Protein AF-A0A1B7UPS4-F1 (afdb_monomer_lite)

Sequence (1268 aa):
MTTTAFQHPGAYQEAKRLINEALITGACHLDLSELRLRYLPEELAQLAGQLTSLDLSNCNALTSLFGIEWLTSLASLKLRWCTALTNLEGIERLAELTELDLSWCLTLTHISELEKLSSLRMLDVHGCEALTGVLKIDHLTALISLNVSDCAVLVNLAGIEKLTALVSLNLDGRLALANLAGIRLLPKLRCITLQGSAELTSIAGIEQLSLLTSLKVFDCETLTSLSGIFQLKALTSLTLNNCSALLSFAGIEQLQALKSLSITGCESLANLADFGQLSALTELEVTGSDSLTSLAGIERLRSLTALNLDWCRSLTCIEGIEQLKSLTILEMERCGALTSLSGIEQLAALTKLDVGWCKSLTSLSVINELTMLTELRVSGCQALTSITAFEKLAALTRLDIRQCNALTSLSGIEKLSSLTSLDLSGNEALMSLAGIENLSKLTSLELNGNEALTSLSEIEKLSTLTSLDLSDNAVLTSLSGIEKLTSLTWLNLSRNEALTDLSGIEQLTGLRWLLLGGVNLTLPIQLAELLMLSVARLRVHAFGGLAIEHVPPELTRNFNQTAFEDWLHACQTQGFAPARQLKVMLLGNGRIGKTQLARRLRGEGFDESVHSTHGIQLHSVSWQQLFQDKLAVEPSDADLQLHCWDFGGQDVYLGTHSLFLDEQAVYLLLWHPDSENTKFVDCEALKIRNRPLSYWLAYLKSLVGDKANILVCQSQCDSPDQHCNAQVPNPPPFKALRQLDISSKSPDGLEQFYPAFKHALKQQLNSNNDIWLPSSWLAVEHEIRQRITLQPSLKQLPFAEFVSLCEQHQVAASATLANYLHQSGVLFFRDGHFNNQLILDQQWALQGVYLLLEREQVLPELKDNNGKFSKNTLQRWVRQQQLNIADLPLYLEMMQQCGACFEVSDSTYIAPDNLPEFDEARAAQIWHHSTADIEIKLSYTFLHDATMRYLLSKIGAIAKQHAYYWRYGCCFYQQRHQCKVWFDCALLPQTAEHQQNYSQPGEITLRLAGQNAVDLAEHLVDSITEASHLGQLPVVHWLTGQPTNQRDEQQDRKPAEPFAQLGPAAPPPATPAIYFSYAWGDERDSRQLASNTLYRSLSDTYGEGNVYRDQQKMRPGDSIAAFEREIARGHFVLLVLSQKYLFDSLHCMKELALLYESVQRQQLAFCDKVIPVVLADVQIDKPVDRLKIVRHWQQKRAELDELITEVGAEAAGKSSVDELEHLRAIENSCANALAWISDLVSERQAKLQVEATLQLVTRKVADSLKQH

Structure (mmCIF, N/CA/C/O backbone):
data_AF-A0A1B7UPS4-F1
#
_entry.id   AF-A0A1B7UPS4-F1
#
loop_
_atom_site.group_PDB
_atom_site.id
_atom_site.type_symbol
_atom_site.label_atom_id
_atom_site.label_alt_id
_atom_site.label_comp_id
_atom_site.label_asym_id
_atom_site.label_entity_id
_atom_site.label_seq_id
_atom_site.pdbx_PDB_ins_code
_atom_site.Cartn_x
_atom_site.Cartn_y
_atom_site.Cartn_z
_atom_site.occupancy
_atom_site.B_iso_or_equiv
_atom_site.auth_seq_id
_atom_site.auth_comp_id
_atom_site.auth_asym_id
_atom_site.auth_atom_id
_atom_site.pdbx_PDB_model_num
ATOM 1 N N . MET A 1 1 ? -24.115 -22.059 24.079 1.00 33.50 1 MET A N 1
ATOM 2 C CA . MET A 1 1 ? -22.995 -21.412 24.793 1.00 33.50 1 MET A CA 1
ATOM 3 C C . MET A 1 1 ? -23.319 -19.933 24.823 1.00 33.50 1 MET A C 1
ATOM 5 O O . MET A 1 1 ? -23.594 -19.393 23.767 1.00 33.50 1 MET A O 1
ATOM 9 N N . THR A 1 2 ? -23.412 -19.297 25.989 1.00 29.58 2 THR A N 1
ATOM 10 C CA . THR A 1 2 ? -23.615 -17.841 26.065 1.00 29.58 2 THR A CA 1
ATOM 11 C C . THR A 1 2 ? -22.332 -17.172 25.588 1.00 29.58 2 THR A C 1
ATOM 13 O O . THR A 1 2 ? -21.362 -17.107 26.340 1.00 29.58 2 THR A O 1
ATOM 16 N N . THR A 1 3 ? -22.282 -16.782 24.318 1.00 41.19 3 THR A N 1
ATOM 17 C CA . THR A 1 3 ? -21.114 -16.164 23.690 1.00 41.19 3 THR A CA 1
ATOM 18 C C . THR A 1 3 ? -20.887 -14.783 24.298 1.00 41.19 3 THR A C 1
ATOM 20 O O . THR A 1 3 ? -21.519 -13.809 23.911 1.00 41.19 3 THR A O 1
ATOM 23 N N . THR A 1 4 ? -19.975 -14.703 25.266 1.00 50.34 4 THR A N 1
ATOM 24 C CA . THR A 1 4 ? -19.393 -13.449 25.777 1.00 50.34 4 THR A CA 1
ATOM 25 C C . THR A 1 4 ? -18.423 -12.807 24.776 1.00 50.34 4 THR A C 1
ATOM 27 O O . THR A 1 4 ? -17.819 -11.785 25.080 1.00 50.34 4 THR A O 1
ATOM 30 N N . ALA A 1 5 ? -18.244 -13.407 23.594 1.00 62.53 5 ALA A N 1
ATOM 31 C CA . ALA A 1 5 ? -17.445 -12.856 22.511 1.00 62.53 5 ALA A CA 1
ATOM 32 C C . ALA A 1 5 ? -18.217 -11.733 21.804 1.00 62.53 5 ALA A C 1
ATOM 34 O O . ALA A 1 5 ? -19.370 -11.926 21.404 1.00 62.53 5 ALA A O 1
ATOM 35 N N . PHE A 1 6 ? -17.569 -10.575 21.649 1.00 74.50 6 PHE A N 1
ATOM 36 C CA . PHE A 1 6 ? -18.114 -9.432 20.922 1.00 74.50 6 PHE A CA 1
ATOM 37 C C . PHE A 1 6 ? -18.580 -9.852 19.526 1.00 74.50 6 PHE A C 1
ATOM 39 O O . PHE A 1 6 ? -17.882 -10.565 18.807 1.00 74.50 6 PHE A O 1
ATOM 46 N N . GLN A 1 7 ? -19.764 -9.386 19.155 1.00 83.69 7 GLN A N 1
ATOM 47 C CA . GLN A 1 7 ? -20.324 -9.487 17.819 1.00 83.69 7 GLN A CA 1
ATOM 48 C C . GLN A 1 7 ? -20.810 -8.102 17.446 1.00 83.69 7 GLN A C 1
ATOM 50 O O . GLN A 1 7 ? -21.537 -7.479 18.223 1.00 83.69 7 GLN A O 1
ATOM 55 N N . HIS A 1 8 ? -20.420 -7.633 16.264 1.00 84.81 8 HIS A N 1
ATOM 56 C CA . HIS A 1 8 ? -20.737 -6.285 15.837 1.00 84.81 8 HIS A CA 1
ATOM 57 C C . HIS A 1 8 ? -22.262 -6.048 15.896 1.00 84.81 8 HIS A C 1
ATOM 59 O O . HIS A 1 8 ? -23.006 -6.704 15.154 1.00 84.81 8 HIS A O 1
ATOM 65 N N . PRO A 1 9 ? -22.749 -5.098 16.718 1.00 82.50 9 PRO A N 1
ATOM 66 C CA . PRO A 1 9 ? -24.173 -4.956 17.009 1.00 82.50 9 PRO A CA 1
ATOM 67 C C . PRO A 1 9 ? -24.978 -4.528 15.778 1.00 82.50 9 PRO A C 1
ATOM 69 O O . PRO A 1 9 ? -25.976 -5.176 15.469 1.00 82.50 9 PRO A O 1
ATOM 72 N N . GLY A 1 10 ? -24.513 -3.524 15.020 1.00 85.12 10 GLY A N 1
ATOM 73 C CA . GLY A 1 10 ? -25.165 -3.093 13.775 1.00 85.12 10 GLY A CA 1
ATOM 74 C C . GLY A 1 10 ? -25.256 -4.210 12.724 1.00 85.12 10 GLY A C 1
ATOM 75 O O . GLY A 1 10 ? -26.346 -4.554 12.286 1.00 85.12 10 GLY A O 1
ATOM 76 N N . ALA A 1 11 ? -24.132 -4.844 12.370 1.00 88.00 11 ALA A N 1
ATOM 77 C CA . ALA A 1 11 ? -24.076 -5.992 11.462 1.00 88.00 11 ALA A CA 1
ATOM 78 C C . ALA A 1 11 ? -24.965 -7.172 11.888 1.00 88.00 11 ALA A C 1
ATOM 80 O O . ALA A 1 11 ? -25.635 -7.760 11.045 1.00 88.00 11 ALA A O 1
ATOM 81 N N . TYR A 1 12 ? -25.013 -7.511 13.180 1.00 90.12 12 TYR A N 1
ATOM 82 C CA . TYR A 1 12 ? -25.853 -8.610 13.665 1.00 90.12 12 TYR A CA 1
ATOM 83 C C . TYR A 1 12 ? -27.344 -8.267 13.612 1.00 90.12 12 TYR A C 1
ATOM 85 O O . TYR A 1 12 ? -28.158 -9.100 13.217 1.00 90.12 12 TYR A O 1
ATOM 93 N N . GLN A 1 13 ? -27.716 -7.034 13.970 1.00 89.50 13 GLN A N 1
ATOM 94 C CA . GLN A 1 13 ? -29.092 -6.553 13.826 1.00 89.50 13 GLN A CA 1
ATOM 95 C C . GLN A 1 13 ? -29.525 -6.522 12.359 1.00 89.50 13 GLN A C 1
ATOM 97 O O . GLN A 1 13 ? -30.630 -6.967 12.047 1.00 89.50 13 GLN A O 1
ATOM 102 N N . GLU A 1 14 ? -28.650 -6.069 11.463 1.00 91.19 14 GLU A N 1
ATOM 103 C CA . GLU A 1 14 ? -28.923 -6.049 10.028 1.00 91.19 14 GLU A CA 1
ATOM 104 C C . GLU A 1 14 ? -29.052 -7.465 9.457 1.00 91.19 14 GLU A C 1
ATOM 106 O O . GLU A 1 14 ? -30.004 -7.745 8.731 1.00 91.19 14 GLU A O 1
ATOM 111 N N . ALA A 1 15 ? -28.190 -8.402 9.868 1.00 94.12 15 ALA A N 1
ATOM 112 C CA . ALA A 1 15 ? -28.330 -9.808 9.497 1.00 94.12 15 ALA A CA 1
ATOM 113 C C . ALA A 1 15 ? -29.689 -10.376 9.936 1.00 94.12 15 ALA A C 1
ATOM 115 O O . ALA A 1 15 ? -30.382 -11.007 9.140 1.00 94.12 15 ALA A O 1
ATOM 116 N N . LYS A 1 16 ? -30.133 -10.098 11.172 1.00 94.69 16 LYS A N 1
ATOM 117 C CA . LYS A 1 16 ? -31.470 -10.508 11.637 1.00 94.69 16 LYS A CA 1
ATOM 118 C C . LYS A 1 16 ? -32.594 -9.854 10.840 1.00 94.69 16 LYS A C 1
ATOM 120 O O . LYS A 1 16 ? -33.595 -10.513 10.559 1.00 94.69 16 LYS A O 1
ATOM 125 N N . ARG A 1 17 ? -32.462 -8.572 10.486 1.00 94.75 17 ARG A N 1
ATOM 126 C CA . ARG A 1 17 ? -33.441 -7.858 9.656 1.00 94.75 17 ARG A CA 1
ATOM 127 C C . ARG A 1 17 ? -33.585 -8.540 8.293 1.00 94.75 17 ARG A C 1
ATOM 129 O O . ARG A 1 17 ? -34.710 -8.839 7.903 1.00 94.75 17 ARG A O 1
ATOM 136 N N . LEU A 1 18 ? -32.465 -8.847 7.633 1.00 94.50 18 LEU A N 1
ATOM 137 C CA . LEU A 1 18 ? -32.412 -9.524 6.332 1.00 94.50 18 LEU A CA 1
ATOM 138 C C . LEU A 1 18 ? -32.954 -10.959 6.394 1.00 94.50 18 LEU A C 1
ATOM 140 O O . LEU A 1 18 ? -33.731 -11.358 5.531 1.00 94.50 18 LEU A O 1
ATOM 144 N N . ILE A 1 19 ? -32.619 -11.719 7.442 1.00 94.88 19 ILE A N 1
ATOM 145 C CA . ILE A 1 19 ? -33.157 -13.072 7.664 1.00 94.88 19 ILE A CA 1
ATOM 146 C C . ILE A 1 19 ? -34.682 -13.030 7.827 1.00 94.88 19 ILE A C 1
ATOM 148 O O . ILE A 1 19 ? -35.395 -13.806 7.192 1.00 94.88 19 ILE A O 1
ATOM 152 N N . ASN A 1 20 ? -35.199 -12.104 8.639 1.00 94.75 20 ASN A N 1
ATOM 153 C CA . ASN A 1 20 ? -36.641 -11.944 8.832 1.00 94.75 20 ASN A CA 1
ATOM 154 C C . ASN A 1 20 ? -37.346 -11.495 7.545 1.00 94.75 20 ASN A C 1
ATOM 156 O O . ASN A 1 20 ? -38.435 -11.975 7.238 1.00 94.75 20 ASN A O 1
ATOM 160 N N . GLU A 1 21 ? -36.734 -10.596 6.775 1.00 94.69 21 GLU A N 1
ATOM 161 C CA . GLU A 1 21 ? -37.252 -10.171 5.475 1.00 94.69 21 GLU A CA 1
ATOM 162 C C . GLU A 1 21 ? -37.320 -11.345 4.489 1.00 94.69 21 GLU A C 1
ATOM 164 O O . GLU A 1 21 ? -38.355 -11.552 3.852 1.00 94.69 21 GLU A O 1
ATOM 169 N N . ALA A 1 22 ? -36.274 -12.172 4.415 1.00 94.25 22 ALA A N 1
ATOM 170 C CA . ALA A 1 22 ? -36.265 -13.382 3.597 1.00 94.25 22 ALA A CA 1
ATOM 171 C C . ALA A 1 22 ? -37.346 -14.381 4.038 1.00 94.25 22 ALA A C 1
ATOM 173 O O . ALA A 1 22 ? -38.036 -14.956 3.195 1.00 94.25 22 ALA A O 1
ATOM 174 N N . LEU A 1 23 ? -37.553 -14.544 5.348 1.00 93.62 23 LEU A N 1
ATOM 175 C CA . LEU A 1 23 ? -38.592 -15.416 5.900 1.00 93.62 23 LEU A CA 1
ATOM 176 C C . LEU A 1 23 ? -40.001 -14.941 5.510 1.00 93.62 23 LEU A C 1
ATOM 178 O O . LEU A 1 23 ? -40.855 -15.749 5.155 1.00 93.62 23 LEU A O 1
ATOM 182 N N . ILE A 1 24 ? -40.245 -13.627 5.543 1.00 93.75 24 ILE A N 1
ATOM 183 C CA . ILE A 1 24 ? -41.545 -13.030 5.194 1.00 93.75 24 ILE A CA 1
ATOM 184 C C . ILE A 1 24 ? -41.799 -13.085 3.683 1.00 93.75 24 ILE A C 1
ATOM 186 O O . ILE A 1 24 ? -42.920 -13.353 3.251 1.00 93.75 24 ILE A O 1
ATOM 190 N N . THR A 1 25 ? -40.776 -12.805 2.877 1.00 94.12 25 THR A N 1
ATOM 191 C CA . THR A 1 25 ? -40.892 -12.728 1.411 1.00 94.12 25 THR A CA 1
ATOM 192 C C . THR A 1 25 ? -40.840 -14.093 0.728 1.00 94.12 25 THR A C 1
ATOM 194 O O . THR A 1 25 ? -41.234 -14.203 -0.433 1.00 94.12 25 THR A O 1
ATOM 197 N N . GLY A 1 26 ? -40.372 -15.134 1.424 1.00 91.38 26 GLY A N 1
ATOM 198 C CA . GLY A 1 26 ? -40.107 -16.443 0.828 1.00 91.38 26 GLY A CA 1
ATOM 199 C C . GLY A 1 26 ? -38.874 -16.445 -0.083 1.00 91.38 26 GLY A C 1
ATOM 200 O O . GLY A 1 26 ? -38.784 -17.281 -0.982 1.00 91.38 26 GLY A O 1
ATOM 201 N N . ALA A 1 27 ? -37.943 -15.501 0.102 1.00 92.25 27 ALA A N 1
ATOM 202 C CA . ALA A 1 27 ? -36.747 -15.383 -0.727 1.00 92.25 27 ALA A CA 1
ATOM 203 C C . ALA A 1 27 ? -35.871 -16.645 -0.641 1.00 92.25 27 ALA A C 1
ATOM 205 O O . ALA A 1 27 ? -35.525 -17.111 0.444 1.00 92.25 27 ALA A O 1
ATOM 206 N N . CYS A 1 28 ? -35.479 -17.188 -1.793 1.00 93.69 28 CYS A N 1
ATOM 207 C CA . CYS A 1 28 ? -34.579 -18.342 -1.886 1.00 93.69 28 CYS A CA 1
ATOM 208 C C . CYS A 1 28 ? -33.091 -17.947 -1.936 1.00 93.69 28 CYS A C 1
ATOM 210 O O . CYS A 1 28 ? -32.219 -18.816 -1.931 1.00 93.69 28 CYS A O 1
ATOM 212 N N . HIS A 1 29 ? -32.796 -16.648 -1.982 1.00 95.50 29 HIS A N 1
ATOM 213 C CA . HIS A 1 29 ? -31.452 -16.083 -1.939 1.00 95.50 29 HIS A CA 1
ATOM 214 C C . HIS A 1 29 ? -31.349 -15.095 -0.776 1.00 95.50 29 HIS A C 1
ATOM 216 O O . HIS A 1 29 ? -32.259 -14.288 -0.576 1.00 95.50 29 HIS A O 1
ATOM 222 N N . LEU A 1 30 ? -30.252 -15.170 -0.025 1.00 96.44 30 LEU A N 1
ATOM 223 C CA . LEU A 1 30 ? -29.951 -14.291 1.099 1.00 96.44 30 LEU A CA 1
ATOM 224 C C . LEU A 1 30 ? -28.522 -13.771 0.949 1.00 96.44 30 LEU A C 1
ATOM 226 O O . LEU A 1 30 ? -27.577 -14.556 0.875 1.00 96.44 30 LEU A O 1
ATOM 230 N N . ASP A 1 31 ? -28.389 -12.451 0.941 1.00 95.25 31 ASP A N 1
ATOM 231 C CA . ASP A 1 31 ? -27.110 -11.755 0.876 1.00 95.25 31 ASP A CA 1
ATOM 232 C C . ASP A 1 31 ? -26.761 -11.174 2.252 1.00 95.25 31 ASP A C 1
ATOM 234 O O . ASP A 1 31 ? -27.350 -10.188 2.698 1.00 95.25 31 ASP A O 1
ATOM 238 N N . LEU A 1 32 ? -25.804 -11.809 2.926 1.00 95.25 32 LEU A N 1
ATOM 239 C CA . LEU A 1 32 ? -25.190 -11.339 4.167 1.00 95.25 32 LEU A CA 1
ATOM 240 C C . LEU A 1 32 ? -23.763 -10.821 3.930 1.00 95.25 32 LEU A C 1
ATOM 242 O O . LEU A 1 32 ? -23.033 -10.594 4.897 1.00 95.25 32 LEU A O 1
ATOM 246 N N . SER A 1 33 ? -23.370 -10.612 2.670 1.00 92.69 33 SER A N 1
ATOM 247 C CA . SER A 1 33 ? -22.037 -10.145 2.311 1.00 92.69 33 SER A CA 1
ATOM 248 C C . SER A 1 33 ? -21.716 -8.789 2.944 1.00 92.69 33 SER A C 1
ATOM 250 O O . SER A 1 33 ? -22.601 -7.988 3.287 1.00 92.69 33 SER A O 1
ATOM 252 N N . GLU A 1 34 ? -20.416 -8.556 3.138 1.00 90.19 34 GLU A N 1
ATOM 253 C CA . GLU A 1 34 ? -19.819 -7.347 3.724 1.00 90.19 34 GLU A CA 1
ATOM 254 C C . GLU A 1 34 ? -20.193 -7.080 5.192 1.00 90.19 34 GLU A C 1
ATOM 256 O O . GLU A 1 34 ? -19.680 -6.135 5.797 1.00 90.19 34 GLU A O 1
ATOM 261 N N . LEU A 1 35 ? -21.049 -7.904 5.805 1.00 91.38 35 LEU A N 1
ATOM 262 C CA . LEU A 1 35 ? -21.377 -7.777 7.218 1.00 91.38 35 LEU A CA 1
ATOM 263 C C . LEU A 1 35 ? -20.200 -8.242 8.082 1.00 91.38 35 LEU A C 1
ATOM 265 O O . LEU A 1 35 ? -19.600 -9.294 7.855 1.00 91.38 35 LEU A O 1
ATOM 269 N N . ARG A 1 36 ? -19.906 -7.478 9.138 1.00 88.12 36 ARG A N 1
ATOM 270 C CA . ARG A 1 36 ? -18.879 -7.791 10.146 1.00 88.12 36 ARG A CA 1
ATOM 271 C C . ARG A 1 36 ? -19.369 -8.863 11.134 1.00 88.12 36 ARG A C 1
ATOM 273 O O . ARG A 1 36 ? -19.459 -8.649 12.343 1.00 88.12 36 ARG A O 1
ATOM 280 N N . LEU A 1 37 ? -19.761 -10.019 10.603 1.00 89.62 37 LEU A N 1
ATOM 281 C CA . LEU A 1 37 ? -20.185 -11.187 11.374 1.00 89.62 37 LEU A CA 1
ATOM 282 C C . LEU A 1 37 ? -18.960 -11.991 11.815 1.00 89.62 37 LEU A C 1
ATOM 284 O O . LEU A 1 37 ? -18.131 -12.343 10.984 1.00 89.62 37 LEU A O 1
ATOM 288 N N . ARG A 1 38 ? -18.856 -12.290 13.114 1.00 87.25 38 ARG A N 1
ATOM 289 C CA . ARG A 1 38 ? -17.887 -13.258 13.655 1.00 87.25 38 ARG A CA 1
ATOM 290 C C . ARG A 1 38 ? -18.454 -14.671 13.698 1.00 87.25 38 ARG A C 1
ATOM 292 O O . ARG A 1 38 ? -17.707 -15.637 13.586 1.00 87.25 38 ARG A O 1
ATOM 299 N N . TYR A 1 39 ? -19.772 -14.773 13.834 1.00 88.31 39 TYR A N 1
ATOM 300 C CA . TYR A 1 39 ? -20.543 -16.008 13.777 1.00 88.31 39 TYR A CA 1
ATOM 301 C C . TYR A 1 39 ? -21.885 -15.762 13.082 1.00 88.31 39 TYR A C 1
ATOM 303 O O . TYR A 1 39 ? -22.388 -14.635 13.042 1.00 88.31 39 TYR A O 1
ATOM 311 N N . LEU A 1 40 ? -22.466 -16.827 12.531 1.00 91.31 40 LEU A N 1
ATOM 312 C CA . LEU A 1 40 ? -23.770 -16.770 11.879 1.00 91.31 40 LEU A CA 1
ATOM 313 C C . LEU A 1 40 ? -24.894 -16.607 12.924 1.00 91.31 40 LEU A C 1
ATOM 315 O O . LEU A 1 40 ? -24.825 -17.230 13.987 1.00 91.31 40 LEU A O 1
ATOM 319 N N . PRO A 1 41 ? -25.938 -15.795 12.659 1.00 91.38 41 PRO A N 1
ATOM 320 C CA . PRO A 1 41 ? -27.095 -15.703 13.547 1.00 91.38 41 PRO A CA 1
ATOM 321 C C . PRO A 1 41 ? -27.831 -17.041 13.663 1.00 91.38 41 PRO A C 1
ATOM 323 O O . PRO A 1 41 ? -28.115 -17.680 12.650 1.00 91.38 41 PRO A O 1
ATOM 326 N N . GLU A 1 42 ? -28.217 -17.435 14.879 1.00 89.88 42 GLU A N 1
ATOM 327 C CA . GLU A 1 42 ? -28.990 -18.669 15.108 1.00 89.88 42 GLU A CA 1
ATOM 328 C C . GLU A 1 42 ? -30.332 -18.656 14.350 1.00 89.88 42 GLU A C 1
ATOM 330 O O . GLU A 1 42 ? -30.842 -19.702 13.948 1.00 89.88 42 GLU A O 1
ATOM 335 N N . GLU A 1 43 ? -30.896 -17.469 14.094 1.00 92.81 43 GLU A N 1
ATOM 336 C CA . GLU A 1 43 ? -32.122 -17.299 13.314 1.00 92.81 43 GLU A CA 1
ATOM 337 C C . GLU A 1 43 ? -32.004 -17.789 11.864 1.00 92.81 43 GLU A C 1
ATOM 339 O O . GLU A 1 43 ? -33.028 -18.103 11.257 1.00 92.81 43 GLU A O 1
ATOM 344 N N . LEU A 1 44 ? -30.788 -17.929 11.320 1.00 92.19 44 LEU A N 1
ATOM 345 C CA . LEU A 1 44 ? -30.560 -18.469 9.977 1.00 92.19 44 LEU A CA 1
ATOM 346 C C . LEU A 1 44 ? -31.145 -19.887 9.825 1.00 92.19 44 LEU A C 1
ATOM 348 O O . LEU A 1 44 ? -31.623 -20.249 8.750 1.00 92.19 44 LEU A O 1
ATOM 352 N N . ALA A 1 45 ? -31.214 -20.650 10.924 1.00 91.00 45 ALA A N 1
ATOM 353 C CA . ALA A 1 45 ? -31.849 -21.966 10.984 1.00 91.00 45 ALA A CA 1
ATOM 354 C C . ALA A 1 45 ? -33.319 -21.960 10.532 1.00 91.00 45 ALA A C 1
ATOM 356 O O . ALA A 1 45 ? -33.824 -22.968 10.040 1.00 91.00 45 ALA A O 1
ATOM 357 N N . GLN A 1 46 ? -34.025 -20.837 10.702 1.00 92.75 46 GLN A N 1
ATOM 358 C CA . GLN A 1 46 ? -35.450 -20.720 10.376 1.00 92.75 46 GLN A CA 1
ATOM 359 C C . GLN A 1 46 ? -35.711 -20.748 8.866 1.00 92.75 46 GLN A C 1
ATOM 361 O O . GLN A 1 46 ? -36.824 -21.051 8.446 1.00 92.75 46 GLN A O 1
ATOM 366 N N . LEU A 1 47 ? -34.685 -20.478 8.054 1.00 92.38 47 LEU A N 1
ATOM 367 C CA . LEU A 1 47 ? -34.740 -20.544 6.593 1.00 92.38 47 LEU A CA 1
ATOM 368 C C . LEU A 1 47 ? -34.399 -21.946 6.050 1.00 92.38 47 LEU A C 1
ATOM 370 O O . LEU A 1 47 ? -34.263 -22.128 4.834 1.00 92.38 47 LEU A O 1
ATOM 374 N N . ALA A 1 48 ? -34.267 -22.948 6.929 1.00 86.50 48 ALA A N 1
ATOM 375 C CA . ALA A 1 48 ? -34.010 -24.330 6.543 1.00 86.50 48 ALA A CA 1
ATOM 376 C C . ALA A 1 48 ? -35.105 -24.854 5.596 1.00 86.50 48 ALA A C 1
ATOM 378 O O . ALA A 1 48 ? -36.292 -24.856 5.919 1.00 86.50 48 ALA A O 1
ATOM 379 N N . GLY A 1 49 ? -34.694 -25.304 4.407 1.00 82.81 49 GLY A N 1
ATOM 380 C CA . GLY A 1 49 ? -35.588 -25.800 3.354 1.00 82.81 49 GLY A CA 1
ATOM 381 C C . GLY A 1 49 ? -36.131 -24.732 2.394 1.00 82.81 49 GLY A C 1
ATOM 382 O O . GLY A 1 49 ? -36.717 -25.093 1.377 1.00 82.81 49 GLY A O 1
ATOM 383 N N . GLN A 1 50 ? -35.926 -23.442 2.681 1.00 92.19 50 GLN A N 1
ATOM 384 C CA . GLN A 1 50 ? -36.284 -22.330 1.790 1.00 92.19 50 GLN A CA 1
ATOM 385 C C . GLN A 1 50 ? -35.073 -21.828 0.996 1.00 92.19 50 GLN A C 1
ATOM 387 O O . GLN A 1 50 ? -35.179 -21.546 -0.199 1.00 92.19 50 GLN A O 1
ATOM 392 N N . LEU A 1 51 ? -33.931 -21.679 1.669 1.00 94.56 51 LEU A N 1
ATOM 393 C CA . LEU A 1 51 ? -32.767 -21.016 1.097 1.00 94.56 51 LEU A CA 1
ATOM 394 C C . LEU A 1 51 ? -31.992 -21.936 0.144 1.00 94.56 51 LEU A C 1
ATOM 396 O O . LEU A 1 51 ? -31.553 -23.016 0.534 1.00 94.56 51 LEU A O 1
ATOM 400 N N . THR A 1 52 ? -31.788 -21.477 -1.091 1.00 95.44 52 THR A N 1
ATOM 401 C CA . THR A 1 52 ? -30.996 -22.165 -2.123 1.00 95.44 52 THR A CA 1
ATOM 402 C C . THR A 1 52 ? -29.680 -21.453 -2.429 1.00 95.44 52 THR A C 1
ATOM 404 O O . THR A 1 52 ? -28.790 -22.058 -3.018 1.00 95.44 52 THR A O 1
ATOM 407 N N . SER A 1 53 ? -29.533 -20.180 -2.053 1.00 96.69 53 SER A N 1
ATOM 408 C CA . SER A 1 53 ? -28.300 -19.416 -2.253 1.00 96.69 53 SER A CA 1
ATOM 409 C C . SER A 1 53 ? -28.006 -18.509 -1.058 1.00 96.69 53 SER A C 1
ATOM 411 O O . SER A 1 53 ? -28.895 -17.792 -0.598 1.00 96.69 53 SER A O 1
ATOM 413 N N . LEU A 1 54 ? -26.767 -18.548 -0.569 1.00 96.81 54 LEU A N 1
ATOM 414 C CA . LEU A 1 54 ? -26.282 -17.745 0.551 1.00 96.81 54 LEU A CA 1
ATOM 415 C C . LEU A 1 54 ? -24.969 -17.068 0.159 1.00 96.81 54 LEU A C 1
ATOM 417 O O . LEU A 1 54 ? -24.006 -17.747 -0.205 1.00 96.81 54 LEU A O 1
ATOM 421 N N . ASP A 1 55 ? -24.938 -15.742 0.257 1.00 96.94 55 ASP A N 1
ATOM 422 C CA . ASP A 1 55 ? -23.730 -14.946 0.054 1.00 96.94 55 ASP A CA 1
ATOM 423 C C . ASP A 1 55 ? -23.192 -14.439 1.399 1.00 96.94 55 ASP A C 1
ATOM 425 O O . ASP A 1 55 ? -23.878 -13.715 2.119 1.00 96.94 55 ASP A O 1
ATOM 429 N N . LEU A 1 56 ? -21.977 -14.860 1.745 1.00 95.69 56 LEU A N 1
ATOM 430 C CA . LEU A 1 56 ? -21.201 -14.447 2.919 1.00 95.69 56 LEU A CA 1
ATOM 431 C C . LEU A 1 56 ? -19.871 -13.803 2.491 1.00 95.69 56 LEU A C 1
ATOM 433 O O . LEU A 1 56 ? -18.924 -13.727 3.275 1.00 95.69 56 LEU A O 1
ATOM 437 N N . SER A 1 57 ? -19.771 -13.354 1.237 1.00 94.25 57 SER A N 1
ATOM 438 C CA . SER A 1 57 ? -18.550 -12.746 0.712 1.00 94.25 57 SER A CA 1
ATOM 439 C C . SER A 1 57 ? -18.155 -11.515 1.531 1.00 94.25 57 SER A C 1
ATOM 441 O O . SER A 1 57 ? -19.002 -10.756 1.996 1.00 94.25 57 SER A O 1
ATOM 443 N N . ASN A 1 58 ? -16.858 -11.276 1.706 1.00 90.31 58 ASN A N 1
ATOM 444 C CA . ASN A 1 58 ? -16.320 -10.178 2.505 1.00 90.31 58 ASN A CA 1
ATOM 445 C C . ASN A 1 58 ? -16.810 -10.185 3.973 1.00 90.31 58 ASN A C 1
ATOM 447 O O . ASN A 1 58 ? -16.910 -9.130 4.601 1.00 90.31 58 ASN A O 1
ATOM 451 N N . CYS A 1 59 ? -17.105 -11.339 4.571 1.00 91.75 59 CYS A N 1
ATOM 452 C CA . CYS A 1 59 ? -17.277 -11.458 6.023 1.00 91.75 59 CYS A CA 1
ATOM 453 C C . CYS A 1 59 ? -15.920 -11.744 6.691 1.00 91.75 59 CYS A C 1
ATOM 455 O O . CYS A 1 59 ? -15.687 -12.811 7.246 1.00 91.75 59 CYS A O 1
ATOM 457 N N . ASN A 1 60 ? -14.990 -10.784 6.628 1.00 86.94 60 ASN A N 1
ATOM 458 C CA . ASN A 1 60 ? -13.570 -10.995 6.964 1.00 86.94 60 ASN A CA 1
ATOM 459 C C . ASN A 1 60 ? -13.316 -11.439 8.416 1.00 86.94 60 ASN A C 1
ATOM 461 O O . ASN A 1 60 ? -12.269 -12.018 8.690 1.00 86.94 60 ASN A O 1
ATOM 465 N N . ALA A 1 61 ? -14.248 -11.153 9.332 1.00 85.56 61 ALA A N 1
ATOM 466 C CA . ALA A 1 61 ? -14.168 -11.521 10.745 1.00 85.56 61 ALA A CA 1
ATOM 467 C C . ALA A 1 61 ? -14.824 -12.879 11.066 1.00 85.56 61 ALA A C 1
ATOM 469 O O . ALA A 1 61 ? -14.785 -13.303 12.221 1.00 85.56 61 ALA A O 1
ATOM 470 N N . LEU A 1 62 ? -15.434 -13.545 10.077 1.00 89.50 62 LEU A N 1
ATOM 471 C CA . LEU A 1 62 ? -16.131 -14.817 10.245 1.00 89.50 62 LEU A CA 1
ATOM 472 C C . LEU A 1 62 ? -15.112 -15.935 10.463 1.00 89.50 62 LEU A C 1
ATOM 474 O O . LEU A 1 62 ? -14.337 -16.264 9.566 1.00 89.50 62 LEU A O 1
ATOM 478 N N . THR A 1 63 ? -15.108 -16.514 11.662 1.00 84.94 63 THR A N 1
ATOM 479 C CA . THR A 1 63 ? -14.127 -17.542 12.051 1.00 84.94 63 THR A CA 1
ATOM 480 C C . THR A 1 63 ? -14.654 -18.966 11.896 1.00 84.94 63 THR A C 1
ATOM 482 O O . THR A 1 63 ? -13.865 -19.907 11.832 1.00 84.94 63 THR A O 1
ATOM 485 N N . SER A 1 64 ? -15.978 -19.138 11.844 1.00 84.75 64 SER A N 1
ATOM 486 C CA . SER A 1 64 ? -16.649 -20.436 11.773 1.00 84.75 64 SER A CA 1
ATOM 487 C C . SER A 1 64 ? -17.967 -20.339 11.004 1.00 84.75 64 SER A C 1
ATOM 489 O O . SER A 1 64 ? -18.675 -19.335 11.093 1.00 84.75 64 SER A O 1
ATOM 491 N N . LEU A 1 65 ? -18.316 -21.418 10.296 1.00 89.94 65 LEU A N 1
ATOM 492 C CA . LEU A 1 65 ? -19.610 -21.600 9.628 1.00 89.94 65 LEU A CA 1
ATOM 493 C C . LEU A 1 65 ? -20.628 -22.366 10.487 1.00 89.94 65 LEU A C 1
ATOM 495 O O . LEU A 1 65 ? -21.651 -22.808 9.967 1.00 89.94 65 LEU A O 1
ATOM 499 N N . PHE A 1 66 ? -20.376 -22.535 11.789 1.00 86.62 66 PHE A N 1
ATOM 500 C CA . PHE A 1 66 ? -21.306 -23.220 12.686 1.00 86.62 66 PHE A CA 1
ATOM 501 C C . PHE A 1 66 ? -22.725 -22.634 12.578 1.00 86.62 66 PHE A C 1
ATOM 503 O O . PHE A 1 66 ? -22.917 -21.419 12.662 1.00 86.62 66 PHE A O 1
ATOM 510 N N . GLY A 1 67 ? -23.716 -23.505 12.380 1.00 85.44 67 GLY A N 1
ATOM 511 C CA . GLY A 1 67 ? -25.108 -23.147 12.105 1.00 85.44 67 GLY A CA 1
ATOM 512 C C . GLY A 1 67 ? -25.485 -23.185 10.618 1.00 85.44 67 GLY A C 1
ATOM 513 O O . GLY A 1 67 ? -26.670 -23.131 10.286 1.00 85.44 67 GLY A O 1
ATOM 514 N N . ILE A 1 68 ? -24.528 -23.333 9.694 1.00 91.88 68 ILE A N 1
ATOM 515 C CA . ILE A 1 68 ? -24.836 -23.505 8.264 1.00 91.88 68 ILE A CA 1
ATOM 516 C C . ILE A 1 68 ? -25.405 -24.897 7.956 1.00 91.88 68 ILE A C 1
ATOM 518 O O . ILE A 1 68 ? -26.133 -25.077 6.980 1.00 91.88 68 ILE A O 1
ATOM 522 N N . GLU A 1 69 ? -25.121 -25.892 8.802 1.00 90.12 69 GLU A N 1
ATOM 523 C CA . GLU A 1 69 ? -25.436 -27.299 8.552 1.00 90.12 69 GLU A CA 1
ATOM 524 C C . GLU A 1 69 ? -26.942 -27.614 8.484 1.00 90.12 69 GLU A C 1
ATOM 526 O O . GLU A 1 69 ? -27.331 -28.724 8.109 1.00 90.12 69 GLU A O 1
ATOM 531 N N . TRP A 1 70 ? -27.798 -26.659 8.860 1.00 89.25 70 TRP A N 1
ATOM 532 C CA . TRP A 1 70 ? -29.256 -26.763 8.779 1.00 89.25 70 TRP A CA 1
ATOM 533 C C . TRP A 1 70 ? -29.805 -26.412 7.384 1.00 89.25 70 TRP A C 1
ATOM 535 O O . TRP A 1 70 ? -30.912 -26.829 7.036 1.00 89.25 70 TRP A O 1
ATOM 545 N N . LEU A 1 71 ? -29.033 -25.708 6.548 1.00 92.75 71 LEU A N 1
ATOM 546 C CA . LEU A 1 71 ? -29.438 -25.224 5.222 1.00 92.75 71 LEU A CA 1
ATOM 547 C C . LEU A 1 71 ? -29.282 -26.294 4.126 1.00 92.75 71 LEU A C 1
ATOM 549 O O . LEU A 1 71 ? -28.683 -26.069 3.084 1.00 92.75 71 LEU A O 1
ATOM 553 N N . THR A 1 72 ? -29.841 -27.483 4.340 1.00 90.44 72 THR A N 1
ATOM 554 C CA . THR A 1 72 ? -29.626 -28.660 3.465 1.00 90.44 72 THR A CA 1
ATOM 555 C C . THR A 1 72 ? -30.061 -28.499 1.998 1.00 90.44 72 THR A C 1
ATOM 557 O O . THR A 1 72 ? -29.618 -29.274 1.156 1.00 90.44 72 THR A O 1
ATOM 560 N N . SER A 1 73 ? -30.893 -27.502 1.674 1.00 92.31 73 SER A N 1
ATOM 561 C CA . SER A 1 73 ? -31.336 -27.179 0.304 1.00 92.31 73 SER A CA 1
ATOM 562 C C . SER A 1 73 ? -30.428 -26.185 -0.432 1.00 92.31 73 SER A C 1
ATOM 564 O O . SER A 1 73 ? -30.762 -25.756 -1.537 1.00 92.31 73 SER A O 1
ATOM 566 N N . LEU A 1 74 ? -29.304 -25.791 0.174 1.00 95.00 74 LEU A N 1
ATOM 567 C CA . LEU A 1 74 ? -28.396 -24.806 -0.394 1.00 95.00 74 LEU A CA 1
ATOM 568 C C . LEU A 1 74 ? -27.688 -25.361 -1.638 1.00 95.00 74 LEU A C 1
ATOM 570 O O . LEU A 1 74 ? -26.985 -26.366 -1.569 1.00 95.00 74 LEU A O 1
ATOM 574 N N . ALA A 1 75 ? -27.858 -24.673 -2.764 1.00 95.62 75 ALA A N 1
ATOM 575 C CA . ALA A 1 75 ? -27.242 -24.992 -4.048 1.00 95.62 75 ALA A CA 1
ATOM 576 C C . ALA A 1 75 ? -26.040 -24.089 -4.374 1.00 95.62 75 ALA A C 1
ATOM 578 O O . ALA A 1 75 ? -25.194 -24.485 -5.179 1.00 95.62 75 ALA A O 1
ATOM 579 N N . SER A 1 76 ? -25.959 -22.903 -3.763 1.00 96.81 76 SER A N 1
ATOM 580 C CA . SER A 1 76 ? -24.903 -21.907 -3.984 1.00 96.81 76 SER A CA 1
ATOM 581 C C . SER A 1 76 ? -24.453 -21.285 -2.659 1.00 96.81 76 SER A C 1
ATOM 583 O O . SER A 1 76 ? -25.282 -20.774 -1.901 1.00 96.81 76 SER A O 1
ATOM 585 N N . LEU A 1 77 ? -23.149 -21.345 -2.380 1.00 96.75 77 LEU A N 1
ATOM 586 C CA . LEU A 1 77 ? -22.513 -20.756 -1.201 1.00 96.75 77 LEU A CA 1
ATOM 587 C C . LEU A 1 77 ? -21.300 -19.930 -1.629 1.00 96.75 77 LEU A C 1
ATOM 589 O O . LEU A 1 77 ? -20.358 -20.467 -2.213 1.00 96.75 77 LEU A O 1
ATOM 593 N N . LYS A 1 78 ? -21.313 -18.636 -1.302 1.00 96.88 78 LYS A N 1
ATOM 594 C CA . LYS A 1 78 ? -20.204 -17.721 -1.592 1.00 96.88 78 LYS A CA 1
ATOM 595 C C . LYS A 1 78 ? -19.532 -17.265 -0.306 1.00 96.88 78 LYS A C 1
ATOM 597 O O . LYS A 1 78 ? -20.193 -16.727 0.576 1.00 96.88 78 LYS A O 1
ATOM 602 N N . LEU A 1 79 ? -18.228 -17.496 -0.208 1.00 94.81 79 LEU A N 1
ATOM 603 C CA . LEU A 1 79 ? -17.377 -17.206 0.952 1.00 94.81 79 LEU A CA 1
ATOM 604 C C . LEU A 1 79 ? -16.143 -16.383 0.559 1.00 94.81 79 LEU A C 1
ATOM 606 O O . LEU A 1 79 ? -15.164 -16.323 1.304 1.00 94.81 79 LEU A O 1
ATOM 610 N N . ARG A 1 80 ? -16.190 -15.727 -0.603 1.00 93.56 80 ARG A N 1
ATOM 611 C CA . ARG A 1 80 ? -15.086 -14.934 -1.137 1.00 93.56 80 ARG A CA 1
ATOM 612 C C . ARG A 1 80 ? -14.566 -13.929 -0.099 1.00 93.56 80 ARG A C 1
ATOM 614 O O . ARG A 1 80 ? -15.365 -13.267 0.553 1.00 93.56 80 ARG A O 1
ATOM 621 N N . TRP A 1 81 ? -13.249 -13.790 0.058 1.00 90.44 81 TRP A N 1
ATOM 622 C CA . TRP A 1 81 ? -12.597 -12.884 1.025 1.00 90.44 81 TRP A CA 1
ATOM 623 C C . TRP A 1 81 ? -12.948 -13.122 2.512 1.00 90.44 81 TRP A C 1
ATOM 625 O O . TRP A 1 81 ? -12.752 -12.235 3.348 1.00 90.44 81 TRP A O 1
ATOM 635 N N . CYS A 1 82 ? -13.418 -14.312 2.901 1.00 91.38 82 CYS A N 1
ATOM 636 C CA . CYS A 1 82 ? -13.544 -14.681 4.318 1.00 91.38 82 CYS A CA 1
ATOM 637 C C . CYS A 1 82 ? -12.166 -15.019 4.913 1.00 91.38 82 CYS A C 1
ATOM 639 O O . CYS A 1 82 ? -11.811 -16.179 5.102 1.00 91.38 82 CYS A O 1
ATOM 641 N N . THR A 1 83 ? -11.356 -13.992 5.179 1.00 88.31 83 THR A N 1
ATOM 642 C CA . THR A 1 83 ? -9.928 -14.140 5.512 1.00 88.31 83 THR A CA 1
ATOM 643 C C . THR A 1 83 ? -9.646 -14.795 6.866 1.00 88.31 83 THR A C 1
ATOM 645 O O . THR A 1 83 ? -8.584 -15.391 7.023 1.00 88.31 83 THR A O 1
ATOM 648 N N . ALA A 1 84 ? -10.559 -14.706 7.841 1.00 86.88 84 ALA A N 1
ATOM 649 C CA . ALA A 1 84 ? -10.412 -15.341 9.159 1.00 86.88 84 ALA A CA 1
ATOM 650 C C . ALA A 1 84 ? -10.916 -16.799 9.214 1.00 86.88 84 ALA A C 1
ATOM 652 O O . ALA A 1 84 ? -10.831 -17.436 10.268 1.00 86.88 84 ALA A O 1
ATOM 653 N N . LEU A 1 85 ? -11.452 -17.323 8.107 1.00 88.25 85 LEU A N 1
ATOM 654 C CA . LEU A 1 85 ? -12.049 -18.651 8.056 1.00 88.25 85 LEU A CA 1
ATOM 655 C C . LEU A 1 85 ? -10.970 -19.739 7.965 1.00 88.25 85 LEU A C 1
ATOM 657 O O . LEU A 1 85 ? -10.300 -19.884 6.946 1.00 88.25 85 LEU A O 1
ATOM 661 N N . THR A 1 86 ? -10.834 -20.532 9.028 1.00 82.94 86 THR A N 1
ATOM 662 C CA . THR A 1 86 ? -9.746 -21.522 9.152 1.00 82.94 86 THR A CA 1
ATOM 663 C C . THR A 1 86 ? -10.110 -22.939 8.697 1.00 82.94 86 THR A C 1
ATOM 665 O O . THR A 1 86 ? -9.216 -23.729 8.390 1.00 82.94 86 THR A O 1
ATOM 668 N N . ASN A 1 87 ? -11.401 -23.276 8.652 1.00 85.00 87 ASN A N 1
ATOM 669 C CA . ASN A 1 87 ? -11.932 -24.561 8.192 1.00 85.00 87 ASN A CA 1
ATOM 670 C C . ASN A 1 87 ? -13.341 -24.382 7.603 1.00 85.00 87 ASN A C 1
ATOM 672 O O . ASN A 1 87 ? -13.918 -23.296 7.689 1.00 85.00 87 ASN A O 1
ATOM 676 N N . LEU A 1 88 ? -13.897 -25.447 7.019 1.00 88.88 88 LEU A N 1
ATOM 677 C CA . LEU A 1 88 ? -15.236 -25.439 6.421 1.00 88.88 88 LEU A CA 1
ATOM 678 C C . LEU A 1 88 ? -16.212 -26.347 7.184 1.00 88.88 88 LEU A C 1
ATOM 680 O O . LEU A 1 88 ? -17.134 -26.917 6.595 1.00 88.88 88 LEU A O 1
ATOM 684 N N . GLU A 1 89 ? -16.030 -26.508 8.497 1.00 87.38 89 GLU A N 1
ATOM 685 C CA . GLU A 1 89 ? -16.874 -27.397 9.294 1.00 87.38 89 GLU A CA 1
ATOM 686 C C . GLU A 1 89 ? -18.362 -27.011 9.165 1.00 87.38 89 GLU A C 1
ATOM 688 O O . GLU A 1 89 ? -18.745 -25.847 9.277 1.00 87.38 89 GLU A O 1
ATOM 693 N N . GLY A 1 90 ? -19.208 -28.010 8.895 1.00 84.69 90 GLY A N 1
ATOM 694 C CA . GLY A 1 90 ? -20.650 -27.842 8.681 1.00 84.69 90 GLY A CA 1
ATOM 695 C C . GLY A 1 90 ? -21.100 -28.001 7.224 1.00 84.69 90 GLY A C 1
ATOM 696 O O . GLY A 1 90 ? -22.206 -28.505 6.998 1.00 84.69 90 GLY A O 1
ATOM 697 N N . ILE A 1 91 ? -20.249 -27.699 6.227 1.00 91.94 91 ILE A N 1
ATOM 698 C CA . ILE A 1 91 ? -20.652 -27.779 4.804 1.00 91.94 91 ILE A CA 1
ATOM 699 C C . ILE A 1 91 ? -20.865 -29.215 4.311 1.00 91.94 91 ILE A C 1
ATOM 701 O O . ILE A 1 91 ? -21.582 -29.437 3.340 1.00 91.94 91 ILE A O 1
ATOM 705 N N . GLU A 1 92 ? -20.310 -30.210 5.006 1.00 89.06 92 GLU A N 1
ATOM 706 C CA . GLU A 1 92 ? -20.425 -31.634 4.664 1.00 89.06 92 GLU A CA 1
ATOM 707 C C . GLU A 1 92 ? -21.874 -32.143 4.535 1.00 89.06 92 GLU A C 1
ATOM 709 O O . GLU A 1 92 ? -22.113 -33.203 3.950 1.00 89.06 92 GLU A O 1
ATOM 714 N N . ARG A 1 93 ? -22.845 -31.432 5.130 1.00 88.56 93 ARG A N 1
ATOM 715 C CA . ARG A 1 93 ? -24.277 -31.774 5.082 1.00 88.56 93 ARG A CA 1
ATOM 716 C C . ARG A 1 93 ? -25.025 -31.142 3.902 1.00 88.56 93 ARG A C 1
ATOM 718 O O . ARG A 1 93 ? -26.196 -31.461 3.701 1.00 88.56 93 ARG A O 1
ATOM 725 N N . LEU A 1 94 ? -24.375 -30.288 3.114 1.00 91.94 94 LEU A N 1
ATOM 726 C CA . LEU A 1 94 ? -24.967 -29.544 1.997 1.00 91.94 94 LEU A CA 1
ATOM 727 C C . LEU A 1 94 ? -24.896 -30.353 0.689 1.00 91.94 94 LEU A C 1
ATOM 729 O O . LEU A 1 94 ? -24.262 -29.949 -0.279 1.00 91.94 94 LEU A O 1
ATOM 733 N N . ALA A 1 95 ? -25.527 -31.529 0.651 1.00 87.12 95 ALA A N 1
ATOM 734 C CA . ALA A 1 95 ? -25.402 -32.474 -0.471 1.00 87.12 95 ALA A CA 1
ATOM 735 C C . ALA A 1 95 ? -25.914 -31.940 -1.831 1.00 87.12 95 ALA A C 1
ATOM 737 O O . ALA A 1 95 ? -25.511 -32.443 -2.884 1.00 87.12 95 ALA A O 1
ATOM 738 N N . GLU A 1 96 ? -26.779 -30.922 -1.813 1.00 91.62 96 GLU A N 1
ATOM 739 C CA . GLU A 1 96 ? -27.324 -30.254 -3.004 1.00 91.62 96 GLU A CA 1
ATOM 740 C C . GLU A 1 96 ? -26.424 -29.117 -3.525 1.00 91.62 96 GLU A C 1
ATOM 742 O O . GLU A 1 96 ? -26.757 -28.482 -4.526 1.00 91.62 96 GLU A O 1
ATOM 747 N N . LEU A 1 97 ? -25.277 -28.854 -2.883 1.00 94.69 97 LEU A N 1
ATOM 748 C CA . LEU A 1 97 ? -24.396 -27.753 -3.259 1.00 94.69 97 LEU A CA 1
ATOM 749 C C . LEU A 1 97 ? -23.797 -27.975 -4.656 1.00 94.69 97 LEU A C 1
ATOM 751 O O . LEU A 1 97 ? -23.133 -28.978 -4.927 1.00 94.69 97 LEU A O 1
ATOM 755 N N . THR A 1 98 ? -24.029 -27.011 -5.545 1.00 95.75 98 THR A N 1
ATOM 756 C CA . THR A 1 98 ? -23.552 -27.011 -6.936 1.00 95.75 98 THR A CA 1
ATOM 757 C C . THR A 1 98 ? -22.505 -25.935 -7.208 1.00 95.75 98 THR A C 1
ATOM 759 O O . THR A 1 98 ? -21.683 -26.114 -8.104 1.00 95.75 98 THR A O 1
ATOM 762 N N . GLU A 1 99 ? -22.505 -24.852 -6.434 1.00 96.50 99 GLU A N 1
ATOM 763 C CA . GLU A 1 99 ? -21.577 -23.730 -6.547 1.00 96.50 99 GLU A CA 1
ATOM 764 C C . GLU A 1 99 ? -20.964 -23.438 -5.177 1.00 96.50 99 GLU A C 1
ATOM 766 O O . GLU A 1 99 ? -21.687 -23.233 -4.198 1.00 96.50 99 GLU A O 1
ATOM 771 N N . LEU A 1 100 ? -19.632 -23.427 -5.128 1.00 95.69 100 LEU A N 1
ATOM 772 C CA . LEU A 1 100 ? -18.856 -23.052 -3.955 1.00 95.69 100 LEU A CA 1
ATOM 773 C C . LEU A 1 100 ? -17.722 -22.106 -4.367 1.00 95.69 100 LEU A C 1
ATOM 775 O O . LEU A 1 100 ? -16.825 -22.499 -5.117 1.00 95.69 100 LEU A O 1
ATOM 779 N N . ASP A 1 101 ? -17.773 -20.878 -3.857 1.00 95.19 101 ASP A N 1
ATOM 780 C CA . ASP A 1 101 ? -16.736 -19.858 -4.042 1.00 95.19 101 ASP A CA 1
ATOM 781 C C . ASP A 1 101 ? -15.987 -19.639 -2.722 1.00 95.19 101 ASP A C 1
ATOM 783 O O . ASP A 1 101 ? -16.558 -19.126 -1.758 1.00 95.19 101 ASP A O 1
ATOM 787 N N . LEU A 1 102 ? -14.722 -20.057 -2.681 1.00 92.75 102 LEU A N 1
ATOM 788 C CA . LEU A 1 102 ? -13.787 -19.909 -1.561 1.00 92.75 102 LEU A CA 1
ATOM 789 C C . LEU A 1 102 ? -12.660 -18.920 -1.889 1.00 92.75 102 LEU A C 1
ATOM 791 O O . LEU A 1 102 ? -11.629 -18.927 -1.219 1.00 92.75 102 LEU A O 1
ATOM 795 N N . SER A 1 103 ? -12.805 -18.114 -2.942 1.00 90.75 103 SER A N 1
ATOM 796 C CA . SER A 1 103 ? -11.714 -17.273 -3.430 1.00 90.75 103 SER A CA 1
ATOM 797 C C . SER A 1 103 ? -11.203 -16.304 -2.352 1.00 90.75 103 SER A C 1
ATOM 799 O O . SER A 1 103 ? -11.973 -15.690 -1.613 1.00 90.75 103 SER A O 1
ATOM 801 N N . TRP A 1 104 ? -9.882 -16.152 -2.251 1.00 89.44 104 TRP A N 1
ATOM 802 C CA . TRP A 1 104 ? -9.192 -15.301 -1.274 1.00 89.44 104 TRP A CA 1
ATOM 803 C C . TRP A 1 104 ? -9.424 -15.670 0.207 1.00 89.44 104 TRP A C 1
ATOM 805 O O . TRP A 1 104 ? -9.292 -14.825 1.099 1.00 89.44 104 TRP A O 1
ATOM 815 N N . CYS A 1 105 ? -9.729 -16.934 0.513 1.00 89.12 105 CYS A N 1
ATOM 816 C CA . CYS A 1 105 ? -9.709 -17.464 1.882 1.00 89.12 105 CYS A CA 1
ATOM 817 C C . CYS A 1 105 ? -8.267 -17.760 2.341 1.00 89.12 105 CYS A C 1
ATOM 819 O O . CYS A 1 105 ? -7.814 -18.903 2.361 1.00 89.12 105 CYS A O 1
ATOM 821 N N . LEU A 1 106 ? -7.541 -16.705 2.723 1.00 84.75 106 LEU A N 1
ATOM 822 C CA . LEU A 1 106 ? -6.087 -16.729 2.960 1.00 84.75 106 LEU A CA 1
ATOM 823 C C . LEU A 1 106 ? -5.607 -17.666 4.083 1.00 84.75 106 LEU A C 1
ATOM 825 O O . LEU A 1 106 ? -4.460 -18.100 4.054 1.00 84.75 106 LEU A O 1
ATOM 829 N N . THR A 1 107 ? -6.443 -17.967 5.081 1.00 84.62 107 THR A N 1
ATOM 830 C CA . THR A 1 107 ? -6.070 -18.824 6.226 1.00 84.62 107 THR A CA 1
ATOM 831 C C . THR A 1 107 ? -6.479 -20.287 6.050 1.00 84.62 107 THR A C 1
ATOM 833 O O . THR A 1 107 ? -6.134 -21.127 6.885 1.00 84.62 107 THR A O 1
ATOM 836 N N . LEU A 1 108 ? -7.180 -20.618 4.961 1.00 85.31 108 LEU A N 1
ATOM 837 C CA . LEU A 1 108 ? -7.665 -21.965 4.700 1.00 85.31 108 LEU A CA 1
ATOM 838 C C . LEU A 1 108 ? -6.512 -22.866 4.240 1.00 85.31 108 LEU A C 1
ATOM 840 O O . LEU A 1 108 ? -5.909 -22.651 3.192 1.00 85.31 108 LEU A O 1
ATOM 844 N N . THR A 1 109 ? -6.208 -23.895 5.032 1.00 81.94 109 THR A N 1
ATOM 845 C CA . THR A 1 109 ? -5.049 -24.781 4.792 1.00 81.94 109 THR A CA 1
ATOM 846 C C . THR A 1 109 ? -5.397 -26.073 4.053 1.00 81.94 109 THR A C 1
ATOM 848 O O . THR A 1 109 ? -4.526 -26.684 3.430 1.00 81.94 109 THR A O 1
ATOM 851 N N . HIS A 1 110 ? -6.662 -26.497 4.114 1.00 80.69 110 HIS A N 1
ATOM 852 C CA . HIS A 1 110 ? -7.186 -27.720 3.506 1.00 80.69 110 HIS A CA 1
ATOM 853 C C . HIS A 1 110 ? -8.687 -27.586 3.191 1.00 80.69 110 HIS A C 1
ATOM 855 O O . HIS A 1 110 ? -9.360 -26.706 3.715 1.00 80.69 110 HIS A O 1
ATOM 861 N N . ILE A 1 111 ? -9.199 -28.473 2.330 1.00 83.88 111 ILE A N 1
ATOM 862 C CA . ILE A 1 111 ? -10.606 -28.525 1.878 1.00 83.88 111 ILE A CA 1
ATOM 863 C C . ILE A 1 111 ? -11.166 -29.961 1.933 1.00 83.88 111 ILE A C 1
ATOM 865 O O . ILE A 1 111 ? -11.840 -30.427 1.015 1.00 83.88 111 ILE A O 1
ATOM 869 N N . SER A 1 112 ? -10.844 -30.711 2.991 1.00 82.38 112 SER A N 1
ATOM 870 C CA . SER A 1 112 ? -11.246 -32.126 3.130 1.00 82.38 112 SER A CA 1
ATOM 871 C C . SER A 1 112 ? -12.761 -32.336 3.211 1.00 82.38 112 SER A C 1
ATOM 873 O O . SER A 1 112 ? -13.287 -33.375 2.824 1.00 82.38 112 SER A O 1
ATOM 875 N N . GLU A 1 113 ? -13.482 -31.314 3.645 1.00 87.19 113 GLU A N 1
ATOM 876 C CA . GLU A 1 113 ? -14.919 -31.296 3.865 1.00 87.19 113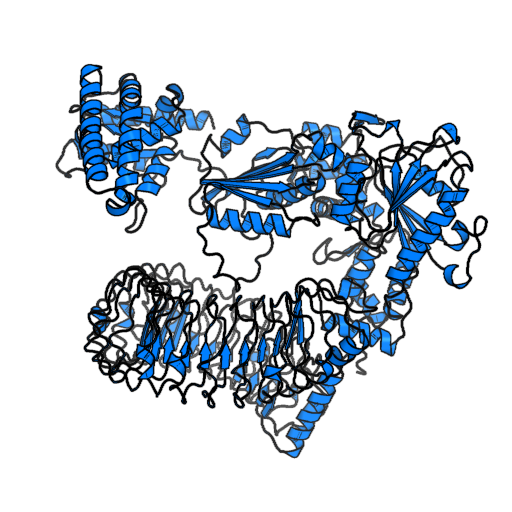 GLU A CA 1
ATOM 877 C C . GLU A 1 113 ? -15.708 -31.403 2.540 1.00 87.19 113 GLU A C 1
ATOM 879 O O . GLU A 1 113 ? -16.904 -31.701 2.543 1.00 87.19 113 GLU A O 1
ATOM 884 N N . LEU A 1 114 ? -15.035 -31.250 1.386 1.00 88.12 114 LEU A N 1
ATOM 885 C CA . LEU A 1 114 ? -15.612 -31.445 0.049 1.00 88.12 114 LEU A CA 1
ATOM 886 C C . LEU A 1 114 ? -15.815 -32.922 -0.336 1.00 88.12 114 LEU A C 1
ATOM 888 O O . LEU A 1 114 ? -16.433 -33.204 -1.366 1.00 88.12 114 LEU A O 1
ATOM 892 N N . GLU A 1 115 ? -15.325 -33.887 0.454 1.00 84.44 115 GLU A N 1
ATOM 893 C CA . GLU A 1 115 ? -15.418 -35.328 0.146 1.00 84.44 115 GLU A CA 1
ATOM 894 C C . GLU A 1 115 ? -16.861 -35.806 -0.117 1.00 84.44 115 GLU A C 1
ATOM 896 O O . GLU A 1 115 ? -17.086 -36.702 -0.932 1.00 84.44 115 GLU A O 1
ATOM 901 N N . LYS A 1 116 ? -17.860 -35.188 0.528 1.00 83.25 116 LYS A N 1
ATOM 902 C CA . LYS A 1 116 ? -19.280 -35.574 0.412 1.00 83.25 116 LYS A CA 1
ATOM 903 C C . LYS A 1 116 ? -20.064 -34.785 -0.650 1.00 83.25 116 LYS A C 1
ATOM 905 O O . LYS A 1 116 ? -21.216 -35.122 -0.922 1.00 83.25 116 LYS A O 1
ATOM 910 N N . LEU A 1 117 ? -19.462 -33.779 -1.289 1.00 89.00 117 LEU A N 1
ATOM 911 C CA . LEU A 1 117 ? -20.144 -32.824 -2.178 1.00 89.00 117 LEU A CA 1
ATOM 912 C C . LEU A 1 117 ? -20.119 -33.243 -3.658 1.00 89.00 117 LEU A C 1
ATOM 914 O O . LEU A 1 117 ? -19.670 -32.510 -4.533 1.00 89.00 117 LEU A O 1
ATOM 918 N N . SER A 1 118 ? -20.625 -34.439 -3.967 1.00 86.38 118 SER A N 1
ATOM 919 C CA . SER A 1 118 ? -20.577 -34.998 -5.335 1.00 86.38 118 SER A CA 1
ATOM 920 C C . SER A 1 118 ? -21.396 -34.235 -6.396 1.00 86.38 118 SER A C 1
ATOM 922 O O . SER A 1 118 ? -21.183 -34.437 -7.592 1.00 86.38 118 SER A O 1
ATOM 924 N N . SER A 1 119 ? -22.306 -33.351 -5.970 1.00 90.69 119 SER A N 1
ATOM 925 C CA . SER A 1 119 ? -23.162 -32.524 -6.836 1.00 90.69 119 SER A CA 1
ATOM 926 C C . SER A 1 119 ? -22.472 -31.256 -7.356 1.00 90.69 119 SER A C 1
ATOM 928 O O . SER A 1 119 ? -23.052 -30.550 -8.188 1.00 90.69 119 SER A O 1
ATOM 930 N N . LEU A 1 120 ? -21.252 -30.965 -6.888 1.00 93.62 120 LEU A N 1
ATOM 931 C CA . LEU A 1 120 ? -20.561 -29.712 -7.171 1.00 93.62 120 LEU A CA 1
ATOM 932 C C . LEU A 1 120 ? -20.238 -29.563 -8.666 1.00 93.62 120 LEU A C 1
ATOM 934 O O . LEU A 1 120 ? -19.650 -30.444 -9.296 1.00 93.62 120 LEU A O 1
ATOM 938 N N . ARG A 1 121 ? -20.630 -28.421 -9.236 1.00 95.25 121 ARG A N 1
ATOM 939 C CA . ARG A 1 121 ? -20.441 -28.048 -10.648 1.00 95.25 121 ARG A CA 1
ATOM 940 C C . ARG A 1 121 ? -19.450 -26.905 -10.819 1.00 95.25 121 ARG A C 1
ATOM 942 O O . ARG A 1 121 ? -18.818 -26.819 -11.870 1.00 95.25 121 ARG A O 1
ATOM 949 N N . MET A 1 122 ? -19.318 -26.048 -9.817 1.00 94.75 122 MET A N 1
ATOM 950 C CA . MET A 1 122 ? -18.390 -24.928 -9.805 1.00 94.75 122 MET A CA 1
ATOM 951 C C . MET A 1 122 ? -17.638 -24.902 -8.480 1.00 94.75 122 MET A C 1
ATOM 953 O O . MET A 1 122 ? -18.261 -24.914 -7.418 1.00 94.75 122 MET A O 1
ATOM 957 N N . LEU A 1 123 ? -16.311 -24.875 -8.574 1.00 92.88 123 LEU A N 1
ATOM 958 C CA . LEU A 1 123 ? -15.407 -24.700 -7.446 1.00 92.88 123 LEU A CA 1
ATOM 959 C C . LEU A 1 123 ? -14.415 -23.591 -7.789 1.00 92.88 123 LEU A C 1
ATOM 961 O O . LEU A 1 123 ? -13.668 -23.716 -8.766 1.00 92.88 123 LEU A O 1
ATOM 965 N N . ASP A 1 124 ? -14.415 -22.538 -6.979 1.00 91.31 124 ASP A N 1
ATOM 966 C CA . ASP A 1 124 ? -13.423 -21.469 -7.040 1.00 91.31 124 ASP A CA 1
ATOM 967 C C . ASP A 1 124 ? -12.591 -21.457 -5.751 1.00 91.31 124 ASP A C 1
ATOM 969 O O . ASP A 1 124 ? -13.137 -21.305 -4.661 1.00 91.31 124 ASP A O 1
ATOM 973 N N . VAL A 1 125 ? -11.279 -21.669 -5.876 1.00 88.81 125 VAL A N 1
ATOM 974 C CA . VAL A 1 125 ? -10.298 -21.588 -4.776 1.00 88.81 125 VAL A CA 1
ATOM 975 C C . VAL A 1 125 ? -9.178 -20.593 -5.093 1.00 88.81 125 VAL A C 1
ATOM 977 O O . VAL A 1 125 ? -8.079 -20.692 -4.548 1.00 88.81 125 VAL A O 1
ATOM 980 N N . HIS A 1 126 ? -9.438 -19.646 -5.994 1.00 87.56 126 HIS A N 1
ATOM 981 C CA . HIS A 1 126 ? -8.462 -18.653 -6.423 1.00 87.56 126 HIS A CA 1
ATOM 982 C C . HIS A 1 126 ? -7.880 -17.855 -5.247 1.00 87.56 126 HIS A C 1
ATOM 984 O O . HIS A 1 126 ? -8.618 -17.421 -4.365 1.00 87.56 126 HIS A O 1
ATOM 990 N N . GLY A 1 127 ? -6.562 -17.643 -5.231 1.00 83.50 127 GLY A N 1
ATOM 991 C CA . GLY A 1 127 ? -5.885 -16.821 -4.218 1.00 83.50 127 GLY A CA 1
ATOM 992 C C . GLY A 1 127 ? -5.836 -17.445 -2.816 1.00 83.50 127 GLY A C 1
ATOM 993 O O . GLY A 1 127 ? -5.478 -16.779 -1.847 1.00 83.50 127 GLY A O 1
ATOM 994 N N . CYS A 1 128 ? -6.191 -18.724 -2.668 1.00 84.44 128 CYS A N 1
ATOM 995 C CA . CYS A 1 128 ? -6.041 -19.458 -1.410 1.00 84.44 128 CYS A CA 1
ATOM 996 C C . CYS A 1 128 ? -4.589 -19.934 -1.225 1.00 84.44 128 CYS A C 1
ATOM 998 O O . CYS A 1 128 ? -4.269 -21.111 -1.400 1.00 84.44 128 CYS A O 1
ATOM 1000 N N . GLU A 1 129 ? -3.698 -19.002 -0.887 1.00 80.69 129 GLU A N 1
ATOM 1001 C CA . GLU A 1 129 ? -2.243 -19.216 -0.832 1.00 80.69 129 GLU A CA 1
ATOM 1002 C C . GLU A 1 129 ? -1.795 -20.252 0.218 1.00 80.69 129 GLU A C 1
ATOM 1004 O O . GLU A 1 129 ? -0.776 -20.918 0.032 1.00 80.69 129 GLU A O 1
ATOM 1009 N N . ALA A 1 130 ? -2.559 -20.421 1.306 1.00 79.88 130 ALA A N 1
ATOM 1010 C CA . ALA A 1 130 ? -2.249 -21.363 2.383 1.00 79.88 130 ALA A CA 1
ATOM 1011 C C . ALA A 1 130 ? -2.672 -22.816 2.093 1.00 79.88 130 ALA A C 1
ATOM 1013 O O . ALA A 1 130 ? -2.335 -23.710 2.876 1.00 79.88 130 ALA A O 1
ATOM 1014 N N . LEU A 1 131 ? -3.390 -23.081 0.991 1.00 77.12 131 LEU A N 1
ATOM 1015 C CA . LEU A 1 131 ? -3.778 -24.442 0.620 1.00 77.12 131 LEU A CA 1
ATOM 1016 C C . LEU A 1 131 ? -2.538 -25.256 0.242 1.00 77.12 131 LEU A C 1
ATOM 1018 O O . LEU A 1 131 ? -1.843 -24.955 -0.727 1.00 77.12 131 LEU A O 1
ATOM 1022 N N . THR A 1 132 ? -2.279 -26.327 0.993 1.00 67.56 132 THR A N 1
ATOM 1023 C CA . THR A 1 132 ? -1.125 -27.207 0.764 1.00 67.56 132 THR A CA 1
ATOM 1024 C C . THR A 1 132 ? -1.555 -28.576 0.222 1.00 67.56 132 THR A C 1
ATOM 1026 O O . THR A 1 132 ? -2.507 -29.184 0.708 1.00 67.56 132 THR A O 1
ATOM 1029 N N . GLY A 1 133 ? -0.831 -29.102 -0.777 1.00 61.84 133 GLY A N 1
ATOM 1030 C CA . GLY A 1 133 ? -1.001 -30.472 -1.292 1.00 61.84 133 GLY A CA 1
ATOM 1031 C C . GLY A 1 133 ? -1.804 -30.612 -2.599 1.00 61.84 133 GLY A C 1
ATOM 1032 O O . GLY A 1 133 ? -1.962 -29.667 -3.361 1.00 61.84 133 GLY A O 1
ATOM 1033 N N . VAL A 1 134 ? -2.264 -31.839 -2.891 1.00 58.84 134 VAL A N 1
ATOM 1034 C CA . VAL A 1 134 ? -3.126 -32.166 -4.049 1.00 58.84 134 VAL A CA 1
ATOM 1035 C C . VAL A 1 134 ? -4.582 -31.978 -3.634 1.00 58.84 134 VAL A C 1
ATOM 1037 O O . VAL A 1 134 ? -4.986 -32.541 -2.619 1.00 58.84 134 VAL A O 1
ATOM 1040 N N . LEU A 1 135 ? -5.383 -31.272 -4.439 1.00 64.25 135 LEU A N 1
ATOM 1041 C CA . LEU A 1 135 ? -6.771 -30.906 -4.111 1.00 64.25 135 LEU A CA 1
ATOM 1042 C C . LEU A 1 135 ? -7.716 -32.095 -3.818 1.00 64.25 135 LEU A C 1
ATOM 1044 O O . LEU A 1 135 ? -8.812 -31.862 -3.332 1.00 64.25 135 LEU A O 1
ATOM 1048 N N . LYS A 1 136 ? -7.327 -33.357 -4.072 1.00 73.12 136 LYS A N 1
ATOM 1049 C CA . LYS A 1 136 ? -8.167 -34.564 -3.880 1.00 73.12 136 LYS A CA 1
ATOM 1050 C C . LYS A 1 136 ? -9.621 -34.359 -4.357 1.00 73.12 136 LYS A C 1
ATOM 1052 O O . LYS A 1 136 ? -10.563 -34.737 -3.677 1.00 73.12 136 LYS A O 1
ATOM 1057 N N . ILE A 1 137 ? -9.792 -33.736 -5.526 1.00 81.31 137 ILE A N 1
ATOM 1058 C CA . ILE A 1 137 ? -11.099 -33.430 -6.143 1.00 81.31 137 ILE A CA 1
ATOM 1059 C C . ILE A 1 137 ? -11.502 -34.447 -7.216 1.00 81.31 137 ILE A C 1
ATOM 1061 O O . ILE A 1 137 ? -12.420 -34.210 -7.998 1.00 81.31 137 ILE A O 1
ATOM 1065 N N . ASP A 1 138 ? -10.814 -35.582 -7.302 1.00 82.38 138 ASP A N 1
ATOM 1066 C CA . ASP A 1 138 ? -10.994 -36.553 -8.380 1.00 82.38 138 ASP A CA 1
ATOM 1067 C C . ASP A 1 138 ? -12.346 -37.296 -8.313 1.00 82.38 138 ASP A C 1
ATOM 1069 O O . ASP A 1 138 ? -12.767 -37.909 -9.298 1.00 82.38 138 ASP A O 1
ATOM 1073 N N . HIS A 1 139 ? -13.060 -37.192 -7.186 1.00 83.38 139 HIS A N 1
ATOM 1074 C CA . HIS A 1 139 ? -14.448 -37.630 -7.008 1.00 83.38 139 HIS A CA 1
ATOM 1075 C C . HIS A 1 139 ? -15.495 -36.640 -7.553 1.00 83.38 139 HIS A C 1
ATOM 1077 O O . HIS A 1 139 ? -16.629 -37.057 -7.805 1.00 83.38 139 HIS A O 1
ATOM 1083 N N . LEU A 1 140 ? -15.148 -35.366 -7.790 1.00 87.94 140 LEU A N 1
ATOM 1084 C CA . LEU A 1 140 ? -16.062 -34.305 -8.252 1.00 87.94 140 LEU A CA 1
ATOM 1085 C C . LEU A 1 140 ? -16.357 -34.394 -9.761 1.00 87.94 140 LEU A C 1
ATOM 1087 O O . LEU A 1 140 ? -16.187 -33.452 -10.529 1.00 87.94 140 LEU A O 1
ATOM 1091 N N . THR A 1 141 ? -16.825 -35.549 -10.224 1.00 86.94 141 THR A N 1
ATOM 1092 C CA . THR A 1 141 ? -17.034 -35.832 -11.658 1.00 86.94 141 THR A CA 1
ATOM 1093 C C . THR A 1 141 ? -18.114 -34.974 -12.336 1.00 86.94 141 THR A C 1
ATOM 1095 O O . THR A 1 141 ? -18.173 -34.934 -13.567 1.00 86.94 141 THR A O 1
ATOM 1098 N N . ALA A 1 142 ? -18.948 -34.273 -11.559 1.00 90.56 142 ALA A N 1
ATOM 1099 C CA . ALA A 1 142 ? -19.954 -33.330 -12.045 1.00 90.56 142 ALA A CA 1
ATOM 1100 C C . ALA A 1 142 ? -19.400 -31.918 -12.333 1.00 90.56 142 ALA A C 1
ATOM 1102 O O . ALA A 1 142 ? -20.144 -31.079 -12.848 1.00 90.56 142 ALA A O 1
ATOM 1103 N N . LEU A 1 143 ? -18.121 -31.658 -12.033 1.00 91.50 143 LEU A N 1
ATOM 1104 C CA . LEU A 1 143 ? -17.521 -30.330 -12.123 1.00 91.50 143 LEU A CA 1
ATOM 1105 C C . LEU A 1 143 ? -17.457 -29.819 -13.572 1.00 91.50 143 LEU A C 1
ATOM 1107 O O . LEU A 1 143 ? -16.927 -30.475 -14.468 1.00 91.50 143 LEU A O 1
ATOM 1111 N N . ILE A 1 144 ? -18.010 -28.627 -13.791 1.00 93.50 144 ILE A N 1
ATOM 1112 C CA . ILE A 1 144 ? -18.095 -27.916 -15.075 1.00 93.50 144 ILE A CA 1
ATOM 1113 C C . ILE A 1 144 ? -17.059 -26.788 -15.130 1.00 93.50 144 ILE A C 1
ATOM 1115 O O . ILE A 1 144 ? -16.483 -26.544 -16.192 1.00 93.50 144 ILE A O 1
ATOM 1119 N N . SER A 1 145 ? -16.819 -26.117 -14.001 1.00 92.69 145 SER A N 1
ATOM 1120 C CA . SER A 1 145 ? -15.874 -25.008 -13.878 1.00 92.69 145 SER A CA 1
ATOM 1121 C C . SER A 1 145 ? -14.962 -25.208 -12.674 1.00 92.69 145 SER A C 1
ATOM 1123 O O . SER A 1 145 ? -15.447 -25.444 -11.566 1.00 92.69 145 SER A O 1
ATOM 1125 N N . LEU A 1 146 ? -13.655 -25.086 -12.899 1.00 90.25 146 LEU A N 1
ATOM 1126 C CA . LEU A 1 146 ? -12.627 -25.144 -11.865 1.00 90.25 146 LEU A CA 1
ATOM 1127 C C . LEU A 1 146 ? -11.707 -23.930 -11.996 1.00 90.25 146 LEU A C 1
ATOM 1129 O O . LEU A 1 146 ? -11.107 -23.726 -13.057 1.00 90.25 146 LEU A O 1
ATOM 1133 N N . ASN A 1 147 ? -11.592 -23.160 -10.916 1.00 87.81 147 ASN A N 1
ATOM 1134 C CA . ASN A 1 147 ? -10.640 -22.065 -10.798 1.00 87.81 147 ASN A CA 1
ATOM 1135 C C . ASN A 1 147 ? -9.653 -22.352 -9.659 1.00 87.81 147 ASN A C 1
ATOM 1137 O O . ASN A 1 147 ? -10.052 -22.427 -8.498 1.00 87.81 147 ASN A O 1
ATOM 1141 N N . VAL A 1 148 ? -8.382 -22.556 -10.011 1.00 81.88 148 VAL A N 1
ATOM 1142 C CA . VAL A 1 148 ? -7.281 -22.855 -9.073 1.00 81.88 148 VAL A CA 1
ATOM 1143 C C . VAL A 1 148 ? -6.169 -21.813 -9.167 1.00 81.88 148 VAL A C 1
ATOM 1145 O O . VAL A 1 148 ? -5.010 -22.113 -8.876 1.00 81.88 148 VAL A O 1
ATOM 1148 N N . SER A 1 149 ? -6.503 -20.611 -9.643 1.00 80.75 149 SER A N 1
ATOM 1149 C CA . SER A 1 149 ? -5.488 -19.619 -9.948 1.00 80.75 149 SER A CA 1
ATOM 1150 C C . SER A 1 149 ? -4.849 -18.997 -8.710 1.00 80.75 149 SER A C 1
ATOM 1152 O O . SER A 1 149 ? -5.492 -18.846 -7.674 1.00 80.75 149 SER A O 1
ATOM 1154 N N . ASP A 1 150 ? -3.574 -18.625 -8.811 1.00 77.19 150 ASP A N 1
ATOM 1155 C CA . ASP A 1 150 ? -2.783 -18.038 -7.712 1.00 77.19 150 ASP A CA 1
ATOM 1156 C C . ASP A 1 150 ? -2.654 -18.910 -6.449 1.00 77.19 150 ASP A C 1
ATOM 1158 O O . ASP A 1 150 ? -2.364 -18.432 -5.353 1.00 77.19 150 ASP A O 1
ATOM 1162 N N . CYS A 1 151 ? -2.792 -20.229 -6.588 1.00 72.25 151 CYS A N 1
ATOM 1163 C CA . CYS A 1 151 ? -2.456 -21.170 -5.524 1.00 72.25 151 CYS A CA 1
ATOM 1164 C C . CYS A 1 151 ? -0.973 -21.580 -5.610 1.00 72.25 151 CYS A C 1
ATOM 1166 O O . CYS A 1 151 ? -0.617 -22.555 -6.276 1.00 72.25 151 CYS A O 1
ATOM 1168 N N . ALA A 1 152 ? -0.096 -20.854 -4.909 1.00 64.06 152 ALA A N 1
ATOM 1169 C CA . ALA A 1 152 ? 1.367 -20.956 -5.032 1.00 64.06 152 ALA A CA 1
ATOM 1170 C C . ALA A 1 152 ? 1.991 -22.348 -4.751 1.00 64.06 152 ALA A C 1
ATOM 1172 O O . ALA A 1 152 ? 3.142 -22.586 -5.114 1.00 64.06 152 ALA A O 1
ATOM 1173 N N . VAL A 1 153 ? 1.264 -23.268 -4.105 1.00 60.84 153 VAL A N 1
ATOM 1174 C CA . VAL A 1 153 ? 1.771 -24.582 -3.649 1.00 60.84 153 VAL A CA 1
ATOM 1175 C C . VAL A 1 153 ? 1.304 -25.749 -4.542 1.00 60.84 153 VAL A C 1
ATOM 1177 O O . VAL A 1 153 ? 1.699 -26.897 -4.333 1.00 60.84 153 VAL A O 1
ATOM 1180 N N . LEU A 1 154 ? 0.484 -25.495 -5.569 1.00 58.31 154 LEU A N 1
ATOM 1181 C CA . LEU A 1 154 ? -0.012 -26.537 -6.476 1.00 58.31 154 LEU A CA 1
ATOM 1182 C C . LEU A 1 154 ? 1.054 -26.929 -7.515 1.00 58.31 154 LEU A C 1
ATOM 1184 O O . LEU A 1 154 ? 1.302 -26.228 -8.488 1.00 58.31 154 LEU A O 1
ATOM 1188 N N . VAL A 1 155 ? 1.701 -28.082 -7.308 1.00 55.56 155 VAL A N 1
ATOM 1189 C CA . VAL A 1 155 ? 2.865 -28.525 -8.111 1.00 55.56 155 VAL A CA 1
ATOM 1190 C C . VAL A 1 155 ? 2.473 -29.308 -9.379 1.00 55.56 155 VAL A C 1
ATOM 1192 O O . VAL A 1 155 ? 3.286 -29.447 -10.290 1.00 55.56 155 VAL A O 1
ATOM 1195 N N . ASN A 1 156 ? 1.252 -29.851 -9.478 1.00 60.81 156 ASN A N 1
ATOM 1196 C CA . ASN A 1 156 ? 0.780 -30.547 -10.683 1.00 60.81 156 ASN A CA 1
ATOM 1197 C C . ASN A 1 156 ? -0.757 -30.626 -10.776 1.00 60.81 156 ASN A C 1
ATOM 1199 O O . ASN A 1 156 ? -1.470 -30.445 -9.794 1.00 60.81 156 ASN A O 1
ATOM 1203 N N . LEU A 1 157 ? -1.253 -30.942 -11.976 1.00 64.00 157 LEU A N 1
ATOM 1204 C CA . LEU A 1 157 ? -2.680 -31.092 -12.299 1.00 64.00 157 LEU A CA 1
ATOM 1205 C C . LEU A 1 157 ? -3.205 -32.528 -12.099 1.00 64.00 157 LEU A C 1
ATOM 1207 O O . LEU A 1 157 ? -4.195 -32.910 -12.723 1.00 64.00 157 LEU A O 1
ATOM 1211 N N . ALA A 1 158 ? -2.539 -33.356 -11.285 1.00 63.72 158 ALA A N 1
ATOM 1212 C CA . ALA A 1 158 ? -2.931 -34.755 -11.121 1.00 63.72 158 ALA A CA 1
ATOM 1213 C C . ALA A 1 158 ? -4.340 -34.873 -10.508 1.00 63.72 158 ALA A C 1
ATOM 1215 O O . ALA A 1 158 ? -4.630 -34.280 -9.469 1.00 63.72 158 ALA A O 1
ATOM 1216 N N . GLY A 1 159 ? -5.211 -35.657 -11.145 1.00 68.38 159 GLY A N 1
ATOM 1217 C CA . GLY A 1 159 ? -6.611 -35.847 -10.762 1.00 68.38 159 GLY A CA 1
ATOM 1218 C C . GLY A 1 159 ? -7.609 -35.057 -11.618 1.00 68.38 159 GLY A C 1
ATOM 1219 O O . GLY A 1 159 ? -8.765 -35.476 -11.713 1.00 68.38 159 GLY A O 1
ATOM 1220 N N . ILE A 1 160 ? -7.183 -33.985 -12.307 1.00 79.25 160 ILE A N 1
ATOM 1221 C CA . ILE A 1 160 ? -8.053 -33.201 -13.208 1.00 79.25 160 ILE A CA 1
ATOM 1222 C C . ILE A 1 160 ? -8.463 -34.024 -14.435 1.00 79.25 160 ILE A C 1
ATOM 1224 O O . ILE A 1 160 ? -9.565 -33.855 -14.952 1.00 79.25 160 ILE A O 1
ATOM 1228 N N . GLU A 1 161 ? -7.645 -34.987 -14.862 1.00 78.06 161 GLU A N 1
ATOM 1229 C CA . GLU A 1 161 ? -7.947 -35.875 -15.987 1.00 78.06 161 GLU A CA 1
ATOM 1230 C C . GLU A 1 161 ? -9.234 -36.704 -15.802 1.00 78.06 161 GLU A C 1
ATOM 1232 O O . GLU A 1 161 ? -9.811 -37.171 -16.786 1.00 78.06 161 GLU A O 1
ATOM 1237 N N . LYS A 1 162 ? -9.718 -36.874 -14.559 1.00 81.81 162 LYS A N 1
ATOM 1238 C CA . LYS A 1 162 ? -10.987 -37.563 -14.263 1.00 81.81 162 LYS A CA 1
ATOM 1239 C C . LYS A 1 162 ? -12.216 -36.649 -14.367 1.00 81.81 162 LYS A C 1
ATOM 1241 O O . LYS A 1 162 ? -13.342 -37.150 -14.435 1.00 81.81 162 LYS A O 1
ATOM 1246 N N . LEU A 1 163 ? -12.030 -35.329 -14.441 1.00 86.62 163 LEU A N 1
ATOM 1247 C CA . LEU A 1 163 ? -13.092 -34.317 -14.495 1.00 86.62 163 LEU A CA 1
ATOM 1248 C C . LEU A 1 163 ? -13.663 -34.176 -15.917 1.00 86.62 163 LEU A C 1
ATOM 1250 O O . LEU A 1 163 ? -13.640 -33.120 -16.538 1.00 86.62 163 LEU A O 1
ATOM 1254 N N . THR A 1 164 ? -14.198 -35.263 -16.471 1.00 86.12 164 THR A N 1
ATOM 1255 C CA . THR A 1 164 ? -14.651 -35.323 -17.879 1.00 86.12 164 THR A CA 1
ATOM 1256 C C . THR A 1 164 ? -15.833 -34.399 -18.220 1.00 86.12 164 THR A C 1
ATOM 1258 O O . THR A 1 164 ? -16.143 -34.194 -19.399 1.00 86.12 164 THR A O 1
ATOM 1261 N N . ALA A 1 165 ? -16.510 -33.847 -17.208 1.00 90.19 165 ALA A N 1
ATOM 1262 C CA . ALA A 1 165 ? -17.571 -32.859 -17.367 1.00 90.19 165 ALA A CA 1
ATOM 1263 C C . ALA A 1 165 ? -17.054 -31.421 -17.560 1.00 90.19 165 ALA A C 1
ATOM 1265 O O . ALA A 1 165 ? -17.854 -30.563 -17.938 1.00 90.19 165 ALA A O 1
ATOM 1266 N N . LEU A 1 166 ? -15.754 -31.177 -17.358 1.00 90.19 166 LEU A N 1
ATOM 1267 C CA . LEU A 1 166 ? -15.169 -29.842 -17.307 1.00 90.19 166 LEU A CA 1
ATOM 1268 C C . LEU A 1 166 ? -15.284 -29.107 -18.650 1.00 90.19 166 LEU A C 1
ATOM 1270 O O . LEU A 1 166 ? -14.939 -29.631 -19.712 1.00 90.19 166 LEU A O 1
ATOM 1274 N N . VAL A 1 167 ? -15.784 -27.874 -18.583 1.00 92.75 167 VAL A N 1
ATOM 1275 C CA . VAL A 1 167 ? -15.997 -26.963 -19.717 1.00 92.75 167 VAL A CA 1
ATOM 1276 C C . VAL A 1 167 ? -15.073 -25.750 -19.626 1.00 92.75 167 VAL A C 1
ATOM 1278 O O . VAL A 1 167 ? -14.615 -25.265 -20.663 1.00 92.75 167 VAL A O 1
ATOM 1281 N N . SER A 1 168 ? -14.778 -25.284 -18.411 1.00 91.19 168 SER A N 1
ATOM 1282 C CA . SER A 1 168 ? -13.895 -24.149 -18.144 1.00 91.19 168 SER A CA 1
ATOM 1283 C C . SER A 1 168 ? -12.819 -24.537 -17.137 1.00 91.19 168 SER A C 1
ATOM 1285 O O . SER A 1 168 ? -13.132 -25.111 -16.092 1.00 91.19 168 SER A O 1
ATOM 1287 N N . LEU A 1 169 ? -11.566 -24.216 -17.454 1.00 88.31 169 LEU A N 1
ATOM 1288 C CA . LEU A 1 169 ? -10.421 -24.457 -16.586 1.00 88.31 169 LEU A CA 1
ATOM 1289 C C . LEU A 1 169 ? -9.530 -23.213 -16.546 1.00 88.31 169 LEU A C 1
ATOM 1291 O O . LEU A 1 169 ? -8.998 -22.802 -17.580 1.00 88.31 169 LEU A O 1
ATOM 1295 N N . ASN A 1 170 ? -9.370 -22.643 -15.353 1.00 85.75 170 ASN A N 1
ATOM 1296 C CA . ASN A 1 170 ? -8.445 -21.543 -15.110 1.00 85.75 170 ASN A CA 1
ATOM 1297 C C . ASN A 1 170 ? -7.206 -22.048 -14.357 1.00 85.75 170 ASN A C 1
ATOM 1299 O O . ASN A 1 170 ? -7.327 -22.517 -13.224 1.00 85.75 170 ASN A O 1
ATOM 1303 N N . LEU A 1 171 ? -6.043 -21.971 -15.010 1.00 77.56 171 LEU A N 1
ATOM 1304 C CA . LEU A 1 171 ? -4.730 -22.376 -14.486 1.00 77.56 171 LEU A CA 1
ATOM 1305 C C . LEU A 1 171 ? -3.781 -21.181 -14.345 1.00 77.56 171 LEU A C 1
ATOM 1307 O O . LEU A 1 171 ? -2.566 -21.334 -14.433 1.00 77.56 171 LEU A O 1
ATOM 1311 N N . ASP A 1 172 ? -4.343 -19.989 -14.223 1.00 75.12 172 ASP A N 1
ATOM 1312 C CA . ASP A 1 172 ? -3.600 -18.751 -14.041 1.00 75.12 172 ASP A CA 1
ATOM 1313 C C . ASP A 1 172 ? -2.770 -18.769 -12.725 1.00 75.12 172 ASP A C 1
ATOM 1315 O O . ASP A 1 172 ? -3.134 -19.444 -11.766 1.00 75.12 172 ASP A O 1
ATOM 1319 N N . GLY A 1 173 ? -1.622 -18.095 -12.665 1.00 64.38 173 GLY A N 1
ATOM 1320 C CA . GLY A 1 173 ? -0.685 -18.114 -11.529 1.00 64.38 173 GLY A CA 1
ATOM 1321 C C . GLY A 1 173 ? 0.606 -18.921 -11.756 1.00 64.38 173 GLY A C 1
ATOM 1322 O O . GLY A 1 173 ? 0.797 -19.561 -12.785 1.00 64.38 173 GLY A O 1
ATOM 1323 N N . ARG A 1 174 ? 1.543 -18.876 -10.790 1.00 58.34 174 ARG A N 1
ATOM 1324 C CA . ARG A 1 174 ? 2.937 -19.392 -10.891 1.00 58.34 174 ARG A CA 1
ATOM 1325 C C . ARG A 1 174 ? 3.074 -20.929 -10.956 1.00 58.34 174 ARG A C 1
ATOM 1327 O O . ARG A 1 174 ? 3.859 -21.521 -10.213 1.00 58.34 174 ARG A O 1
ATOM 1334 N N . LEU A 1 175 ? 2.326 -21.601 -11.823 1.00 60.09 175 LEU A N 1
ATOM 1335 C CA . LEU A 1 175 ? 2.428 -23.042 -12.031 1.00 60.09 175 LEU A CA 1
ATOM 1336 C C . LEU A 1 175 ? 3.617 -23.350 -12.958 1.00 60.09 175 LEU A C 1
ATOM 1338 O O . LEU A 1 175 ? 3.676 -22.891 -14.097 1.00 60.09 175 LEU A O 1
ATOM 1342 N N . ALA A 1 176 ? 4.564 -24.172 -12.500 1.00 60.94 176 ALA A N 1
ATOM 1343 C CA . ALA A 1 176 ? 5.695 -24.642 -13.309 1.00 60.94 176 ALA A CA 1
ATOM 1344 C C . ALA A 1 176 ? 5.253 -25.730 -14.316 1.00 60.94 176 ALA A C 1
ATOM 1346 O O . ALA A 1 176 ? 5.620 -26.901 -14.203 1.00 60.94 176 ALA A O 1
ATOM 1347 N N . LEU A 1 177 ? 4.396 -25.365 -15.278 1.00 62.28 177 LEU A N 1
ATOM 1348 C CA . LEU A 1 177 ? 3.895 -26.271 -16.315 1.00 62.28 177 LEU A CA 1
ATOM 1349 C C . LEU A 1 177 ? 4.814 -26.259 -17.544 1.00 62.28 177 LEU A C 1
ATOM 1351 O O . LEU A 1 177 ? 4.881 -25.274 -18.271 1.00 62.28 177 LEU A O 1
ATOM 1355 N N . ALA A 1 178 ? 5.467 -27.388 -17.827 1.00 60.97 178 ALA A N 1
ATOM 1356 C CA . ALA A 1 178 ? 6.290 -27.553 -19.030 1.00 60.97 178 ALA A CA 1
ATOM 1357 C C . ALA A 1 178 ? 5.469 -27.823 -20.315 1.00 60.97 178 ALA A C 1
ATOM 1359 O O . ALA A 1 178 ? 5.974 -27.638 -21.420 1.00 60.97 178 ALA A O 1
ATOM 1360 N N . ASN A 1 179 ? 4.226 -28.320 -20.201 1.00 64.06 179 ASN A N 1
ATOM 1361 C CA . ASN A 1 179 ? 3.295 -28.533 -21.322 1.00 64.06 179 ASN A CA 1
ATOM 1362 C C . ASN A 1 179 ? 1.843 -28.754 -20.843 1.00 64.06 179 ASN A C 1
ATOM 1364 O O . ASN A 1 179 ? 1.587 -28.940 -19.655 1.00 64.06 179 ASN A O 1
ATOM 1368 N N . LEU A 1 180 ? 0.896 -28.799 -21.792 1.00 73.25 180 LEU A N 1
ATOM 1369 C CA . LEU A 1 180 ? -0.544 -28.988 -21.549 1.00 73.25 180 LEU A CA 1
ATOM 1370 C C . LEU A 1 180 ? -1.032 -30.433 -21.772 1.00 73.25 180 LEU A C 1
ATOM 1372 O O . LEU A 1 180 ? -2.224 -30.672 -21.967 1.00 73.25 180 LEU A O 1
ATOM 1376 N N . ALA A 1 181 ? -0.149 -31.438 -21.747 1.00 67.94 181 ALA A N 1
ATOM 1377 C CA . ALA A 1 181 ? -0.540 -32.813 -22.077 1.00 67.94 181 ALA A CA 1
ATOM 1378 C C . ALA A 1 181 ? -1.561 -33.419 -21.090 1.00 67.94 181 ALA A C 1
ATOM 1380 O O . ALA A 1 181 ? -2.352 -34.279 -21.483 1.00 67.94 181 ALA A O 1
ATOM 1381 N N . GLY A 1 182 ? -1.577 -32.959 -19.832 1.00 67.81 182 GLY A N 1
ATOM 1382 C CA . GLY A 1 182 ? -2.479 -33.451 -18.780 1.00 67.81 182 GLY A CA 1
ATOM 1383 C C . GLY A 1 182 ? -3.967 -33.166 -19.020 1.00 67.81 182 GLY A C 1
ATOM 1384 O O . GLY A 1 182 ? -4.814 -33.904 -18.528 1.00 67.81 182 GLY A O 1
ATOM 1385 N N . ILE A 1 183 ? -4.300 -32.155 -19.832 1.00 78.50 183 ILE A N 1
ATOM 1386 C CA . ILE A 1 183 ? -5.692 -31.763 -20.134 1.00 78.50 183 ILE A CA 1
ATOM 1387 C C . ILE A 1 183 ? -6.191 -32.287 -21.488 1.00 78.50 183 ILE A C 1
ATOM 1389 O O . ILE A 1 183 ? -7.339 -32.061 -21.871 1.00 78.50 183 ILE A O 1
ATOM 1393 N N . ARG A 1 184 ? -5.355 -33.049 -22.204 1.00 76.56 184 ARG A N 1
ATOM 1394 C CA . ARG A 1 184 ? -5.649 -33.590 -23.540 1.00 76.56 184 ARG A CA 1
ATOM 1395 C C . ARG A 1 184 ? -6.917 -34.453 -23.593 1.00 76.56 184 ARG A C 1
ATOM 1397 O O . ARG A 1 184 ? -7.552 -34.551 -24.639 1.00 76.56 184 ARG A O 1
ATOM 1404 N N . LEU A 1 185 ? -7.273 -35.104 -22.484 1.00 74.25 185 LEU A N 1
ATOM 1405 C CA . LEU A 1 185 ? -8.398 -36.041 -22.385 1.00 74.25 185 LEU A CA 1
ATOM 1406 C C . LEU A 1 185 ? -9.705 -35.396 -21.888 1.00 74.25 185 LEU A C 1
ATOM 1408 O O . LEU A 1 185 ? -10.611 -36.126 -21.496 1.00 74.25 185 LEU A O 1
ATOM 1412 N N . LEU A 1 186 ? -9.829 -34.062 -21.905 1.00 84.94 186 LEU A N 1
ATOM 1413 C CA . LEU A 1 186 ? -11.034 -33.342 -21.473 1.00 84.94 186 LEU A CA 1
ATOM 1414 C C . LEU A 1 186 ? -11.925 -32.975 -22.679 1.00 84.94 186 LEU A C 1
ATOM 1416 O O . LEU A 1 186 ? -11.767 -31.908 -23.273 1.00 84.94 186 LEU A O 1
ATOM 1420 N N . PRO A 1 187 ? -12.891 -33.828 -23.076 1.00 82.44 187 PRO A N 1
ATOM 1421 C CA . PRO A 1 187 ? -13.570 -33.712 -24.370 1.00 82.44 187 PRO A CA 1
ATOM 1422 C C . PRO A 1 187 ? -14.570 -32.554 -24.453 1.00 82.44 187 PRO A C 1
ATOM 1424 O O . PRO A 1 187 ? -15.026 -32.227 -25.545 1.00 82.44 187 PRO A O 1
ATOM 1427 N N . LYS A 1 188 ? -14.966 -31.974 -23.314 1.00 90.19 188 LYS A N 1
ATOM 1428 C CA . LYS A 1 188 ? -15.967 -30.902 -23.225 1.00 90.19 188 LYS A CA 1
ATOM 1429 C C . LYS A 1 188 ? -15.358 -29.514 -23.026 1.00 90.19 188 LYS A C 1
ATOM 1431 O O . LYS A 1 188 ? -16.120 -28.552 -22.937 1.00 90.19 188 LYS A O 1
ATOM 1436 N N . LEU A 1 189 ? -14.030 -29.412 -22.973 1.00 90.56 189 LEU A N 1
ATOM 1437 C CA . LEU A 1 189 ? -13.336 -28.174 -22.645 1.00 90.56 189 LEU A CA 1
ATOM 1438 C C . LEU A 1 189 ? -13.543 -27.123 -23.747 1.00 90.56 189 LEU A C 1
ATOM 1440 O O . LEU A 1 189 ? -13.349 -27.400 -24.931 1.00 90.56 189 LEU A O 1
ATOM 1444 N N . ARG A 1 190 ? -13.975 -25.926 -23.343 1.00 93.12 190 ARG A N 1
ATOM 1445 C CA . ARG A 1 190 ? -14.307 -24.791 -24.224 1.00 93.12 190 ARG A CA 1
ATOM 1446 C C . ARG A 1 190 ? -13.504 -23.535 -23.923 1.00 93.12 190 ARG A C 1
ATOM 1448 O O . ARG A 1 190 ? -13.357 -22.700 -24.817 1.00 93.12 190 ARG A O 1
ATOM 1455 N N . CYS A 1 191 ? -13.011 -23.401 -22.695 1.00 91.75 191 CYS A N 1
ATOM 1456 C CA . CYS A 1 191 ? -12.232 -22.258 -22.242 1.00 91.75 191 CYS A CA 1
ATOM 1457 C C . CYS A 1 191 ? -11.006 -22.731 -21.458 1.00 91.75 191 CYS A C 1
ATOM 1459 O O . CYS A 1 191 ? -11.141 -23.562 -20.555 1.00 91.75 191 CYS A O 1
ATOM 1461 N N . ILE A 1 192 ? -9.838 -22.197 -21.816 1.00 89.19 192 ILE A N 1
ATOM 1462 C CA . ILE A 1 192 ? -8.574 -22.401 -21.109 1.00 89.19 192 ILE A CA 1
ATOM 1463 C C . ILE A 1 192 ? -7.919 -21.037 -20.896 1.00 89.19 192 ILE A C 1
ATOM 1465 O O . ILE A 1 192 ? -7.773 -20.272 -21.855 1.00 89.19 192 ILE A O 1
ATOM 1469 N N . THR A 1 193 ? -7.483 -20.786 -19.664 1.00 86.62 193 THR A N 1
ATOM 1470 C CA . THR A 1 193 ? -6.621 -19.654 -19.307 1.00 86.62 193 THR A CA 1
ATOM 1471 C C . THR A 1 193 ? -5.307 -20.165 -18.717 1.00 86.62 193 THR A C 1
ATOM 1473 O O . THR A 1 193 ? -5.330 -21.071 -17.880 1.00 86.62 193 THR A O 1
ATOM 1476 N N . LEU A 1 194 ? -4.184 -19.601 -19.171 1.00 79.88 194 LEU A N 1
ATOM 1477 C CA . LEU A 1 194 ? -2.815 -19.958 -18.782 1.00 79.88 194 LEU A CA 1
ATOM 1478 C C . LEU A 1 194 ? -2.000 -18.689 -18.515 1.00 79.88 194 LEU A C 1
ATOM 1480 O O . LEU A 1 194 ? -2.022 -17.794 -19.358 1.00 79.88 194 LEU A O 1
ATOM 1484 N N . GLN A 1 195 ? -1.239 -18.648 -17.419 1.00 76.81 195 GLN A N 1
ATOM 1485 C CA . GLN A 1 195 ? -0.285 -17.572 -17.127 1.00 76.81 195 GLN A CA 1
ATOM 1486 C C . GLN A 1 195 ? 1.051 -18.129 -16.614 1.00 76.81 195 GLN A C 1
ATOM 1488 O O . GLN A 1 195 ? 1.073 -19.138 -15.914 1.00 76.81 195 GLN A O 1
ATOM 1493 N N . GLY A 1 196 ? 2.168 -17.467 -16.932 1.00 63.69 196 GLY A N 1
ATOM 1494 C CA . GLY A 1 196 ? 3.384 -17.512 -16.105 1.00 63.69 196 GLY A CA 1
ATOM 1495 C C . GLY A 1 196 ? 4.213 -18.804 -16.111 1.00 63.69 196 GLY A C 1
ATOM 1496 O O . GLY A 1 196 ? 5.076 -18.986 -15.248 1.00 63.69 196 GLY A O 1
ATOM 1497 N N . SER A 1 197 ? 4.021 -19.707 -17.071 1.00 64.00 197 SER A N 1
ATOM 1498 C CA . SER A 1 197 ? 4.908 -20.862 -17.229 1.00 64.00 197 SER A CA 1
ATOM 1499 C C . SER A 1 197 ? 6.207 -20.445 -17.925 1.00 64.00 197 SER A C 1
ATOM 1501 O O . SER A 1 197 ? 6.285 -20.447 -19.154 1.00 64.00 197 SER A O 1
ATOM 1503 N N . ALA A 1 198 ? 7.248 -20.139 -17.143 1.00 65.00 198 ALA A N 1
ATOM 1504 C CA . ALA A 1 198 ? 8.581 -19.778 -17.650 1.00 65.00 198 ALA A CA 1
ATOM 1505 C C . ALA A 1 198 ? 9.185 -20.828 -18.613 1.00 65.00 198 ALA A C 1
ATOM 1507 O O . ALA A 1 198 ? 10.059 -20.514 -19.419 1.00 65.00 198 ALA A O 1
ATOM 1508 N N . GLU A 1 199 ? 8.702 -22.073 -18.567 1.00 66.88 199 GLU A N 1
ATOM 1509 C CA . GLU A 1 199 ? 9.171 -23.189 -19.396 1.00 66.88 199 GLU A CA 1
ATOM 1510 C C . GLU A 1 199 ? 8.312 -23.455 -20.653 1.00 66.88 199 GLU A C 1
ATOM 1512 O O . GLU A 1 199 ? 8.681 -24.293 -21.483 1.00 66.88 199 GLU A O 1
ATOM 1517 N N . LEU A 1 200 ? 7.173 -22.769 -20.831 1.00 73.88 200 LEU A N 1
ATOM 1518 C CA . LEU A 1 200 ? 6.237 -23.053 -21.925 1.00 73.88 200 LEU A CA 1
ATOM 1519 C C . LEU A 1 200 ? 6.671 -22.403 -23.240 1.00 73.88 200 LEU A C 1
ATOM 1521 O O . LEU A 1 200 ? 6.263 -21.307 -23.609 1.00 73.88 200 LEU A O 1
ATOM 1525 N N . THR A 1 201 ? 7.444 -23.159 -24.009 1.00 73.88 201 THR A N 1
ATOM 1526 C CA . THR A 1 201 ? 7.933 -22.737 -25.331 1.00 73.88 201 THR A CA 1
ATOM 1527 C C . THR A 1 201 ? 6.925 -22.941 -26.469 1.00 73.88 201 THR A C 1
ATOM 1529 O O . THR A 1 201 ? 7.081 -22.355 -27.544 1.00 73.88 201 THR A O 1
ATOM 1532 N N . SER A 1 202 ? 5.889 -23.768 -26.260 1.00 76.94 202 SER A N 1
ATOM 1533 C CA . SER A 1 202 ? 4.838 -24.058 -27.248 1.00 76.94 202 SER A CA 1
ATOM 1534 C C . SER A 1 202 ? 3.511 -24.464 -26.596 1.00 76.94 202 SER A C 1
ATOM 1536 O O . SER A 1 202 ? 3.504 -25.126 -25.560 1.00 76.94 202 SER A O 1
ATOM 1538 N N . ILE A 1 203 ? 2.383 -24.158 -27.248 1.00 79.38 203 ILE A N 1
ATOM 1539 C CA . ILE A 1 203 ? 1.025 -24.564 -26.816 1.00 79.38 203 ILE A CA 1
ATOM 1540 C C . ILE A 1 203 ? 0.661 -25.966 -27.357 1.00 79.38 203 ILE A C 1
ATOM 1542 O O . ILE A 1 203 ? -0.463 -26.224 -27.788 1.00 79.38 203 ILE A O 1
ATOM 1546 N N . ALA A 1 204 ? 1.627 -26.884 -27.411 1.00 73.94 204 ALA A N 1
ATOM 1547 C CA . ALA A 1 204 ? 1.382 -28.246 -27.878 1.00 73.94 204 ALA A CA 1
ATOM 1548 C C . ALA A 1 204 ? 0.590 -29.062 -26.834 1.00 73.94 204 ALA A C 1
ATOM 1550 O O . ALA A 1 204 ? 0.783 -28.912 -25.624 1.00 73.94 204 ALA A O 1
ATOM 1551 N N . GLY A 1 205 ? -0.285 -29.960 -27.292 1.00 73.56 205 GLY A N 1
ATOM 1552 C CA . GLY A 1 205 ? -1.097 -30.848 -26.446 1.00 73.56 205 GLY A CA 1
ATOM 1553 C C . GLY A 1 205 ? -2.596 -30.529 -26.393 1.00 73.56 205 GLY A C 1
ATOM 1554 O O . GLY A 1 205 ? -3.361 -31.351 -25.881 1.00 73.56 205 GLY A O 1
ATOM 1555 N N . ILE A 1 206 ? -3.034 -29.393 -26.951 1.00 85.00 206 ILE A N 1
ATOM 1556 C CA . ILE A 1 206 ? -4.455 -29.000 -27.043 1.00 85.00 206 ILE A CA 1
ATOM 1557 C C . ILE A 1 206 ? -5.067 -29.211 -28.435 1.00 85.00 206 ILE A C 1
ATOM 1559 O O . ILE A 1 206 ? -6.241 -28.917 -28.644 1.00 85.00 206 ILE A O 1
ATOM 1563 N N . GLU A 1 207 ? -4.323 -29.772 -29.389 1.00 85.25 207 GLU A N 1
ATOM 1564 C CA . GLU A 1 207 ? -4.723 -29.877 -30.802 1.00 85.25 207 GLU A CA 1
ATOM 1565 C C . GLU A 1 207 ? -5.990 -30.727 -31.002 1.00 85.25 207 GLU A C 1
ATOM 1567 O O . GLU A 1 207 ? -6.685 -30.606 -32.010 1.00 85.25 207 GLU A O 1
ATOM 1572 N N . GLN A 1 208 ? -6.289 -31.616 -30.048 1.00 81.31 208 GLN A N 1
ATOM 1573 C CA . GLN A 1 208 ? -7.450 -32.510 -30.075 1.00 81.31 208 GLN A CA 1
ATOM 1574 C C . GLN A 1 208 ? -8.706 -31.902 -29.429 1.00 81.31 208 GLN A C 1
ATOM 1576 O O . GLN A 1 208 ? -9.785 -32.497 -29.519 1.00 81.31 208 GLN A O 1
ATOM 1581 N N . LEU A 1 209 ? -8.605 -30.717 -28.817 1.00 86.25 209 LEU A N 1
ATOM 1582 C CA . LEU A 1 209 ? -9.716 -30.025 -28.160 1.00 86.25 209 LEU A CA 1
ATOM 1583 C C . LEU A 1 209 ? -10.606 -29.312 -29.188 1.00 86.25 209 LEU A C 1
ATOM 1585 O O . LEU A 1 209 ? -10.713 -28.093 -29.230 1.00 86.25 209 LEU A O 1
ATOM 1589 N N . SER A 1 210 ? -11.279 -30.091 -30.034 1.00 84.94 210 SER A N 1
ATOM 1590 C CA . SER A 1 210 ? -12.102 -29.582 -31.146 1.00 84.94 210 SER A CA 1
ATOM 1591 C C . SER A 1 210 ? -13.276 -28.676 -30.739 1.00 84.94 210 SER A C 1
ATOM 1593 O O . SER A 1 210 ? -13.822 -27.979 -31.593 1.00 84.94 210 SER A O 1
ATOM 1595 N N . LEU A 1 211 ? -13.662 -28.676 -29.458 1.00 90.12 211 LEU A N 1
ATOM 1596 C CA . LEU A 1 211 ? -14.695 -27.800 -28.897 1.00 90.12 211 LEU A CA 1
ATOM 1597 C C . LEU A 1 211 ? -14.130 -26.525 -28.250 1.00 90.12 211 LEU A C 1
ATOM 1599 O O . LEU A 1 211 ? -14.912 -25.737 -27.721 1.00 90.12 211 LEU A O 1
ATOM 1603 N N . LEU A 1 212 ? -12.809 -26.316 -28.277 1.00 92.12 212 LEU A N 1
ATOM 1604 C CA . LEU A 1 212 ? -12.168 -25.157 -27.665 1.00 92.12 212 LEU A CA 1
ATOM 1605 C C . LEU A 1 212 ? -12.565 -23.879 -28.416 1.00 92.12 212 LEU A C 1
ATOM 1607 O O . LEU A 1 212 ? -12.257 -23.715 -29.596 1.00 92.12 212 LEU A O 1
ATOM 1611 N N . THR A 1 213 ? -13.269 -22.986 -27.721 1.00 94.31 213 THR A N 1
ATOM 1612 C CA . THR A 1 213 ? -13.791 -21.722 -28.266 1.00 94.31 213 THR A CA 1
ATOM 1613 C C . THR A 1 213 ? -13.014 -20.498 -27.792 1.00 94.31 213 THR A C 1
ATOM 1615 O O . THR A 1 213 ? -13.048 -19.469 -28.466 1.00 94.31 213 THR A O 1
ATOM 1618 N N . SER A 1 214 ? -12.321 -20.603 -26.654 1.00 94.62 214 SER A N 1
ATOM 1619 C CA . SER A 1 214 ? -11.563 -19.518 -26.027 1.00 94.62 214 SER A CA 1
ATOM 1620 C C . SER A 1 214 ? -10.231 -20.034 -25.489 1.00 94.62 214 SER A C 1
ATOM 1622 O O . SER A 1 214 ? -10.213 -20.998 -24.720 1.00 94.62 214 SER A O 1
ATOM 1624 N N . LEU A 1 215 ? -9.137 -19.371 -25.862 1.00 92.31 215 LEU A N 1
ATOM 1625 C CA . LEU A 1 215 ? -7.796 -19.622 -25.340 1.00 92.31 215 LEU A CA 1
ATOM 1626 C C . LEU A 1 215 ? -7.157 -18.296 -24.925 1.00 92.31 215 LEU A C 1
ATOM 1628 O O . LEU A 1 215 ? -7.024 -17.395 -25.753 1.00 92.31 215 LEU A O 1
ATOM 1632 N N . LYS A 1 216 ? -6.748 -18.200 -23.660 1.00 90.31 216 LYS A N 1
ATOM 1633 C CA . LYS A 1 216 ? -6.031 -17.042 -23.126 1.00 90.31 216 LYS A CA 1
ATOM 1634 C C . LYS A 1 216 ? -4.661 -17.459 -22.604 1.00 90.31 216 LYS A C 1
ATOM 1636 O O . LYS A 1 216 ? -4.572 -18.407 -21.823 1.00 90.31 216 LYS A O 1
ATOM 1641 N N . VAL A 1 217 ? -3.623 -16.762 -23.052 1.00 86.88 217 VAL A N 1
ATOM 1642 C CA . VAL A 1 217 ? -2.226 -17.015 -22.692 1.00 86.88 217 VAL A CA 1
ATOM 1643 C C . VAL A 1 217 ? -1.596 -15.706 -22.227 1.00 86.88 217 VAL A C 1
ATOM 1645 O O . VAL A 1 217 ? -1.563 -14.738 -22.985 1.00 86.88 217 VAL A O 1
ATOM 1648 N N . PHE A 1 218 ? -1.112 -15.691 -20.990 1.00 85.31 218 PHE A N 1
ATOM 1649 C CA . PHE A 1 218 ? -0.528 -14.538 -20.308 1.00 85.31 218 PHE A CA 1
ATOM 1650 C C . PHE A 1 218 ? 0.912 -14.850 -19.874 1.00 85.31 218 PHE A C 1
ATOM 1652 O O . PHE A 1 218 ? 1.225 -15.993 -19.535 1.00 85.31 218 PHE A O 1
ATOM 1659 N N . ASP A 1 219 ? 1.795 -13.851 -19.882 1.00 79.06 219 ASP A N 1
ATOM 1660 C CA . ASP A 1 219 ? 3.167 -13.920 -19.344 1.00 79.06 219 ASP A CA 1
ATOM 1661 C C . ASP A 1 219 ? 3.957 -15.175 -19.762 1.00 79.06 219 ASP A C 1
ATOM 1663 O O . ASP A 1 219 ? 4.680 -15.791 -18.975 1.00 79.06 219 ASP A O 1
ATOM 1667 N N . CYS A 1 220 ? 3.791 -15.597 -21.017 1.00 78.50 220 CYS A N 1
ATOM 1668 C CA . CYS A 1 220 ? 4.525 -16.715 -21.603 1.00 78.50 220 CYS A CA 1
ATOM 1669 C C . CYS A 1 220 ? 5.673 -16.174 -22.460 1.00 78.50 220 CYS A C 1
ATOM 1671 O O . CYS A 1 220 ? 5.681 -16.319 -23.681 1.00 78.50 220 CYS A O 1
ATOM 1673 N N . GLU A 1 221 ? 6.655 -15.550 -21.810 1.00 80.81 221 GLU A N 1
ATOM 1674 C CA . GLU A 1 221 ? 7.783 -14.876 -22.472 1.00 80.81 221 GLU A CA 1
ATOM 1675 C C . GLU A 1 221 ? 8.625 -15.813 -23.356 1.00 80.81 221 GLU A C 1
ATOM 1677 O O . GLU A 1 221 ? 9.271 -15.365 -24.298 1.00 80.81 221 GLU A O 1
ATOM 1682 N N . THR A 1 222 ? 8.610 -17.125 -23.091 1.00 80.88 222 THR A N 1
ATOM 1683 C CA . THR A 1 222 ? 9.341 -18.131 -23.881 1.00 80.88 222 THR A CA 1
ATOM 1684 C C . THR A 1 222 ? 8.531 -18.719 -25.039 1.00 80.88 222 THR A C 1
ATOM 1686 O O . THR A 1 222 ? 9.065 -19.518 -25.816 1.00 80.88 222 THR A O 1
ATOM 1689 N N . LEU A 1 223 ? 7.261 -18.328 -25.198 1.00 83.06 223 LEU A N 1
ATOM 1690 C CA . LEU A 1 223 ? 6.388 -18.828 -26.253 1.00 83.06 223 LEU A CA 1
ATOM 1691 C C . LEU A 1 223 ? 6.807 -18.269 -27.616 1.00 83.06 223 LEU A C 1
ATOM 1693 O O . LEU A 1 223 ? 6.656 -17.086 -27.900 1.00 83.06 223 LEU A O 1
ATOM 1697 N N . THR A 1 224 ? 7.277 -19.152 -28.494 1.00 82.88 224 THR A N 1
ATOM 1698 C CA . THR A 1 224 ? 7.782 -18.769 -29.828 1.00 82.88 224 THR A CA 1
ATOM 1699 C C . THR A 1 224 ? 6.820 -19.107 -30.967 1.00 82.88 224 THR A C 1
ATOM 1701 O O . THR A 1 224 ? 7.015 -18.661 -32.097 1.00 82.88 224 THR A O 1
ATOM 1704 N N . SER A 1 225 ? 5.794 -19.931 -30.719 1.00 82.44 225 SER A N 1
ATOM 1705 C CA . SER A 1 225 ? 4.925 -20.455 -31.779 1.00 82.44 225 SER A CA 1
ATOM 1706 C C . SER A 1 225 ? 3.496 -20.734 -31.317 1.00 82.44 225 SER A C 1
ATOM 1708 O O . SER A 1 225 ? 3.272 -21.395 -30.305 1.00 82.44 225 SER A O 1
ATOM 1710 N N . LEU A 1 226 ? 2.528 -20.338 -32.151 1.00 85.69 226 LEU A N 1
ATOM 1711 C CA . LEU A 1 226 ? 1.096 -20.633 -31.995 1.00 85.69 226 LEU A CA 1
ATOM 1712 C C . LEU A 1 226 ? 0.638 -21.898 -32.741 1.00 85.69 226 LEU A C 1
ATOM 1714 O O . LEU A 1 226 ? -0.552 -22.190 -32.787 1.00 85.69 226 LEU A O 1
ATOM 1718 N N . SER A 1 227 ? 1.545 -22.678 -33.334 1.00 82.31 227 SER A N 1
ATOM 1719 C CA . SER A 1 227 ? 1.184 -23.766 -34.265 1.00 82.31 227 SER A CA 1
ATOM 1720 C C . SER A 1 227 ? 0.168 -24.795 -33.735 1.00 82.31 227 SER A C 1
ATOM 1722 O O . SER A 1 227 ? -0.634 -25.313 -34.516 1.00 82.31 227 SER A O 1
ATOM 1724 N N . GLY A 1 228 ? 0.136 -25.038 -32.420 1.00 77.56 228 GLY A N 1
ATOM 1725 C CA . GLY A 1 228 ? -0.823 -25.935 -31.761 1.00 77.56 228 GLY A CA 1
ATOM 1726 C C . GLY A 1 228 ? -2.297 -25.507 -31.860 1.00 77.56 228 GLY A C 1
ATOM 1727 O O . GLY A 1 228 ? -3.182 -26.339 -31.662 1.00 77.56 228 GLY A O 1
ATOM 1728 N N . ILE A 1 229 ? -2.592 -24.247 -32.213 1.00 88.38 229 ILE A N 1
ATOM 1729 C CA . ILE A 1 229 ? -3.969 -23.714 -32.224 1.00 88.38 229 ILE A CA 1
ATOM 1730 C C . ILE A 1 229 ? -4.602 -23.674 -33.618 1.00 88.38 229 ILE A C 1
ATOM 1732 O O . ILE A 1 229 ? -5.820 -23.585 -33.737 1.00 88.38 229 ILE A O 1
ATOM 1736 N N . PHE A 1 230 ? -3.823 -23.775 -34.699 1.00 87.19 230 PHE A N 1
ATOM 1737 C CA . PHE A 1 230 ? -4.328 -23.552 -36.066 1.00 87.19 230 PHE A CA 1
ATOM 1738 C C . PHE A 1 230 ? -5.363 -24.597 -36.535 1.00 87.19 230 PHE A C 1
ATOM 1740 O O . PHE A 1 230 ? -6.158 -24.350 -37.454 1.00 87.19 230 PHE A O 1
ATOM 1747 N N . GLN A 1 231 ? -5.396 -25.764 -35.881 1.00 83.50 231 GLN A N 1
ATOM 1748 C CA . GLN A 1 231 ? -6.392 -26.819 -36.107 1.00 83.50 231 GLN A CA 1
ATOM 1749 C C . GLN A 1 231 ? -7.714 -26.583 -35.352 1.00 83.50 231 GLN A C 1
ATOM 1751 O O . GLN A 1 231 ? -8.712 -27.245 -35.643 1.00 83.50 231 GLN A O 1
ATOM 1756 N N . LEU A 1 232 ? -7.762 -25.624 -34.423 1.00 88.75 232 LEU A N 1
ATOM 1757 C CA . LEU A 1 232 ? -8.930 -25.327 -33.596 1.00 88.75 232 LEU A CA 1
ATOM 1758 C C . LEU A 1 232 ? -9.950 -24.483 -34.369 1.00 88.75 232 LEU A C 1
ATOM 1760 O O . LEU A 1 232 ? -10.095 -23.281 -34.169 1.00 88.75 232 LEU A O 1
ATOM 1764 N N . LYS A 1 233 ? -10.696 -25.119 -35.276 1.00 87.75 233 LYS A N 1
ATOM 1765 C CA . LYS A 1 233 ? -11.682 -24.430 -36.132 1.00 87.75 233 LYS A CA 1
ATOM 1766 C C . LYS A 1 233 ? -12.887 -23.859 -35.378 1.00 87.75 233 LYS A C 1
ATOM 1768 O O . LYS A 1 233 ? -13.615 -23.052 -35.947 1.00 87.75 233 LYS A O 1
ATOM 1773 N N . ALA A 1 234 ? -13.092 -24.271 -34.128 1.00 91.06 234 ALA A N 1
ATOM 1774 C CA . ALA A 1 234 ? -14.109 -23.717 -33.239 1.00 91.06 234 ALA A CA 1
ATOM 1775 C C . ALA A 1 234 ? -13.622 -22.490 -32.447 1.00 91.06 234 ALA A C 1
ATOM 1777 O O . ALA A 1 234 ? -14.429 -21.894 -31.736 1.00 91.06 234 ALA A O 1
ATOM 1778 N N . LEU A 1 235 ? -12.340 -22.111 -32.551 1.00 94.19 235 LEU A N 1
ATOM 1779 C CA . LEU A 1 235 ? -11.772 -21.019 -31.767 1.00 94.19 235 LEU A CA 1
ATOM 1780 C C . LEU A 1 235 ? -12.364 -19.677 -32.212 1.00 94.19 235 LEU A C 1
ATOM 1782 O O . LEU A 1 235 ? -12.208 -19.258 -33.358 1.00 94.19 235 LEU A O 1
ATOM 1786 N N . THR A 1 236 ? -13.058 -19.021 -31.286 1.00 95.88 236 THR A N 1
ATOM 1787 C CA . THR A 1 236 ? -13.730 -17.731 -31.494 1.00 95.88 236 THR A CA 1
ATOM 1788 C C . THR A 1 236 ? -13.045 -16.576 -30.770 1.00 95.88 236 THR A C 1
ATOM 1790 O O . THR A 1 236 ? -13.239 -15.432 -31.170 1.00 95.88 236 THR A O 1
ATOM 1793 N N . SER A 1 237 ? -12.250 -16.862 -29.736 1.00 96.19 237 SER A N 1
ATOM 1794 C CA . SER A 1 237 ? -11.504 -15.868 -28.960 1.00 96.19 237 SER A CA 1
ATOM 1795 C C . SER A 1 237 ? -10.078 -16.351 -28.693 1.00 96.19 237 SER A C 1
ATOM 1797 O O . SER A 1 237 ? -9.879 -17.501 -28.284 1.00 96.19 237 SER A O 1
ATOM 1799 N N . LEU A 1 238 ? -9.104 -15.477 -28.949 1.00 94.25 238 LEU A N 1
ATOM 1800 C CA . LEU A 1 238 ? -7.683 -15.695 -28.691 1.00 94.25 238 LEU A CA 1
ATOM 1801 C C . LEU A 1 238 ? -7.097 -14.454 -28.007 1.00 94.25 238 LEU A C 1
ATOM 1803 O O . LEU A 1 238 ? -7.145 -13.366 -28.577 1.00 94.25 238 LEU A O 1
ATOM 1807 N N . THR A 1 239 ? -6.525 -14.636 -26.816 1.00 92.19 239 THR A N 1
ATOM 1808 C CA . THR A 1 239 ? -5.805 -13.587 -26.076 1.00 92.19 239 THR A CA 1
ATOM 1809 C C . THR A 1 239 ? -4.354 -14.003 -25.884 1.00 92.19 239 THR A C 1
ATOM 1811 O O . THR A 1 239 ? -4.092 -15.102 -25.388 1.00 92.19 239 THR A O 1
ATOM 1814 N N . LEU A 1 240 ? -3.431 -13.123 -26.263 1.00 88.56 240 LEU A N 1
ATOM 1815 C CA . 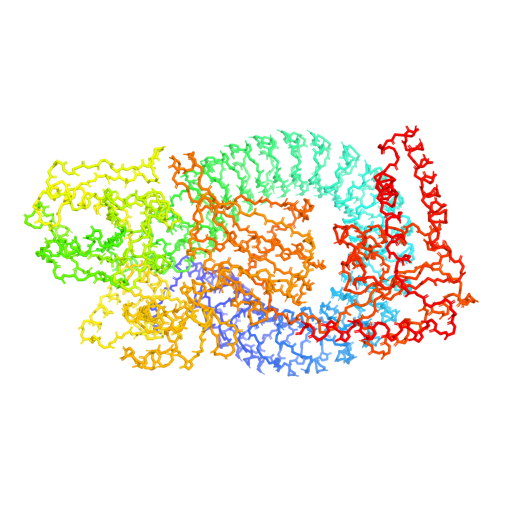LEU A 1 240 ? -1.987 -13.288 -26.135 1.00 88.56 240 LEU A CA 1
ATOM 1816 C C . LEU A 1 240 ? -1.420 -12.042 -25.455 1.00 88.56 240 LEU A C 1
ATOM 1818 O O . LEU A 1 240 ? -1.324 -10.988 -26.078 1.00 88.56 240 LEU A O 1
ATOM 1822 N N . ASN A 1 241 ? -1.056 -12.156 -24.183 1.00 86.62 241 ASN A N 1
ATOM 1823 C CA . ASN A 1 241 ? -0.494 -11.052 -23.414 1.00 86.62 241 ASN A CA 1
ATOM 1824 C C . ASN A 1 241 ? 0.951 -11.367 -23.017 1.00 86.62 241 ASN A C 1
ATOM 1826 O O . ASN A 1 241 ? 1.242 -12.478 -22.567 1.00 86.62 241 ASN A O 1
ATOM 1830 N N . ASN A 1 242 ? 1.837 -10.388 -23.202 1.00 79.38 242 ASN A N 1
ATOM 1831 C CA . ASN A 1 242 ? 3.234 -10.422 -22.784 1.00 79.38 242 ASN A CA 1
ATOM 1832 C C . ASN A 1 242 ? 3.978 -11.677 -23.289 1.00 79.38 242 ASN A C 1
ATOM 1834 O O . ASN A 1 242 ? 4.689 -12.375 -22.567 1.00 79.38 242 ASN A O 1
ATOM 1838 N N . CYS A 1 243 ? 3.760 -11.998 -24.567 1.00 79.25 243 CYS A N 1
ATOM 1839 C CA . CYS A 1 243 ? 4.413 -13.098 -25.273 1.00 79.25 243 CYS A CA 1
ATOM 1840 C C . CYS A 1 243 ? 5.565 -12.555 -26.134 1.00 79.25 243 CYS A C 1
ATOM 1842 O O . CYS A 1 243 ? 5.531 -12.633 -27.360 1.00 79.25 243 CYS A O 1
ATOM 1844 N N . SER A 1 244 ? 6.577 -11.958 -25.504 1.00 79.56 244 SER A N 1
ATOM 1845 C CA . SER A 1 244 ? 7.624 -11.178 -26.188 1.00 79.56 244 SER A CA 1
ATOM 1846 C C . SER A 1 244 ? 8.449 -11.961 -27.226 1.00 79.56 244 SER A C 1
ATOM 1848 O O . SER A 1 244 ? 8.942 -11.372 -28.188 1.00 79.56 244 SER A O 1
ATOM 1850 N N . ALA A 1 245 ? 8.565 -13.288 -27.100 1.00 78.00 245 ALA A N 1
ATOM 1851 C CA . ALA A 1 245 ? 9.262 -14.134 -28.076 1.00 78.00 245 ALA A CA 1
ATOM 1852 C C . ALA A 1 245 ? 8.444 -14.473 -29.345 1.00 78.00 245 ALA A C 1
ATOM 1854 O O . ALA A 1 245 ? 8.976 -15.108 -30.266 1.00 78.00 245 ALA A O 1
ATOM 1855 N N . LEU A 1 246 ? 7.173 -14.062 -29.433 1.00 78.44 246 LEU A N 1
ATOM 1856 C CA . LEU A 1 246 ? 6.332 -14.250 -30.618 1.00 78.44 246 LEU A CA 1
ATOM 1857 C C . LEU A 1 246 ? 6.644 -13.187 -31.684 1.00 78.44 246 LEU A C 1
ATOM 1859 O O . LEU A 1 246 ? 6.155 -12.064 -31.649 1.00 78.44 246 LEU A O 1
ATOM 1863 N N . LEU A 1 247 ? 7.453 -13.573 -32.674 1.00 71.25 247 LEU A N 1
ATOM 1864 C CA . LEU A 1 247 ? 7.895 -12.688 -33.765 1.00 71.25 247 LEU A CA 1
ATOM 1865 C C . LEU A 1 247 ? 6.976 -12.701 -34.999 1.00 71.25 247 LEU A C 1
ATOM 1867 O O . LEU A 1 247 ? 7.187 -11.932 -35.935 1.00 71.25 247 LEU A O 1
ATOM 1871 N N . SER A 1 248 ? 6.004 -13.614 -35.063 1.00 76.94 248 SER A N 1
ATOM 1872 C CA . SER A 1 248 ? 5.134 -13.774 -36.232 1.00 76.94 248 SER A CA 1
ATOM 1873 C C . SER A 1 248 ? 3.774 -14.355 -35.861 1.00 76.94 248 SER A C 1
ATOM 1875 O O . SER A 1 248 ? 3.690 -15.310 -35.088 1.00 76.94 248 SER A O 1
ATOM 1877 N N . PHE A 1 249 ? 2.726 -13.824 -36.495 1.00 83.38 249 PHE A N 1
ATOM 1878 C CA . PHE A 1 249 ? 1.352 -14.326 -36.413 1.00 83.38 249 PHE A CA 1
ATOM 1879 C C . PHE A 1 249 ? 0.939 -15.116 -37.666 1.00 83.38 249 PHE A C 1
ATOM 1881 O O . PHE A 1 249 ? -0.238 -15.423 -37.851 1.00 83.38 249 PHE A O 1
ATOM 1888 N N . ALA A 1 250 ? 1.895 -15.493 -38.522 1.00 80.06 250 ALA A N 1
ATOM 1889 C CA . ALA A 1 250 ? 1.618 -16.262 -39.731 1.00 80.06 250 ALA A CA 1
ATOM 1890 C C . ALA A 1 250 ? 0.885 -17.580 -39.410 1.00 80.06 250 ALA A C 1
ATOM 1892 O O . ALA A 1 250 ? 1.312 -18.357 -38.553 1.00 80.06 250 ALA A O 1
ATOM 1893 N N . GLY A 1 251 ? -0.210 -17.851 -40.123 1.00 81.88 251 GLY A N 1
ATOM 1894 C CA . GLY A 1 251 ? -1.095 -18.991 -39.885 1.00 81.88 251 GLY A CA 1
ATOM 1895 C C . GLY A 1 251 ? -2.353 -18.639 -39.086 1.00 81.88 251 GLY A C 1
ATOM 1896 O O . GLY A 1 251 ? -3.299 -19.434 -39.087 1.00 81.88 251 GLY A O 1
ATOM 1897 N N . ILE A 1 252 ? -2.420 -17.458 -38.454 1.00 88.38 252 ILE A N 1
ATOM 1898 C CA . ILE A 1 252 ? -3.617 -16.993 -37.736 1.00 88.38 252 ILE A CA 1
ATOM 1899 C C . ILE A 1 252 ? -4.821 -16.832 -38.671 1.00 88.38 252 ILE A C 1
ATOM 1901 O O . ILE A 1 252 ? -5.957 -17.078 -38.266 1.00 88.38 252 ILE A O 1
ATOM 1905 N N . GLU A 1 253 ? -4.586 -16.554 -39.956 1.00 86.19 253 GLU A N 1
ATOM 1906 C CA . GLU A 1 253 ? -5.615 -16.472 -40.991 1.00 86.19 253 GLU A CA 1
ATOM 1907 C C . GLU A 1 253 ? -6.382 -17.793 -41.181 1.00 86.19 253 GLU A C 1
ATOM 1909 O O . GLU A 1 253 ? -7.448 -17.819 -41.789 1.00 86.19 253 GLU A O 1
ATOM 1914 N N . GLN A 1 254 ? -5.897 -18.914 -40.642 1.00 88.06 254 GLN A N 1
ATOM 1915 C CA . GLN A 1 254 ? -6.611 -20.193 -40.669 1.00 88.06 254 GLN A CA 1
ATOM 1916 C C . GLN A 1 254 ? -7.771 -20.275 -39.661 1.00 88.06 254 GLN A C 1
ATOM 1918 O O . GLN A 1 254 ? -8.585 -21.208 -39.749 1.00 88.06 254 GLN A O 1
ATOM 1923 N N . LEU A 1 255 ? -7.851 -19.335 -38.713 1.00 91.44 255 LEU A N 1
ATOM 1924 C CA . LEU A 1 255 ? -8.868 -19.242 -37.662 1.00 91.44 255 LEU A CA 1
ATOM 1925 C C . LEU A 1 255 ? -10.078 -18.422 -38.138 1.00 91.44 255 LEU A C 1
ATOM 1927 O O . LEU A 1 255 ? -10.430 -17.392 -37.582 1.00 91.44 255 LEU A O 1
ATOM 1931 N N . GLN A 1 256 ? -10.753 -18.889 -39.185 1.00 90.19 256 GLN A N 1
ATOM 1932 C CA . GLN A 1 256 ? -11.854 -18.154 -39.832 1.00 90.19 256 GLN A CA 1
ATOM 1933 C C . GLN A 1 256 ? -13.109 -17.962 -38.955 1.00 90.19 256 GLN A C 1
ATOM 1935 O O . GLN A 1 256 ? -13.997 -17.193 -39.313 1.00 90.19 256 GLN A O 1
ATOM 1940 N N . ALA A 1 257 ? -13.196 -18.659 -37.818 1.00 92.69 257 ALA A N 1
ATOM 1941 C CA . ALA A 1 257 ? -14.255 -18.481 -36.823 1.00 92.69 257 ALA A CA 1
ATOM 1942 C C . ALA A 1 257 ? -13.916 -17.422 -35.756 1.00 92.69 257 ALA A C 1
ATOM 1944 O O . ALA A 1 257 ? -14.762 -17.145 -34.903 1.00 92.69 257 ALA A O 1
ATOM 1945 N N . LEU A 1 258 ? -12.704 -16.850 -35.788 1.00 95.12 258 LEU A N 1
ATOM 1946 C CA . LEU A 1 258 ? -12.228 -15.909 -34.783 1.00 95.12 258 LEU A CA 1
ATOM 1947 C C . LEU A 1 258 ? -13.034 -14.608 -34.845 1.00 95.12 258 LEU A C 1
ATOM 1949 O O . LEU A 1 258 ? -13.134 -13.971 -35.893 1.00 95.12 258 LEU A O 1
ATOM 1953 N N . LYS A 1 259 ? -13.622 -14.246 -33.706 1.00 96.25 259 LYS A N 1
ATOM 1954 C CA . LYS A 1 259 ? -14.419 -13.031 -33.508 1.00 96.25 259 LYS A CA 1
ATOM 1955 C C . LYS A 1 259 ? -13.688 -12.002 -32.657 1.00 96.25 259 LYS A C 1
ATOM 1957 O O . LYS A 1 259 ? -13.880 -10.814 -32.873 1.00 96.25 259 LYS A O 1
ATOM 1962 N N . SER A 1 260 ? -12.854 -12.459 -31.729 1.00 96.62 260 SER A N 1
ATOM 1963 C CA . SER A 1 260 ? -12.113 -11.610 -30.800 1.00 96.62 260 SER A CA 1
ATOM 1964 C C . SER A 1 260 ? -10.638 -12.010 -30.797 1.00 96.62 260 SER A C 1
ATOM 1966 O O . SER A 1 260 ? -10.313 -13.187 -30.597 1.00 96.62 260 SER A O 1
ATOM 1968 N N . LEU A 1 261 ? -9.761 -11.046 -31.076 1.00 94.81 261 LEU A N 1
ATOM 1969 C CA . LEU A 1 261 ? -8.308 -11.200 -31.066 1.00 94.81 261 LEU A CA 1
ATOM 1970 C C . LEU A 1 261 ? -7.702 -10.091 -30.209 1.00 94.81 261 LEU A C 1
ATOM 1972 O O . LEU A 1 261 ? -7.865 -8.919 -30.534 1.00 94.81 261 LEU A O 1
ATOM 1976 N N . SER A 1 262 ? -6.996 -10.477 -29.151 1.00 93.25 262 SER A N 1
ATOM 1977 C CA . SER A 1 262 ? -6.299 -9.556 -28.253 1.00 93.25 262 SER A CA 1
ATOM 1978 C C . SER A 1 262 ? -4.817 -9.911 -28.191 1.00 93.25 262 SER A C 1
ATOM 1980 O O . SER A 1 262 ? -4.456 -11.068 -27.949 1.00 93.25 262 SER A O 1
ATOM 1982 N N . ILE A 1 263 ? -3.973 -8.926 -28.490 1.00 88.75 263 ILE A N 1
ATOM 1983 C CA . ILE A 1 263 ? -2.517 -9.020 -28.538 1.00 88.75 263 ILE A CA 1
ATOM 1984 C C . ILE A 1 263 ? -1.952 -7.846 -27.736 1.00 88.75 263 ILE A C 1
ATOM 1986 O O . ILE A 1 263 ? -2.029 -6.700 -28.170 1.00 88.75 263 ILE A O 1
ATOM 1990 N N . THR A 1 264 ? -1.348 -8.136 -26.588 1.00 85.38 264 THR A N 1
ATOM 1991 C CA . THR A 1 264 ? -0.817 -7.124 -25.664 1.00 85.38 264 THR A CA 1
ATOM 1992 C C . THR A 1 264 ? 0.671 -7.344 -25.431 1.00 85.38 264 THR A C 1
ATOM 1994 O O . THR A 1 264 ? 1.113 -8.482 -25.254 1.00 85.38 264 THR A O 1
ATOM 1997 N N . GLY A 1 265 ? 1.460 -6.266 -25.435 1.00 72.00 265 GLY A N 1
ATOM 1998 C CA . GLY A 1 265 ? 2.894 -6.317 -25.120 1.00 72.00 265 GLY A CA 1
ATOM 1999 C C . GLY A 1 265 ? 3.746 -7.041 -26.172 1.00 72.00 265 GLY A C 1
ATOM 2000 O O . GLY A 1 265 ? 4.804 -7.579 -25.856 1.00 72.00 265 GLY A O 1
ATOM 2001 N N . CYS A 1 266 ? 3.288 -7.096 -27.427 1.00 72.69 266 CYS A N 1
ATOM 2002 C CA . CYS A 1 266 ? 4.045 -7.662 -28.548 1.00 72.69 266 CYS A CA 1
ATOM 2003 C C . CYS A 1 266 ? 4.820 -6.559 -29.287 1.00 72.69 266 CYS A C 1
ATOM 2005 O O . CYS A 1 266 ? 4.434 -6.131 -30.373 1.00 72.69 266 CYS A O 1
ATOM 2007 N N . GLU A 1 267 ? 5.936 -6.107 -28.710 1.00 71.19 267 GLU A N 1
ATOM 2008 C CA . GLU A 1 267 ? 6.706 -4.939 -29.182 1.00 71.19 267 GLU A CA 1
ATOM 2009 C C . GLU A 1 267 ? 7.180 -5.029 -30.650 1.00 71.19 267 GLU A C 1
ATOM 2011 O O . GLU A 1 267 ? 7.384 -4.009 -31.314 1.00 71.19 267 GLU A O 1
ATOM 2016 N N . SER A 1 268 ? 7.324 -6.247 -31.186 1.00 72.31 268 SER A N 1
ATOM 2017 C CA . SER A 1 268 ? 7.775 -6.505 -32.564 1.00 72.31 268 SER A CA 1
ATOM 2018 C C . SER A 1 268 ? 6.680 -6.348 -33.633 1.00 72.31 268 SER A C 1
ATOM 2020 O O . SER A 1 268 ? 6.980 -6.409 -34.829 1.00 72.31 268 SER A O 1
ATOM 2022 N N . LEU A 1 269 ? 5.411 -6.168 -33.247 1.00 79.75 269 LEU A N 1
ATOM 2023 C CA . LEU A 1 269 ? 4.301 -6.049 -34.193 1.00 79.75 269 LEU A CA 1
ATOM 2024 C C . LEU A 1 269 ? 4.297 -4.664 -34.864 1.00 79.75 269 LEU A C 1
ATOM 2026 O O . LEU A 1 269 ? 3.866 -3.671 -34.287 1.00 79.75 269 LEU A O 1
ATOM 2030 N N . ALA A 1 270 ? 4.777 -4.599 -36.108 1.00 79.75 270 ALA A N 1
ATOM 2031 C CA . ALA A 1 270 ? 4.901 -3.345 -36.861 1.00 79.75 270 ALA A CA 1
ATOM 2032 C C . ALA A 1 270 ? 3.710 -3.025 -37.789 1.00 79.75 270 ALA A C 1
ATOM 2034 O O . ALA A 1 270 ? 3.593 -1.901 -38.276 1.00 79.75 270 ALA A O 1
ATOM 2035 N N . ASN A 1 271 ? 2.854 -4.005 -38.101 1.00 83.69 271 ASN A N 1
ATOM 2036 C CA . ASN A 1 271 ? 1.680 -3.829 -38.963 1.00 83.69 271 ASN A CA 1
ATOM 2037 C C . ASN A 1 271 ? 0.590 -4.868 -38.649 1.00 83.69 271 ASN A C 1
ATOM 2039 O O . ASN A 1 271 ? 0.856 -5.864 -37.982 1.00 83.69 271 ASN A O 1
ATOM 2043 N N . LEU A 1 272 ? -0.621 -4.647 -39.168 1.00 87.00 272 LEU A N 1
ATOM 2044 C CA . LEU A 1 272 ? -1.808 -5.472 -38.895 1.00 87.00 272 LEU A CA 1
ATOM 2045 C C . LEU A 1 272 ? -2.223 -6.361 -40.085 1.00 87.00 272 LEU A C 1
ATOM 2047 O O . LEU A 1 272 ? -3.342 -6.877 -40.120 1.00 87.00 272 LEU A O 1
ATOM 2051 N N . ALA A 1 273 ? -1.352 -6.542 -41.084 1.00 84.88 273 ALA A N 1
ATOM 2052 C CA . ALA A 1 273 ? -1.715 -7.189 -42.348 1.00 84.88 273 ALA A CA 1
ATOM 2053 C C . ALA A 1 273 ? -2.108 -8.669 -42.188 1.00 84.88 273 ALA A C 1
ATOM 2055 O O . ALA A 1 273 ? -3.013 -9.137 -42.886 1.00 84.88 273 ALA A O 1
ATOM 2056 N N . ASP A 1 274 ? -1.482 -9.381 -41.246 1.00 83.56 274 ASP A N 1
ATOM 2057 C CA . ASP A 1 274 ? -1.770 -10.792 -40.945 1.00 83.56 274 ASP A CA 1
ATOM 2058 C C . ASP A 1 274 ? -3.227 -11.006 -40.486 1.00 83.56 274 ASP A C 1
ATOM 2060 O O . ASP A 1 274 ? -3.803 -12.078 -40.686 1.00 83.56 274 ASP A O 1
ATOM 2064 N N . PHE A 1 275 ? -3.873 -9.970 -39.938 1.00 89.25 275 PHE A N 1
ATOM 2065 C CA . PHE A 1 275 ? -5.252 -10.036 -39.443 1.00 89.25 275 PHE A CA 1
ATOM 2066 C C . PHE A 1 275 ? -6.294 -9.694 -40.511 1.00 89.25 275 PHE A C 1
ATOM 2068 O O . PHE A 1 275 ? -7.463 -10.048 -40.364 1.00 89.25 275 PHE A O 1
ATOM 2075 N N . GLY A 1 276 ? -5.898 -9.064 -41.622 1.00 84.62 276 GLY A N 1
ATOM 2076 C CA . GLY A 1 276 ? -6.813 -8.503 -42.626 1.00 84.62 276 GLY A CA 1
ATOM 2077 C C . GLY A 1 276 ? -7.715 -9.512 -43.358 1.00 84.62 276 GLY A C 1
ATOM 2078 O O . GLY A 1 276 ? -8.611 -9.109 -44.103 1.00 84.62 276 GLY A O 1
ATOM 2079 N N . GLN A 1 277 ? -7.496 -10.820 -43.173 1.00 87.75 277 GLN A N 1
ATOM 2080 C CA . GLN A 1 277 ? -8.312 -11.911 -43.735 1.00 87.75 277 GLN A CA 1
ATOM 2081 C C . GLN A 1 277 ? -9.306 -12.521 -42.730 1.00 87.75 277 GLN A C 1
ATOM 2083 O O . GLN A 1 277 ? -10.078 -13.416 -43.088 1.00 87.75 277 GLN A O 1
ATOM 2088 N N . LEU A 1 278 ? -9.320 -12.051 -41.481 1.00 91.75 278 LEU A N 1
ATOM 2089 C CA . LEU A 1 278 ? -10.228 -12.511 -40.430 1.00 91.75 278 LEU A CA 1
ATOM 2090 C C . LEU A 1 278 ? -11.596 -11.830 -40.572 1.00 91.75 278 LEU A C 1
ATOM 2092 O O . LEU A 1 278 ? -11.993 -10.989 -39.777 1.00 91.75 278 LEU A O 1
ATOM 2096 N N . SER A 1 279 ? -12.340 -12.182 -41.620 1.00 86.88 279 SER A N 1
ATOM 2097 C CA . SER A 1 279 ? -13.603 -11.503 -41.967 1.00 86.88 279 SER A CA 1
ATOM 2098 C C . SER A 1 279 ? -14.715 -11.601 -40.909 1.00 86.88 279 SER A C 1
ATOM 2100 O O . SER A 1 279 ? -15.641 -10.794 -40.933 1.00 86.88 279 SER A O 1
ATOM 2102 N N . ALA A 1 280 ? -14.628 -12.570 -39.990 1.00 92.00 280 ALA A N 1
ATOM 2103 C CA . ALA A 1 280 ? -15.554 -12.736 -38.870 1.00 92.00 280 ALA A CA 1
ATOM 2104 C C . ALA A 1 280 ? -15.171 -11.913 -37.624 1.00 92.00 280 ALA A C 1
ATOM 2106 O O . ALA A 1 280 ? -15.926 -11.932 -36.650 1.00 92.00 280 ALA A O 1
ATOM 2107 N N . LEU A 1 281 ? -14.027 -11.218 -37.649 1.00 95.44 281 LEU A N 1
ATOM 2108 C CA . LEU A 1 281 ? -13.503 -10.476 -36.508 1.00 95.44 281 LEU A CA 1
ATOM 2109 C C . LEU A 1 281 ? -14.391 -9.267 -36.195 1.00 95.44 281 LEU A C 1
ATOM 2111 O O . LEU A 1 281 ? -14.655 -8.427 -37.057 1.00 95.44 281 LEU A O 1
ATOM 2115 N N . THR A 1 282 ? -14.854 -9.206 -34.950 1.00 96.38 282 THR A N 1
ATOM 2116 C CA . THR A 1 282 ? -15.670 -8.125 -34.389 1.00 96.38 282 THR A CA 1
ATOM 2117 C C . THR A 1 282 ? -14.887 -7.294 -33.377 1.00 96.38 282 THR A C 1
ATOM 2119 O O . THR A 1 282 ? -15.177 -6.115 -33.207 1.00 96.38 282 THR A O 1
ATOM 2122 N N . GLU A 1 283 ? -13.871 -7.872 -32.739 1.00 97.00 283 GLU A N 1
ATOM 2123 C CA . GLU A 1 283 ? -13.044 -7.215 -31.727 1.00 97.00 283 GLU A CA 1
ATOM 2124 C C . GLU A 1 283 ? -11.562 -7.448 -32.040 1.00 97.00 283 GLU A C 1
ATOM 2126 O O . GLU A 1 283 ? -11.133 -8.595 -32.207 1.00 97.00 283 GLU A O 1
ATOM 2131 N N . LEU A 1 284 ? -10.797 -6.361 -32.131 1.00 95.12 284 LEU A N 1
ATOM 2132 C CA . LEU A 1 284 ? -9.348 -6.378 -32.304 1.00 95.12 284 LEU A CA 1
ATOM 2133 C C . LEU A 1 284 ? -8.713 -5.470 -31.253 1.00 95.12 284 LEU A C 1
ATOM 2135 O O . LEU A 1 284 ? -8.944 -4.265 -31.254 1.00 95.12 284 LEU A O 1
ATOM 2139 N N . GLU A 1 285 ? -7.901 -6.052 -30.385 1.00 94.25 285 GLU A N 1
ATOM 2140 C CA . GLU A 1 285 ? -7.095 -5.339 -29.401 1.00 94.25 285 GLU A CA 1
ATOM 2141 C C . GLU A 1 285 ? -5.619 -5.582 -29.714 1.00 94.25 285 GLU A C 1
ATOM 2143 O O . GLU A 1 285 ? -5.168 -6.727 -29.793 1.00 94.25 285 GLU A O 1
ATOM 2148 N N . VAL A 1 286 ? -4.881 -4.498 -29.936 1.00 91.00 286 VAL A N 1
ATOM 2149 C CA . VAL A 1 286 ? -3.442 -4.501 -30.193 1.00 91.00 286 VAL A CA 1
ATOM 2150 C C . VAL A 1 286 ? -2.813 -3.428 -29.317 1.00 91.00 286 VAL A C 1
ATOM 2152 O O . VAL A 1 286 ? -2.702 -2.274 -29.723 1.00 91.00 286 VAL A O 1
ATOM 2155 N N . THR A 1 287 ? -2.424 -3.806 -28.101 1.00 89.56 287 THR A N 1
ATOM 2156 C CA . THR A 1 287 ? -1.945 -2.872 -27.076 1.00 89.56 287 THR A CA 1
ATOM 2157 C C . THR A 1 287 ? -0.447 -3.008 -26.823 1.00 89.56 287 THR A C 1
ATOM 2159 O O . THR A 1 287 ? 0.133 -4.094 -26.917 1.00 89.56 287 THR A O 1
ATOM 2162 N N . GLY A 1 288 ? 0.225 -1.888 -26.546 1.00 82.62 288 GLY A N 1
ATOM 2163 C CA . GLY A 1 288 ? 1.671 -1.861 -26.272 1.00 82.62 288 GLY A CA 1
ATOM 2164 C C . GLY A 1 288 ? 2.552 -2.276 -27.459 1.00 82.62 288 GLY A C 1
ATOM 2165 O O . GLY A 1 288 ? 3.667 -2.756 -27.269 1.00 82.62 288 GLY A O 1
ATOM 2166 N N . SER A 1 289 ? 2.054 -2.132 -28.691 1.00 85.31 289 SER A N 1
ATOM 2167 C CA . SER A 1 289 ? 2.814 -2.420 -29.914 1.00 85.31 289 SER A CA 1
ATOM 2168 C C . SER A 1 289 ? 3.561 -1.167 -30.379 1.00 85.31 289 SER A C 1
ATOM 2170 O O . SER A 1 289 ? 3.136 -0.478 -31.304 1.00 85.31 289 SER A O 1
ATOM 2172 N N . ASP A 1 290 ? 4.686 -0.850 -29.734 1.00 83.06 290 ASP A N 1
ATOM 2173 C CA . ASP A 1 290 ? 5.440 0.394 -29.976 1.00 83.06 290 ASP A CA 1
ATOM 2174 C C . ASP A 1 290 ? 5.981 0.541 -31.409 1.00 83.06 290 ASP A C 1
ATOM 2176 O O . ASP A 1 290 ? 6.281 1.654 -31.840 1.00 83.06 290 ASP A O 1
ATOM 2180 N N . SER A 1 291 ? 6.096 -0.554 -32.163 1.00 84.94 291 SER A N 1
ATOM 2181 C CA . SER A 1 291 ? 6.505 -0.548 -33.575 1.00 84.94 291 SER A CA 1
ATOM 2182 C C . SER A 1 291 ? 5.361 -0.219 -34.547 1.00 84.94 291 SER A C 1
ATOM 2184 O O . SER A 1 291 ? 5.612 -0.002 -35.737 1.00 84.94 291 SER A O 1
ATOM 2186 N N . LEU A 1 292 ? 4.107 -0.195 -34.081 1.00 87.50 292 LEU A N 1
ATOM 2187 C CA . LEU A 1 292 ? 2.939 0.078 -34.914 1.00 87.50 292 LEU A CA 1
ATOM 2188 C C . LEU A 1 292 ? 2.846 1.577 -35.224 1.00 87.50 292 LEU A C 1
ATOM 2190 O O . LEU A 1 292 ? 2.686 2.405 -34.331 1.00 87.50 292 LEU A O 1
ATOM 2194 N N . THR A 1 293 ? 2.929 1.930 -36.507 1.00 87.38 293 THR A N 1
ATOM 2195 C CA . THR A 1 293 ? 2.948 3.336 -36.964 1.00 87.38 293 THR A CA 1
ATOM 2196 C C . THR A 1 293 ? 1.672 3.783 -37.679 1.00 87.38 293 THR A C 1
ATOM 2198 O O . THR A 1 293 ? 1.409 4.986 -37.753 1.00 87.38 293 THR A O 1
ATOM 2201 N N . SER A 1 294 ? 0.880 2.834 -38.194 1.00 87.69 294 SER A N 1
ATOM 2202 C CA . SER A 1 294 ? -0.381 3.060 -38.918 1.00 87.69 294 SER A CA 1
ATOM 2203 C C . SER A 1 294 ? -1.310 1.844 -38.808 1.00 87.69 294 SER A C 1
ATOM 2205 O O . SER A 1 294 ? -0.867 0.758 -38.432 1.00 87.69 294 SER A O 1
ATOM 2207 N N . LEU A 1 295 ? -2.578 2.004 -39.198 1.00 88.75 295 LEU A N 1
ATOM 2208 C CA . LEU A 1 295 ? -3.592 0.938 -39.190 1.00 88.75 295 LEU A CA 1
ATOM 2209 C C . LEU A 1 295 ? -3.734 0.203 -40.532 1.00 88.75 295 LEU A C 1
ATOM 2211 O O . LEU A 1 295 ? -4.713 -0.508 -40.756 1.00 88.75 295 LEU A O 1
ATOM 2215 N N . ALA A 1 296 ? -2.765 0.349 -41.437 1.00 84.25 296 ALA A N 1
ATOM 2216 C CA . ALA A 1 296 ? -2.821 -0.286 -42.748 1.00 84.25 296 ALA A CA 1
ATOM 2217 C C . ALA A 1 296 ? -2.983 -1.818 -42.638 1.00 84.25 296 ALA A C 1
ATOM 2219 O O . ALA A 1 296 ? -2.265 -2.489 -41.889 1.00 84.25 296 ALA A O 1
ATOM 2220 N N . GLY A 1 297 ? -3.910 -2.378 -43.421 1.00 83.25 297 GLY A N 1
ATOM 2221 C CA . GLY A 1 297 ? -4.199 -3.815 -43.472 1.00 83.25 297 GLY A CA 1
ATOM 2222 C C . GLY A 1 297 ? -5.517 -4.253 -42.821 1.00 83.25 297 GLY A C 1
ATOM 2223 O O . GLY A 1 297 ? -5.960 -5.375 -43.085 1.00 83.25 297 GLY A O 1
ATOM 2224 N N . ILE A 1 298 ? -6.183 -3.395 -42.032 1.00 90.56 298 ILE A N 1
ATOM 2225 C CA . ILE A 1 298 ? -7.481 -3.718 -41.399 1.00 90.56 298 ILE A CA 1
ATOM 2226 C C . ILE A 1 298 ? -8.706 -3.243 -42.194 1.00 90.56 298 ILE A C 1
ATOM 2228 O O . ILE A 1 298 ? -9.839 -3.489 -41.787 1.00 90.56 298 ILE A O 1
ATOM 2232 N N . GLU A 1 299 ? -8.530 -2.621 -43.363 1.00 89.38 299 GLU A N 1
ATOM 2233 C CA . GLU A 1 299 ? -9.604 -1.947 -44.120 1.00 89.38 299 GLU A CA 1
ATOM 2234 C C . GLU A 1 299 ? -10.712 -2.917 -44.585 1.00 89.38 299 GLU A C 1
ATOM 2236 O O . GLU A 1 299 ? -11.812 -2.517 -44.983 1.00 89.38 299 GLU A O 1
ATOM 2241 N N . ARG A 1 300 ? -10.418 -4.223 -44.573 1.00 88.38 300 ARG A N 1
ATOM 2242 C CA . ARG A 1 300 ? -11.339 -5.306 -44.948 1.00 88.38 300 ARG A CA 1
ATOM 2243 C C . ARG A 1 300 ? -12.154 -5.859 -43.779 1.00 88.38 300 ARG A C 1
ATOM 2245 O O . ARG A 1 300 ? -13.107 -6.597 -44.037 1.00 88.38 300 ARG A O 1
ATOM 2252 N N . LEU A 1 301 ? -11.846 -5.489 -42.536 1.00 92.00 301 LEU A N 1
ATOM 2253 C CA . LEU A 1 301 ? -12.516 -5.972 -41.323 1.00 92.00 301 LEU A CA 1
ATOM 2254 C C . LEU A 1 301 ? -13.867 -5.274 -41.101 1.00 92.00 301 LEU A C 1
ATOM 2256 O O . LEU A 1 301 ? -14.118 -4.642 -40.087 1.00 92.00 301 LEU A O 1
ATOM 2260 N N . ARG A 1 302 ? -14.782 -5.376 -42.068 1.00 89.81 302 ARG A N 1
ATOM 2261 C CA . ARG A 1 302 ? -16.061 -4.634 -42.062 1.00 89.81 302 ARG A CA 1
ATOM 2262 C C . ARG A 1 302 ? -17.016 -5.018 -40.931 1.00 89.81 302 ARG A C 1
ATOM 2264 O O . ARG A 1 302 ? -17.979 -4.298 -40.697 1.00 89.81 302 ARG A O 1
ATOM 2271 N N . SER A 1 303 ? -16.775 -6.154 -40.283 1.00 92.81 303 SER A N 1
ATOM 2272 C CA . SER A 1 303 ? -17.527 -6.620 -39.118 1.00 92.81 303 SER A CA 1
ATOM 2273 C C . SER A 1 303 ? -16.964 -6.107 -37.793 1.00 92.81 303 SER A C 1
ATOM 2275 O O . SER A 1 303 ? -17.571 -6.381 -36.762 1.00 92.81 303 SER A O 1
ATOM 2277 N N . LEU A 1 304 ? -15.853 -5.360 -37.813 1.00 95.62 304 LEU A N 1
ATOM 2278 C CA . LEU A 1 304 ? -15.209 -4.844 -36.613 1.00 95.62 304 LEU A CA 1
ATOM 2279 C C . LEU A 1 304 ? -16.113 -3.823 -35.912 1.00 95.62 304 LEU A C 1
ATOM 2281 O O . LEU A 1 304 ? -16.515 -2.815 -36.497 1.00 95.62 304 LEU A O 1
ATOM 2285 N N . THR A 1 305 ? -16.433 -4.114 -34.655 1.00 96.94 305 THR A N 1
ATOM 2286 C CA . THR A 1 305 ? -17.232 -3.285 -33.749 1.00 96.94 305 THR A CA 1
ATOM 2287 C C . THR A 1 305 ? -16.381 -2.655 -32.650 1.00 96.94 305 THR A C 1
ATOM 2289 O O . THR A 1 305 ? -16.739 -1.587 -32.158 1.00 96.94 305 THR A O 1
ATOM 2292 N N . ALA A 1 306 ? -15.248 -3.262 -32.288 1.00 97.56 306 ALA A N 1
ATOM 2293 C CA . ALA A 1 306 ? -14.318 -2.720 -31.301 1.00 97.56 306 ALA A CA 1
ATOM 2294 C C . ALA A 1 306 ? -12.867 -2.787 -31.791 1.00 97.56 306 ALA A C 1
ATOM 2296 O O . ALA A 1 306 ? -12.423 -3.831 -32.275 1.00 97.56 306 ALA A O 1
ATOM 2297 N N . LEU A 1 307 ? -12.152 -1.671 -31.647 1.00 96.31 307 LEU A N 1
ATOM 2298 C CA . LEU A 1 307 ? -10.730 -1.540 -31.940 1.00 96.31 307 LEU A CA 1
ATOM 2299 C C . LEU A 1 307 ? -10.036 -0.859 -30.757 1.00 96.31 307 LEU A C 1
ATOM 2301 O O . LEU A 1 307 ? -10.343 0.296 -30.467 1.00 96.31 307 LEU A O 1
ATOM 2305 N N . ASN A 1 308 ? -9.114 -1.564 -30.106 1.00 95.56 308 ASN A N 1
ATOM 2306 C CA . ASN A 1 308 ? -8.261 -1.015 -29.054 1.00 95.56 308 ASN A CA 1
ATOM 2307 C C . ASN A 1 308 ? -6.796 -1.023 -29.522 1.00 95.56 308 ASN A C 1
ATOM 2309 O O . ASN A 1 308 ? -6.295 -2.040 -30.007 1.00 95.56 308 ASN A O 1
ATOM 2313 N N . LEU A 1 309 ? -6.148 0.136 -29.414 1.00 93.56 309 LEU A N 1
ATOM 2314 C CA . LEU A 1 309 ? -4.778 0.429 -29.831 1.00 93.56 309 LEU A CA 1
ATOM 2315 C C . LEU A 1 309 ? -3.981 1.120 -28.714 1.00 93.56 309 LEU A C 1
ATOM 2317 O O . LEU A 1 309 ? -3.008 1.828 -28.991 1.00 93.56 309 LEU A O 1
ATOM 2321 N N . ASP A 1 310 ? -4.402 0.962 -27.461 1.00 92.81 310 ASP A N 1
ATOM 2322 C CA . ASP A 1 310 ? -3.788 1.637 -26.324 1.00 92.81 310 ASP A CA 1
ATOM 2323 C C . ASP A 1 310 ? -2.278 1.349 -26.264 1.00 92.81 310 ASP A C 1
ATOM 2325 O O . ASP A 1 310 ? -1.795 0.260 -26.588 1.00 92.81 310 ASP A O 1
ATOM 2329 N N . TRP A 1 311 ? -1.500 2.338 -25.833 1.00 88.94 311 TRP A N 1
ATOM 2330 C CA . TRP A 1 311 ? -0.041 2.265 -25.712 1.00 88.94 311 TRP A CA 1
ATOM 2331 C C . TRP A 1 311 ? 0.718 2.045 -27.032 1.00 88.94 311 TRP A C 1
ATOM 2333 O O . TRP A 1 311 ? 1.914 1.761 -27.000 1.00 88.94 311 TRP A O 1
ATOM 2343 N N . CYS A 1 312 ? 0.091 2.225 -28.201 1.00 89.50 312 CYS A N 1
ATOM 2344 C CA . CYS A 1 312 ? 0.797 2.254 -29.487 1.00 89.50 312 CYS A CA 1
ATOM 2345 C C . CYS A 1 312 ? 1.521 3.599 -29.675 1.00 89.50 312 CYS A C 1
ATOM 2347 O O . CYS A 1 312 ? 1.091 4.475 -30.426 1.00 89.50 312 CYS A O 1
ATOM 2349 N N . ARG A 1 313 ? 2.639 3.792 -28.965 1.00 88.81 313 ARG A N 1
ATOM 2350 C CA . ARG A 1 313 ? 3.299 5.105 -28.815 1.00 88.81 313 ARG A CA 1
ATOM 2351 C C . ARG A 1 313 ? 3.800 5.726 -30.122 1.00 88.81 313 ARG A C 1
ATOM 2353 O O . ARG A 1 313 ? 3.902 6.951 -30.198 1.00 88.81 313 ARG A O 1
ATOM 2360 N N . SER A 1 314 ? 4.072 4.905 -31.135 1.00 90.12 314 SER A N 1
ATOM 2361 C CA . SER A 1 314 ? 4.540 5.342 -32.457 1.00 90.12 314 SER A CA 1
ATOM 2362 C C . SER A 1 314 ? 3.412 5.492 -33.484 1.00 90.12 314 SER A C 1
ATOM 2364 O O . SER A 1 314 ? 3.688 5.820 -34.640 1.00 90.12 314 SER A O 1
ATOM 2366 N N . LEU A 1 315 ? 2.149 5.284 -33.088 1.00 90.44 315 LEU A N 1
ATOM 2367 C CA . LEU A 1 315 ? 0.989 5.484 -33.952 1.00 90.44 315 LEU A CA 1
ATOM 2368 C C . LEU A 1 315 ? 0.831 6.978 -34.249 1.00 90.44 315 LEU A C 1
ATOM 2370 O O . LEU A 1 315 ? 0.519 7.777 -33.369 1.00 90.44 315 LEU A O 1
ATOM 2374 N N . THR A 1 316 ? 1.061 7.358 -35.503 1.00 87.88 316 THR A N 1
ATOM 2375 C CA . THR A 1 316 ? 1.037 8.770 -35.930 1.00 87.88 316 THR A CA 1
ATOM 2376 C C . THR A 1 316 ? -0.300 9.187 -36.533 1.00 87.88 316 THR A C 1
ATOM 2378 O O . THR A 1 316 ? -0.668 10.363 -36.479 1.00 87.88 316 THR A O 1
ATOM 2381 N N . CYS A 1 317 ? -1.028 8.231 -37.115 1.00 85.06 317 CYS A N 1
ATOM 2382 C CA . CYS A 1 317 ? -2.298 8.441 -37.795 1.00 85.06 317 CYS A CA 1
ATOM 2383 C C . CYS A 1 317 ? -3.176 7.184 -37.735 1.00 85.06 317 CYS A C 1
ATOM 2385 O O . CYS A 1 317 ? -2.692 6.071 -37.528 1.00 85.06 317 CYS A O 1
ATOM 2387 N N . ILE A 1 318 ? -4.473 7.380 -37.962 1.00 89.06 318 ILE A N 1
ATOM 2388 C CA . ILE A 1 318 ? -5.511 6.337 -37.943 1.00 89.06 318 ILE A CA 1
ATOM 2389 C C . ILE A 1 318 ? -6.119 6.107 -39.334 1.00 89.06 318 ILE A C 1
ATOM 2391 O O . ILE A 1 318 ? -7.263 5.673 -39.464 1.00 89.06 318 ILE A O 1
ATOM 2395 N N . GLU A 1 319 ? -5.354 6.412 -40.386 1.00 82.56 319 GLU A N 1
ATOM 2396 C CA . GLU A 1 319 ? -5.773 6.190 -41.774 1.00 82.56 319 GLU A CA 1
ATOM 2397 C C . GLU A 1 319 ? -6.120 4.711 -42.010 1.00 82.56 319 GLU A C 1
ATOM 2399 O O . GLU A 1 319 ? -5.417 3.808 -41.547 1.00 82.56 319 GLU A O 1
ATOM 2404 N N . GLY A 1 320 ? -7.214 4.459 -42.735 1.00 79.50 320 GLY A N 1
ATOM 2405 C CA . GLY A 1 320 ? -7.741 3.115 -43.001 1.00 79.50 320 GLY A CA 1
ATOM 2406 C C . GLY A 1 320 ? -8.952 2.732 -42.141 1.00 79.50 320 GLY A C 1
ATOM 2407 O O . GLY A 1 320 ? -9.665 1.781 -42.481 1.00 79.50 320 GLY A O 1
ATOM 2408 N N . ILE A 1 321 ? -9.247 3.488 -41.073 1.00 90.88 321 ILE A N 1
ATOM 2409 C CA . ILE A 1 321 ? -10.411 3.259 -40.198 1.00 90.88 321 ILE A CA 1
ATOM 2410 C C . ILE A 1 321 ? -11.739 3.718 -40.824 1.00 90.88 321 ILE A C 1
ATOM 2412 O O . ILE A 1 321 ? -12.816 3.293 -40.406 1.00 90.88 321 ILE A O 1
ATOM 2416 N N . GLU A 1 322 ? -11.705 4.549 -41.869 1.00 89.50 322 GLU A N 1
ATOM 2417 C CA . GLU A 1 322 ? -12.881 5.255 -42.394 1.00 89.50 322 GLU A CA 1
ATOM 2418 C C . GLU A 1 322 ? -13.940 4.297 -42.956 1.00 89.50 322 GLU A C 1
ATOM 2420 O O . GLU A 1 322 ? -15.124 4.640 -43.038 1.00 89.50 322 GLU A O 1
ATOM 2425 N N . GLN A 1 323 ? -13.530 3.090 -43.359 1.00 88.38 323 GLN A N 1
ATOM 2426 C CA . GLN A 1 323 ? -14.410 2.052 -43.906 1.00 88.38 323 GLN A CA 1
ATOM 2427 C C . GLN A 1 323 ? -15.082 1.188 -42.826 1.00 88.38 323 GLN A C 1
ATOM 2429 O O . GLN A 1 323 ? -16.016 0.444 -43.139 1.00 88.38 323 GLN A O 1
ATOM 2434 N N . LEU A 1 324 ? -14.661 1.295 -41.563 1.00 92.81 324 LEU A N 1
ATOM 2435 C CA . LEU A 1 324 ? -15.143 0.481 -40.446 1.00 92.81 324 LEU A CA 1
ATOM 2436 C C . LEU A 1 324 ? -16.457 1.038 -39.872 1.00 92.81 324 LEU A C 1
ATOM 2438 O O . LEU A 1 324 ? -16.558 1.406 -38.711 1.00 92.81 324 LEU A O 1
ATOM 2442 N N . LYS A 1 325 ? -17.507 1.111 -40.699 1.00 91.88 325 LYS A N 1
ATOM 2443 C CA . LYS A 1 325 ? -18.798 1.735 -40.332 1.00 91.88 325 LYS A CA 1
ATOM 2444 C C . LYS A 1 325 ? -19.557 1.034 -39.199 1.00 91.88 325 LYS A C 1
ATOM 2446 O O . LYS A 1 325 ? -20.491 1.617 -38.656 1.00 91.88 325 LYS A O 1
ATOM 2451 N N . SER A 1 326 ? -19.182 -0.202 -38.877 1.00 93.94 326 SER A N 1
ATOM 2452 C CA . SER A 1 326 ? -19.726 -0.966 -37.752 1.00 93.94 326 SER A CA 1
ATOM 2453 C C . SER A 1 326 ? -19.019 -0.679 -36.427 1.00 93.94 326 SER A C 1
ATOM 2455 O O . SER A 1 326 ? -19.464 -1.199 -35.408 1.00 93.94 326 SER A O 1
ATOM 2457 N N . LEU A 1 327 ? -17.960 0.139 -36.426 1.00 96.19 327 LEU A N 1
ATOM 2458 C CA . LEU A 1 327 ? -17.179 0.431 -35.234 1.00 96.19 327 LEU A CA 1
ATOM 2459 C C . LEU A 1 327 ? -18.005 1.230 -34.218 1.00 96.19 327 LEU A C 1
ATOM 2461 O O . LEU A 1 327 ? -18.480 2.331 -34.503 1.00 96.19 327 LEU A O 1
ATOM 2465 N N . THR A 1 328 ? -18.160 0.653 -33.031 1.00 97.19 328 THR A N 1
ATOM 2466 C CA . THR A 1 328 ? -18.853 1.236 -31.878 1.00 97.19 328 THR A CA 1
ATOM 2467 C C . THR A 1 328 ? -17.882 1.644 -30.770 1.00 97.19 328 THR A C 1
ATOM 2469 O O . THR A 1 328 ? -18.187 2.550 -30.000 1.00 97.19 328 THR A O 1
ATOM 2472 N N . ILE A 1 329 ? -16.712 1.002 -30.689 1.00 97.81 329 ILE A N 1
ATOM 2473 C CA . ILE A 1 329 ? -15.686 1.253 -29.669 1.00 97.81 329 ILE A CA 1
ATOM 2474 C C . ILE A 1 329 ? -14.348 1.519 -30.362 1.00 97.81 329 ILE A C 1
ATOM 2476 O O . ILE A 1 329 ? -13.905 0.700 -31.170 1.00 97.81 329 ILE A O 1
ATOM 2480 N N . LEU A 1 330 ? -13.721 2.648 -30.032 1.00 96.94 330 LEU A N 1
ATOM 2481 C CA . LEU A 1 330 ? -12.369 3.003 -30.456 1.00 96.94 330 LEU A CA 1
ATOM 2482 C C . LEU A 1 330 ? -11.563 3.476 -29.244 1.00 96.94 330 LEU A C 1
ATOM 2484 O O . LEU A 1 330 ? -11.913 4.487 -28.637 1.00 96.94 330 LEU A O 1
ATOM 2488 N N . GLU A 1 331 ? -10.499 2.754 -28.912 1.00 96.88 331 GLU A N 1
ATOM 2489 C CA . GLU A 1 331 ? -9.612 3.054 -27.783 1.00 96.88 331 GLU A CA 1
ATOM 2490 C C . GLU A 1 331 ? -8.180 3.254 -28.290 1.00 96.88 331 GLU A C 1
ATOM 2492 O O . GLU A 1 331 ? -7.679 2.451 -29.080 1.00 96.88 331 GLU A O 1
ATOM 2497 N N . MET A 1 332 ? -7.577 4.390 -27.937 1.00 94.06 332 MET A N 1
ATOM 2498 C CA . MET A 1 332 ? -6.255 4.840 -28.385 1.00 94.06 332 MET A CA 1
ATOM 2499 C C . MET A 1 332 ? -5.538 5.608 -27.265 1.00 94.06 332 MET A C 1
ATOM 2501 O O . MET A 1 332 ? -4.877 6.623 -27.509 1.00 94.06 332 MET A O 1
ATOM 2505 N N . GLU A 1 333 ? -5.681 5.154 -26.022 1.00 92.44 333 GLU A N 1
ATOM 2506 C CA . GLU A 1 333 ? -4.998 5.737 -24.873 1.00 92.44 333 GLU A CA 1
ATOM 2507 C C . GLU A 1 333 ? -3.474 5.698 -25.098 1.00 92.44 333 GLU A C 1
ATOM 2509 O O . GLU A 1 333 ? -2.921 4.733 -25.624 1.00 92.44 333 GLU A O 1
ATOM 2514 N N . ARG A 1 334 ? -2.753 6.752 -24.712 1.00 89.75 334 ARG A N 1
ATOM 2515 C CA . ARG A 1 334 ? -1.278 6.818 -24.732 1.00 89.75 334 ARG A CA 1
ATOM 2516 C C . ARG A 1 334 ? -0.641 6.660 -26.116 1.00 89.75 334 ARG A C 1
ATOM 2518 O O . ARG A 1 334 ? 0.555 6.375 -26.229 1.00 89.75 334 ARG A O 1
ATOM 2525 N N . CYS A 1 335 ? -1.384 6.969 -27.176 1.00 89.50 335 CYS A N 1
ATOM 2526 C CA . CYS A 1 335 ? -0.849 7.144 -28.526 1.00 89.50 335 CYS A CA 1
ATOM 2527 C C . CYS A 1 335 ? -0.148 8.511 -28.655 1.00 89.50 335 CYS A C 1
ATOM 2529 O O . CYS A 1 335 ? -0.636 9.434 -29.300 1.00 89.50 335 CYS A O 1
ATOM 2531 N N . GLY A 1 336 ? 1.005 8.678 -27.997 1.00 84.56 336 GLY A N 1
ATOM 2532 C CA . GLY A 1 336 ? 1.674 9.980 -27.842 1.00 84.56 336 GLY A CA 1
ATOM 2533 C C . GLY A 1 336 ? 2.071 10.687 -29.149 1.00 84.56 336 GLY A C 1
ATOM 2534 O O . GLY A 1 336 ? 2.149 11.918 -29.170 1.00 84.56 336 GLY A O 1
ATOM 2535 N N . ALA A 1 337 ? 2.286 9.939 -30.236 1.00 88.19 337 ALA A N 1
ATOM 2536 C CA . ALA A 1 337 ? 2.579 10.483 -31.564 1.00 88.19 337 ALA A CA 1
ATOM 2537 C C . ALA A 1 337 ? 1.322 10.863 -32.377 1.00 88.19 337 ALA A C 1
ATOM 2539 O O . ALA A 1 337 ? 1.451 11.448 -33.456 1.00 88.19 337 ALA A O 1
ATOM 2540 N N . LEU A 1 338 ? 0.117 10.569 -31.875 1.00 88.50 338 LEU A N 1
ATOM 2541 C CA . LEU A 1 338 ? -1.139 10.853 -32.559 1.00 88.50 338 LEU A CA 1
ATOM 2542 C C . LEU A 1 338 ? -1.443 12.354 -32.505 1.00 88.50 338 LEU A C 1
ATOM 2544 O O . LEU A 1 338 ? -1.680 12.933 -31.445 1.00 88.50 338 LEU A O 1
ATOM 2548 N N . THR A 1 339 ? -1.436 12.994 -33.671 1.00 85.00 339 THR A N 1
ATOM 2549 C CA . THR A 1 339 ? -1.612 14.454 -33.793 1.00 85.00 339 THR A CA 1
ATOM 2550 C C . THR A 1 339 ? -3.031 14.869 -34.177 1.00 85.00 339 THR A C 1
ATOM 2552 O O . THR A 1 339 ? -3.410 16.026 -33.993 1.00 85.00 339 THR A O 1
ATOM 2555 N N . SER A 1 340 ? -3.825 13.949 -34.730 1.00 85.75 340 SER A N 1
ATOM 2556 C CA . SER A 1 340 ? -5.161 14.228 -35.252 1.00 85.75 340 SER A CA 1
ATOM 2557 C C . SER A 1 340 ? -6.058 12.999 -35.171 1.00 85.75 340 SER A C 1
ATOM 2559 O O . SER A 1 340 ? -5.596 11.870 -35.310 1.00 85.75 340 SER A O 1
ATOM 2561 N N . LEU A 1 341 ? -7.355 13.248 -35.004 1.00 88.75 341 LEU A N 1
ATOM 2562 C CA . LEU A 1 341 ? -8.424 12.248 -35.025 1.00 88.75 341 LEU A CA 1
ATOM 2563 C C . LEU A 1 341 ? -9.184 12.229 -36.364 1.00 88.75 341 LEU A C 1
ATOM 2565 O O . LEU A 1 341 ? -10.296 11.712 -36.439 1.00 88.75 341 LEU A O 1
ATOM 2569 N N . SER A 1 342 ? -8.629 12.824 -37.423 1.00 86.12 342 SER A N 1
ATOM 2570 C CA . SER A 1 342 ? -9.290 12.811 -38.732 1.00 86.12 342 SER A CA 1
ATOM 2571 C C . SER A 1 342 ? -9.457 11.381 -39.255 1.00 86.12 342 SER A C 1
ATOM 2573 O O . SER A 1 342 ? -8.553 10.558 -39.127 1.00 86.12 342 SER A O 1
ATOM 2575 N N . GLY A 1 343 ? -10.627 11.088 -39.818 1.00 83.75 343 GLY A N 1
ATOM 2576 C CA . GLY A 1 343 ? -11.062 9.756 -40.240 1.00 83.75 343 GLY A CA 1
ATOM 2577 C C . GLY A 1 343 ? -12.269 9.245 -39.445 1.00 83.75 343 GLY A C 1
ATOM 2578 O O . GLY A 1 343 ? -13.082 8.484 -39.986 1.00 83.75 343 GLY A O 1
ATOM 2579 N N . ILE A 1 344 ? -12.452 9.699 -38.195 1.00 92.06 344 ILE A N 1
ATOM 2580 C CA . ILE A 1 344 ? -13.565 9.249 -37.338 1.00 92.06 344 ILE A CA 1
ATOM 2581 C C . ILE A 1 344 ? -14.885 9.991 -37.587 1.00 92.06 344 ILE A C 1
ATOM 2583 O O . ILE A 1 344 ? -15.926 9.521 -37.137 1.00 92.06 344 ILE A O 1
ATOM 2587 N N . GLU A 1 345 ? -14.890 11.099 -38.341 1.00 88.19 345 GLU A N 1
ATOM 2588 C CA . GLU A 1 345 ? -16.073 11.947 -38.598 1.00 88.19 345 GLU A CA 1
ATOM 2589 C C . GLU A 1 345 ? -17.264 11.149 -39.142 1.00 88.19 345 GLU A C 1
ATOM 2591 O O . GLU A 1 345 ? -18.425 11.510 -38.963 1.00 88.19 345 GLU A O 1
ATOM 2596 N N . GLN A 1 346 ? -16.971 10.068 -39.866 1.00 84.62 346 GLN A N 1
ATOM 2597 C CA . GLN A 1 346 ? -17.966 9.249 -40.543 1.00 84.62 346 GLN A CA 1
ATOM 2598 C C . GLN A 1 346 ? -18.354 7.982 -39.762 1.00 84.62 346 GLN A C 1
ATOM 2600 O O . GLN A 1 346 ? -19.074 7.139 -40.310 1.00 84.62 346 GLN A O 1
ATOM 2605 N N . LEU A 1 347 ? -17.860 7.809 -38.533 1.00 92.06 347 LEU A N 1
ATOM 2606 C CA . LEU A 1 347 ? -18.135 6.664 -37.662 1.00 92.06 347 LEU A CA 1
ATOM 2607 C C . LEU A 1 347 ? -19.341 6.961 -36.758 1.00 92.06 347 LEU A C 1
ATOM 2609 O O . LEU A 1 347 ? -19.252 6.973 -35.538 1.00 92.06 347 LEU A O 1
ATOM 2613 N N . ALA A 1 348 ? -20.505 7.198 -37.365 1.00 88.25 348 ALA A N 1
ATOM 2614 C CA . ALA A 1 348 ? -21.718 7.603 -36.642 1.00 88.25 348 ALA A CA 1
ATOM 2615 C C . ALA A 1 348 ? -22.259 6.550 -35.648 1.00 88.25 348 ALA A C 1
ATOM 2617 O O . ALA A 1 348 ? -23.123 6.866 -34.833 1.00 88.25 348 ALA A O 1
ATOM 2618 N N . ALA A 1 349 ? -21.779 5.304 -35.728 1.00 93.56 349 ALA A N 1
ATOM 2619 C CA . ALA A 1 349 ? -22.112 4.231 -34.794 1.00 93.56 349 ALA A CA 1
ATOM 2620 C C . ALA A 1 349 ? -21.255 4.251 -33.514 1.00 93.56 349 ALA A C 1
ATOM 2622 O O . ALA A 1 349 ? -21.520 3.457 -32.615 1.00 93.56 349 ALA A O 1
ATOM 2623 N N . LEU A 1 350 ? -20.250 5.133 -33.421 1.00 96.44 350 LEU A N 1
ATOM 2624 C CA . LEU A 1 350 ? -19.328 5.169 -32.293 1.00 96.44 350 LEU A CA 1
ATOM 2625 C C . LEU A 1 350 ? -20.055 5.564 -31.000 1.00 96.44 350 LEU A C 1
ATOM 2627 O O . LEU A 1 350 ? -20.640 6.642 -30.895 1.00 96.44 350 LEU A O 1
ATOM 2631 N N . THR A 1 351 ? -20.001 4.672 -30.015 1.00 97.25 351 THR A N 1
ATOM 2632 C CA . THR A 1 351 ? -20.572 4.842 -28.674 1.00 97.25 351 THR A CA 1
ATOM 2633 C C . THR A 1 351 ? -19.496 5.048 -27.612 1.00 97.25 351 THR A C 1
ATOM 2635 O O . THR A 1 351 ? -19.790 5.588 -26.548 1.00 97.25 351 THR A O 1
ATOM 2638 N N . LYS A 1 352 ? -18.252 4.637 -27.879 1.00 97.88 352 LYS A N 1
ATOM 2639 C CA . LYS A 1 352 ? -17.119 4.811 -26.971 1.00 97.88 352 LYS A CA 1
ATOM 2640 C C . LYS A 1 352 ? -15.880 5.298 -27.716 1.00 97.88 352 LYS A C 1
ATOM 2642 O O . LYS A 1 352 ? -15.497 4.692 -28.716 1.00 97.88 352 LYS A O 1
ATOM 2647 N N . LEU A 1 353 ? -15.268 6.360 -27.196 1.00 96.88 353 LEU A N 1
ATOM 2648 C CA . LEU A 1 353 ? -14.004 6.910 -27.679 1.00 96.88 353 LEU A CA 1
ATOM 2649 C C . LEU A 1 353 ? -13.049 7.156 -26.507 1.00 96.88 353 LEU A C 1
ATOM 2651 O O . LEU A 1 353 ? -13.390 7.903 -25.588 1.00 96.88 353 LEU A O 1
ATOM 2655 N N . ASP A 1 354 ? -11.859 6.570 -26.574 1.00 95.88 354 ASP A N 1
ATOM 2656 C CA . ASP A 1 354 ? -10.764 6.817 -25.635 1.00 95.88 354 ASP A CA 1
ATOM 2657 C C . ASP A 1 354 ? -9.547 7.368 -26.382 1.00 95.88 354 ASP A C 1
ATOM 2659 O O . ASP A 1 354 ? -9.034 6.735 -27.304 1.00 95.88 354 ASP A O 1
ATOM 2663 N N . VAL A 1 355 ? -9.130 8.580 -26.021 1.00 93.25 355 VAL A N 1
ATOM 2664 C CA . VAL A 1 355 ? -7.946 9.269 -26.560 1.00 93.25 355 VAL A CA 1
ATOM 2665 C C . VAL A 1 355 ? -7.099 9.848 -25.426 1.00 93.25 355 VAL A C 1
ATOM 2667 O O . VAL A 1 355 ? -6.416 10.862 -25.596 1.00 93.25 355 VAL A O 1
ATOM 2670 N N . GLY A 1 356 ? -7.166 9.220 -24.247 1.00 91.81 356 GLY A N 1
ATOM 2671 C CA . GLY A 1 356 ? -6.392 9.623 -23.081 1.00 91.81 356 GLY A CA 1
ATOM 2672 C C . GLY A 1 356 ? -4.892 9.678 -23.377 1.00 91.81 356 GLY A C 1
ATOM 2673 O O . GLY A 1 356 ? -4.368 8.937 -24.205 1.00 91.81 356 GLY A O 1
ATOM 2674 N N . TRP A 1 357 ? -4.180 10.593 -22.728 1.00 88.75 357 TRP A N 1
ATOM 2675 C CA . TRP A 1 357 ? -2.731 10.789 -22.783 1.00 88.75 357 TRP A CA 1
ATOM 2676 C C . TRP A 1 357 ? -2.138 10.954 -24.188 1.00 88.75 357 TRP A C 1
ATOM 2678 O O . TRP A 1 357 ? -0.927 10.803 -24.387 1.00 88.75 357 TRP A O 1
ATOM 2688 N N . CYS A 1 358 ? -2.959 11.320 -25.171 1.00 87.19 358 CYS A N 1
ATOM 2689 C CA . CYS A 1 358 ? -2.507 11.714 -26.498 1.00 87.19 358 CYS A CA 1
ATOM 2690 C C . CYS A 1 358 ? -1.950 13.143 -26.434 1.00 87.19 358 CYS A C 1
ATOM 2692 O O . CYS A 1 358 ? -2.589 14.099 -26.857 1.00 87.19 358 CYS A O 1
ATOM 2694 N N . LYS A 1 359 ? -0.744 13.303 -25.873 1.00 82.25 359 LYS A N 1
ATOM 2695 C CA . LYS A 1 359 ? -0.130 14.616 -25.572 1.00 82.25 359 LYS A CA 1
ATOM 2696 C C . LYS A 1 359 ? 0.020 15.536 -26.791 1.00 82.25 359 LYS A C 1
ATOM 2698 O O . LYS A 1 359 ? 0.049 16.754 -26.636 1.00 82.25 359 LYS A O 1
ATOM 2703 N N . SER A 1 360 ? 0.114 14.962 -27.990 1.00 83.12 360 SER A N 1
ATOM 2704 C CA . SER A 1 360 ? 0.206 15.708 -29.253 1.00 83.12 360 SER A CA 1
ATOM 2705 C C . SER A 1 360 ? -1.156 16.183 -29.782 1.00 83.12 360 SER A C 1
ATOM 2707 O O . SER A 1 360 ? -1.207 16.959 -30.740 1.00 83.12 360 SER A O 1
ATOM 2709 N N . LEU A 1 361 ? -2.261 15.749 -29.169 1.00 82.06 361 LEU A N 1
ATOM 2710 C CA . LEU A 1 361 ? -3.612 16.114 -29.564 1.00 82.06 361 LEU A CA 1
ATOM 2711 C C . LEU A 1 361 ? -3.988 17.480 -28.975 1.00 82.06 361 LEU A C 1
ATOM 2713 O O . LEU A 1 361 ? -4.048 17.674 -27.764 1.00 82.06 361 LEU A O 1
ATOM 2717 N N . THR A 1 362 ? -4.258 18.445 -29.853 1.00 74.62 362 THR A N 1
ATOM 2718 C CA . THR A 1 362 ? -4.536 19.843 -29.467 1.00 74.62 362 THR A CA 1
ATOM 2719 C C . THR A 1 362 ? -5.989 20.264 -29.690 1.00 74.62 362 THR A C 1
ATOM 2721 O O . THR A 1 362 ? -6.405 21.328 -29.234 1.00 74.62 362 THR A O 1
ATOM 2724 N N . SER A 1 363 ? -6.788 19.452 -30.390 1.00 79.56 363 SER A N 1
ATOM 2725 C CA . SER A 1 363 ? -8.196 19.741 -30.670 1.00 79.56 363 SER A CA 1
ATOM 2726 C C . SER A 1 363 ? -9.035 18.471 -30.698 1.00 79.56 363 SER A C 1
ATOM 2728 O O . SER A 1 363 ? -8.660 17.484 -31.323 1.00 79.56 363 SER A O 1
ATOM 2730 N N . LEU A 1 364 ? -10.219 18.551 -30.087 1.00 84.56 364 LEU A N 1
ATOM 2731 C CA . LEU A 1 364 ? -11.244 17.504 -30.093 1.00 84.56 364 LEU A CA 1
ATOM 2732 C C . LEU A 1 364 ? -12.480 17.887 -30.916 1.00 84.56 364 LEU A C 1
ATOM 2734 O O . LEU A 1 364 ? -13.495 17.208 -30.860 1.00 84.56 364 LEU A O 1
ATOM 2738 N N . SER A 1 365 ? -12.424 18.970 -31.697 1.00 83.50 365 SER A N 1
ATOM 2739 C CA . SER A 1 365 ? -13.597 19.514 -32.409 1.00 83.50 365 SER A CA 1
ATOM 2740 C C . SER A 1 365 ? -14.325 18.507 -33.313 1.00 83.50 365 SER A C 1
ATOM 2742 O O . SER A 1 365 ? -15.534 18.622 -33.514 1.00 83.50 365 SER A O 1
ATOM 2744 N N . VAL A 1 366 ? -13.607 17.500 -33.814 1.00 86.00 366 VAL A N 1
ATOM 2745 C CA . VAL A 1 366 ? -14.131 16.428 -34.668 1.00 86.00 366 VAL A CA 1
ATOM 2746 C C . VAL A 1 366 ? -15.211 15.575 -33.984 1.00 86.00 366 VAL A C 1
ATOM 2748 O O . VAL A 1 366 ? -16.090 15.040 -34.658 1.00 86.00 366 VAL A O 1
ATOM 2751 N N . ILE A 1 367 ? -15.197 15.474 -32.647 1.00 90.31 367 ILE A N 1
ATOM 2752 C CA . ILE A 1 367 ? -16.120 14.596 -31.913 1.00 90.31 367 ILE A CA 1
ATOM 2753 C C . ILE A 1 367 ? -17.538 15.171 -31.813 1.00 90.31 367 ILE A C 1
ATOM 2755 O O . ILE A 1 367 ? -18.465 14.440 -31.478 1.00 90.31 367 ILE A O 1
ATOM 2759 N N . ASN A 1 368 ? -17.737 16.453 -32.147 1.00 86.00 368 ASN A N 1
ATOM 2760 C CA . ASN A 1 368 ? -19.043 17.126 -32.104 1.00 86.00 368 ASN A CA 1
ATOM 2761 C C . ASN A 1 368 ? -20.115 16.434 -32.960 1.00 86.00 368 ASN A C 1
ATOM 2763 O O . ASN A 1 368 ? -21.310 16.637 -32.734 1.00 86.00 368 ASN A O 1
ATOM 2767 N N . GLU A 1 369 ? -19.693 15.660 -33.959 1.00 85.44 369 GLU A N 1
ATOM 2768 C CA . GLU A 1 369 ? -20.571 14.933 -34.875 1.00 85.44 369 GLU A CA 1
ATOM 2769 C C . GLU A 1 369 ? -20.920 13.517 -34.362 1.00 85.44 369 GLU A C 1
ATOM 2771 O O . GLU A 1 369 ? -21.869 12.891 -34.838 1.00 85.44 369 GLU A O 1
ATOM 2776 N N . LEU A 1 370 ? -20.227 13.027 -33.327 1.00 92.44 370 LEU A N 1
ATOM 2777 C CA . LEU A 1 370 ? -20.381 11.685 -32.752 1.00 92.44 370 LEU A CA 1
ATOM 2778 C C . LEU A 1 370 ? -21.479 11.646 -31.676 1.00 92.44 370 LEU A C 1
ATOM 2780 O O . LEU A 1 370 ? -21.267 11.287 -30.522 1.00 92.44 370 LEU A O 1
ATOM 2784 N N . THR A 1 371 ? -22.696 12.029 -32.057 1.00 90.81 371 THR A N 1
ATOM 2785 C CA . THR A 1 371 ? -23.834 12.214 -31.128 1.00 90.81 371 THR A CA 1
ATOM 2786 C C . THR A 1 371 ? -24.327 10.942 -30.420 1.00 90.81 371 THR A C 1
ATOM 2788 O O . THR A 1 371 ? -25.093 11.043 -29.461 1.00 90.81 371 THR A O 1
ATOM 2791 N N . MET A 1 372 ? -23.884 9.759 -30.862 1.00 94.25 372 MET A N 1
ATOM 2792 C CA . MET A 1 372 ? -24.181 8.463 -30.237 1.00 94.25 372 MET A CA 1
ATOM 2793 C C . MET A 1 372 ? -23.194 8.086 -29.120 1.00 94.25 372 MET A C 1
ATOM 2795 O O . MET A 1 372 ? -23.380 7.044 -28.491 1.00 94.25 372 MET A O 1
ATOM 2799 N N . LEU A 1 373 ? -22.173 8.913 -28.849 1.00 96.50 373 LEU A N 1
ATOM 2800 C CA . LEU A 1 373 ? -21.204 8.660 -27.784 1.00 96.50 373 LEU A CA 1
ATOM 2801 C C . LEU A 1 373 ? -21.886 8.577 -26.415 1.00 96.50 373 LEU A C 1
ATOM 2803 O O . LEU A 1 373 ? -22.531 9.517 -25.951 1.00 96.50 373 LEU A O 1
ATOM 2807 N N . THR A 1 374 ? -21.683 7.440 -25.760 1.00 97.25 374 THR A N 1
ATOM 2808 C CA . THR A 1 374 ? -22.084 7.151 -24.383 1.00 97.25 374 THR A CA 1
ATOM 2809 C C . THR A 1 374 ? -20.901 7.186 -23.415 1.00 97.25 374 THR A C 1
ATOM 2811 O O . THR A 1 374 ? -21.117 7.373 -22.219 1.00 97.25 374 THR A O 1
ATOM 2814 N N . GLU A 1 375 ? -19.669 7.023 -23.905 1.00 97.88 375 GLU A N 1
ATOM 2815 C CA . GLU A 1 375 ? -18.432 7.051 -23.114 1.00 97.88 375 GLU A CA 1
ATOM 2816 C C . GLU A 1 375 ? -17.337 7.822 -23.865 1.00 97.88 375 GLU A C 1
ATOM 2818 O O . GLU A 1 375 ? -17.063 7.539 -25.032 1.00 97.88 375 GLU A O 1
ATOM 2823 N N . LEU A 1 376 ? -16.734 8.809 -23.200 1.00 96.75 376 LEU A N 1
ATOM 2824 C CA . LEU A 1 376 ? -15.650 9.628 -23.739 1.00 96.75 376 LEU A CA 1
ATOM 2825 C C . LEU A 1 376 ? -14.543 9.755 -22.694 1.00 96.75 376 LEU A C 1
ATOM 2827 O O . LEU A 1 376 ? -14.808 10.209 -21.579 1.00 96.75 376 LEU A O 1
ATOM 2831 N N . ARG A 1 377 ? -13.312 9.399 -23.066 1.00 95.75 377 ARG A N 1
ATOM 2832 C CA . ARG A 1 377 ? -12.127 9.593 -22.227 1.00 95.75 377 ARG A CA 1
ATOM 2833 C C . ARG A 1 377 ? -11.076 10.424 -22.946 1.00 95.75 377 ARG A C 1
ATOM 2835 O O . ARG A 1 377 ? -10.689 10.121 -24.073 1.00 95.75 377 ARG A O 1
ATOM 2842 N N . VAL A 1 378 ? -10.663 11.505 -22.294 1.00 92.69 378 VAL A N 1
ATOM 2843 C CA . VAL A 1 378 ? -9.710 12.506 -22.799 1.00 92.69 378 VAL A CA 1
ATOM 2844 C C . VAL A 1 378 ? -8.685 12.875 -21.721 1.00 92.69 378 VAL A C 1
ATOM 2846 O O . VAL A 1 378 ? -8.156 13.985 -21.709 1.00 92.69 378 VAL A O 1
ATOM 2849 N N . SER A 1 379 ? -8.423 11.947 -20.797 1.00 90.69 379 SER A N 1
ATOM 2850 C CA . SER A 1 379 ? -7.478 12.109 -19.689 1.00 90.69 379 SER A CA 1
ATOM 2851 C C . SER A 1 379 ? -6.088 12.541 -20.176 1.00 90.69 379 SER A C 1
ATOM 2853 O O . SER A 1 379 ? -5.720 12.287 -21.318 1.00 90.69 379 SER A O 1
ATOM 2855 N N . GLY A 1 380 ? -5.298 13.240 -19.362 1.00 85.94 380 GLY A N 1
ATOM 2856 C CA . GLY A 1 380 ? -3.905 13.592 -19.671 1.00 85.94 380 GLY A CA 1
ATOM 2857 C C . GLY A 1 380 ? -3.698 14.478 -20.912 1.00 85.94 380 GLY A C 1
ATOM 2858 O O . GLY A 1 380 ? -2.565 14.624 -21.383 1.00 85.94 380 GLY A O 1
ATOM 2859 N N . CYS A 1 381 ? -4.759 15.070 -21.471 1.00 83.12 381 CYS A N 1
ATOM 2860 C CA . CYS A 1 381 ? -4.688 15.993 -22.603 1.00 83.12 381 CYS A CA 1
ATOM 2861 C C . CYS A 1 381 ? -4.260 17.391 -22.127 1.00 83.12 381 CYS A C 1
ATOM 2863 O O . CYS A 1 381 ? -5.054 18.326 -22.084 1.00 83.12 381 CYS A O 1
ATOM 2865 N N . GLN A 1 382 ? -2.981 17.553 -21.781 1.00 77.12 382 GLN A N 1
ATOM 2866 C CA . GLN A 1 382 ? -2.441 18.758 -21.124 1.00 77.12 382 GLN A CA 1
ATOM 2867 C C . GLN A 1 382 ? -2.653 20.077 -21.898 1.00 77.12 382 GLN A C 1
ATOM 2869 O O . GLN A 1 382 ? -2.679 21.148 -21.296 1.00 77.12 382 GLN A O 1
ATOM 2874 N N . ALA A 1 383 ? -2.813 20.021 -23.225 1.00 77.06 383 ALA A N 1
ATOM 2875 C CA . ALA A 1 383 ? -3.079 21.194 -24.063 1.00 77.06 383 ALA A CA 1
ATOM 2876 C C . ALA A 1 383 ? -4.574 21.583 -24.132 1.00 77.06 383 ALA A C 1
ATOM 2878 O O . ALA A 1 383 ? -4.919 22.609 -24.728 1.00 77.06 383 ALA A O 1
ATOM 2879 N N . LEU A 1 384 ? -5.471 20.774 -23.556 1.00 81.06 384 LEU A N 1
ATOM 2880 C CA . LEU A 1 384 ? -6.913 20.984 -23.609 1.00 81.06 384 LEU A CA 1
ATOM 2881 C C . LEU A 1 384 ? -7.331 22.107 -22.650 1.00 81.06 384 LEU A C 1
ATOM 2883 O O . LEU A 1 384 ? -7.340 21.950 -21.436 1.00 81.06 384 LEU A O 1
ATOM 2887 N N . THR A 1 385 ? -7.704 23.255 -23.214 1.00 82.75 385 THR A N 1
ATOM 2888 C CA . THR A 1 385 ? -8.121 24.454 -22.457 1.00 82.75 385 THR A CA 1
ATOM 2889 C C . THR A 1 385 ? -9.637 24.654 -22.412 1.00 82.75 385 THR A C 1
ATOM 2891 O O . THR A 1 385 ? -10.134 25.482 -21.651 1.00 82.75 385 THR A O 1
ATOM 2894 N N . SER A 1 386 ? -10.393 23.933 -23.245 1.00 83.81 386 SER A N 1
ATOM 2895 C CA . SER A 1 386 ? -11.847 24.061 -23.352 1.00 83.81 386 SER A CA 1
ATOM 2896 C C . SER A 1 386 ? -12.491 22.735 -23.732 1.00 83.81 386 SER A C 1
ATOM 2898 O O . SER A 1 386 ? -11.997 22.028 -24.609 1.00 83.81 386 SER A O 1
ATOM 2900 N N . ILE A 1 387 ? -13.644 22.460 -23.124 1.00 89.06 387 ILE A N 1
ATOM 2901 C CA . ILE A 1 387 ? -14.468 21.269 -23.368 1.00 89.06 387 ILE A CA 1
ATOM 2902 C C . ILE A 1 387 ? -15.822 21.600 -24.015 1.00 89.06 387 ILE A C 1
ATOM 2904 O O . ILE A 1 387 ? -16.738 20.785 -24.037 1.00 89.06 387 ILE A O 1
ATOM 2908 N N . THR A 1 388 ? -15.954 22.788 -24.610 1.00 87.94 388 THR A N 1
ATOM 2909 C CA . THR A 1 388 ? -17.187 23.236 -25.294 1.00 87.94 388 THR A CA 1
ATOM 2910 C C . THR A 1 388 ? -17.609 22.337 -26.461 1.00 87.94 388 THR A C 1
ATOM 2912 O O . T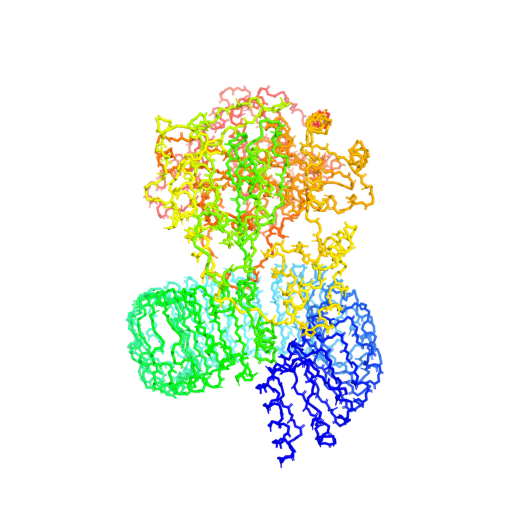HR A 1 388 ? -18.783 22.296 -26.822 1.00 87.94 388 THR A O 1
ATOM 2915 N N . ALA A 1 389 ? -16.676 21.562 -27.019 1.00 86.81 389 ALA A N 1
ATOM 2916 C CA . ALA A 1 389 ? -16.958 20.507 -27.991 1.00 86.81 389 ALA A CA 1
ATOM 2917 C C . ALA A 1 389 ? -17.992 19.474 -27.476 1.00 86.81 389 ALA A C 1
ATOM 2919 O O . ALA A 1 389 ? -18.748 18.888 -28.247 1.00 86.81 389 ALA A O 1
ATOM 2920 N N . PHE A 1 390 ? -18.099 19.274 -26.161 1.00 91.75 390 PHE A N 1
ATOM 2921 C CA . PHE A 1 390 ? -18.925 18.200 -25.602 1.00 91.75 390 PHE A CA 1
ATOM 2922 C C . PHE A 1 390 ? -20.421 18.547 -25.559 1.00 91.75 390 PHE A C 1
ATOM 2924 O O . PHE A 1 390 ? -21.247 17.660 -25.356 1.00 91.75 390 PHE A O 1
ATOM 2931 N N . GLU A 1 391 ? -20.804 19.801 -25.836 1.00 90.00 391 GLU A N 1
ATOM 2932 C CA . GLU A 1 391 ? -22.169 20.317 -25.644 1.00 90.00 391 GLU A CA 1
ATOM 2933 C C . GLU A 1 391 ? -23.255 19.516 -26.399 1.00 90.00 391 GLU A C 1
ATOM 2935 O O . GLU A 1 391 ? -24.406 19.446 -25.961 1.00 90.00 391 GLU A O 1
ATOM 2940 N N . LYS A 1 392 ? -22.908 18.896 -27.538 1.00 90.94 392 LYS A N 1
ATOM 2941 C CA . LYS A 1 392 ? -23.841 18.105 -28.366 1.00 90.94 392 LYS A CA 1
ATOM 2942 C C . LYS A 1 392 ? -23.974 16.635 -27.944 1.00 90.94 392 LYS A C 1
ATOM 2944 O O . LYS A 1 392 ? -24.848 15.942 -28.466 1.00 90.94 392 LYS A O 1
ATOM 2949 N N . LEU A 1 393 ? -23.149 16.145 -27.020 1.00 93.31 393 LEU A N 1
ATOM 2950 C CA . LEU A 1 393 ? -23.044 14.722 -26.671 1.00 93.31 393 LEU A CA 1
ATOM 2951 C C . LEU A 1 393 ? -24.097 14.292 -25.632 1.00 93.31 393 LEU A C 1
ATOM 2953 O O . LEU A 1 393 ? -23.784 13.707 -24.605 1.00 93.31 393 LEU A O 1
ATOM 2957 N N . ALA A 1 394 ? -25.380 14.567 -25.876 1.00 91.19 394 ALA A N 1
ATOM 2958 C CA . ALA A 1 394 ? -26.451 14.349 -24.889 1.00 91.19 394 ALA A CA 1
ATOM 2959 C C . ALA A 1 394 ? -26.659 12.875 -24.456 1.00 91.19 394 ALA A C 1
ATOM 2961 O O . ALA A 1 394 ? -27.305 12.614 -23.433 1.00 91.19 394 ALA A O 1
ATOM 2962 N N . ALA A 1 395 ? -26.134 11.917 -25.228 1.00 94.62 395 ALA A N 1
ATOM 2963 C CA . ALA A 1 395 ? -26.145 10.488 -24.912 1.00 94.62 395 ALA A CA 1
ATOM 2964 C C . ALA A 1 395 ? -25.038 10.070 -23.924 1.00 94.62 395 ALA A C 1
ATOM 2966 O O . ALA A 1 395 ? -25.055 8.931 -23.457 1.00 94.62 395 ALA A O 1
ATOM 2967 N N . LEU A 1 396 ? -24.108 10.970 -23.580 1.00 97.00 396 LEU A N 1
ATOM 2968 C CA . LEU A 1 396 ? -22.950 10.646 -22.759 1.00 97.00 396 LEU A CA 1
ATOM 2969 C C . LEU A 1 396 ? -23.367 10.225 -21.345 1.00 97.00 396 LEU A C 1
ATOM 2971 O O . LEU A 1 396 ? -24.086 10.937 -20.645 1.00 97.00 396 LEU A O 1
ATOM 2975 N N . THR A 1 397 ? -22.898 9.049 -20.940 1.00 97.44 397 THR A N 1
ATOM 2976 C CA . THR A 1 397 ? -23.135 8.431 -19.627 1.00 97.44 397 THR A CA 1
ATOM 2977 C C . THR A 1 397 ? -21.871 8.367 -18.776 1.00 97.44 397 THR A C 1
ATOM 2979 O O . THR A 1 397 ? -21.979 8.331 -17.550 1.00 97.44 397 THR A O 1
ATOM 2982 N N . ARG A 1 398 ? -20.688 8.389 -19.404 1.00 98.00 398 ARG A N 1
ATOM 2983 C CA . ARG A 1 398 ? -19.377 8.380 -18.747 1.00 98.00 398 ARG A CA 1
ATOM 2984 C C . ARG A 1 398 ? -18.435 9.382 -19.405 1.00 98.00 398 ARG A C 1
ATOM 2986 O O . ARG A 1 398 ? -18.331 9.398 -20.633 1.00 98.00 398 ARG A O 1
ATOM 2993 N N . LEU A 1 399 ? -17.760 10.185 -18.593 1.00 97.25 399 LEU A N 1
ATOM 2994 C CA . LEU A 1 399 ? -16.825 11.210 -19.044 1.00 97.25 399 LEU A CA 1
ATOM 2995 C C . LEU A 1 399 ? -15.585 11.218 -18.150 1.00 97.25 399 LEU A C 1
ATOM 2997 O O . LEU A 1 399 ? -15.713 11.411 -16.946 1.00 97.25 399 LEU A O 1
ATOM 3001 N N . ASP A 1 400 ? -14.412 11.029 -18.746 1.00 95.75 400 ASP A N 1
ATOM 3002 C CA . ASP A 1 400 ? -13.112 11.106 -18.070 1.00 95.75 400 ASP A CA 1
ATOM 3003 C C . ASP A 1 400 ? -12.300 12.273 -18.644 1.00 95.75 400 ASP A C 1
ATOM 3005 O O . ASP A 1 400 ? -11.944 12.265 -19.827 1.00 95.75 400 ASP A O 1
ATOM 3009 N N . ILE A 1 401 ? -12.044 13.283 -17.807 1.00 93.00 401 ILE A N 1
ATOM 3010 C CA . ILE A 1 401 ? -11.244 14.478 -18.116 1.00 93.00 401 ILE A CA 1
ATOM 3011 C C . ILE A 1 401 ? -10.160 14.642 -17.039 1.00 93.00 401 ILE A C 1
ATOM 3013 O O . ILE A 1 401 ? -9.903 15.736 -16.535 1.00 93.00 401 ILE A O 1
ATOM 3017 N N . ARG A 1 402 ? -9.526 13.540 -16.633 1.00 92.50 402 ARG A N 1
ATOM 3018 C CA . ARG A 1 402 ? -8.424 13.599 -15.667 1.00 92.50 402 ARG A CA 1
ATOM 3019 C C . ARG A 1 402 ? -7.207 14.333 -16.199 1.00 92.50 402 ARG A C 1
ATOM 3021 O O . ARG A 1 402 ? -6.939 14.292 -17.398 1.00 92.50 402 ARG A O 1
ATOM 3028 N N . GLN A 1 403 ? -6.426 14.936 -15.307 1.00 89.31 403 GLN A N 1
ATOM 3029 C CA . GLN A 1 403 ? -5.114 15.527 -15.603 1.00 89.31 403 GLN A CA 1
ATOM 3030 C C . GLN A 1 403 ? -5.099 16.434 -16.847 1.00 89.31 403 GLN A C 1
ATOM 3032 O O . GLN A 1 403 ? -4.161 16.445 -17.652 1.00 89.31 403 GLN A O 1
ATOM 3037 N N . CYS A 1 404 ? -6.177 17.193 -17.037 1.00 88.56 404 CYS A N 1
ATOM 3038 C CA . CYS A 1 404 ? -6.271 18.234 -18.046 1.00 88.56 404 CYS A CA 1
ATOM 3039 C C . CYS A 1 404 ? -5.924 19.571 -17.385 1.00 88.56 404 CYS A C 1
ATOM 3041 O O . CYS A 1 404 ? -6.752 20.469 -17.312 1.00 88.56 404 CYS A O 1
ATOM 3043 N N . ASN A 1 405 ? -4.689 19.709 -16.891 1.00 84.25 405 ASN A N 1
ATOM 3044 C CA . ASN A 1 405 ? -4.277 20.763 -15.946 1.00 84.25 405 ASN A CA 1
ATOM 3045 C C . ASN A 1 405 ? -4.480 22.209 -16.452 1.00 84.25 405 ASN A C 1
ATOM 3047 O O . ASN A 1 405 ? -4.451 23.147 -15.661 1.00 84.25 405 ASN A O 1
ATOM 3051 N N . ALA A 1 406 ? -4.684 22.415 -17.757 1.00 85.19 406 ALA A N 1
ATOM 3052 C CA . ALA A 1 406 ? -5.011 23.719 -18.337 1.00 85.19 406 ALA A CA 1
ATOM 3053 C C . ALA A 1 406 ? -6.514 24.079 -18.262 1.00 85.19 406 ALA A C 1
ATOM 3055 O O . ALA A 1 406 ? -6.900 25.205 -18.596 1.00 85.19 406 ALA A O 1
ATOM 3056 N N . LEU A 1 407 ? -7.369 23.142 -17.846 1.00 87.12 407 LEU A N 1
ATOM 3057 C CA . LEU A 1 407 ? -8.809 23.316 -17.721 1.00 87.12 407 LEU A CA 1
ATOM 3058 C C . LEU A 1 407 ? -9.145 24.083 -16.436 1.00 87.12 407 LEU A C 1
ATOM 3060 O O . LEU A 1 407 ? -8.875 23.637 -15.328 1.00 87.12 407 LEU A O 1
ATOM 3064 N N . THR A 1 408 ? -9.777 25.244 -16.594 1.00 88.88 408 THR A N 1
ATOM 3065 C CA . THR A 1 408 ? -10.152 26.137 -15.476 1.00 88.88 408 THR A CA 1
ATOM 3066 C C . THR A 1 408 ? -11.658 26.180 -15.212 1.00 88.88 408 THR A C 1
ATOM 3068 O O . THR A 1 408 ? -12.104 26.780 -14.237 1.00 88.88 408 THR A O 1
ATOM 3071 N N . SER A 1 409 ? -12.464 25.583 -16.094 1.00 89.38 409 SER A N 1
ATOM 3072 C CA . SER A 1 409 ? -13.925 25.618 -16.039 1.00 89.38 409 SER A CA 1
ATOM 3073 C C . SER A 1 409 ? -14.519 24.366 -16.672 1.00 89.38 409 SER A C 1
ATOM 3075 O O . SER A 1 409 ? -14.019 23.885 -17.687 1.00 89.38 409 SER A O 1
ATOM 3077 N N . LEU A 1 410 ? -15.638 23.898 -16.116 1.00 92.69 410 LEU A N 1
ATOM 3078 C CA . LEU A 1 410 ? -16.430 22.792 -16.653 1.00 92.69 410 LEU A CA 1
ATOM 3079 C C . LEU A 1 410 ? -17.512 23.256 -17.648 1.00 92.69 410 LEU A C 1
ATOM 3081 O O . LEU A 1 410 ? -18.441 22.511 -17.951 1.00 92.69 410 LEU A O 1
ATOM 3085 N N . SER A 1 411 ? -17.434 24.482 -18.177 1.00 90.44 411 SER A N 1
ATOM 3086 C CA . SER A 1 411 ? -18.423 24.925 -19.164 1.00 90.44 411 SER A CA 1
ATOM 3087 C C . SER A 1 411 ? -18.312 24.123 -20.466 1.00 90.44 411 SER A C 1
ATOM 3089 O O . SER A 1 411 ? -17.241 24.034 -21.074 1.00 90.44 411 SER A O 1
ATOM 3091 N N . GLY A 1 412 ? -19.427 23.528 -20.893 1.00 89.06 412 GLY A N 1
ATOM 3092 C CA . GLY A 1 412 ? -19.512 22.560 -21.987 1.00 89.06 412 GLY A CA 1
ATOM 3093 C C . GLY A 1 412 ? -20.216 21.253 -21.606 1.00 89.06 412 GLY A C 1
ATOM 3094 O O . GLY A 1 412 ? -20.682 20.551 -22.505 1.00 89.06 412 GLY A O 1
ATOM 3095 N N . ILE A 1 413 ? -20.341 20.933 -20.307 1.00 93.88 413 ILE A N 1
ATOM 3096 C CA . ILE A 1 413 ? -20.984 19.690 -19.829 1.00 93.88 413 ILE A CA 1
ATOM 3097 C C . ILE A 1 413 ? -22.356 19.891 -19.165 1.00 93.88 413 ILE A C 1
ATOM 3099 O O . ILE A 1 413 ? -23.013 18.919 -18.794 1.00 93.88 413 ILE A O 1
ATOM 3103 N N . GLU A 1 414 ? -22.859 21.125 -19.085 1.00 92.81 414 GLU A N 1
ATOM 3104 C CA . GLU A 1 414 ? -24.082 21.479 -18.345 1.00 92.81 414 GLU A CA 1
ATOM 3105 C C . GLU A 1 414 ? -25.344 20.782 -18.889 1.00 92.81 414 GLU A C 1
ATOM 3107 O O . GLU A 1 414 ? -26.351 20.636 -18.192 1.00 92.81 414 GLU A O 1
ATOM 3112 N N . LYS A 1 415 ? -25.309 20.362 -20.162 1.00 89.81 415 LYS A N 1
ATOM 3113 C CA . LYS A 1 415 ? -26.422 19.706 -20.870 1.00 89.81 415 LYS A CA 1
ATOM 3114 C C . LYS A 1 415 ? -26.339 18.176 -20.875 1.00 89.81 415 LYS A C 1
ATOM 3116 O O . LYS A 1 415 ? -27.252 17.533 -21.400 1.00 89.81 415 LYS A O 1
ATOM 3121 N N . LEU A 1 416 ? -25.302 17.577 -20.284 1.00 93.81 416 LEU A N 1
ATOM 3122 C CA . LEU A 1 416 ? -25.066 16.126 -20.293 1.00 93.81 416 LEU A CA 1
ATOM 3123 C C . LEU A 1 416 ? -25.951 15.381 -19.278 1.00 93.81 416 LEU A C 1
ATOM 3125 O O . LEU A 1 416 ? -25.488 14.654 -18.410 1.00 93.81 416 LEU A O 1
ATOM 3129 N N . SER A 1 417 ? -27.269 15.535 -19.394 1.00 90.00 417 SER A N 1
ATOM 3130 C CA . SER A 1 417 ? -28.262 14.997 -18.445 1.00 90.00 417 SER A CA 1
ATOM 3131 C C . SER A 1 417 ? -28.320 13.462 -18.332 1.00 90.00 417 SER A C 1
ATOM 3133 O O . SER A 1 417 ? -29.022 12.932 -17.467 1.00 90.00 417 SER A O 1
ATOM 3135 N N . SER A 1 418 ? -27.616 12.738 -19.207 1.00 95.06 418 SER A N 1
ATOM 3136 C CA . SER A 1 418 ? -27.478 11.278 -19.164 1.00 95.06 418 SER A CA 1
ATOM 3137 C C . SER A 1 418 ? -26.261 10.810 -18.360 1.00 95.06 418 SER A C 1
ATOM 3139 O O . SER A 1 418 ? -26.126 9.605 -18.158 1.00 95.06 418 SER A O 1
ATOM 3141 N N . LEU A 1 419 ? -25.407 11.730 -17.891 1.00 97.25 419 LEU A N 1
ATOM 3142 C CA . LEU A 1 419 ? -24.143 11.401 -17.244 1.00 97.25 419 LEU A CA 1
ATOM 3143 C C . LEU A 1 419 ? -24.364 10.697 -15.899 1.00 97.25 419 LEU A C 1
ATOM 3145 O O . LEU A 1 419 ? -25.111 11.169 -15.044 1.00 97.25 419 LEU A O 1
ATOM 3149 N N . THR A 1 420 ? -23.702 9.554 -15.743 1.00 97.50 420 THR A N 1
ATOM 3150 C CA . THR A 1 420 ? -23.730 8.687 -14.554 1.00 97.50 420 THR A CA 1
ATOM 3151 C C . THR A 1 420 ? -22.363 8.591 -13.879 1.00 97.50 420 THR A C 1
ATOM 3153 O O . THR A 1 420 ? -22.289 8.380 -12.675 1.00 97.50 420 THR A O 1
ATOM 3156 N N . SER A 1 421 ? -21.275 8.804 -14.617 1.00 97.81 421 SER A N 1
ATOM 3157 C CA . SER A 1 421 ? -19.912 8.802 -14.086 1.00 97.81 421 SER A CA 1
ATOM 3158 C C . SER A 1 421 ? -19.123 9.960 -14.688 1.00 97.81 421 SER A C 1
ATOM 3160 O O . SER A 1 421 ? -19.168 10.178 -15.903 1.00 97.81 421 SER A O 1
ATOM 3162 N N . LEU A 1 422 ? -18.450 10.709 -13.818 1.00 97.88 422 LEU A N 1
ATOM 3163 C CA . LEU A 1 422 ? -17.629 11.858 -14.166 1.00 97.88 422 LEU A CA 1
ATOM 3164 C C . LEU A 1 422 ? -16.319 11.788 -13.386 1.00 97.88 422 LEU A C 1
ATOM 3166 O O . LEU A 1 422 ? -16.341 11.760 -12.159 1.00 97.88 422 LEU A O 1
ATOM 3170 N N . ASP A 1 423 ? -15.207 11.784 -14.105 1.00 97.12 423 ASP A N 1
ATOM 3171 C CA . ASP A 1 423 ? -13.871 11.787 -13.525 1.00 97.12 423 ASP A CA 1
ATOM 3172 C C . ASP A 1 423 ? -13.155 13.103 -13.866 1.00 97.12 423 ASP A C 1
ATOM 3174 O O . ASP A 1 423 ? -12.962 13.442 -15.040 1.00 97.12 423 ASP A O 1
ATOM 3178 N N . LEU A 1 424 ? -12.836 13.874 -12.824 1.00 95.31 424 LEU A N 1
ATOM 3179 C CA . LEU A 1 424 ? -12.199 15.192 -12.873 1.00 95.31 424 LEU A CA 1
ATOM 3180 C C . LEU A 1 424 ? -10.892 15.213 -12.074 1.00 95.31 424 LEU A C 1
ATOM 3182 O O . LEU A 1 424 ? -10.427 16.282 -11.667 1.00 95.31 424 LEU A O 1
ATOM 3186 N N . SER A 1 425 ? -10.290 14.058 -11.826 1.00 93.81 425 SER A N 1
ATOM 3187 C CA . SER A 1 425 ? -9.116 13.977 -10.970 1.00 93.81 425 SER A CA 1
ATOM 3188 C C . SER A 1 425 ? -7.866 14.613 -11.586 1.00 93.81 425 SER A C 1
ATOM 3190 O O . SER A 1 425 ? -7.630 14.534 -12.791 1.00 93.81 425 SER A O 1
ATOM 3192 N N . GLY A 1 426 ? -7.034 15.250 -10.764 1.00 89.19 426 GLY A N 1
ATOM 3193 C CA . GLY A 1 426 ? -5.771 15.866 -11.176 1.00 89.19 426 GLY A CA 1
ATOM 3194 C C . GLY A 1 426 ? -5.922 17.156 -11.985 1.00 89.19 426 GLY A C 1
ATOM 3195 O O . GLY A 1 426 ? -4.998 17.524 -12.704 1.00 89.19 426 GLY A O 1
ATOM 3196 N N . ASN A 1 427 ? -7.068 17.844 -11.931 1.00 90.62 427 ASN A N 1
ATOM 3197 C CA . ASN A 1 427 ? -7.240 19.143 -12.587 1.00 90.62 427 ASN A CA 1
ATOM 3198 C C . ASN A 1 427 ? -6.826 20.285 -11.645 1.00 90.62 427 ASN A C 1
ATOM 3200 O O . ASN A 1 427 ? -7.652 21.026 -11.124 1.00 90.62 427 ASN A O 1
ATOM 3204 N N . GLU A 1 428 ? -5.518 20.453 -11.451 1.00 88.12 428 GLU A N 1
ATOM 3205 C CA . GLU A 1 428 ? -4.919 21.388 -10.479 1.00 88.12 428 GLU A CA 1
ATOM 3206 C C . GLU A 1 428 ? -5.412 22.847 -10.587 1.00 88.12 428 GLU A C 1
ATOM 3208 O O . GLU A 1 428 ? -5.448 23.568 -9.591 1.00 88.12 428 GLU A O 1
ATOM 3213 N N . ALA A 1 429 ? -5.809 23.303 -11.782 1.00 89.56 429 ALA A N 1
ATOM 3214 C CA . ALA A 1 429 ? -6.301 24.664 -12.015 1.00 89.56 429 ALA A CA 1
ATOM 3215 C C . ALA A 1 429 ? -7.815 24.844 -11.765 1.00 89.56 429 ALA A C 1
ATO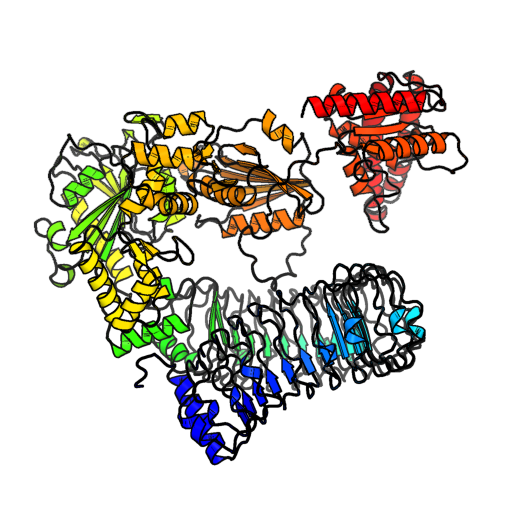M 3217 O O . ALA A 1 429 ? -8.326 25.966 -11.868 1.00 89.56 429 ALA A O 1
ATOM 3218 N N . LEU A 1 430 ? -8.545 23.766 -11.462 1.00 90.19 430 LEU A N 1
ATOM 3219 C CA . LEU A 1 430 ? -9.990 23.786 -11.266 1.00 90.19 430 LEU A CA 1
ATOM 3220 C C . LEU A 1 430 ? -10.344 24.295 -9.861 1.00 90.19 430 LEU A C 1
ATOM 3222 O O . LEU A 1 430 ? -10.093 23.640 -8.855 1.00 90.19 430 LEU A O 1
ATOM 3226 N N . MET A 1 431 ? -10.961 25.477 -9.791 1.00 89.38 431 MET A N 1
ATOM 3227 C CA . MET A 1 431 ? -11.308 26.131 -8.516 1.00 89.38 431 MET A CA 1
ATOM 3228 C C . MET A 1 431 ? -12.751 25.881 -8.048 1.00 89.38 431 MET A C 1
ATOM 3230 O O . MET A 1 431 ? -13.067 26.105 -6.880 1.00 89.38 431 MET A O 1
ATOM 3234 N N . SER A 1 432 ? -13.647 25.485 -8.957 1.00 90.56 432 SER A N 1
ATOM 3235 C CA . SER A 1 432 ? -15.080 25.288 -8.698 1.00 90.56 432 SER A CA 1
ATOM 3236 C C . SER A 1 432 ? -15.638 24.199 -9.608 1.00 90.56 432 SER A C 1
ATOM 3238 O O . SER A 1 432 ? -15.158 23.997 -10.723 1.00 90.56 432 SER A O 1
ATOM 3240 N N . LEU A 1 433 ? -16.692 23.538 -9.131 1.00 93.94 433 LEU A N 1
ATOM 3241 C CA . LEU A 1 433 ? -17.434 22.511 -9.858 1.00 93.94 433 LEU A CA 1
ATOM 3242 C C . LEU A 1 433 ? -18.654 23.073 -10.612 1.00 93.94 433 LEU A C 1
ATOM 3244 O O . LEU A 1 433 ? -19.504 22.310 -11.068 1.00 93.94 433 LEU A O 1
ATOM 3248 N N . ALA A 1 434 ? -18.764 24.398 -10.755 1.00 92.12 434 ALA A N 1
ATOM 3249 C CA . ALA A 1 434 ? -19.857 25.030 -11.489 1.00 92.12 434 ALA A CA 1
ATOM 3250 C C . ALA A 1 434 ? -20.001 24.441 -12.905 1.00 92.12 434 ALA A C 1
ATOM 3252 O O . ALA A 1 434 ? -19.041 24.401 -13.679 1.00 92.12 434 ALA A O 1
ATOM 3253 N N . GLY A 1 435 ? -21.212 23.994 -13.240 1.00 89.88 435 GLY A N 1
ATOM 3254 C CA . GLY A 1 435 ? -21.535 23.269 -14.469 1.00 89.88 435 GLY A CA 1
ATOM 3255 C C . GLY A 1 435 ? -22.079 21.853 -14.241 1.00 89.88 435 GLY A C 1
ATOM 3256 O O . GLY A 1 435 ? -22.748 21.325 -15.132 1.00 89.88 435 GLY A O 1
ATOM 3257 N N . ILE A 1 436 ? -21.861 21.244 -13.063 1.00 94.88 436 ILE A N 1
ATOM 3258 C CA . ILE A 1 436 ? -22.339 19.878 -12.755 1.00 94.88 436 ILE A CA 1
ATOM 3259 C C . ILE A 1 436 ? -23.657 19.822 -11.968 1.00 94.88 436 ILE A C 1
ATOM 3261 O O . ILE A 1 436 ? -24.213 18.743 -11.771 1.00 94.88 436 ILE A O 1
ATOM 3265 N N . GLU A 1 437 ? -24.209 20.960 -11.545 1.00 92.50 437 GLU A N 1
ATOM 3266 C CA . GLU A 1 437 ? -25.301 21.046 -10.559 1.00 92.50 437 GLU A CA 1
ATOM 3267 C C . GLU A 1 437 ? -26.600 20.361 -11.015 1.00 92.50 437 GLU A C 1
ATOM 3269 O O . GLU A 1 437 ? -27.467 20.039 -10.199 1.00 92.50 437 GLU A O 1
ATOM 3274 N N . ASN A 1 438 ? -26.763 20.176 -12.330 1.00 88.69 438 ASN A N 1
ATOM 3275 C CA . ASN A 1 438 ? -27.948 19.587 -12.953 1.00 88.69 438 ASN A CA 1
ATOM 3276 C C . ASN A 1 438 ? -27.736 18.141 -13.437 1.00 88.69 438 ASN A C 1
ATOM 3278 O O . ASN A 1 438 ? -28.647 17.563 -14.040 1.00 88.69 438 ASN A O 1
ATOM 3282 N N . LEU A 1 439 ? -26.579 17.527 -13.163 1.00 94.25 439 LEU A N 1
ATOM 3283 C CA . LEU A 1 439 ? -26.257 16.147 -13.549 1.00 94.25 439 LEU A CA 1
ATOM 3284 C C . LEU A 1 439 ? -26.936 15.128 -12.615 1.00 94.25 439 LEU A C 1
ATOM 3286 O O . LEU A 1 439 ? -26.309 14.298 -11.973 1.00 94.25 439 LEU A O 1
ATOM 3290 N N . SER A 1 440 ? -28.265 15.185 -12.544 1.00 90.62 440 SER A N 1
ATOM 3291 C CA . SER A 1 440 ? -29.107 14.447 -11.582 1.00 90.62 440 SER A CA 1
ATOM 3292 C C . SER A 1 440 ? -29.075 12.913 -11.667 1.00 90.62 440 SER A C 1
ATOM 3294 O O . SER A 1 440 ? -29.704 12.260 -10.839 1.00 90.62 440 SER A O 1
ATOM 3296 N N . LYS A 1 441 ? -28.397 12.336 -12.667 1.00 95.50 441 LYS A N 1
ATOM 3297 C CA . LYS A 1 441 ? -28.184 10.886 -12.802 1.00 95.50 441 LYS A CA 1
ATOM 3298 C C . LYS A 1 441 ? -26.788 10.443 -12.359 1.00 95.50 441 LYS A C 1
ATOM 3300 O O . LYS A 1 441 ? -26.490 9.256 -12.464 1.00 95.50 441 LYS A O 1
ATOM 3305 N N . LEU A 1 442 ? -25.941 11.367 -11.900 1.00 97.12 442 LEU A N 1
ATOM 3306 C CA . LEU A 1 442 ? -24.563 11.071 -11.537 1.00 97.12 442 LEU A CA 1
ATOM 3307 C C . LEU A 1 442 ? -24.514 10.136 -10.322 1.00 97.12 442 LEU A C 1
ATOM 3309 O O . LEU A 1 442 ? -25.095 10.426 -9.278 1.00 97.12 442 LEU A O 1
ATOM 3313 N N . THR A 1 443 ? -23.835 9.004 -10.477 1.00 97.31 443 THR A N 1
ATOM 3314 C CA . THR A 1 443 ? -23.636 7.971 -9.453 1.00 97.31 443 THR A CA 1
ATOM 3315 C C . THR A 1 443 ? -22.177 7.862 -9.006 1.00 97.31 443 THR A C 1
ATOM 3317 O O . THR A 1 443 ? -21.943 7.398 -7.893 1.00 97.31 443 THR A O 1
ATOM 3320 N N . SER A 1 444 ? -21.213 8.292 -9.831 1.00 97.62 444 SER A N 1
ATOM 3321 C CA . SER A 1 444 ? -19.774 8.334 -9.509 1.00 97.62 444 SER A CA 1
ATOM 3322 C C . SER A 1 444 ? -19.192 9.699 -9.848 1.00 97.62 444 SER A C 1
ATOM 3324 O O . SER A 1 444 ? -19.432 10.197 -10.954 1.00 97.62 444 SER A O 1
ATOM 3326 N N . LEU A 1 445 ? -18.433 10.274 -8.919 1.00 97.81 445 LEU A N 1
ATOM 3327 C CA . LEU A 1 445 ? -17.731 11.536 -9.099 1.00 97.81 445 LEU A CA 1
ATOM 3328 C C . LEU A 1 445 ? -16.331 11.435 -8.492 1.00 97.81 445 LEU A C 1
ATOM 3330 O O . LEU A 1 445 ? -16.197 11.316 -7.278 1.00 97.81 445 LEU A O 1
ATOM 3334 N N . GLU A 1 446 ? -15.309 11.528 -9.333 1.00 97.31 446 GLU A N 1
ATOM 3335 C CA . GLU A 1 446 ? -13.911 11.489 -8.901 1.00 97.31 446 GLU A CA 1
ATOM 3336 C C . GLU A 1 446 ? -13.324 12.909 -8.953 1.00 97.31 446 GLU A C 1
ATOM 3338 O O . GLU A 1 446 ? -13.373 13.576 -9.991 1.00 97.31 446 GLU A O 1
ATOM 3343 N N . LEU A 1 447 ? -12.832 13.403 -7.814 1.00 95.56 447 LEU A N 1
ATOM 3344 C CA . LEU A 1 447 ? -12.280 14.752 -7.633 1.00 95.56 447 LEU A CA 1
ATOM 3345 C C . LEU A 1 447 ? -10.888 14.715 -6.994 1.00 95.56 447 LEU A C 1
ATOM 3347 O O . LEU A 1 447 ? -10.441 15.726 -6.441 1.00 95.56 447 LEU A O 1
ATOM 3351 N N . ASN A 1 448 ? -10.185 13.583 -7.037 1.00 93.19 448 ASN A N 1
ATOM 3352 C CA . ASN A 1 448 ? -8.899 13.501 -6.361 1.00 93.19 448 ASN A CA 1
ATOM 3353 C C . ASN A 1 448 ? -7.840 14.401 -7.019 1.00 93.19 448 ASN A C 1
ATOM 3355 O O . ASN A 1 448 ? -7.796 14.509 -8.239 1.00 93.19 448 ASN A O 1
ATOM 3359 N N . GLY A 1 449 ? -6.978 15.059 -6.244 1.00 88.94 449 GLY A N 1
ATOM 3360 C CA . GLY A 1 449 ? -5.884 15.880 -6.785 1.00 88.94 449 GLY A CA 1
ATOM 3361 C C . GLY A 1 449 ? -6.321 17.203 -7.428 1.00 88.94 449 GLY A C 1
ATOM 3362 O O . GLY A 1 449 ? -5.683 17.660 -8.376 1.00 88.94 449 GLY A O 1
ATOM 3363 N N . ASN A 1 450 ? -7.415 17.820 -6.966 1.00 91.81 450 ASN A N 1
ATOM 3364 C CA . ASN A 1 450 ? -7.811 19.169 -7.386 1.00 91.81 450 ASN A CA 1
ATOM 3365 C C . ASN A 1 450 ? -7.313 20.207 -6.362 1.00 91.81 450 ASN A C 1
ATOM 3367 O O . ASN A 1 450 ? -8.074 20.757 -5.572 1.00 91.81 450 ASN A O 1
ATOM 3371 N N . GLU A 1 451 ? -6.011 20.499 -6.374 1.00 87.69 451 GLU A N 1
ATOM 3372 C CA . GLU A 1 451 ? -5.345 21.304 -5.333 1.00 87.69 451 GLU A CA 1
ATOM 3373 C C . GLU A 1 451 ? -5.911 22.724 -5.127 1.00 87.69 451 GLU A C 1
ATOM 3375 O O . GLU A 1 451 ? -5.711 23.311 -4.063 1.00 87.69 451 GLU A O 1
ATOM 3380 N N . ALA A 1 452 ? -6.621 23.286 -6.112 1.00 91.19 452 ALA A N 1
ATOM 3381 C CA . ALA A 1 452 ? -7.259 24.600 -6.023 1.00 91.19 452 ALA A CA 1
ATOM 3382 C C . ALA A 1 452 ? -8.749 24.558 -5.615 1.00 91.19 452 ALA A C 1
ATOM 3384 O O . ALA A 1 452 ? -9.369 25.619 -5.468 1.00 91.19 452 ALA A O 1
ATOM 3385 N N . LEU A 1 453 ? -9.338 23.370 -5.433 1.00 92.06 453 LEU A N 1
ATOM 3386 C CA . LEU A 1 453 ? -10.752 23.195 -5.108 1.00 92.06 453 LEU A CA 1
ATOM 3387 C C . LEU A 1 453 ? -11.028 23.535 -3.638 1.00 92.06 453 LEU A C 1
ATOM 3389 O O . LEU A 1 453 ? -10.485 22.926 -2.721 1.00 92.06 453 LEU A O 1
ATOM 3393 N N . THR A 1 454 ? -11.922 24.498 -3.404 1.00 90.06 454 THR A N 1
ATOM 3394 C CA . THR A 1 454 ? -12.189 25.036 -2.052 1.00 90.06 454 THR A CA 1
ATOM 3395 C C . THR A 1 454 ? -13.582 24.727 -1.504 1.00 90.06 454 THR A C 1
ATOM 3397 O O . THR A 1 454 ? -13.819 24.930 -0.313 1.00 90.06 454 THR A O 1
ATOM 3400 N N . SER A 1 455 ? -14.521 24.268 -2.339 1.00 90.38 455 SER A N 1
ATOM 3401 C CA . SER A 1 455 ? -15.923 24.067 -1.955 1.00 90.38 455 SER A CA 1
ATOM 3402 C C . SER A 1 455 ? -16.574 22.899 -2.696 1.00 90.38 455 SER A C 1
ATOM 3404 O O . SER A 1 455 ? -16.204 22.595 -3.828 1.00 90.38 455 SER A O 1
ATOM 3406 N N . LEU A 1 456 ? -17.575 22.288 -2.051 1.00 93.75 456 LEU A N 1
ATOM 3407 C CA . LEU A 1 456 ? -18.399 21.190 -2.567 1.00 93.75 456 LEU A CA 1
ATOM 3408 C C . LEU A 1 456 ? -19.891 21.572 -2.664 1.00 93.75 456 LEU A C 1
ATOM 3410 O O . LEU A 1 456 ? -20.757 20.708 -2.776 1.00 93.75 456 LEU A O 1
ATOM 3414 N N . SER A 1 457 ? -20.238 22.861 -2.615 1.00 90.75 457 SER A N 1
ATOM 3415 C CA . SER A 1 457 ? -21.647 23.291 -2.591 1.00 90.75 457 SER A CA 1
ATOM 3416 C C . SER A 1 457 ? -22.438 22.868 -3.841 1.00 90.75 457 SER A C 1
ATOM 3418 O O . SER A 1 457 ? -23.637 22.598 -3.792 1.00 90.75 457 SER A O 1
ATOM 3420 N N . GLU A 1 458 ? -21.747 22.752 -4.969 1.00 93.31 458 GLU A N 1
ATOM 3421 C CA . GLU A 1 458 ? -22.292 22.440 -6.281 1.00 93.31 458 GLU A CA 1
ATOM 3422 C C . GLU A 1 458 ? -22.718 20.964 -6.421 1.00 93.31 458 GLU A C 1
ATOM 3424 O O . GLU A 1 458 ? -23.539 20.655 -7.290 1.00 93.31 458 GLU A O 1
ATOM 3429 N N . ILE A 1 459 ? -22.244 20.062 -5.543 1.00 94.94 459 ILE A N 1
ATOM 3430 C CA . ILE A 1 459 ? -22.638 18.638 -5.542 1.00 94.94 459 ILE A CA 1
ATOM 3431 C C . ILE A 1 459 ? -23.848 18.333 -4.648 1.00 94.94 459 ILE A C 1
ATOM 3433 O O . ILE A 1 459 ? -24.400 17.238 -4.730 1.00 94.94 459 ILE A O 1
ATOM 3437 N N . GLU A 1 460 ? -24.346 19.300 -3.869 1.00 92.38 460 GLU A N 1
ATOM 3438 C CA . GLU A 1 460 ? -25.438 19.112 -2.892 1.00 92.38 460 GLU A CA 1
ATOM 3439 C C . GLU A 1 460 ? -26.727 18.516 -3.509 1.00 92.38 460 GLU A C 1
ATOM 3441 O O . GLU A 1 460 ? -27.509 17.831 -2.843 1.00 92.38 460 GLU A O 1
ATOM 3446 N N . LYS A 1 461 ? -26.972 18.763 -4.803 1.00 90.88 461 LYS A N 1
ATOM 3447 C CA . LYS A 1 461 ? -28.162 18.279 -5.530 1.00 90.88 461 LYS A CA 1
ATOM 3448 C C . LYS A 1 461 ? -28.007 16.874 -6.121 1.00 90.88 461 LYS A C 1
ATOM 3450 O O . LYS A 1 461 ? -28.994 16.316 -6.608 1.00 90.88 461 LYS A O 1
ATOM 3455 N N . LEU A 1 462 ? -26.815 16.281 -6.077 1.00 93.94 462 LEU A N 1
ATOM 3456 C CA . LEU A 1 462 ? -26.489 15.006 -6.724 1.00 93.94 462 LEU A CA 1
ATOM 3457 C C . LEU A 1 462 ? -26.898 13.800 -5.859 1.00 93.94 462 LEU A C 1
ATOM 3459 O O . LEU A 1 462 ? -26.101 12.926 -5.551 1.00 93.94 462 LEU A O 1
ATOM 3463 N N . SER A 1 463 ? -28.170 13.730 -5.461 1.00 90.19 463 SER A N 1
ATOM 3464 C CA . SER A 1 463 ? -28.687 12.714 -4.516 1.00 90.19 463 SER A CA 1
ATOM 3465 C C . SER A 1 463 ? -28.543 11.244 -4.955 1.00 90.19 463 SER A C 1
ATOM 3467 O O . SER A 1 463 ? -28.691 10.338 -4.132 1.00 90.19 463 SER A O 1
ATOM 3469 N N . THR A 1 464 ? -28.258 10.994 -6.237 1.00 94.31 464 THR A N 1
ATOM 3470 C CA . THR A 1 464 ? -27.984 9.663 -6.799 1.00 94.31 464 THR A CA 1
ATOM 3471 C C . THR A 1 464 ? -26.534 9.217 -6.623 1.00 94.31 464 THR A C 1
ATOM 3473 O O . THR A 1 464 ? -26.220 8.084 -6.978 1.00 94.31 464 THR A O 1
ATOM 3476 N N . LEU A 1 465 ? -25.652 10.079 -6.104 1.00 96.38 465 LEU A N 1
ATOM 3477 C CA . LEU A 1 465 ? -24.231 9.786 -5.974 1.00 96.38 465 LEU A CA 1
ATOM 3478 C C . LEU A 1 465 ? -23.998 8.628 -4.997 1.00 96.38 465 LEU A C 1
ATOM 3480 O O . LEU A 1 465 ? -24.464 8.654 -3.860 1.00 96.38 465 LEU A O 1
ATOM 3484 N N . THR A 1 466 ? -23.275 7.613 -5.464 1.00 96.75 466 THR A N 1
ATOM 3485 C CA . THR A 1 466 ? -22.928 6.388 -4.727 1.00 96.75 466 THR A CA 1
ATOM 3486 C C . THR A 1 466 ? -21.431 6.268 -4.445 1.00 96.75 466 THR A C 1
ATOM 3488 O O . THR A 1 466 ? -21.059 5.578 -3.495 1.00 96.75 466 THR A O 1
ATOM 3491 N N . SER A 1 467 ? -20.593 6.956 -5.227 1.00 97.44 467 SER A N 1
ATOM 3492 C CA . SER A 1 467 ? -19.133 7.008 -5.094 1.00 97.44 467 SER A CA 1
ATOM 3493 C C . SER A 1 467 ? -18.634 8.445 -5.219 1.00 97.44 467 SER A C 1
ATOM 3495 O O . SER A 1 467 ? -19.072 9.162 -6.125 1.00 97.44 467 SER A O 1
ATOM 3497 N N . LEU A 1 468 ? -17.749 8.849 -4.308 1.00 97.62 468 LEU A N 1
ATOM 3498 C CA . LEU A 1 468 ? -17.131 10.170 -4.282 1.00 97.62 468 LEU A CA 1
ATOM 3499 C C . LEU A 1 468 ? -15.670 10.074 -3.821 1.00 97.62 468 LEU A C 1
ATOM 3501 O O . LEU A 1 468 ? -15.421 9.744 -2.659 1.00 97.62 468 LEU A O 1
ATOM 3505 N N . ASP A 1 469 ? -14.720 10.409 -4.695 1.00 96.75 469 ASP A N 1
ATOM 3506 C CA . ASP A 1 469 ? -13.315 10.580 -4.305 1.00 96.75 469 ASP A CA 1
ATOM 3507 C C . ASP A 1 469 ? -12.981 12.062 -4.122 1.00 96.75 469 ASP A C 1
ATOM 3509 O O . ASP A 1 469 ? -13.117 12.849 -5.053 1.00 96.75 469 ASP A O 1
ATOM 3513 N N . LEU A 1 470 ? -12.546 12.443 -2.921 1.00 95.50 470 LEU A N 1
ATOM 3514 C CA . LEU A 1 470 ? -12.072 13.780 -2.566 1.00 95.50 470 LEU A CA 1
ATOM 3515 C C . LEU A 1 470 ? -10.608 13.756 -2.108 1.00 95.50 470 LEU A C 1
ATOM 3517 O O . LEU A 1 470 ? -10.176 14.688 -1.425 1.00 95.50 470 LEU A O 1
ATOM 3521 N N . SER A 1 471 ? -9.825 12.723 -2.423 1.00 92.81 471 SER A N 1
ATOM 3522 C CA . SER A 1 471 ? -8.448 12.643 -1.942 1.00 92.81 471 SER A CA 1
ATOM 3523 C C . SER A 1 471 ? -7.546 13.724 -2.540 1.00 92.81 471 SER A C 1
ATOM 3525 O O . SER A 1 471 ? -7.831 14.280 -3.593 1.00 92.81 471 SER A O 1
ATOM 3527 N N . ASP A 1 472 ? -6.445 14.056 -1.871 1.00 90.94 472 ASP A N 1
ATOM 3528 C CA . ASP A 1 472 ? -5.442 15.001 -2.391 1.00 90.94 472 ASP A CA 1
ATOM 3529 C C . ASP A 1 472 ? -6.020 16.396 -2.745 1.00 90.94 472 ASP A C 1
ATOM 3531 O O . ASP A 1 472 ? -5.585 17.044 -3.696 1.00 90.94 472 ASP A O 1
ATOM 3535 N N . ASN A 1 473 ? -7.003 16.889 -1.983 1.00 91.81 473 ASN A N 1
ATOM 3536 C CA . ASN A 1 473 ? -7.519 18.258 -2.108 1.00 91.81 473 ASN A CA 1
ATOM 3537 C C . ASN A 1 473 ? -6.955 19.139 -0.979 1.00 91.81 473 ASN A C 1
ATOM 3539 O O . ASN A 1 473 ? -7.628 19.469 -0.005 1.00 91.81 473 ASN A O 1
ATOM 3543 N N . ALA A 1 474 ? -5.682 19.524 -1.102 1.00 86.38 474 ALA A N 1
ATOM 3544 C CA . ALA A 1 474 ? -4.892 20.111 -0.012 1.00 86.38 474 ALA A CA 1
ATOM 3545 C C . ALA A 1 474 ? -5.489 21.377 0.644 1.00 86.38 474 ALA A C 1
ATOM 3547 O O . ALA A 1 474 ? -5.198 21.646 1.809 1.00 86.38 474 ALA A O 1
ATOM 3548 N N . VAL A 1 475 ? -6.316 22.150 -0.071 1.00 91.00 475 VAL A N 1
ATOM 3549 C CA . VAL A 1 475 ? -6.946 23.389 0.432 1.00 91.00 475 VAL A CA 1
ATOM 3550 C C . VAL A 1 475 ? -8.401 23.213 0.879 1.00 91.00 475 VAL A C 1
ATOM 3552 O O . VAL A 1 475 ? -9.013 24.177 1.350 1.00 91.00 475 VAL A O 1
ATOM 3555 N N . LEU A 1 476 ? -8.974 22.012 0.748 1.00 91.56 476 LEU A N 1
ATOM 3556 C CA . LEU A 1 476 ? -10.347 21.735 1.156 1.00 91.56 476 LEU A CA 1
ATOM 3557 C C . LEU A 1 476 ? -10.444 21.726 2.688 1.00 91.56 476 LEU A C 1
ATOM 3559 O O . LEU A 1 476 ? -9.818 20.920 3.371 1.00 91.56 476 LEU A O 1
ATOM 3563 N N . THR A 1 477 ? -11.241 22.645 3.234 1.00 90.75 477 THR A N 1
ATOM 3564 C CA . THR A 1 477 ? -11.333 22.873 4.691 1.00 90.75 477 THR A CA 1
ATOM 3565 C C . THR A 1 477 ? -12.569 22.261 5.342 1.00 90.75 477 THR A C 1
ATOM 3567 O O . THR A 1 477 ? -12.604 22.116 6.562 1.00 90.75 477 THR A O 1
ATOM 3570 N N . SER A 1 478 ? -13.593 21.913 4.558 1.00 90.81 478 SER A N 1
ATOM 3571 C CA . SER A 1 478 ? -14.880 21.415 5.049 1.00 90.81 478 SER A CA 1
ATOM 3572 C C . SER A 1 478 ? -15.534 20.492 4.023 1.00 90.81 478 SER A C 1
ATOM 3574 O O . SER A 1 478 ? -15.347 20.665 2.820 1.00 90.81 478 SER A O 1
ATOM 3576 N N . LEU A 1 479 ? -16.349 19.552 4.508 1.00 92.69 479 LEU A N 1
ATOM 3577 C CA . LEU A 1 479 ? -17.164 18.653 3.689 1.00 92.69 479 LEU A CA 1
ATOM 3578 C C . LEU A 1 479 ? -18.573 19.193 3.391 1.00 92.69 479 LEU A C 1
ATOM 3580 O O . LEU A 1 479 ? -19.408 18.460 2.860 1.00 92.69 479 LEU A O 1
ATOM 3584 N N . SER A 1 480 ? -18.870 20.452 3.731 1.00 91.06 480 SER A N 1
ATOM 3585 C CA . SER A 1 480 ? -20.212 20.997 3.511 1.00 91.06 480 SER A CA 1
ATOM 3586 C C . SER A 1 480 ? -20.610 20.940 2.032 1.00 91.06 480 SER A C 1
ATOM 3588 O O . SER A 1 480 ? -19.882 21.416 1.158 1.00 91.06 480 SER A O 1
ATOM 3590 N N . GLY A 1 481 ? -21.765 20.332 1.763 1.00 90.06 481 GLY A N 1
ATOM 3591 C CA . GLY A 1 481 ? -22.229 19.931 0.437 1.00 90.06 481 GLY A CA 1
ATOM 3592 C C . GLY A 1 481 ? -22.545 18.433 0.337 1.00 90.06 481 GLY A C 1
ATOM 3593 O O . GLY A 1 481 ? -23.390 18.054 -0.476 1.00 90.06 481 GLY A O 1
ATOM 3594 N N . ILE A 1 482 ? -21.935 17.570 1.168 1.00 94.81 482 ILE A N 1
ATOM 3595 C CA . ILE A 1 482 ? -22.162 16.111 1.107 1.00 94.81 482 ILE A CA 1
ATOM 3596 C C . ILE A 1 482 ? -23.367 15.620 1.922 1.00 94.81 482 ILE A C 1
ATOM 3598 O O . ILE A 1 482 ? -23.793 14.479 1.762 1.00 94.81 482 ILE A O 1
ATOM 3602 N N . GLU A 1 483 ? -23.960 16.451 2.780 1.00 92.06 483 GLU A N 1
ATOM 3603 C CA . GLU A 1 483 ? -24.927 16.035 3.809 1.00 92.06 483 GLU A CA 1
ATOM 3604 C C . GLU A 1 483 ? -26.209 15.414 3.221 1.00 92.06 483 GLU A C 1
ATOM 3606 O O . GLU A 1 483 ? -26.900 14.640 3.884 1.00 92.06 483 GLU A O 1
ATOM 3611 N N . LYS A 1 484 ? -26.546 15.747 1.967 1.00 91.12 484 LYS A N 1
ATOM 3612 C CA . LYS A 1 484 ? -27.726 15.225 1.253 1.00 91.12 484 LYS A CA 1
ATOM 3613 C C . LYS A 1 484 ? -27.439 13.992 0.393 1.00 91.12 484 LYS A C 1
ATOM 3615 O O . LYS A 1 484 ? -28.376 13.419 -0.171 1.00 91.12 484 LYS A O 1
ATOM 3620 N N . LEU A 1 485 ? -26.186 13.547 0.309 1.00 93.00 485 LEU A N 1
ATOM 3621 C CA . LEU A 1 485 ? -25.746 12.418 -0.517 1.00 93.00 485 LEU A CA 1
ATOM 3622 C C . LEU A 1 485 ? -26.033 11.072 0.167 1.00 93.00 485 LEU A C 1
ATOM 3624 O O . LEU A 1 485 ? -25.166 10.228 0.338 1.00 93.00 485 LEU A O 1
ATOM 3628 N N . THR A 1 486 ? -27.280 10.850 0.576 1.00 89.94 486 THR A N 1
ATOM 3629 C CA . THR A 1 486 ? -27.689 9.667 1.363 1.00 89.94 486 THR A CA 1
ATOM 3630 C C . THR A 1 486 ? -27.517 8.324 0.640 1.00 89.94 486 THR A C 1
ATOM 3632 O O . THR A 1 486 ? -27.488 7.284 1.295 1.00 89.94 486 THR A O 1
ATOM 3635 N N . SER A 1 487 ? -27.365 8.342 -0.689 1.00 92.88 487 SER A N 1
ATOM 3636 C CA . SER A 1 487 ? -27.059 7.163 -1.511 1.00 92.88 487 SER A CA 1
ATOM 3637 C C . SER A 1 487 ? -25.568 6.800 -1.524 1.00 92.88 487 SER A C 1
ATOM 3639 O O . SER A 1 487 ? -25.207 5.783 -2.117 1.00 92.88 487 SER A O 1
ATOM 3641 N N . LEU A 1 488 ? -24.699 7.611 -0.904 1.00 94.88 488 LEU A N 1
ATOM 3642 C CA . LEU A 1 488 ? -23.253 7.429 -0.957 1.00 94.88 488 LEU A CA 1
ATOM 3643 C C . LEU A 1 488 ? -22.838 6.147 -0.230 1.00 94.88 488 LEU A C 1
ATOM 3645 O O . LEU A 1 488 ? -23.171 5.939 0.933 1.00 94.88 488 LEU A O 1
ATOM 3649 N N . THR A 1 489 ? -22.094 5.295 -0.931 1.00 94.56 489 THR A N 1
ATOM 3650 C CA . THR A 1 489 ? -21.588 4.006 -0.439 1.00 94.56 489 THR A CA 1
ATOM 3651 C C . THR A 1 489 ? -20.070 3.980 -0.311 1.00 94.56 489 THR A C 1
ATOM 3653 O O . THR A 1 489 ? -19.549 3.207 0.490 1.00 94.56 489 THR A O 1
ATOM 3656 N N . TRP A 1 490 ? -19.358 4.832 -1.045 1.00 96.00 490 TRP A N 1
ATOM 3657 C CA . TRP A 1 490 ? -17.903 4.912 -1.032 1.00 96.00 490 TRP A CA 1
ATOM 3658 C C . TRP A 1 490 ? -17.465 6.379 -0.984 1.00 96.00 490 TRP A C 1
ATOM 3660 O O . TRP A 1 490 ? -17.963 7.193 -1.765 1.00 96.00 490 TRP A O 1
ATOM 3670 N N . LEU A 1 491 ? -16.585 6.707 -0.036 1.00 96.06 491 LEU A N 1
ATOM 3671 C CA . LEU A 1 491 ? -16.042 8.047 0.175 1.00 96.06 491 LEU A CA 1
ATOM 3672 C C . LEU A 1 491 ? -14.546 7.971 0.489 1.00 96.06 491 LEU A C 1
ATOM 3674 O O . LEU A 1 491 ? -14.145 7.288 1.436 1.00 96.06 491 LEU A O 1
ATOM 3678 N N . ASN A 1 492 ? -13.733 8.718 -0.251 1.00 94.62 492 ASN A N 1
ATOM 3679 C CA . ASN A 1 492 ? -12.304 8.858 0.016 1.00 94.62 492 ASN A CA 1
ATOM 3680 C C . ASN A 1 492 ? -11.953 10.302 0.385 1.00 94.62 492 ASN A C 1
ATOM 3682 O O . ASN A 1 492 ? -12.254 11.227 -0.359 1.00 94.62 492 ASN A O 1
ATOM 3686 N N . LEU A 1 493 ? -11.339 10.489 1.557 1.00 93.75 493 LEU A N 1
ATOM 3687 C CA . LEU A 1 493 ? -10.934 11.790 2.103 1.00 93.75 493 LEU A CA 1
ATOM 3688 C C . LEU A 1 493 ? -9.428 11.858 2.388 1.00 93.75 493 LEU A C 1
ATOM 3690 O O . LEU A 1 493 ? -8.969 12.754 3.102 1.00 93.75 493 LEU A O 1
ATOM 3694 N N . SER A 1 494 ? -8.641 10.909 1.888 1.00 90.19 494 SER A N 1
ATOM 3695 C CA . SER A 1 494 ? -7.204 10.873 2.150 1.00 90.19 494 SER A CA 1
ATOM 3696 C C . SER A 1 494 ? -6.491 12.142 1.651 1.00 90.19 494 SER A C 1
ATOM 3698 O O . SER A 1 494 ? -6.867 12.731 0.651 1.00 90.19 494 SER A O 1
ATOM 3700 N N . ARG A 1 495 ? -5.436 12.576 2.344 1.00 88.25 495 ARG A N 1
ATOM 3701 C CA . ARG A 1 495 ? -4.550 13.695 1.982 1.00 88.25 495 ARG A CA 1
ATOM 3702 C C . ARG A 1 495 ? -5.272 15.038 1.830 1.00 88.25 495 ARG A C 1
ATOM 3704 O O . ARG A 1 495 ? -4.942 15.857 0.980 1.00 88.25 495 ARG A O 1
ATOM 3711 N N . ASN A 1 496 ? -6.244 15.271 2.708 1.00 89.50 496 ASN A N 1
ATOM 3712 C CA . ASN A 1 496 ? -6.889 16.566 2.909 1.00 89.50 496 ASN A CA 1
ATOM 3713 C C . ASN A 1 496 ? -6.324 17.232 4.171 1.00 89.50 496 ASN A C 1
ATOM 3715 O O . ASN A 1 496 ? -6.949 17.226 5.230 1.00 89.50 496 ASN A O 1
ATOM 3719 N N . GLU A 1 497 ? -5.108 17.773 4.089 1.00 85.81 497 GLU A N 1
ATOM 3720 C CA . GLU A 1 497 ? -4.388 18.289 5.266 1.00 85.81 497 GLU A CA 1
ATOM 3721 C C . GLU A 1 497 ? -5.058 19.510 5.920 1.00 85.81 497 GLU A C 1
ATOM 3723 O O . GLU A 1 497 ? -4.898 19.723 7.124 1.00 85.81 497 GLU A O 1
ATOM 3728 N N . ALA A 1 498 ? -5.813 20.298 5.146 1.00 90.19 498 ALA A N 1
ATOM 3729 C CA . ALA A 1 498 ? -6.538 21.474 5.626 1.00 90.19 498 ALA A CA 1
ATOM 3730 C C . ALA A 1 498 ? -7.912 21.159 6.244 1.00 90.19 498 ALA A C 1
ATOM 3732 O O . ALA A 1 498 ? -8.541 22.062 6.805 1.00 90.19 498 ALA A O 1
ATOM 3733 N N . LEU A 1 499 ? -8.383 19.911 6.159 1.00 89.81 499 LEU A N 1
ATOM 3734 C CA . LEU A 1 499 ? -9.680 19.510 6.694 1.00 89.81 499 LEU A CA 1
ATOM 3735 C C . LEU A 1 499 ? -9.643 19.489 8.227 1.00 89.81 499 LEU A C 1
ATOM 3737 O O . LEU A 1 499 ? -8.822 18.796 8.830 1.00 89.81 499 LEU A O 1
ATOM 3741 N N . THR A 1 500 ? -10.538 20.247 8.866 1.00 83.62 500 THR A N 1
ATOM 3742 C CA . THR A 1 500 ? -10.531 20.419 10.331 1.00 83.62 500 THR A CA 1
ATOM 3743 C C . THR A 1 500 ? -11.483 19.491 11.077 1.00 83.62 500 THR A C 1
ATOM 3745 O O . THR A 1 500 ? -11.265 19.214 12.254 1.00 83.62 500 THR A O 1
ATOM 3748 N N . ASP A 1 501 ? -12.536 19.012 10.416 1.00 85.44 501 ASP A N 1
ATOM 3749 C CA . ASP A 1 501 ? -13.526 18.089 10.969 1.00 85.44 501 ASP A CA 1
ATOM 3750 C C . ASP A 1 501 ? -14.198 17.276 9.852 1.00 85.44 501 ASP A C 1
ATOM 3752 O O . ASP A 1 501 ? -14.039 17.569 8.668 1.00 85.44 501 ASP A O 1
ATOM 3756 N N . LEU A 1 502 ? -14.937 16.236 10.244 1.00 88.00 502 LEU A N 1
ATOM 3757 C CA . LEU A 1 502 ? -15.689 15.362 9.340 1.00 88.00 502 LEU A CA 1
ATOM 3758 C C . LEU A 1 502 ? -17.211 15.542 9.484 1.00 88.00 502 LEU A C 1
ATOM 3760 O O . LEU A 1 502 ? -17.968 14.581 9.321 1.00 88.00 502 LEU A O 1
ATOM 3764 N N . SER A 1 503 ? -17.672 16.742 9.851 1.00 85.06 503 SER A N 1
ATOM 3765 C CA . SER A 1 503 ? -19.109 17.005 9.982 1.00 85.06 503 SER A CA 1
ATOM 3766 C C . SER A 1 503 ? -19.840 16.795 8.652 1.00 85.06 503 SER A C 1
ATOM 3768 O O . SER A 1 503 ? -19.320 17.089 7.575 1.00 85.06 503 SER A O 1
ATOM 3770 N N . GLY A 1 504 ? -21.044 16.228 8.725 1.00 84.00 504 GLY A N 1
ATOM 3771 C CA . GLY A 1 504 ? -21.850 15.846 7.567 1.00 84.00 504 GLY A CA 1
ATOM 3772 C C . GLY A 1 504 ? -21.781 14.355 7.223 1.00 84.00 504 GLY A C 1
ATOM 3773 O O . GLY A 1 504 ? -22.755 13.827 6.679 1.00 84.00 504 GLY A O 1
ATOM 3774 N N . ILE A 1 505 ? -20.708 13.637 7.596 1.00 89.50 505 ILE A N 1
ATOM 3775 C CA . ILE A 1 505 ? -20.594 12.184 7.349 1.00 89.50 505 ILE A CA 1
ATOM 3776 C C . ILE A 1 505 ? -21.648 11.401 8.143 1.00 89.50 505 ILE A C 1
ATOM 3778 O O . ILE A 1 505 ? -22.128 10.367 7.682 1.00 89.50 505 ILE A O 1
ATOM 3782 N N . GLU A 1 506 ? -22.087 11.900 9.300 1.00 85.88 506 GLU A N 1
ATOM 3783 C CA . GLU A 1 506 ? -23.113 11.255 10.124 1.00 85.88 506 GLU A CA 1
ATOM 3784 C C . GLU A 1 506 ? -24.468 11.068 9.413 1.00 85.88 506 GLU A C 1
ATOM 3786 O O . GLU A 1 506 ? -25.263 10.223 9.825 1.00 85.88 506 GLU A O 1
ATOM 3791 N N . GLN A 1 507 ? -24.736 11.822 8.338 1.00 87.75 507 GLN A N 1
ATOM 3792 C CA . GLN A 1 507 ? -25.954 11.688 7.526 1.00 87.75 507 GLN A CA 1
ATOM 3793 C C . GLN A 1 507 ? -25.844 10.583 6.458 1.00 87.75 507 GLN A C 1
ATOM 3795 O O . GLN A 1 507 ? -26.857 10.134 5.911 1.00 87.75 507 GLN A O 1
ATOM 3800 N N . LEU A 1 508 ? -24.629 10.101 6.174 1.00 89.38 508 LEU A N 1
ATOM 3801 C CA . LEU A 1 508 ? -24.325 9.123 5.126 1.00 89.38 508 LEU A CA 1
ATOM 3802 C C . LEU A 1 508 ? -24.570 7.684 5.601 1.00 89.38 508 LEU A C 1
ATOM 3804 O O . LEU A 1 508 ? -23.678 6.844 5.646 1.00 89.38 508 LEU A O 1
ATOM 3808 N N . THR A 1 509 ? -25.813 7.377 5.963 1.00 82.38 509 THR A N 1
ATOM 3809 C CA . THR A 1 509 ? -26.191 6.060 6.516 1.00 82.38 509 THR A CA 1
ATOM 3810 C C . THR A 1 509 ? -26.005 4.882 5.547 1.00 82.38 509 THR A C 1
ATOM 3812 O O . THR A 1 509 ? -25.924 3.738 5.993 1.00 82.38 509 THR A O 1
ATOM 3815 N N . GLY A 1 510 ? -25.912 5.146 4.237 1.00 86.19 510 GLY A N 1
ATOM 3816 C CA . GLY A 1 510 ? -25.610 4.154 3.201 1.00 86.19 510 GLY A CA 1
ATOM 3817 C C . GLY A 1 510 ? -24.119 3.836 3.024 1.00 86.19 510 GLY A C 1
ATOM 3818 O O . GLY A 1 510 ? -23.790 2.942 2.238 1.00 86.19 510 GLY A O 1
ATOM 3819 N N . LEU A 1 511 ? -23.228 4.538 3.737 1.00 90.62 511 LEU A N 1
ATOM 3820 C CA . LEU A 1 511 ? -21.786 4.450 3.531 1.00 90.62 511 LEU A CA 1
ATOM 3821 C C . LEU A 1 511 ? -21.250 3.061 3.902 1.00 90.62 511 LEU A C 1
ATOM 3823 O O . LEU A 1 511 ? -21.481 2.543 4.995 1.00 90.62 511 LEU A O 1
ATOM 3827 N N . ARG A 1 512 ? -20.511 2.455 2.974 1.00 90.50 512 ARG A N 1
ATOM 3828 C CA . ARG A 1 512 ? -19.876 1.138 3.119 1.00 90.50 512 ARG A CA 1
ATOM 3829 C C . ARG A 1 512 ? -18.363 1.236 3.212 1.00 90.50 512 ARG A C 1
ATOM 3831 O O . ARG A 1 512 ? -17.755 0.426 3.896 1.00 90.50 512 ARG A O 1
ATOM 3838 N N . TRP A 1 513 ? -17.757 2.231 2.576 1.00 92.06 513 TRP A N 1
ATOM 3839 C CA . TRP A 1 513 ? -16.310 2.418 2.563 1.00 92.06 513 TRP A CA 1
ATOM 3840 C C . TRP A 1 513 ? -15.969 3.875 2.847 1.00 92.06 513 TRP A C 1
ATOM 3842 O O . TRP A 1 513 ? -16.488 4.773 2.187 1.00 92.06 513 TRP A O 1
ATOM 3852 N N . LEU A 1 514 ? -15.092 4.087 3.825 1.00 93.00 514 LEU A N 1
ATOM 3853 C CA . LEU A 1 514 ? -14.518 5.384 4.161 1.00 93.00 514 LEU A CA 1
ATOM 3854 C C . LEU A 1 514 ? -12.995 5.260 4.188 1.00 93.00 514 LEU A C 1
ATOM 3856 O O . LEU A 1 514 ? -12.443 4.544 5.028 1.00 93.00 514 LEU A O 1
ATOM 3860 N N . LEU A 1 515 ? -12.324 5.951 3.271 1.00 91.31 515 LEU A N 1
ATOM 3861 C CA . LEU A 1 515 ? -10.868 6.010 3.216 1.00 91.31 515 LEU A CA 1
ATOM 3862 C C . LEU A 1 515 ? -10.390 7.312 3.865 1.00 91.31 515 LEU A C 1
ATOM 3864 O O . LEU A 1 515 ? -10.859 8.403 3.539 1.00 91.31 515 LEU A O 1
ATOM 3868 N N . LEU A 1 516 ? -9.466 7.172 4.811 1.00 88.25 516 LEU A N 1
ATOM 3869 C CA . LEU A 1 516 ? -8.827 8.240 5.569 1.00 88.25 516 LEU A CA 1
ATOM 3870 C C . LEU A 1 516 ? -7.308 8.053 5.506 1.00 88.25 516 LEU A C 1
ATOM 3872 O O . LEU A 1 516 ? -6.791 6.958 5.298 1.00 88.25 516 LEU A O 1
ATOM 3876 N N . GLY A 1 517 ? -6.553 9.123 5.699 1.00 83.69 517 GLY A N 1
ATOM 3877 C CA . GLY A 1 517 ? -5.096 9.052 5.825 1.00 83.69 517 GLY A CA 1
ATOM 3878 C C . GLY A 1 517 ? -4.444 10.327 5.342 1.00 83.69 517 GLY A C 1
ATOM 3879 O O . GLY A 1 517 ? -4.919 10.894 4.374 1.00 83.69 517 GLY A O 1
ATOM 3880 N N . GLY A 1 518 ? -3.412 10.828 6.018 1.00 75.38 518 GLY A N 1
ATOM 3881 C CA . GLY A 1 518 ? -2.876 12.164 5.714 1.00 75.38 518 GLY A CA 1
ATOM 3882 C C . GLY A 1 518 ? -3.877 13.299 5.984 1.00 75.38 518 GLY A C 1
ATOM 3883 O O . GLY A 1 518 ? -3.861 14.313 5.297 1.00 75.38 518 GLY A O 1
ATOM 3884 N N . VAL A 1 519 ? -4.779 13.113 6.954 1.00 79.75 519 VAL A N 1
ATOM 3885 C CA . VAL A 1 519 ? -5.700 14.152 7.442 1.00 79.75 519 VAL A CA 1
ATOM 3886 C C . VAL A 1 519 ? -5.214 14.585 8.823 1.00 79.75 519 VAL A C 1
ATOM 3888 O O . VAL A 1 519 ? -4.992 13.738 9.688 1.00 79.75 519 VAL A O 1
ATOM 3891 N N . ASN A 1 520 ? -5.026 15.885 9.051 1.00 78.12 520 ASN A N 1
ATOM 3892 C CA . ASN A 1 520 ? -4.451 16.403 10.297 1.00 78.12 520 ASN A CA 1
ATOM 3893 C C . ASN A 1 520 ? -5.534 16.763 11.333 1.00 78.12 520 ASN A C 1
ATOM 3895 O O . ASN A 1 520 ? -5.556 17.875 11.862 1.00 78.12 520 ASN A O 1
ATOM 3899 N N . LEU A 1 521 ? -6.446 15.826 11.614 1.00 82.88 521 LEU A N 1
ATOM 3900 C CA . LEU A 1 521 ? -7.538 16.006 12.578 1.00 82.88 521 LEU A CA 1
ATOM 3901 C C . LEU A 1 521 ? -7.610 14.859 13.590 1.00 82.88 521 LEU A C 1
ATOM 3903 O O . LEU A 1 521 ? -7.127 13.757 13.341 1.00 82.88 521 LEU A O 1
ATOM 3907 N N . THR A 1 522 ? -8.222 15.130 14.743 1.00 85.06 522 THR A N 1
ATOM 3908 C CA . THR A 1 522 ? -8.579 14.113 15.744 1.00 85.06 522 THR A CA 1
ATOM 3909 C C . THR A 1 522 ? -10.085 13.895 15.695 1.00 85.06 522 THR A C 1
ATOM 3911 O O . THR A 1 522 ? -10.847 14.851 15.824 1.00 85.06 522 THR A O 1
ATOM 3914 N N . LEU A 1 523 ? -10.518 12.654 15.478 1.00 86.38 523 LEU A N 1
ATOM 3915 C CA . LEU A 1 523 ? -11.933 12.311 15.422 1.00 86.38 523 LEU A CA 1
ATOM 3916 C C . LEU A 1 523 ? -12.561 12.306 16.819 1.00 86.38 523 LEU A C 1
ATOM 3918 O O . LEU A 1 523 ? -12.032 11.631 17.707 1.00 86.38 523 LEU A O 1
ATOM 3922 N N . PRO A 1 524 ? -13.728 12.951 16.999 1.00 89.38 524 PRO A N 1
ATOM 3923 C CA . PRO A 1 524 ? -14.505 12.816 18.222 1.00 89.38 524 PRO A CA 1
ATOM 3924 C C . PRO A 1 524 ? -14.937 11.368 18.460 1.00 89.38 524 PRO A C 1
ATOM 3926 O O . PRO A 1 524 ? -15.395 10.690 17.529 1.00 89.38 524 PRO A O 1
ATOM 3929 N N . ILE A 1 525 ? -14.867 10.902 19.710 1.00 87.69 525 ILE A N 1
ATOM 3930 C CA . ILE A 1 525 ? -15.199 9.506 20.047 1.00 87.69 525 ILE A CA 1
ATOM 3931 C C . ILE A 1 525 ? -16.649 9.145 19.684 1.00 87.69 525 ILE A C 1
ATOM 3933 O O . ILE A 1 525 ? -16.916 8.024 19.260 1.00 87.69 525 ILE A O 1
ATOM 3937 N N . GLN A 1 526 ? -17.587 10.097 19.776 1.00 89.12 526 GLN A N 1
ATOM 3938 C CA . GLN A 1 526 ? -18.999 9.856 19.454 1.00 89.12 526 GLN A CA 1
ATOM 3939 C C . GLN A 1 526 ? -19.215 9.630 17.953 1.00 89.12 526 GLN A C 1
ATOM 3941 O O . GLN A 1 526 ? -20.058 8.822 17.565 1.00 89.12 526 GLN A O 1
ATOM 3946 N N . LEU A 1 527 ? -18.448 10.324 17.103 1.00 87.62 527 LEU A N 1
ATOM 3947 C CA . LEU A 1 527 ? -18.498 10.113 15.658 1.00 87.62 527 LEU A CA 1
ATOM 3948 C C . LEU A 1 527 ? -17.886 8.754 15.300 1.00 87.62 527 LEU A C 1
ATOM 3950 O O . LEU A 1 527 ? -18.477 8.007 14.523 1.00 87.62 527 LEU A O 1
ATOM 3954 N N . ALA A 1 528 ? -16.750 8.398 15.912 1.00 88.19 528 ALA A N 1
ATOM 3955 C CA . ALA A 1 528 ? -16.144 7.079 15.736 1.00 88.19 528 ALA A CA 1
ATOM 3956 C C . ALA A 1 528 ? -17.095 5.949 16.176 1.00 88.19 528 ALA A C 1
ATOM 3958 O O . ALA A 1 528 ? -17.259 4.974 15.448 1.00 88.19 528 ALA A O 1
ATOM 3959 N N . GLU A 1 529 ? -17.785 6.099 17.311 1.00 88.56 529 GLU A N 1
ATOM 3960 C CA . GLU A 1 529 ? -18.795 5.147 17.788 1.00 88.56 529 GLU A CA 1
ATOM 3961 C C . GLU A 1 529 ? -19.960 4.991 16.797 1.00 88.56 529 GLU A C 1
ATOM 3963 O O . GLU A 1 529 ? -20.323 3.867 16.433 1.00 88.56 529 GLU A O 1
ATOM 3968 N N . LEU A 1 530 ? -20.526 6.107 16.325 1.00 86.25 530 LEU A N 1
ATOM 3969 C CA . LEU A 1 530 ? -21.617 6.100 15.350 1.00 86.25 530 LEU A CA 1
ATOM 3970 C C . LEU A 1 530 ? -21.207 5.345 14.079 1.00 86.25 530 LEU A C 1
ATOM 3972 O O . LEU A 1 530 ? -21.885 4.402 13.669 1.00 86.25 530 LEU A O 1
ATOM 3976 N N . LEU A 1 531 ? -20.078 5.734 13.487 1.00 84.62 531 LEU A N 1
ATOM 3977 C CA . LEU A 1 531 ? -19.579 5.154 12.244 1.00 84.62 531 LEU A CA 1
ATOM 3978 C C . LEU A 1 531 ? -19.249 3.668 12.419 1.00 84.62 531 LEU A C 1
ATOM 3980 O O . LEU A 1 531 ? -19.683 2.830 11.630 1.00 84.62 531 LEU A O 1
ATOM 3984 N N . MET A 1 532 ? -18.516 3.317 13.474 1.00 85.19 532 MET A N 1
ATOM 3985 C CA . MET A 1 532 ? -17.910 1.994 13.586 1.00 85.19 532 MET A CA 1
ATOM 3986 C C . MET A 1 532 ? -18.814 0.947 14.230 1.00 85.19 532 MET A C 1
ATOM 3988 O O . MET A 1 532 ? -18.596 -0.221 13.931 1.00 85.19 532 MET A O 1
ATOM 3992 N N . LEU A 1 533 ? -19.816 1.307 15.046 1.00 82.06 533 LEU A N 1
ATOM 3993 C CA . LEU A 1 533 ? -20.729 0.340 15.687 1.00 82.06 533 LEU A CA 1
ATOM 3994 C C . LEU A 1 533 ? -22.163 0.365 15.142 1.00 82.06 533 LEU A C 1
ATOM 3996 O O . LEU A 1 533 ? -22.866 -0.648 15.243 1.00 82.06 533 LEU A O 1
ATOM 4000 N N . SER A 1 534 ? -22.608 1.485 14.560 1.00 81.50 534 SER A N 1
ATOM 4001 C CA . SER A 1 534 ? -23.993 1.623 14.075 1.00 81.50 534 SER A CA 1
ATOM 4002 C C . SER A 1 534 ? -24.128 1.337 12.579 1.00 81.50 534 SER A C 1
ATOM 4004 O O . SER A 1 534 ? -25.132 0.763 12.159 1.00 81.50 534 SER A O 1
ATOM 4006 N N . VAL A 1 535 ? -23.115 1.661 11.768 1.00 83.19 535 VAL A N 1
ATOM 4007 C CA . VAL A 1 535 ? -23.164 1.429 10.316 1.00 83.19 535 VAL A CA 1
ATOM 4008 C C . VAL A 1 535 ? -22.691 0.007 9.992 1.00 83.19 535 VAL A C 1
ATOM 4010 O O . VAL A 1 535 ? -21.500 -0.294 9.926 1.00 83.19 535 VAL A O 1
ATOM 4013 N N . ALA A 1 536 ? -23.653 -0.901 9.806 1.00 80.69 536 ALA A N 1
ATOM 4014 C CA . ALA A 1 536 ? -23.443 -2.351 9.712 1.00 80.69 536 ALA A CA 1
ATOM 4015 C C . ALA A 1 536 ? -22.351 -2.793 8.717 1.00 80.69 536 ALA A C 1
ATOM 4017 O O . ALA A 1 536 ? -21.571 -3.698 9.023 1.00 80.69 536 ALA A O 1
ATOM 4018 N N . ARG A 1 537 ? -22.296 -2.150 7.544 1.00 85.06 537 ARG A N 1
ATOM 4019 C CA . ARG A 1 537 ? -21.378 -2.484 6.443 1.00 85.06 537 ARG A CA 1
ATOM 4020 C C . ARG A 1 537 ? -20.189 -1.528 6.312 1.00 85.06 537 ARG A C 1
ATOM 4022 O O . ARG A 1 537 ? -19.384 -1.725 5.412 1.00 85.06 537 ARG A O 1
ATOM 4029 N N . LEU A 1 538 ? -20.058 -0.519 7.182 1.00 89.00 538 LEU A N 1
ATOM 4030 C CA . LEU A 1 538 ? -18.978 0.458 7.050 1.00 89.00 538 LEU A CA 1
ATOM 4031 C C . LEU A 1 538 ? -17.617 -0.166 7.352 1.00 89.00 538 LEU A C 1
ATOM 4033 O O . LEU A 1 538 ? -17.386 -0.715 8.433 1.00 89.00 538 LEU A O 1
ATOM 4037 N N . ARG A 1 539 ? -16.702 0.002 6.406 1.00 88.44 539 ARG A N 1
ATOM 4038 C CA . ARG A 1 539 ? -15.282 -0.291 6.512 1.00 88.44 539 ARG A CA 1
ATOM 4039 C C . ARG A 1 539 ? -14.506 1.012 6.476 1.00 88.44 539 ARG A C 1
ATOM 4041 O O . ARG A 1 539 ? -14.651 1.799 5.541 1.00 88.44 539 ARG A O 1
ATOM 4048 N N . VAL A 1 540 ? -13.694 1.228 7.503 1.00 88.31 540 VAL A N 1
ATOM 4049 C CA . VAL A 1 540 ? -12.825 2.398 7.616 1.00 88.31 540 VAL A CA 1
ATOM 4050 C C . VAL A 1 540 ? -11.392 1.952 7.371 1.00 88.31 540 VAL A C 1
ATOM 4052 O O . VAL A 1 540 ? -10.848 1.141 8.120 1.00 88.31 540 VAL A O 1
ATOM 4055 N N . HIS A 1 541 ? -10.779 2.497 6.326 1.00 87.12 541 HIS A N 1
ATOM 4056 C CA . HIS A 1 541 ? -9.375 2.273 6.002 1.00 87.12 541 HIS A CA 1
ATOM 4057 C C . HIS A 1 541 ? -8.601 3.551 6.292 1.00 87.12 541 HIS A C 1
ATOM 4059 O O . HIS A 1 541 ? -8.913 4.586 5.716 1.00 87.12 541 HIS A O 1
ATOM 4065 N N . ALA A 1 542 ? -7.612 3.486 7.185 1.00 84.12 542 ALA A N 1
ATOM 4066 C CA . ALA A 1 542 ? -6.789 4.638 7.534 1.00 84.12 542 ALA A CA 1
ATOM 4067 C C . ALA A 1 542 ? -5.306 4.390 7.230 1.00 84.12 542 ALA A C 1
ATOM 4069 O O . ALA A 1 542 ? -4.677 3.532 7.851 1.00 84.12 542 ALA A O 1
ATOM 4070 N N . PHE A 1 543 ? -4.742 5.162 6.300 1.00 76.62 543 PHE A N 1
ATOM 4071 C CA . PHE A 1 543 ? -3.323 5.112 5.937 1.00 76.62 543 PHE A CA 1
ATOM 4072 C C . PHE A 1 543 ? -2.530 6.159 6.740 1.00 76.62 543 PHE A C 1
ATOM 4074 O O . PHE A 1 543 ? -2.861 7.342 6.715 1.00 76.62 543 PHE A O 1
ATOM 4081 N N . GLY A 1 544 ? -1.480 5.751 7.460 1.00 68.19 544 GLY A N 1
ATOM 4082 C CA . GLY A 1 544 ? -0.654 6.675 8.263 1.00 68.19 544 GLY A CA 1
ATOM 4083 C C . GLY A 1 544 ? -1.208 7.015 9.657 1.00 68.19 544 GLY A C 1
ATOM 4084 O O . GLY A 1 544 ? -0.722 7.942 10.300 1.00 68.19 544 GLY A O 1
ATOM 4085 N N . GLY A 1 545 ? -2.188 6.244 10.131 1.00 71.38 545 GLY A N 1
ATOM 4086 C CA . GLY A 1 545 ? -2.783 6.355 11.460 1.00 71.38 545 GLY A CA 1
ATOM 4087 C C . GLY A 1 545 ? -3.983 7.303 11.547 1.00 71.38 545 GLY A C 1
ATOM 4088 O O . GLY A 1 545 ? -4.100 8.257 10.783 1.00 71.38 545 GLY A O 1
ATOM 4089 N N . LEU A 1 546 ? -4.903 7.025 12.476 1.00 80.81 546 LEU A N 1
ATOM 4090 C CA . LEU A 1 546 ? -6.159 7.763 12.654 1.00 80.81 546 LEU A CA 1
ATOM 4091 C C . LEU A 1 546 ? -6.311 8.281 14.084 1.00 80.81 546 LEU A C 1
ATOM 4093 O O . LEU A 1 546 ? -6.737 7.537 14.956 1.00 80.81 546 LEU A O 1
ATOM 4097 N N . ALA A 1 547 ? -6.010 9.548 14.356 1.00 82.88 547 ALA A N 1
ATOM 4098 C CA . ALA A 1 547 ? -6.209 10.082 15.703 1.00 82.88 547 ALA A CA 1
ATOM 4099 C C . ALA A 1 547 ? -7.706 10.083 16.076 1.00 82.88 547 ALA A C 1
ATOM 4101 O O . ALA A 1 547 ? -8.525 10.666 15.369 1.00 82.88 547 ALA A O 1
ATOM 4102 N N . ILE A 1 548 ? -8.056 9.440 17.191 1.00 86.31 548 ILE A N 1
ATOM 4103 C CA . ILE A 1 548 ? -9.412 9.406 17.757 1.00 86.31 548 ILE A CA 1
ATOM 4104 C C . ILE A 1 548 ? -9.293 9.770 19.238 1.00 86.31 548 ILE A C 1
ATOM 4106 O O . ILE A 1 548 ? -8.406 9.254 19.924 1.00 86.31 548 ILE A O 1
ATOM 4110 N N . GLU A 1 549 ? -10.173 10.646 19.721 1.00 86.81 549 GLU A N 1
ATOM 4111 C CA . GLU A 1 549 ? -10.236 11.038 21.133 1.00 86.81 549 GLU A CA 1
ATOM 4112 C C . GLU A 1 549 ? -10.331 9.812 22.045 1.00 86.81 549 GLU A C 1
ATOM 4114 O O . GLU A 1 549 ? -11.065 8.863 21.767 1.00 86.81 549 GLU A O 1
ATOM 4119 N N . HIS A 1 550 ? -9.593 9.844 23.151 1.00 86.75 550 HIS A N 1
ATOM 4120 C CA . HIS A 1 550 ? -9.554 8.795 24.168 1.00 86.75 550 HIS A CA 1
ATOM 4121 C C . HIS A 1 550 ? -9.018 7.411 23.780 1.00 86.75 550 HIS A C 1
ATOM 4123 O O . HIS A 1 550 ? -8.889 6.536 24.645 1.00 86.75 550 HIS A O 1
ATOM 4129 N N . VAL A 1 551 ? -8.682 7.176 22.514 1.00 85.94 551 VAL A N 1
ATOM 4130 C CA . VAL A 1 551 ? -8.216 5.864 22.058 1.00 85.94 551 VAL A CA 1
ATOM 4131 C C . VAL A 1 551 ? -6.705 5.741 22.262 1.00 85.94 551 VAL A C 1
ATOM 4133 O O . VAL A 1 551 ? -5.964 6.649 21.878 1.00 85.94 551 VAL A O 1
ATOM 4136 N N . PRO A 1 552 ? -6.208 4.615 22.809 1.00 80.88 552 PRO A N 1
ATOM 4137 C CA . PRO A 1 552 ? -4.779 4.326 22.821 1.00 80.88 552 PRO A CA 1
ATOM 4138 C C . PRO A 1 552 ? -4.171 4.448 21.405 1.00 80.88 552 PRO A C 1
ATOM 4140 O O . PRO A 1 552 ? -4.698 3.830 20.472 1.00 80.88 552 PRO A O 1
ATOM 4143 N N . PRO A 1 553 ? -3.068 5.198 21.203 1.00 75.75 553 PRO A N 1
ATOM 4144 C CA . PRO A 1 553 ? -2.415 5.345 19.897 1.00 75.75 553 PRO A CA 1
ATOM 4145 C C . PRO A 1 553 ? -2.059 4.020 19.201 1.00 75.75 553 PRO A C 1
ATOM 4147 O O . PRO A 1 553 ? -1.916 3.955 17.982 1.00 75.75 553 PRO A O 1
ATOM 4150 N N . GLU A 1 554 ? -1.923 2.937 19.962 1.00 75.25 554 GLU A N 1
ATOM 4151 C CA . GLU A 1 554 ? -1.632 1.586 19.481 1.00 75.25 554 GLU A CA 1
ATOM 4152 C C . GLU A 1 554 ? -2.768 0.989 18.649 1.00 75.25 554 GLU A C 1
ATOM 4154 O O . GLU A 1 554 ? -2.517 0.169 17.768 1.00 75.25 554 GLU A O 1
ATOM 4159 N N . LEU A 1 555 ? -4.007 1.412 18.907 1.00 78.81 555 LEU A N 1
ATOM 4160 C CA . LEU A 1 555 ? -5.186 1.027 18.131 1.00 78.81 555 LEU A CA 1
ATOM 4161 C C . LEU A 1 555 ? -5.354 1.864 16.862 1.00 78.81 555 LEU A C 1
ATOM 4163 O O . LEU A 1 555 ? -6.078 1.460 15.953 1.00 78.81 555 LEU A O 1
ATOM 4167 N N . THR A 1 556 ? -4.702 3.024 16.802 1.00 79.06 556 THR A N 1
ATOM 4168 C CA . THR A 1 556 ? -4.940 4.024 15.765 1.00 79.06 556 THR A CA 1
ATOM 4169 C C . THR A 1 556 ? -3.784 4.226 14.800 1.00 79.06 556 THR A C 1
ATOM 4171 O O . THR A 1 556 ? -4.058 4.553 13.652 1.00 79.06 556 THR A O 1
ATOM 4174 N N . ARG A 1 557 ? -2.520 3.998 15.193 1.00 74.50 557 ARG A N 1
ATOM 4175 C CA . ARG A 1 557 ? -1.338 4.113 14.306 1.00 74.50 557 ARG A CA 1
ATOM 4176 C C . ARG A 1 557 ? -1.416 3.174 13.100 1.00 74.50 557 ARG A C 1
ATOM 4178 O O . ARG A 1 557 ? -1.234 3.612 11.973 1.00 74.50 557 ARG A O 1
ATOM 4185 N N . ASN A 1 558 ? -1.742 1.907 13.352 1.00 74.62 558 ASN A N 1
ATOM 4186 C CA . ASN A 1 558 ? -2.099 0.923 12.332 1.00 74.62 558 ASN A CA 1
ATOM 4187 C C . ASN A 1 558 ? -3.557 0.547 12.569 1.00 74.62 558 ASN A C 1
ATOM 4189 O O . ASN A 1 558 ? -3.844 -0.433 13.257 1.00 74.62 558 ASN A O 1
ATOM 4193 N N . PHE A 1 559 ? -4.463 1.399 12.089 1.00 80.81 559 PHE A N 1
ATOM 4194 C CA . PHE A 1 559 ? -5.872 1.320 12.444 1.00 80.81 559 PHE A CA 1
ATOM 4195 C C . PHE A 1 559 ? -6.464 -0.050 12.091 1.00 80.81 559 PHE A C 1
ATOM 4197 O O . PHE A 1 559 ? -6.608 -0.411 10.922 1.00 80.81 559 PHE A O 1
ATOM 4204 N N . ASN A 1 560 ? -6.821 -0.809 13.126 1.00 81.44 560 ASN A N 1
ATOM 4205 C CA . ASN A 1 560 ? -7.537 -2.068 13.002 1.00 81.44 560 ASN A CA 1
ATOM 4206 C C . ASN A 1 560 ? -8.944 -1.872 13.562 1.00 81.44 560 ASN A C 1
ATOM 4208 O O . ASN A 1 560 ? -9.150 -1.873 14.778 1.00 81.44 560 ASN A O 1
ATOM 4212 N N . GLN A 1 561 ? -9.911 -1.732 12.657 1.00 85.00 561 GLN A N 1
ATOM 4213 C CA . GLN A 1 561 ? -11.307 -1.475 13.001 1.00 85.00 561 GLN A CA 1
ATOM 4214 C C . GLN A 1 561 ? -11.875 -2.534 13.960 1.00 85.00 561 GLN A C 1
ATOM 4216 O O . GLN A 1 561 ? -12.525 -2.190 14.940 1.00 85.00 561 GLN A O 1
ATOM 4221 N N . THR A 1 562 ? -11.546 -3.814 13.751 1.00 81.25 562 THR A N 1
ATOM 4222 C CA . THR A 1 562 ? -12.033 -4.919 14.596 1.00 81.25 562 THR A CA 1
ATOM 4223 C C . THR A 1 562 ? -11.481 -4.827 16.023 1.00 81.25 562 THR A C 1
ATOM 4225 O O . THR A 1 562 ? -12.220 -5.027 16.985 1.00 81.25 562 THR A O 1
ATOM 4228 N N . ALA A 1 563 ? -10.197 -4.486 16.173 1.00 82.44 563 ALA A N 1
ATOM 4229 C CA . ALA A 1 563 ? -9.578 -4.304 17.485 1.00 82.44 563 ALA A CA 1
ATOM 4230 C C . ALA A 1 563 ? -10.106 -3.055 18.211 1.00 82.44 563 ALA A C 1
ATOM 4232 O O . ALA A 1 563 ? -10.281 -3.080 19.430 1.00 82.44 563 ALA A O 1
ATOM 4233 N N . PHE A 1 564 ? -10.385 -1.976 17.470 1.00 87.06 564 PHE A N 1
ATOM 4234 C CA . PHE A 1 564 ? -11.032 -0.782 18.011 1.00 87.06 564 PHE A CA 1
ATOM 4235 C C . PHE A 1 564 ? -12.444 -1.096 18.526 1.00 87.06 564 PHE A C 1
ATOM 4237 O O . PHE A 1 564 ? -12.787 -0.703 19.639 1.00 87.06 564 PHE A O 1
ATOM 4244 N N . GLU A 1 565 ? -13.244 -1.835 17.754 1.00 86.38 565 GLU A N 1
ATOM 4245 C CA . GLU A 1 565 ? -14.592 -2.251 18.155 1.00 86.38 565 GLU A CA 1
ATOM 4246 C C . GLU A 1 565 ? -14.578 -3.074 19.453 1.00 86.38 565 GLU A C 1
ATOM 4248 O O . GLU A 1 565 ? -15.366 -2.802 20.360 1.00 86.38 565 GLU A O 1
ATOM 4253 N N . ASP A 1 566 ? -13.653 -4.036 19.572 1.00 82.12 566 ASP A N 1
ATOM 4254 C CA . ASP A 1 566 ? -13.473 -4.835 20.790 1.00 82.12 566 ASP A CA 1
ATOM 4255 C C . ASP A 1 566 ? -13.103 -3.963 21.999 1.00 82.12 566 ASP A C 1
ATOM 4257 O O . ASP A 1 566 ? -13.646 -4.143 23.092 1.00 82.12 566 ASP A O 1
ATOM 4261 N N . TRP A 1 567 ? -12.183 -3.011 21.812 1.00 87.50 567 TRP A N 1
ATOM 4262 C CA . TRP A 1 567 ? -11.775 -2.071 22.858 1.00 87.50 567 TRP A CA 1
ATOM 4263 C C . TRP A 1 567 ? -12.940 -1.182 23.303 1.00 87.50 567 TRP A C 1
ATOM 4265 O O . TRP A 1 567 ? -13.203 -1.075 24.503 1.00 87.50 567 TRP A O 1
ATOM 4275 N N . LEU A 1 568 ? -13.680 -0.599 22.357 1.00 87.44 568 LEU A N 1
ATOM 4276 C CA . LEU A 1 568 ? -14.807 0.283 22.657 1.00 87.44 568 LEU A CA 1
ATOM 4277 C C . LEU A 1 568 ? -15.916 -0.490 23.378 1.00 87.44 568 LEU A C 1
ATOM 4279 O O . LEU A 1 568 ? -16.450 -0.020 24.384 1.00 87.44 568 LEU A O 1
ATOM 4283 N N . HIS A 1 569 ? -16.203 -1.714 22.931 1.00 84.50 569 HIS A N 1
ATOM 4284 C CA . HIS A 1 569 ? -17.151 -2.596 23.599 1.00 84.50 569 HIS A CA 1
ATOM 4285 C C . HIS A 1 569 ? -16.734 -2.919 25.040 1.00 84.50 569 HIS A C 1
ATOM 4287 O O . HIS A 1 569 ? -17.572 -2.883 25.947 1.00 84.50 569 HIS A O 1
ATOM 4293 N N . ALA A 1 570 ? -15.450 -3.199 25.280 1.00 85.25 570 ALA A N 1
ATOM 4294 C CA . ALA A 1 570 ? -14.930 -3.440 26.624 1.00 85.25 570 ALA A CA 1
ATOM 4295 C C . ALA A 1 570 ? -15.063 -2.190 27.513 1.00 85.25 570 ALA A C 1
ATOM 4297 O O . ALA A 1 570 ? -15.563 -2.295 28.634 1.00 85.25 570 ALA A O 1
ATOM 4298 N N . CYS A 1 571 ? -14.720 -1.002 27.002 1.00 88.50 571 CYS A N 1
ATOM 4299 C CA . CYS A 1 571 ? -14.925 0.272 27.701 1.00 88.50 571 CYS A CA 1
ATOM 4300 C C . CYS A 1 571 ? -16.398 0.494 28.089 1.00 88.50 571 CYS A C 1
ATOM 4302 O O . CYS A 1 571 ? -16.685 0.888 29.220 1.00 88.50 571 CYS A O 1
ATOM 4304 N N . GLN A 1 572 ? -17.339 0.211 27.183 1.00 86.38 572 GLN A N 1
ATOM 4305 C CA . GLN A 1 572 ? -18.775 0.415 27.409 1.00 86.38 572 GLN A CA 1
ATOM 4306 C C . GLN A 1 572 ? -19.390 -0.594 28.389 1.00 86.38 572 GLN A C 1
ATOM 4308 O O . GLN A 1 572 ? -20.249 -0.233 29.193 1.00 86.38 572 GLN A O 1
ATOM 4313 N N . THR A 1 573 ? -18.976 -1.861 28.329 1.00 84.94 573 THR A N 1
ATOM 4314 C CA . THR A 1 573 ? -19.590 -2.945 29.119 1.00 84.94 573 THR A CA 1
ATOM 4315 C C . THR A 1 573 ? -18.934 -3.160 30.479 1.00 84.94 573 THR A C 1
ATOM 4317 O O . THR A 1 573 ? -19.615 -3.530 31.435 1.00 84.94 573 THR A O 1
ATOM 4320 N N . GLN A 1 574 ? -17.626 -2.926 30.581 1.00 85.88 574 GLN A N 1
ATOM 4321 C CA . GLN A 1 574 ? -16.824 -3.198 31.779 1.00 85.88 574 GLN A CA 1
ATOM 4322 C C . GLN A 1 574 ? -16.345 -1.913 32.472 1.00 85.88 574 GLN A C 1
ATOM 4324 O O . GLN A 1 574 ? -15.733 -1.976 33.543 1.00 85.88 574 GLN A O 1
ATOM 4329 N N . GLY A 1 575 ? -16.607 -0.748 31.875 1.00 88.50 575 GLY A N 1
ATOM 4330 C CA . GLY A 1 575 ? -16.067 0.531 32.317 1.00 88.50 575 GLY A CA 1
ATOM 4331 C C . GLY A 1 575 ? -14.584 0.693 31.978 1.00 88.50 575 GLY A C 1
ATOM 4332 O O . GLY A 1 575 ? -13.900 -0.245 31.558 1.00 88.50 575 GLY A O 1
ATOM 4333 N N . PHE A 1 576 ? -14.084 1.906 32.189 1.00 89.50 576 PHE A N 1
ATOM 4334 C CA . PHE A 1 576 ? -12.704 2.279 31.909 1.00 89.50 576 PHE A CA 1
ATOM 4335 C C . PHE A 1 576 ? -12.117 3.141 33.030 1.00 89.50 576 PHE A C 1
ATOM 4337 O O . PHE A 1 576 ? -12.844 3.743 33.826 1.00 89.50 576 PHE A O 1
ATOM 4344 N N . ALA A 1 577 ? -10.790 3.220 33.073 1.00 85.38 577 ALA A N 1
ATOM 4345 C CA . ALA A 1 577 ? -10.053 4.150 33.920 1.00 85.38 577 ALA A CA 1
ATOM 4346 C C . ALA A 1 577 ? -8.885 4.783 33.138 1.00 85.38 577 ALA A C 1
ATOM 4348 O O . ALA A 1 577 ? -8.408 4.186 32.170 1.00 85.38 577 ALA A O 1
ATOM 4349 N N . PRO A 1 578 ? -8.420 5.983 33.531 1.00 79.38 578 PRO A N 1
ATOM 4350 C CA . PRO A 1 578 ? -7.272 6.619 32.894 1.00 79.38 578 PRO A CA 1
ATOM 4351 C C . PRO A 1 578 ? -5.962 5.907 33.247 1.00 79.38 578 PRO A C 1
ATOM 4353 O O . PRO A 1 578 ? -5.848 5.252 34.290 1.00 79.38 578 PRO A O 1
ATOM 4356 N N . ALA A 1 579 ? -4.942 6.096 32.410 1.00 73.75 579 ALA A N 1
ATOM 4357 C CA . ALA A 1 579 ? -3.590 5.624 32.690 1.00 73.75 579 ALA A CA 1
ATOM 4358 C C . ALA A 1 579 ? -3.037 6.253 33.986 1.00 73.75 579 ALA A C 1
ATOM 4360 O O . ALA A 1 579 ? -3.040 7.469 34.157 1.00 73.75 579 ALA A O 1
ATOM 4361 N N . ARG A 1 580 ? -2.526 5.426 34.909 1.00 77.19 580 ARG A N 1
ATOM 4362 C CA . ARG A 1 580 ? -1.965 5.877 36.204 1.00 77.19 580 ARG A CA 1
ATOM 4363 C C . ARG A 1 580 ? -0.442 5.786 36.302 1.00 77.19 580 ARG A C 1
ATOM 4365 O O . ARG A 1 580 ? 0.121 5.799 37.398 1.00 77.19 580 ARG A O 1
ATOM 4372 N N . GLN A 1 581 ? 0.222 5.668 35.159 1.00 78.06 581 GLN A N 1
ATOM 4373 C CA . GLN A 1 581 ? 1.659 5.440 35.066 1.00 78.06 581 GLN A CA 1
ATOM 4374 C C . GLN A 1 581 ? 2.308 6.471 34.146 1.00 78.06 581 GLN A C 1
ATOM 4376 O O . GLN A 1 581 ? 1.748 6.832 33.112 1.00 78.06 581 GLN A O 1
ATOM 4381 N N . LEU A 1 582 ? 3.495 6.940 34.531 1.00 82.94 582 LEU A N 1
ATOM 4382 C CA . LEU A 1 582 ? 4.281 7.908 33.767 1.00 82.94 582 LEU A CA 1
ATOM 4383 C C . LEU A 1 582 ? 5.716 7.425 33.602 1.00 82.94 582 LEU A C 1
ATOM 4385 O O . LEU A 1 582 ? 6.343 6.986 34.567 1.00 82.94 582 LEU A O 1
ATOM 4389 N N . LYS A 1 583 ? 6.257 7.586 32.395 1.00 84.31 583 LYS A N 1
ATOM 4390 C CA . LYS A 1 583 ? 7.659 7.297 32.096 1.00 84.31 583 LYS A CA 1
ATOM 4391 C C . LYS A 1 583 ? 8.533 8.530 32.274 1.00 84.31 583 LYS A C 1
ATOM 4393 O O . LYS A 1 583 ? 8.174 9.632 31.856 1.00 84.31 583 LYS A O 1
ATOM 4398 N N . VAL A 1 584 ? 9.706 8.328 32.862 1.00 89.44 584 VAL A N 1
ATOM 4399 C CA . VAL A 1 584 ? 10.735 9.351 33.052 1.00 89.44 584 VAL A CA 1
ATOM 4400 C C . VAL A 1 584 ? 12.068 8.807 32.554 1.00 89.44 584 VAL A C 1
ATOM 4402 O O . VAL A 1 584 ? 12.570 7.816 33.077 1.00 89.44 584 VAL A O 1
ATOM 4405 N N . MET A 1 585 ? 12.665 9.470 31.570 1.00 89.12 585 MET A N 1
ATOM 4406 C CA . MET A 1 585 ? 13.902 9.026 30.923 1.00 89.12 585 MET A CA 1
ATOM 4407 C C . MET A 1 585 ? 15.063 9.939 31.329 1.00 89.12 585 MET A C 1
ATOM 4409 O O . MET A 1 585 ? 15.018 11.140 31.061 1.00 89.12 585 MET A O 1
ATOM 4413 N N . LEU A 1 586 ? 16.110 9.395 31.960 1.00 90.44 586 LEU A N 1
ATOM 4414 C CA . LEU A 1 586 ? 17.315 10.150 32.323 1.00 90.44 586 LEU A CA 1
ATOM 4415 C C . LEU A 1 586 ? 18.403 9.959 31.259 1.00 90.44 586 LEU A C 1
ATOM 4417 O O . LEU A 1 586 ? 18.908 8.854 31.069 1.00 90.44 586 LEU A O 1
ATOM 4421 N N . LEU A 1 587 ? 18.806 11.047 30.599 1.00 89.88 587 LEU A N 1
ATOM 4422 C CA . LEU A 1 587 ? 19.765 11.043 29.486 1.00 89.88 587 LEU A CA 1
ATOM 4423 C C . LEU A 1 587 ? 20.886 12.071 29.685 1.00 89.88 587 LEU A C 1
ATOM 4425 O O . LEU A 1 587 ? 20.798 12.953 30.534 1.00 89.88 587 LEU A O 1
ATOM 4429 N N . GLY A 1 588 ? 21.974 11.924 28.926 1.00 87.69 588 GLY A N 1
ATOM 4430 C CA . GLY A 1 588 ? 23.154 12.794 28.983 1.00 87.69 588 GLY A CA 1
ATOM 4431 C C . GLY A 1 588 ? 24.465 12.016 29.093 1.00 87.69 588 GLY A C 1
ATOM 4432 O O . GLY A 1 588 ? 24.458 10.798 29.288 1.00 87.69 588 GLY A O 1
ATOM 4433 N N . ASN A 1 589 ? 25.598 12.719 29.022 1.00 86.38 589 ASN A N 1
ATOM 4434 C CA . ASN A 1 589 ? 26.944 12.126 28.995 1.00 86.38 589 ASN A CA 1
ATOM 4435 C C . ASN A 1 589 ? 27.265 11.225 30.208 1.00 86.38 589 ASN A C 1
ATOM 4437 O O . ASN A 1 589 ? 26.630 11.277 31.268 1.00 86.38 589 ASN A O 1
ATOM 4441 N N . GLY A 1 590 ? 28.267 10.356 30.066 1.00 82.00 590 GLY A N 1
ATOM 4442 C CA . GLY A 1 590 ? 28.754 9.489 31.140 1.00 82.00 590 GLY A CA 1
ATOM 4443 C C . GLY A 1 590 ? 29.210 10.293 32.363 1.00 82.00 590 GLY A C 1
ATOM 4444 O O . GLY A 1 590 ? 29.758 11.380 32.225 1.00 82.00 590 GLY A O 1
ATOM 4445 N N . ARG A 1 591 ? 28.971 9.762 33.573 1.00 80.25 591 ARG A N 1
ATOM 4446 C CA . ARG A 1 591 ? 29.377 10.365 34.867 1.00 80.25 591 ARG A CA 1
ATOM 4447 C C . ARG A 1 591 ? 28.815 11.768 35.162 1.00 80.25 591 ARG A C 1
ATOM 4449 O O . ARG A 1 591 ? 29.229 12.395 36.126 1.00 80.25 591 ARG A O 1
ATOM 4456 N N . ILE A 1 592 ? 27.819 12.218 34.400 1.00 86.88 592 ILE A N 1
ATOM 4457 C CA . ILE A 1 592 ? 27.198 13.540 34.561 1.00 86.88 592 ILE A CA 1
ATOM 4458 C C . ILE A 1 592 ? 26.325 13.663 35.826 1.00 86.88 592 ILE A C 1
ATOM 4460 O O . ILE A 1 592 ? 26.029 14.763 36.258 1.00 86.88 592 ILE A O 1
ATOM 4464 N N . GLY A 1 593 ? 25.939 12.547 36.462 1.00 86.62 593 GLY A N 1
ATOM 4465 C CA . GLY A 1 593 ? 25.141 12.551 37.701 1.00 86.62 593 GLY A CA 1
ATOM 4466 C C . GLY A 1 593 ? 23.733 11.954 37.589 1.00 86.62 593 GLY A C 1
ATOM 4467 O O . GLY A 1 593 ? 22.964 12.058 38.538 1.00 86.62 593 GLY A O 1
ATOM 4468 N N . LYS A 1 594 ? 23.389 11.291 36.475 1.00 89.94 594 LYS A N 1
ATOM 4469 C CA . LYS A 1 594 ? 22.065 10.663 36.254 1.00 89.94 594 LYS A CA 1
ATOM 4470 C C . LYS A 1 594 ? 21.646 9.712 37.374 1.00 89.94 594 LYS A C 1
ATOM 4472 O O . LYS A 1 594 ? 20.606 9.914 37.990 1.00 89.94 594 LYS A O 1
ATOM 4477 N N . THR A 1 595 ? 22.509 8.759 37.711 1.00 88.12 595 THR A N 1
ATOM 4478 C CA . THR A 1 595 ? 22.299 7.795 38.796 1.00 88.12 595 THR A CA 1
ATOM 4479 C C . THR A 1 595 ? 22.066 8.485 40.142 1.00 88.12 595 THR A C 1
ATOM 4481 O O . THR A 1 595 ? 21.205 8.075 40.914 1.00 88.12 595 THR A O 1
ATOM 4484 N N . GLN A 1 596 ? 22.793 9.573 40.423 1.00 90.00 596 GLN A N 1
ATOM 4485 C CA . GLN A 1 596 ? 22.631 10.347 41.659 1.00 90.00 596 GLN A CA 1
ATOM 4486 C C . GLN A 1 596 ? 21.283 11.075 41.688 1.00 90.00 596 GLN A C 1
ATOM 4488 O O . GLN A 1 596 ? 20.608 11.073 42.717 1.00 90.00 596 GLN A O 1
ATOM 4493 N N . LEU A 1 597 ? 20.838 11.618 40.550 1.00 88.69 597 LEU A N 1
ATOM 4494 C CA . LEU A 1 597 ? 19.504 12.198 40.435 1.00 88.69 597 LEU A CA 1
ATOM 4495 C C . LEU A 1 597 ? 18.417 11.128 40.610 1.00 88.69 597 LEU A C 1
ATOM 4497 O O . LEU A 1 597 ? 17.479 11.343 41.371 1.00 88.69 597 LEU A O 1
ATOM 4501 N N . ALA A 1 598 ? 18.562 9.955 39.985 1.00 89.06 598 ALA A N 1
ATOM 4502 C CA . ALA A 1 598 ? 17.638 8.832 40.156 1.00 89.06 598 ALA A CA 1
ATOM 4503 C C . ALA A 1 598 ? 17.518 8.403 41.632 1.00 89.06 598 ALA A C 1
ATOM 4505 O O . ALA A 1 598 ? 16.405 8.228 42.132 1.00 89.06 598 ALA A O 1
ATOM 4506 N N . ARG A 1 599 ? 18.644 8.317 42.359 1.00 89.56 599 ARG A N 1
ATOM 4507 C CA . ARG A 1 599 ? 18.674 8.098 43.819 1.00 89.56 599 ARG A CA 1
ATOM 4508 C C . ARG A 1 599 ? 17.910 9.196 44.564 1.00 89.56 599 ARG A C 1
ATOM 4510 O O . ARG A 1 599 ? 17.046 8.902 45.391 1.00 89.56 599 ARG A O 1
ATOM 4517 N N . ARG A 1 600 ? 18.153 10.465 44.226 1.00 87.69 600 ARG A N 1
ATOM 4518 C CA . ARG A 1 600 ? 17.488 11.610 44.865 1.00 87.69 600 ARG A CA 1
ATOM 4519 C C . ARG A 1 600 ? 15.973 11.615 44.646 1.00 87.69 600 ARG A C 1
ATOM 4521 O O . ARG A 1 600 ? 15.233 11.936 45.579 1.00 87.69 600 ARG A O 1
ATOM 4528 N N . LEU A 1 601 ? 15.506 11.220 43.458 1.00 87.88 601 LEU A N 1
ATOM 4529 C CA . LEU A 1 601 ? 14.079 11.056 43.150 1.00 87.88 601 LEU A CA 1
ATOM 4530 C C . LEU A 1 601 ? 13.427 9.964 44.016 1.00 87.88 601 LEU A C 1
ATOM 4532 O O . LEU A 1 601 ? 12.280 10.128 44.421 1.00 87.88 601 LEU A O 1
ATOM 4536 N N . ARG A 1 602 ? 14.167 8.908 44.382 1.00 88.25 602 ARG A N 1
ATOM 4537 C CA . ARG A 1 602 ? 13.719 7.857 45.320 1.00 88.25 602 ARG A CA 1
ATOM 4538 C C . ARG A 1 602 ? 13.779 8.254 46.800 1.00 88.25 602 ARG A C 1
ATOM 4540 O O . ARG A 1 602 ? 13.326 7.500 47.656 1.00 88.25 602 ARG A O 1
ATOM 4547 N N . GLY A 1 603 ? 14.323 9.430 47.114 1.00 83.62 603 GLY A N 1
ATOM 4548 C CA . GLY A 1 603 ? 14.542 9.881 48.491 1.00 83.62 603 GLY A CA 1
ATOM 4549 C C . GLY A 1 603 ? 15.855 9.392 49.110 1.00 83.62 603 GLY A C 1
ATOM 4550 O O . GLY A 1 603 ? 16.079 9.601 50.299 1.00 83.62 603 GLY A O 1
ATOM 4551 N N . GLU A 1 604 ? 16.742 8.782 48.323 1.00 86.94 604 GLU A N 1
ATOM 4552 C CA . GLU A 1 604 ? 18.074 8.370 48.771 1.00 86.94 604 GLU A CA 1
ATOM 4553 C C . GLU A 1 604 ? 19.046 9.569 48.793 1.00 86.94 604 GLU A C 1
ATOM 4555 O O . GLU A 1 604 ? 18.884 10.551 48.059 1.00 86.94 604 GLU A O 1
ATOM 4560 N N . GLY A 1 605 ? 20.062 9.501 49.660 1.00 82.88 605 GLY A N 1
ATOM 4561 C CA . GLY A 1 605 ? 21.125 10.507 49.755 1.00 82.88 605 GLY A CA 1
ATOM 4562 C C . GLY A 1 605 ? 22.210 10.349 48.684 1.00 82.88 605 GLY A C 1
ATOM 4563 O O . GLY A 1 605 ? 22.348 9.282 48.075 1.00 82.88 605 GLY A O 1
ATOM 4564 N N . PHE A 1 606 ? 22.994 11.415 48.492 1.00 86.00 606 PHE A N 1
ATOM 4565 C CA . PHE A 1 606 ? 24.174 11.422 47.625 1.00 86.00 606 PHE A CA 1
ATOM 4566 C C . PHE A 1 606 ? 25.234 10.432 48.117 1.00 86.00 606 PHE A C 1
ATOM 4568 O O . PHE A 1 606 ? 25.503 10.353 49.316 1.00 86.00 606 PHE A O 1
ATOM 4575 N N . ASP A 1 607 ? 25.842 9.698 47.188 1.00 85.50 607 ASP A N 1
ATOM 4576 C CA . ASP A 1 607 ? 26.789 8.630 47.506 1.00 85.50 607 ASP A CA 1
ATOM 4577 C C . ASP A 1 607 ? 27.918 8.572 46.471 1.00 85.50 607 ASP A C 1
ATOM 4579 O O . ASP A 1 607 ? 27.726 8.111 45.345 1.00 85.50 607 ASP A O 1
ATOM 4583 N N . GLU A 1 608 ? 29.109 9.038 46.855 1.00 81.12 608 GLU A N 1
ATOM 4584 C CA . GLU A 1 608 ? 30.291 9.093 45.980 1.00 81.12 608 GLU A CA 1
ATOM 4585 C C . GLU A 1 608 ? 30.829 7.703 45.599 1.00 81.12 608 GLU A C 1
ATOM 4587 O O . GLU A 1 608 ? 31.591 7.593 44.640 1.00 81.12 608 GLU A O 1
ATOM 4592 N N . SER A 1 609 ? 30.431 6.636 46.308 1.00 80.56 609 SER A N 1
ATOM 4593 C CA . SER A 1 609 ? 30.902 5.269 46.038 1.00 80.56 609 SER A CA 1
ATOM 4594 C C . SER A 1 609 ? 30.182 4.585 44.869 1.00 80.56 609 SER A C 1
ATOM 4596 O O . SER A 1 609 ? 30.607 3.524 44.413 1.00 80.56 609 SER A O 1
ATOM 4598 N N . VAL A 1 610 ? 29.108 5.189 44.353 1.00 80.75 610 VAL A N 1
ATOM 4599 C CA . VAL A 1 610 ? 28.310 4.630 43.256 1.00 80.75 610 VAL A CA 1
ATOM 4600 C C . VAL A 1 610 ? 29.070 4.722 41.938 1.00 80.75 610 VAL A C 1
ATOM 4602 O O . VAL A 1 610 ? 29.414 5.806 41.464 1.00 80.75 610 VAL A O 1
ATOM 4605 N N . HIS A 1 611 ? 29.293 3.565 41.321 1.00 73.75 611 HIS A N 1
ATOM 4606 C CA . HIS A 1 611 ? 29.927 3.463 40.011 1.00 73.75 611 HIS A CA 1
ATOM 4607 C C . HIS A 1 611 ? 29.017 3.947 38.873 1.00 73.75 611 HIS A C 1
ATOM 4609 O O . HIS A 1 611 ? 27.819 4.170 39.040 1.00 73.75 611 HIS A O 1
ATOM 4615 N N . SER A 1 612 ? 29.604 4.120 37.687 1.00 71.56 612 SER A N 1
ATOM 4616 C CA . SER A 1 612 ? 28.864 4.526 36.493 1.00 71.56 612 SER A CA 1
ATOM 4617 C C . SER A 1 612 ? 27.787 3.489 36.119 1.00 71.56 612 SER A C 1
ATOM 4619 O O . SER A 1 612 ? 28.045 2.285 36.165 1.00 71.56 612 SER A O 1
ATOM 4621 N N . THR A 1 613 ? 26.572 3.926 35.752 1.00 71.81 613 THR A N 1
ATOM 4622 C CA . THR A 1 613 ? 25.516 3.006 35.289 1.00 71.81 613 THR A CA 1
ATOM 4623 C C . THR A 1 613 ? 25.974 2.260 34.032 1.00 71.81 613 THR A C 1
ATOM 4625 O O . THR A 1 613 ? 26.424 2.870 33.057 1.00 71.81 613 THR A O 1
ATOM 4628 N N . HIS A 1 614 ? 25.847 0.935 34.063 1.00 68.31 614 HIS A N 1
ATOM 4629 C CA . HIS A 1 614 ? 26.075 0.043 32.930 1.00 68.31 614 HIS A CA 1
ATOM 4630 C C . HIS A 1 614 ? 24.715 -0.328 32.329 1.00 68.31 614 HIS A C 1
ATOM 4632 O O . HIS A 1 614 ? 23.856 -0.835 33.047 1.00 68.31 614 HIS A O 1
ATOM 4638 N N . GLY A 1 615 ? 24.509 -0.070 31.034 1.00 70.38 615 GLY A N 1
ATOM 4639 C CA . GLY A 1 615 ? 23.236 -0.367 30.374 1.00 70.38 615 GLY A CA 1
ATOM 4640 C C . GLY A 1 615 ? 22.087 0.529 30.849 1.00 70.38 615 GLY A C 1
ATOM 4641 O O . GLY A 1 615 ? 22.236 1.746 30.860 1.00 70.38 615 GLY A O 1
ATOM 4642 N N . ILE A 1 616 ? 20.944 -0.060 31.207 1.00 72.38 616 ILE A N 1
ATOM 4643 C CA . ILE A 1 616 ? 19.732 0.636 31.669 1.00 72.38 616 ILE A CA 1
ATOM 4644 C C . ILE A 1 616 ? 19.345 0.092 33.045 1.00 72.38 616 ILE A C 1
ATOM 4646 O O . ILE A 1 616 ? 19.254 -1.123 33.227 1.00 72.38 616 ILE A O 1
ATOM 4650 N N . GLN A 1 617 ? 19.090 0.983 34.005 1.00 75.00 617 GLN A N 1
ATOM 4651 C CA . GLN A 1 617 ? 18.501 0.631 35.299 1.00 75.00 617 GLN A CA 1
ATOM 4652 C C . GLN A 1 617 ? 17.073 1.168 35.397 1.00 75.00 617 GLN A C 1
ATOM 4654 O O . GLN A 1 617 ? 16.822 2.347 35.149 1.00 75.00 617 GLN A O 1
ATOM 4659 N N . LEU A 1 618 ? 16.139 0.291 35.766 1.00 75.81 618 LEU A N 1
ATOM 4660 C CA . LEU A 1 618 ? 14.728 0.626 35.927 1.00 75.81 618 LEU A CA 1
ATOM 4661 C C . LEU A 1 618 ? 14.406 0.847 37.402 1.00 75.81 618 LEU A C 1
ATOM 4663 O O . LEU A 1 618 ? 14.751 0.039 38.268 1.00 75.81 618 LEU A O 1
ATOM 4667 N N . HIS A 1 619 ? 13.715 1.942 37.690 1.00 82.44 619 HIS A N 1
ATOM 4668 C CA . HIS A 1 619 ? 13.313 2.304 39.040 1.00 82.44 619 HIS A CA 1
ATOM 4669 C C . HIS A 1 619 ? 11.845 2.719 39.065 1.00 82.44 619 HIS A C 1
ATOM 4671 O O . HIS A 1 619 ? 11.376 3.386 38.150 1.00 82.44 619 HIS A O 1
ATOM 4677 N N . SER A 1 620 ? 11.126 2.356 40.127 1.00 81.00 620 SER A N 1
ATOM 4678 C CA . SER A 1 620 ? 9.740 2.794 40.334 1.00 81.00 620 SER A CA 1
ATOM 4679 C C . SER A 1 620 ? 9.649 3.696 41.559 1.00 81.00 620 SER A C 1
ATOM 4681 O O . SER A 1 620 ? 10.265 3.403 42.585 1.00 81.00 620 SER A O 1
ATOM 4683 N N . VAL A 1 621 ? 8.911 4.799 41.443 1.00 85.75 621 VAL A N 1
ATOM 4684 C CA . VAL A 1 621 ? 8.713 5.793 42.507 1.00 85.75 621 VAL A CA 1
ATOM 4685 C C . VAL A 1 621 ? 7.244 6.184 42.551 1.00 85.75 621 VAL A C 1
ATOM 4687 O O . VAL A 1 621 ? 6.682 6.554 41.523 1.00 85.75 621 VAL A O 1
ATOM 4690 N N . SER A 1 622 ? 6.618 6.151 43.728 1.00 87.12 622 SER A N 1
ATOM 4691 C CA . SER A 1 622 ? 5.248 6.653 43.858 1.00 87.12 622 SER A CA 1
ATOM 4692 C C . SER A 1 622 ? 5.226 8.182 43.864 1.00 87.12 622 SER A C 1
ATOM 4694 O O . SER A 1 622 ? 6.115 8.842 44.412 1.00 87.12 622 SER A O 1
ATOM 4696 N N . TRP A 1 623 ? 4.183 8.766 43.277 1.00 87.94 623 TRP A N 1
ATOM 4697 C CA . TRP A 1 623 ? 3.991 10.215 43.238 1.00 87.94 623 TRP A CA 1
ATOM 4698 C C . TRP A 1 623 ? 3.952 10.829 44.635 1.00 87.94 623 TRP A C 1
ATOM 4700 O O . TRP A 1 623 ? 4.560 11.873 44.886 1.00 87.94 623 TRP A O 1
ATOM 4710 N N . GLN A 1 624 ? 3.282 10.147 45.567 1.00 86.19 624 GLN A N 1
ATOM 4711 C CA . GLN A 1 624 ? 3.242 10.555 46.962 1.00 86.19 624 GLN A CA 1
ATOM 4712 C C . GLN A 1 624 ? 4.650 10.598 47.570 1.00 86.19 624 GLN A C 1
ATOM 4714 O O . GLN A 1 624 ? 5.051 11.648 48.064 1.00 86.19 624 GLN A O 1
ATOM 4719 N N . GLN A 1 625 ? 5.438 9.522 47.461 1.00 85.69 625 GLN A N 1
ATOM 4720 C CA . GLN A 1 625 ? 6.807 9.482 47.994 1.00 85.69 625 GLN A CA 1
ATOM 4721 C C . GLN A 1 625 ? 7.705 10.564 47.377 1.00 85.69 625 GLN A C 1
ATOM 4723 O O . GLN A 1 625 ? 8.552 11.139 48.060 1.00 85.69 625 GLN A O 1
ATOM 4728 N N . LEU A 1 626 ? 7.520 10.867 46.090 1.00 87.25 626 LEU A N 1
ATOM 4729 C CA . LEU A 1 626 ? 8.339 11.848 45.388 1.00 87.25 626 LEU A CA 1
ATOM 4730 C C . LEU A 1 626 ? 8.128 13.279 45.909 1.00 87.25 626 LEU A C 1
ATOM 4732 O O . LEU A 1 626 ? 9.110 14.026 46.019 1.00 87.25 626 LEU A O 1
ATOM 4736 N N . PHE A 1 627 ? 6.882 13.661 46.216 1.00 88.50 627 PHE A N 1
ATOM 4737 C CA . PHE A 1 627 ? 6.497 15.054 46.475 1.00 88.50 627 PHE A CA 1
ATOM 4738 C C . PHE A 1 627 ? 6.052 15.372 47.907 1.00 88.50 627 PHE A C 1
ATOM 4740 O O . PHE A 1 627 ? 6.090 16.546 48.256 1.00 88.50 627 PHE A O 1
ATOM 4747 N N . GLN A 1 628 ? 5.670 14.395 48.737 1.00 82.75 628 GLN A N 1
ATOM 4748 C CA . GLN A 1 628 ? 5.007 14.620 50.035 1.00 82.75 628 GLN A CA 1
ATOM 4749 C C . GLN A 1 628 ? 5.731 15.604 50.975 1.00 82.75 628 GLN A C 1
ATOM 4751 O O . GLN A 1 628 ? 5.065 16.410 51.621 1.00 82.75 628 GLN A O 1
ATOM 4756 N N . ASP A 1 629 ? 7.067 15.603 50.993 1.00 79.94 629 ASP A N 1
ATOM 4757 C CA . ASP A 1 629 ? 7.881 16.496 51.841 1.00 79.94 629 ASP A CA 1
ATOM 4758 C C . ASP A 1 629 ? 8.381 17.762 51.115 1.00 79.94 629 ASP A C 1
ATOM 4760 O O . ASP A 1 629 ? 9.168 18.534 51.661 1.00 79.94 629 ASP A O 1
ATOM 4764 N N . LYS A 1 630 ? 7.973 17.962 49.855 1.00 82.19 630 LYS A N 1
ATOM 4765 C CA . LYS A 1 630 ? 8.537 18.975 48.942 1.00 82.19 630 LYS A CA 1
ATOM 4766 C C . LYS A 1 630 ? 7.475 19.904 48.356 1.00 82.19 630 LYS A C 1
ATOM 4768 O O . LYS A 1 630 ? 7.728 21.091 48.188 1.00 82.19 630 LYS A O 1
ATOM 4773 N N . LEU A 1 631 ? 6.301 19.370 48.011 1.00 85.75 631 LEU A N 1
ATOM 4774 C CA . LEU A 1 631 ? 5.183 20.075 47.380 1.00 85.75 631 LEU A CA 1
ATOM 4775 C C . LEU A 1 631 ? 3.847 19.470 47.835 1.00 85.75 631 LEU A C 1
ATOM 4777 O O . LEU A 1 631 ? 3.768 18.292 48.168 1.00 85.75 631 LEU A O 1
ATOM 4781 N N . ALA A 1 632 ? 2.762 20.248 47.778 1.00 83.38 632 ALA A N 1
ATOM 4782 C CA . ALA A 1 632 ? 1.422 19.725 48.058 1.00 83.38 632 ALA A CA 1
ATOM 4783 C C . ALA A 1 632 ? 1.050 18.593 47.079 1.00 83.38 632 ALA A C 1
ATOM 4785 O O . ALA A 1 632 ? 1.249 18.733 45.868 1.00 83.38 632 ALA A O 1
ATOM 4786 N N . VAL A 1 633 ? 0.489 17.493 47.588 1.00 83.12 633 VAL A N 1
ATOM 4787 C CA . VAL A 1 633 ? 0.013 16.346 46.795 1.00 83.12 633 VAL A CA 1
ATOM 4788 C C . VAL A 1 633 ? -1.512 16.328 46.819 1.00 83.12 633 VAL A C 1
ATOM 4790 O O . VAL A 1 633 ? -2.118 16.353 47.888 1.00 83.12 633 VAL A O 1
ATOM 4793 N N . GLU A 1 634 ? -2.131 16.320 45.640 1.00 83.50 634 GLU A N 1
ATOM 4794 C CA . GLU A 1 634 ? -3.583 16.187 45.512 1.00 83.50 634 GLU A CA 1
ATOM 4795 C C . GLU A 1 634 ? -3.989 14.724 45.762 1.00 83.50 634 GLU A C 1
ATOM 4797 O O . GLU A 1 634 ? -3.289 13.825 45.291 1.00 83.50 634 GLU A O 1
ATOM 4802 N N . PRO A 1 635 ? -5.109 14.447 46.460 1.00 79.50 635 PRO A N 1
ATOM 4803 C CA . PRO A 1 635 ? -5.544 13.073 46.730 1.00 79.50 635 PRO A CA 1
ATOM 4804 C C . PRO A 1 635 ? -5.751 12.224 45.467 1.00 79.50 635 PRO A C 1
ATOM 4806 O O . PRO A 1 635 ? -5.540 11.018 45.511 1.00 79.50 635 PRO A O 1
ATOM 4809 N N . SER A 1 636 ? -6.129 12.846 44.344 1.00 76.88 636 SER A N 1
ATOM 4810 C CA . SER A 1 636 ? -6.292 12.183 43.042 1.00 76.88 636 SER A CA 1
ATOM 4811 C C . SER A 1 636 ? -4.984 11.652 42.451 1.00 76.88 636 SER A C 1
ATOM 4813 O O . SER A 1 636 ? -5.017 10.709 41.666 1.00 76.88 636 SER A O 1
ATOM 4815 N N . ASP A 1 637 ? -3.850 12.247 42.831 1.00 81.56 637 ASP A N 1
ATOM 4816 C CA . ASP A 1 637 ? -2.532 11.956 42.263 1.00 81.56 637 ASP A CA 1
ATOM 4817 C C . ASP A 1 637 ? -1.734 10.969 43.138 1.00 81.56 637 ASP A C 1
ATOM 4819 O O . ASP A 1 637 ? -0.661 10.522 42.742 1.00 81.56 637 ASP A O 1
ATOM 4823 N N . ALA A 1 638 ? -2.223 10.635 44.340 1.00 77.38 638 ALA A N 1
ATOM 4824 C CA . ALA A 1 638 ? -1.468 9.876 45.342 1.00 77.38 638 ALA A CA 1
ATOM 4825 C C . ALA A 1 638 ? -1.046 8.475 44.859 1.00 77.38 638 ALA A C 1
ATOM 4827 O O . ALA A 1 638 ? 0.070 8.039 45.149 1.00 77.38 638 ALA A O 1
ATOM 4828 N N . ASP A 1 639 ? -1.904 7.821 44.072 1.00 78.81 639 ASP A N 1
ATOM 4829 C CA . ASP A 1 639 ? -1.693 6.458 43.570 1.00 78.81 639 ASP A CA 1
ATOM 4830 C C . ASP A 1 639 ? -0.871 6.397 42.267 1.00 78.81 639 ASP A C 1
ATOM 4832 O O . ASP A 1 639 ? -0.595 5.302 41.769 1.00 78.81 639 ASP A O 1
ATOM 4836 N N . LEU A 1 640 ? -0.470 7.541 41.694 1.00 85.38 640 LEU A N 1
ATOM 4837 C CA . LEU A 1 640 ? 0.312 7.578 40.454 1.00 85.38 640 LEU A CA 1
ATOM 4838 C C . LEU A 1 640 ? 1.704 6.966 40.655 1.00 85.38 640 LEU A C 1
ATOM 4840 O O . LEU A 1 640 ? 2.394 7.245 41.641 1.00 85.38 640 LEU A O 1
ATOM 4844 N N . GLN A 1 641 ? 2.141 6.168 39.680 1.00 84.56 641 GLN A N 1
ATOM 4845 C CA . GLN A 1 641 ? 3.465 5.545 39.673 1.00 84.56 641 GLN A CA 1
ATOM 4846 C C . GLN A 1 641 ? 4.342 6.144 38.576 1.00 84.56 641 GLN A C 1
ATOM 4848 O O . GLN A 1 641 ? 3.926 6.282 37.425 1.00 84.56 641 GLN A O 1
ATOM 4853 N N . LEU A 1 642 ? 5.575 6.487 38.942 1.00 87.06 642 LEU A N 1
ATOM 4854 C CA . LEU A 1 642 ? 6.603 6.937 38.021 1.00 87.06 642 LEU A CA 1
ATOM 4855 C C . LEU A 1 642 ? 7.605 5.820 37.783 1.00 87.06 642 LEU A C 1
ATOM 4857 O O . LEU A 1 642 ? 8.100 5.176 38.708 1.00 87.06 642 LEU A O 1
ATOM 4861 N N . HIS A 1 643 ? 7.933 5.659 36.518 1.00 83.88 643 HIS A N 1
ATOM 4862 C CA . HIS A 1 643 ? 8.791 4.634 35.979 1.00 83.88 643 HIS A CA 1
ATOM 4863 C C . HIS A 1 643 ? 10.033 5.347 35.411 1.00 83.88 643 HIS A C 1
ATOM 4865 O O . HIS A 1 643 ? 9.968 5.978 34.360 1.00 83.88 643 HIS A O 1
ATOM 4871 N N . CYS A 1 644 ? 11.154 5.309 36.148 1.00 85.31 644 CYS A N 1
ATOM 4872 C CA . CYS A 1 644 ? 12.395 6.056 35.877 1.00 85.31 644 CYS A CA 1
ATOM 4873 C C . CYS A 1 644 ? 13.500 5.183 35.255 1.00 85.31 644 CYS A C 1
ATOM 4875 O O . CYS A 1 644 ? 13.953 4.219 35.876 1.00 85.31 644 CYS A O 1
ATOM 4877 N N . TRP A 1 645 ? 13.891 5.509 34.020 1.00 84.81 645 TRP A N 1
ATOM 4878 C CA . TRP A 1 645 ? 14.855 4.768 33.210 1.00 84.81 645 TRP A CA 1
ATOM 4879 C C . TRP A 1 645 ? 16.188 5.516 33.304 1.00 84.81 645 TRP A C 1
ATOM 4881 O O . TRP A 1 645 ? 16.332 6.614 32.760 1.00 84.81 645 TRP A O 1
ATOM 4891 N N . ASP A 1 646 ? 17.153 4.951 34.028 1.00 85.06 646 ASP A N 1
ATOM 4892 C CA . ASP A 1 646 ? 18.514 5.485 34.137 1.00 85.06 646 ASP A CA 1
ATOM 4893 C C . ASP A 1 646 ? 19.410 4.848 33.071 1.00 85.06 646 ASP A C 1
ATOM 4895 O O . ASP A 1 646 ? 19.858 3.707 33.211 1.00 85.06 646 ASP A O 1
ATOM 4899 N N . PHE A 1 647 ? 19.646 5.583 31.985 1.00 78.94 647 PHE A N 1
ATOM 4900 C CA . PHE A 1 647 ? 20.479 5.124 30.879 1.00 78.94 647 PHE A CA 1
ATOM 4901 C C . PHE A 1 647 ? 21.967 5.364 31.151 1.00 78.94 647 PHE A C 1
ATOM 4903 O O . PHE A 1 647 ? 22.392 6.429 31.600 1.00 78.94 647 PHE A O 1
ATOM 4910 N N . GLY A 1 648 ? 22.811 4.410 30.774 1.00 76.12 648 GLY A N 1
ATOM 4911 C CA . GLY A 1 648 ? 24.256 4.574 30.725 1.00 76.12 648 GLY A CA 1
ATOM 4912 C C . GLY A 1 648 ? 24.633 5.636 29.692 1.00 76.12 648 GLY A C 1
ATOM 4913 O O . GLY A 1 648 ? 24.509 5.430 28.494 1.00 76.12 648 GLY A O 1
ATOM 4914 N N . GLY A 1 649 ? 25.143 6.782 30.143 1.00 61.06 649 GLY A N 1
ATOM 4915 C CA . GLY A 1 649 ? 25.464 7.935 29.280 1.00 61.06 649 GLY A CA 1
ATOM 4916 C C . GLY A 1 649 ? 26.657 7.774 28.333 1.00 61.06 649 GLY A C 1
ATOM 4917 O O . GLY A 1 649 ? 27.253 8.770 27.933 1.00 61.06 649 GLY A O 1
ATOM 4918 N N . GLN A 1 650 ? 27.076 6.544 28.062 1.00 66.75 650 GLN A N 1
ATOM 4919 C CA . GLN A 1 650 ? 28.240 6.241 27.241 1.00 66.75 650 GLN A CA 1
ATOM 4920 C C . GLN A 1 650 ? 27.786 6.090 25.789 1.00 66.75 650 GLN A C 1
ATOM 4922 O O . GLN A 1 650 ? 26.785 5.430 25.522 1.00 66.75 650 GLN A O 1
ATOM 4927 N N . ASP A 1 651 ? 28.522 6.685 24.856 1.00 63.31 651 ASP A N 1
ATOM 4928 C CA . ASP A 1 651 ? 28.225 6.670 23.418 1.00 63.31 651 ASP A CA 1
ATOM 4929 C C . ASP A 1 651 ? 28.012 5.258 22.840 1.00 63.31 651 ASP A C 1
ATOM 4931 O O . ASP A 1 651 ? 27.184 5.078 21.950 1.00 63.31 651 ASP A O 1
ATOM 4935 N N . VAL A 1 652 ? 28.680 4.250 23.401 1.00 61.69 652 VAL A N 1
ATOM 4936 C CA . VAL A 1 652 ? 28.531 2.828 23.046 1.00 61.69 652 VAL A CA 1
ATOM 4937 C C . VAL A 1 652 ? 27.091 2.303 23.221 1.00 61.69 652 VAL A C 1
ATOM 4939 O O . VAL A 1 652 ? 26.642 1.467 22.435 1.00 61.69 652 VAL A O 1
ATOM 4942 N N . TYR A 1 653 ? 26.337 2.810 24.205 1.00 68.75 653 TYR A N 1
ATOM 4943 C CA . TYR A 1 653 ? 24.964 2.366 24.492 1.00 68.75 653 TYR A CA 1
ATOM 4944 C C . TYR A 1 653 ? 23.897 3.118 23.692 1.00 68.75 653 TYR A C 1
ATOM 4946 O O . TYR A 1 653 ? 22.743 2.706 23.675 1.00 68.75 653 TYR A O 1
ATOM 4954 N N . LEU A 1 654 ? 24.255 4.183 22.972 1.00 66.38 654 LEU A N 1
ATOM 4955 C CA . LEU A 1 654 ? 23.265 5.038 22.318 1.00 66.38 654 LEU A CA 1
ATOM 4956 C C . LEU A 1 654 ? 22.370 4.274 21.325 1.00 66.38 654 LEU A C 1
ATOM 4958 O O . LEU A 1 654 ? 21.189 4.578 21.191 1.00 66.38 654 LEU A O 1
ATOM 4962 N N . GLY A 1 655 ? 22.892 3.235 20.667 1.00 60.38 655 GLY A N 1
ATOM 4963 C CA . GLY A 1 655 ? 22.073 2.401 19.785 1.00 60.38 655 GLY A CA 1
ATOM 4964 C C . GLY A 1 655 ? 21.006 1.578 20.501 1.00 60.38 655 GLY A C 1
ATOM 4965 O O . GLY A 1 655 ? 19.926 1.397 19.949 1.00 60.38 655 GLY A O 1
ATOM 4966 N N . THR A 1 656 ? 21.240 1.161 21.747 1.00 64.44 656 THR A N 1
ATOM 4967 C CA . THR A 1 656 ? 20.236 0.423 22.527 1.00 64.44 656 THR A CA 1
ATOM 4968 C C . THR A 1 656 ? 19.182 1.343 23.134 1.00 64.44 656 THR A C 1
ATOM 4970 O O . THR A 1 656 ? 18.075 0.890 23.400 1.00 64.44 656 THR A O 1
ATOM 4973 N N . HIS A 1 657 ? 19.484 2.635 23.316 1.00 69.38 657 HIS A N 1
ATOM 4974 C CA . HIS A 1 657 ? 18.530 3.603 23.866 1.00 69.38 657 HIS A CA 1
ATOM 4975 C C . HIS A 1 657 ? 17.300 3.742 22.968 1.00 69.38 657 HIS A C 1
ATOM 4977 O O . HIS A 1 657 ? 16.186 3.731 23.480 1.00 69.38 657 HIS A O 1
ATOM 4983 N N . SER A 1 658 ? 17.501 3.779 21.645 1.00 65.06 658 SER A N 1
ATOM 4984 C CA . SER A 1 658 ? 16.434 3.937 20.641 1.00 65.06 658 SER A CA 1
ATOM 4985 C C . SER A 1 658 ? 15.269 2.947 20.777 1.00 65.06 658 SER A C 1
ATOM 4987 O O . SER A 1 658 ? 14.160 3.255 20.367 1.00 65.06 658 SER A O 1
ATOM 4989 N N . LEU A 1 659 ? 15.496 1.790 21.404 1.00 61.97 659 LEU A N 1
ATOM 4990 C CA . LEU A 1 659 ? 14.488 0.747 21.614 1.00 61.97 659 LEU A CA 1
ATOM 4991 C C . LEU A 1 659 ? 13.479 1.075 22.719 1.00 61.97 659 LEU A C 1
ATOM 4993 O O . LEU A 1 659 ? 12.427 0.447 22.784 1.00 61.97 659 LEU A O 1
ATOM 4997 N N . PHE A 1 660 ? 13.825 2.002 23.613 1.00 68.69 660 PHE A N 1
ATOM 4998 C CA . PHE A 1 660 ? 13.055 2.322 24.817 1.00 68.69 660 PHE A CA 1
ATOM 4999 C C . PHE A 1 660 ? 12.557 3.765 24.844 1.00 68.69 660 PHE A C 1
ATOM 5001 O O . PHE A 1 660 ? 11.836 4.129 25.770 1.00 68.69 660 PHE A O 1
ATOM 5008 N N . LEU A 1 661 ? 12.980 4.598 23.888 1.00 72.88 661 LEU A N 1
ATOM 5009 C CA . LEU A 1 661 ? 12.534 5.984 23.794 1.00 72.88 661 LEU A CA 1
ATOM 5010 C C . LEU A 1 661 ? 11.220 6.047 23.013 1.00 72.88 661 LEU A C 1
ATOM 5012 O O . LEU A 1 661 ? 11.106 5.444 21.951 1.00 72.88 661 LEU A O 1
ATOM 5016 N N . ASP A 1 662 ? 10.253 6.798 23.532 1.00 71.81 662 ASP A N 1
ATOM 5017 C CA . ASP A 1 662 ? 8.956 7.024 22.900 1.00 71.81 662 ASP A CA 1
ATOM 5018 C C . ASP A 1 662 ? 8.405 8.414 23.262 1.00 71.81 662 ASP A C 1
ATOM 5020 O O . ASP A 1 662 ? 8.914 9.110 24.140 1.00 71.81 662 ASP A O 1
ATOM 5024 N N . GLU A 1 663 ? 7.355 8.841 22.566 1.00 71.00 663 GLU A N 1
ATOM 5025 C CA . GLU A 1 663 ? 6.768 10.178 22.727 1.00 71.00 663 GLU A CA 1
ATOM 5026 C C . GLU A 1 663 ? 5.992 10.363 24.049 1.00 71.00 663 GLU A C 1
ATOM 5028 O O . GLU A 1 663 ? 5.661 11.493 24.413 1.00 71.00 663 GLU A O 1
ATOM 5033 N N . GLN A 1 664 ? 5.694 9.286 24.789 1.00 77.00 664 GLN A N 1
ATOM 5034 C CA . GLN A 1 664 ? 4.867 9.301 26.004 1.00 77.00 664 GLN A CA 1
ATOM 5035 C C . GLN A 1 664 ? 5.697 9.342 27.301 1.00 77.00 664 GLN A C 1
ATOM 5037 O O . GLN A 1 664 ? 5.303 8.798 28.340 1.00 77.00 664 GLN A O 1
ATOM 5042 N N . ALA A 1 665 ? 6.847 10.017 27.266 1.00 85.06 665 ALA A N 1
ATOM 5043 C CA . ALA A 1 665 ? 7.761 10.126 28.395 1.00 85.06 665 ALA A CA 1
ATOM 5044 C C . ALA A 1 665 ? 8.172 11.573 28.703 1.00 85.06 665 ALA A C 1
ATOM 5046 O O . ALA A 1 665 ? 8.214 12.448 27.837 1.00 85.06 665 ALA A O 1
ATOM 5047 N N . VAL A 1 666 ? 8.535 11.816 29.965 1.00 91.31 666 VAL A N 1
ATOM 5048 C CA . VAL A 1 666 ? 9.215 13.046 30.386 1.00 91.31 666 VAL A CA 1
ATOM 5049 C C . VAL A 1 666 ? 10.724 12.822 30.359 1.00 91.31 666 VAL A C 1
ATOM 5051 O O . VAL A 1 666 ? 11.240 11.904 30.998 1.00 91.31 666 VAL A O 1
ATOM 5054 N N . TYR A 1 667 ? 11.446 13.688 29.656 1.00 93.06 667 TYR A N 1
ATOM 5055 C CA . TYR A 1 667 ? 12.888 13.580 29.464 1.00 93.06 667 TYR A CA 1
ATOM 5056 C C . TYR A 1 667 ? 13.653 14.501 30.412 1.00 93.06 667 TYR A C 1
ATOM 5058 O O . TYR A 1 667 ? 13.478 15.719 30.391 1.00 93.06 667 TYR A O 1
ATOM 5066 N N . LEU A 1 668 ? 14.542 13.919 31.217 1.00 93.94 668 LEU A N 1
ATOM 5067 C CA . LEU A 1 668 ? 15.518 14.630 32.040 1.00 93.94 668 LEU A CA 1
ATOM 5068 C C . LEU A 1 668 ? 16.887 14.541 31.357 1.00 93.94 668 LEU A C 1
ATOM 5070 O O . LEU A 1 668 ? 17.590 13.535 31.476 1.00 93.94 668 LEU A O 1
ATOM 5074 N N . LEU A 1 669 ? 17.260 15.587 30.623 1.00 92.88 669 LEU A N 1
ATOM 50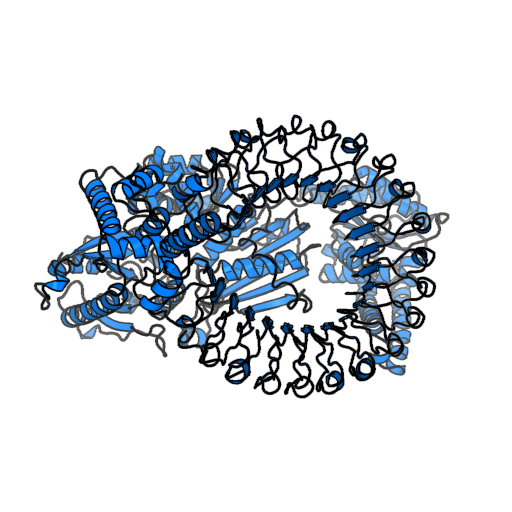75 C CA . LEU A 1 669 ? 18.523 15.660 29.894 1.00 92.88 669 LEU A CA 1
ATOM 5076 C C . LEU A 1 669 ? 19.570 16.406 30.725 1.00 92.88 669 LEU A C 1
ATOM 5078 O O . LEU A 1 669 ? 19.529 17.629 30.841 1.00 92.88 669 LEU A O 1
ATOM 5082 N N . LEU A 1 670 ? 20.508 15.666 31.314 1.00 92.38 670 LEU A N 1
ATOM 5083 C CA . LEU A 1 670 ? 21.547 16.217 32.180 1.00 92.38 670 LEU A CA 1
ATOM 5084 C C . LEU A 1 670 ? 22.793 16.604 31.380 1.00 92.38 670 LEU A C 1
ATOM 5086 O O . LEU A 1 670 ? 23.303 15.816 30.579 1.00 92.38 670 LEU A O 1
ATOM 5090 N N . TRP A 1 671 ? 23.333 17.785 31.670 1.00 91.62 671 TRP A N 1
ATOM 5091 C CA . TRP A 1 671 ? 24.568 18.289 31.069 1.00 91.62 671 TRP A CA 1
ATOM 5092 C C . TRP A 1 671 ? 25.455 19.005 32.104 1.00 91.62 671 TRP A C 1
ATOM 5094 O O . TRP A 1 671 ? 25.051 19.230 33.246 1.00 91.62 671 TRP A O 1
ATOM 5104 N N . HIS A 1 672 ? 26.694 19.310 31.719 1.00 90.06 672 HIS A N 1
ATOM 5105 C CA . HIS A 1 672 ? 27.661 20.090 32.502 1.00 90.06 672 HIS A CA 1
ATOM 5106 C C . HIS A 1 672 ? 28.618 20.806 31.535 1.00 90.06 672 HIS A C 1
ATOM 5108 O O . HIS A 1 672 ? 28.993 20.181 30.532 1.00 90.06 672 HIS A O 1
ATOM 5114 N N . PRO A 1 673 ? 29.076 22.040 31.831 1.00 87.62 673 PRO A N 1
ATOM 5115 C CA . PRO A 1 673 ? 29.980 22.804 30.964 1.00 87.62 673 PRO A CA 1
ATOM 5116 C C . PRO A 1 673 ? 31.233 22.038 30.516 1.00 87.62 673 PRO A C 1
ATOM 5118 O O . PRO A 1 673 ? 31.596 22.069 29.343 1.00 87.62 673 PRO A O 1
ATOM 5121 N N . ASP A 1 674 ? 31.847 21.253 31.406 1.00 86.56 674 ASP A N 1
ATOM 5122 C CA . ASP A 1 674 ? 33.042 20.453 31.075 1.00 86.56 674 ASP A CA 1
ATOM 5123 C C . ASP A 1 674 ? 32.786 19.340 30.045 1.00 86.56 674 ASP A C 1
ATOM 5125 O O . ASP A 1 674 ? 33.722 18.810 29.439 1.00 86.56 674 ASP A O 1
ATOM 5129 N N . SER A 1 675 ? 31.520 18.975 29.837 1.00 84.31 675 SER A N 1
ATOM 5130 C CA . SER A 1 675 ? 31.101 17.955 28.875 1.00 84.31 675 SER A CA 1
ATOM 5131 C C . SER A 1 675 ? 30.584 18.535 27.550 1.00 84.31 675 SER A C 1
ATOM 5133 O O . SER A 1 675 ? 30.310 17.764 26.633 1.00 84.31 675 SER A O 1
ATOM 5135 N N . GLU A 1 676 ? 30.527 19.869 27.405 1.00 85.75 676 GLU A N 1
ATOM 5136 C CA . GLU A 1 676 ? 30.167 20.570 26.157 1.00 85.75 676 GLU A CA 1
ATOM 5137 C C . GLU A 1 676 ? 31.321 20.567 25.149 1.00 85.75 676 GLU A C 1
ATOM 5139 O O . GLU A 1 676 ? 31.933 21.580 24.812 1.00 85.75 676 GLU A O 1
ATOM 5144 N N . ASN A 1 677 ? 31.697 19.373 24.708 1.00 82.06 677 ASN A N 1
ATOM 5145 C CA . ASN A 1 677 ? 32.726 19.153 23.705 1.00 82.06 677 ASN A CA 1
ATOM 5146 C C . ASN A 1 677 ? 32.578 17.757 23.097 1.00 82.06 677 ASN A C 1
ATOM 5148 O O . ASN A 1 677 ? 31.762 16.951 23.526 1.00 82.06 677 ASN A O 1
ATOM 5152 N N . THR A 1 678 ? 33.410 17.458 22.102 1.00 78.25 678 THR A N 1
ATOM 5153 C CA . THR A 1 678 ? 33.462 16.145 21.449 1.00 78.25 678 THR A CA 1
ATOM 5154 C C . THR A 1 678 ? 34.724 15.358 21.801 1.00 78.25 678 THR A C 1
ATOM 5156 O O . THR A 1 678 ? 35.168 14.533 20.998 1.00 78.25 678 THR A O 1
ATOM 5159 N N . LYS A 1 679 ? 35.364 15.657 22.940 1.00 80.88 679 LYS A N 1
ATOM 5160 C CA . LYS A 1 679 ? 36.623 15.013 23.336 1.00 80.88 679 LYS A CA 1
ATOM 5161 C C . LYS A 1 679 ? 36.363 13.592 23.823 1.00 80.88 679 LYS A C 1
ATOM 5163 O O . LYS A 1 679 ? 35.325 13.304 24.415 1.00 80.88 679 LYS A O 1
ATOM 5168 N N . PHE A 1 680 ? 37.338 12.721 23.592 1.00 79.00 680 PHE A N 1
ATOM 5169 C CA . PHE A 1 680 ? 37.377 11.414 24.229 1.00 79.00 680 PHE A CA 1
ATOM 5170 C C . PHE A 1 680 ? 37.878 11.565 25.663 1.00 79.00 680 PHE A C 1
ATOM 5172 O O . PHE A 1 680 ? 38.913 12.193 25.893 1.00 79.00 680 PHE A O 1
ATOM 5179 N N . VAL A 1 681 ? 37.143 10.990 26.606 1.00 78.19 681 VAL A N 1
ATOM 5180 C CA . VAL A 1 681 ? 37.456 10.977 28.032 1.00 78.19 681 VAL A CA 1
ATOM 5181 C C . VAL A 1 681 ? 37.647 9.533 28.464 1.00 78.19 681 VAL A C 1
ATOM 5183 O O . VAL A 1 681 ? 36.873 8.652 28.081 1.00 78.19 681 VAL A O 1
ATOM 5186 N N . ASP A 1 682 ? 38.683 9.290 29.260 1.00 72.94 682 ASP A N 1
ATOM 5187 C CA . ASP A 1 682 ? 38.907 7.979 29.853 1.00 72.94 682 ASP A CA 1
ATOM 5188 C C . ASP A 1 682 ? 37.816 7.707 30.897 1.00 72.94 682 ASP A C 1
ATOM 5190 O O . ASP A 1 682 ? 37.633 8.447 31.869 1.00 72.94 682 ASP A O 1
ATOM 5194 N N . CYS A 1 683 ? 37.069 6.631 30.686 1.00 63.47 683 CYS A N 1
ATOM 5195 C CA . CYS A 1 683 ? 36.075 6.136 31.618 1.00 63.47 683 CYS A CA 1
ATOM 5196 C C . CYS A 1 683 ? 36.354 4.660 31.868 1.00 63.47 683 CYS A C 1
ATOM 5198 O O . CYS A 1 683 ? 35.990 3.800 31.066 1.00 63.47 683 CYS A O 1
ATOM 5200 N N . GLU A 1 684 ? 37.004 4.382 32.998 1.00 68.75 684 GLU A N 1
ATOM 5201 C CA . GLU A 1 684 ? 37.442 3.032 33.362 1.00 68.75 684 GLU A CA 1
ATOM 5202 C C . GLU A 1 684 ? 38.353 2.449 32.258 1.00 68.75 684 GLU A C 1
ATOM 5204 O O . GLU A 1 684 ? 39.416 3.013 32.005 1.00 68.75 684 GLU A O 1
ATOM 5209 N N . ALA A 1 685 ? 37.958 1.357 31.594 1.00 62.94 685 ALA A N 1
ATOM 5210 C CA . ALA A 1 685 ? 38.755 0.669 30.570 1.00 62.94 685 ALA A CA 1
ATOM 5211 C C . ALA A 1 685 ? 38.531 1.163 29.119 1.00 62.94 685 ALA A C 1
ATOM 5213 O O . ALA A 1 685 ? 39.120 0.607 28.192 1.00 62.94 685 ALA A O 1
ATOM 5214 N N . LEU A 1 686 ? 37.687 2.181 28.885 1.00 61.31 686 LEU A N 1
ATOM 5215 C CA . LEU A 1 686 ? 37.353 2.678 27.540 1.00 61.31 686 LEU A CA 1
ATOM 5216 C C . LEU A 1 686 ? 37.477 4.199 27.416 1.00 61.31 686 LEU A C 1
ATOM 5218 O O . LEU A 1 686 ? 37.281 4.948 28.371 1.00 61.31 686 LEU A O 1
ATOM 5222 N N . LYS A 1 687 ? 37.732 4.656 26.187 1.00 67.75 687 LYS A N 1
ATOM 5223 C CA . LYS A 1 687 ? 37.611 6.064 25.800 1.00 67.75 687 LYS A CA 1
ATOM 5224 C C . LYS A 1 687 ? 36.195 6.333 25.310 1.00 67.75 687 LYS A C 1
ATOM 5226 O O . LYS A 1 687 ? 35.809 5.805 24.272 1.00 67.75 687 LYS A O 1
ATOM 5231 N N . ILE A 1 688 ? 35.452 7.159 26.038 1.00 72.38 688 ILE A N 1
ATOM 5232 C CA . ILE A 1 688 ? 34.080 7.561 25.699 1.00 72.38 688 ILE A CA 1
ATOM 5233 C C . ILE A 1 688 ? 34.119 8.947 25.083 1.00 72.38 688 ILE A C 1
ATOM 5235 O O . ILE A 1 688 ? 34.804 9.832 25.597 1.00 72.38 688 ILE A O 1
ATOM 5239 N N . ARG A 1 689 ? 33.373 9.167 24.003 1.00 79.38 689 ARG A N 1
ATOM 5240 C CA . ARG A 1 689 ? 33.237 10.500 23.422 1.00 79.38 689 ARG A CA 1
ATOM 5241 C C . ARG A 1 689 ? 32.162 11.301 24.155 1.00 79.38 689 ARG A C 1
ATOM 5243 O O . ARG A 1 689 ? 31.009 10.877 24.216 1.00 79.38 689 ARG A O 1
ATOM 5250 N N . ASN A 1 690 ? 32.513 12.489 24.642 1.00 83.56 690 ASN A N 1
ATOM 5251 C CA . ASN A 1 690 ? 31.511 13.461 25.072 1.00 83.56 690 ASN A CA 1
ATOM 5252 C C . ASN A 1 690 ? 30.634 13.866 23.880 1.00 83.56 690 ASN A C 1
ATOM 5254 O O . ASN A 1 690 ? 31.122 14.041 22.758 1.00 83.56 690 ASN A O 1
ATOM 5258 N N . ARG A 1 691 ? 29.331 14.010 24.116 1.00 83.69 691 ARG A N 1
ATOM 5259 C CA . ARG A 1 691 ? 28.381 14.530 23.136 1.00 83.69 691 ARG A CA 1
ATOM 5260 C C . ARG A 1 691 ? 27.828 15.860 23.659 1.00 83.69 691 ARG A C 1
ATOM 5262 O O . ARG A 1 691 ? 27.318 15.877 24.780 1.00 83.69 691 ARG A O 1
ATOM 5269 N N . PRO A 1 692 ? 27.930 16.961 22.896 1.00 84.38 692 PRO A N 1
ATOM 5270 C CA . PRO A 1 692 ? 27.375 18.246 23.318 1.00 84.38 692 PRO A CA 1
ATOM 5271 C C . PRO A 1 692 ? 25.852 18.157 23.470 1.00 84.38 692 PRO A C 1
ATOM 5273 O O . PRO A 1 692 ? 25.218 17.272 22.883 1.00 84.38 692 PRO A O 1
ATOM 5276 N N . LEU A 1 693 ? 25.245 19.076 24.224 1.00 85.44 693 LEU A N 1
ATOM 5277 C CA . LEU A 1 693 ? 23.794 19.081 24.459 1.00 85.44 693 LEU A CA 1
ATOM 5278 C C . LEU A 1 693 ? 22.985 19.086 23.155 1.00 85.44 693 LEU A C 1
ATOM 5280 O O . LEU A 1 693 ? 21.949 18.433 23.040 1.00 85.44 693 LEU A O 1
ATOM 5284 N N . SER A 1 694 ? 23.499 19.777 22.148 1.00 79.75 694 SER A N 1
ATOM 5285 C CA . SER A 1 694 ? 22.931 19.846 20.809 1.00 79.75 694 SER A CA 1
ATOM 5286 C C . SER A 1 694 ? 22.708 18.499 20.139 1.00 79.75 694 SER A C 1
ATOM 5288 O O . SER A 1 694 ? 21.650 18.258 19.562 1.00 79.75 694 SER A O 1
ATOM 5290 N N . TYR A 1 695 ? 23.684 17.604 20.266 1.00 81.38 695 TYR A N 1
ATOM 5291 C CA . TYR A 1 695 ? 23.595 16.249 19.751 1.00 81.38 695 TYR A CA 1
ATOM 5292 C C . TYR A 1 695 ? 22.463 15.485 20.432 1.00 81.38 695 TYR A C 1
ATOM 5294 O O . TYR A 1 695 ? 21.669 14.837 19.759 1.00 81.38 695 TYR A O 1
ATOM 5302 N N . TRP A 1 696 ? 22.364 15.587 21.760 1.00 83.94 696 TRP A N 1
ATOM 5303 C CA . TRP A 1 696 ? 21.315 14.921 22.527 1.00 83.94 696 TRP A CA 1
ATOM 5304 C C . TRP A 1 696 ? 19.919 15.442 22.179 1.00 83.94 696 TRP A C 1
ATOM 5306 O O . TRP A 1 696 ? 18.994 14.644 22.050 1.00 83.94 696 TRP A O 1
ATOM 5316 N N . LEU A 1 697 ? 19.765 16.755 21.985 1.00 85.75 697 LEU A N 1
ATOM 5317 C CA . LEU A 1 697 ? 18.495 17.358 21.576 1.00 85.75 697 LEU A CA 1
ATOM 5318 C C . LEU A 1 697 ? 18.087 16.936 20.159 1.00 85.75 697 LEU A C 1
ATOM 5320 O O . LEU A 1 697 ? 16.926 16.594 19.948 1.00 85.75 697 LEU A O 1
ATOM 5324 N N . ALA A 1 698 ? 19.021 16.920 19.204 1.00 79.62 698 ALA A N 1
ATOM 5325 C CA . ALA A 1 698 ? 18.753 16.455 17.844 1.00 79.62 698 ALA A CA 1
ATOM 5326 C C . ALA A 1 698 ? 18.443 14.948 17.803 1.00 79.62 698 ALA A C 1
ATOM 5328 O O . ALA A 1 698 ? 17.486 14.535 17.152 1.00 79.62 698 ALA A O 1
ATOM 5329 N N . TYR A 1 699 ? 19.186 14.144 18.572 1.00 80.88 699 TYR A N 1
ATOM 5330 C CA . TYR A 1 699 ? 18.944 12.711 18.741 1.00 80.88 699 TYR A CA 1
ATOM 5331 C C . TYR A 1 699 ? 17.549 12.435 19.306 1.00 80.88 699 TYR A C 1
ATOM 5333 O O . TYR A 1 699 ? 16.795 11.660 18.722 1.00 80.88 699 TYR A O 1
ATOM 5341 N N . LEU A 1 700 ? 17.161 13.130 20.379 1.00 82.31 700 LEU A N 1
ATOM 5342 C CA . LEU A 1 700 ? 15.811 13.028 20.928 1.00 82.31 700 LEU A CA 1
ATOM 5343 C C . LEU A 1 700 ? 14.758 13.443 19.905 1.00 82.31 700 LEU A C 1
ATOM 5345 O O . LEU A 1 700 ? 13.828 12.685 19.658 1.00 82.31 700 LEU A O 1
ATOM 5349 N N . LYS A 1 701 ? 14.932 14.591 19.246 1.00 81.69 701 LYS A N 1
ATOM 5350 C CA . LYS A 1 701 ? 13.956 15.093 18.273 1.00 81.69 701 LYS A CA 1
ATOM 5351 C C . LYS A 1 701 ? 13.744 14.102 17.129 1.00 81.69 701 LYS A C 1
ATOM 5353 O O . LYS A 1 701 ? 12.618 13.934 16.679 1.00 81.69 701 LYS A O 1
ATOM 5358 N N . SER A 1 702 ? 14.814 13.434 16.690 1.00 76.00 702 SER A N 1
ATOM 5359 C CA . SER A 1 702 ? 14.746 12.438 15.619 1.00 76.00 702 SER A CA 1
ATOM 5360 C C . SER A 1 702 ? 13.959 11.179 15.991 1.00 76.00 702 SER A C 1
ATOM 5362 O O . SER A 1 702 ? 13.409 10.556 15.090 1.00 76.00 702 SER A O 1
ATOM 5364 N N . LEU A 1 703 ? 13.884 10.837 17.285 1.00 74.25 703 LEU A N 1
ATOM 5365 C CA . LEU A 1 703 ? 13.239 9.616 17.782 1.00 74.25 703 LEU A CA 1
ATOM 5366 C C . LEU A 1 703 ? 11.847 9.849 18.386 1.00 74.25 703 LEU A C 1
ATOM 5368 O O . LEU A 1 703 ? 11.015 8.952 18.319 1.00 74.25 703 LEU A O 1
ATOM 5372 N N . VAL A 1 704 ? 11.598 11.012 19.002 1.00 76.44 704 VAL A N 1
ATOM 5373 C CA . VAL A 1 704 ? 10.367 11.277 19.783 1.00 76.44 704 VAL A CA 1
ATOM 5374 C C . VAL A 1 704 ? 9.584 12.519 19.341 1.00 76.44 704 VAL A C 1
ATOM 5376 O O . VAL A 1 704 ? 8.653 12.945 20.023 1.00 76.44 704 VAL A O 1
ATOM 5379 N N . GLY A 1 705 ? 9.981 13.145 18.232 1.00 78.06 705 GLY A N 1
ATOM 5380 C CA . GLY A 1 705 ? 9.299 14.320 17.685 1.00 78.06 705 GLY A CA 1
ATOM 5381 C C . GLY A 1 705 ? 9.466 15.599 18.520 1.00 78.06 705 GLY A C 1
ATOM 5382 O O . GLY A 1 705 ? 10.242 15.658 19.468 1.00 78.06 705 GLY A O 1
ATOM 5383 N N . ASP A 1 706 ? 8.754 16.671 18.156 1.00 81.06 706 ASP A N 1
ATOM 5384 C CA . ASP A 1 706 ? 8.889 18.013 18.760 1.00 81.06 706 ASP A CA 1
ATOM 5385 C C . ASP A 1 706 ? 7.926 18.288 19.938 1.00 81.06 706 ASP A C 1
ATOM 5387 O O . ASP A 1 706 ? 8.025 19.330 20.602 1.00 81.06 706 ASP A O 1
ATOM 5391 N N . LYS A 1 707 ? 6.989 17.366 20.200 1.00 81.56 707 LYS A N 1
ATOM 5392 C CA . LYS A 1 707 ? 5.960 17.471 21.252 1.00 81.56 707 LYS A CA 1
ATOM 5393 C C . LYS A 1 707 ? 6.416 16.946 22.619 1.00 81.56 707 LYS A C 1
ATOM 5395 O O . LYS A 1 707 ? 5.736 17.213 23.607 1.00 81.56 707 LYS A O 1
ATOM 5400 N N . ALA A 1 708 ? 7.540 16.231 22.690 1.00 85.62 708 ALA A N 1
ATOM 5401 C CA . ALA A 1 708 ? 8.038 15.636 23.929 1.00 85.62 708 ALA A CA 1
ATOM 5402 C C . ALA A 1 708 ? 8.351 16.685 25.017 1.00 85.62 708 ALA A C 1
ATOM 5404 O O . ALA A 1 708 ? 8.843 17.782 24.734 1.00 85.62 708 ALA A O 1
ATOM 5405 N N . ASN A 1 709 ? 8.097 16.326 26.281 1.00 90.75 709 ASN A N 1
ATOM 5406 C CA . ASN A 1 709 ? 8.362 17.176 27.444 1.00 90.75 709 ASN A CA 1
ATOM 5407 C C . ASN A 1 709 ? 9.818 17.020 27.906 1.00 90.75 709 ASN A C 1
ATOM 5409 O O . ASN A 1 709 ? 10.192 15.959 28.413 1.00 90.75 709 ASN A O 1
ATOM 5413 N N . ILE A 1 710 ? 10.635 18.073 27.773 1.00 92.81 710 ILE A N 1
ATOM 5414 C CA . ILE A 1 710 ? 12.079 18.014 28.057 1.00 92.81 710 ILE A CA 1
ATOM 5415 C C . ILE A 1 710 ? 12.502 19.026 29.125 1.00 92.81 710 ILE A C 1
ATOM 5417 O O . ILE A 1 710 ? 12.306 20.236 28.994 1.00 92.81 710 ILE A O 1
ATOM 5421 N N . LEU A 1 711 ? 13.176 18.526 30.161 1.00 94.19 711 LEU A N 1
ATOM 5422 C CA . LEU A 1 711 ? 13.905 19.323 31.141 1.00 94.19 711 LEU A CA 1
ATOM 5423 C C . LEU A 1 711 ? 15.407 19.162 30.907 1.00 94.19 711 LEU A C 1
ATOM 5425 O O . LEU A 1 711 ? 15.969 18.085 31.102 1.00 94.19 711 LEU A O 1
ATOM 5429 N N . VAL A 1 712 ? 16.051 20.246 30.486 1.00 93.06 712 VAL A N 1
ATOM 5430 C CA . VAL A 1 712 ? 17.504 20.339 30.348 1.00 93.06 712 VAL A CA 1
ATOM 5431 C C . VAL A 1 712 ? 18.073 20.786 31.688 1.00 93.06 712 VAL A C 1
ATOM 5433 O O . VAL A 1 712 ? 17.838 21.914 32.118 1.00 93.06 712 VAL A O 1
ATOM 5436 N N . CYS A 1 713 ? 18.805 19.901 32.356 1.00 92.50 713 CYS A N 1
ATOM 5437 C CA . CYS A 1 713 ? 19.295 20.122 33.709 1.00 92.50 713 CYS A CA 1
ATOM 5438 C C . CYS A 1 713 ? 20.822 20.272 33.730 1.00 92.50 713 CYS A C 1
ATOM 5440 O O . CYS A 1 713 ? 21.529 19.299 33.449 1.00 92.50 713 CYS A O 1
ATOM 5442 N N . GLN A 1 714 ? 21.347 21.445 34.104 1.00 92.12 714 GLN A N 1
ATOM 5443 C CA . GLN A 1 714 ? 22.758 21.561 34.473 1.00 92.12 714 GLN A CA 1
ATOM 5444 C C . GLN A 1 714 ? 22.967 20.794 35.779 1.00 92.12 714 GLN A C 1
ATOM 5446 O O . GLN A 1 714 ? 22.486 21.177 36.841 1.00 92.12 714 GLN A O 1
ATOM 5451 N N . SER A 1 715 ? 23.661 19.671 35.687 1.00 89.44 715 SER A N 1
ATOM 5452 C CA . SER A 1 715 ? 24.033 18.844 36.832 1.00 89.44 715 SER A CA 1
ATOM 5453 C C . SER A 1 715 ? 25.240 19.418 37.577 1.00 89.44 715 SER A C 1
ATOM 5455 O O . SER A 1 715 ? 25.984 20.212 37.013 1.00 89.44 715 SER A O 1
ATOM 5457 N N . GLN A 1 716 ? 25.469 18.973 38.818 1.00 88.69 716 GLN A N 1
ATOM 5458 C CA . GLN A 1 716 ? 26.657 19.325 39.622 1.00 88.69 716 GLN A CA 1
ATOM 5459 C C . GLN A 1 716 ? 26.818 20.838 39.873 1.00 88.69 716 GLN A C 1
ATOM 5461 O O . GLN A 1 716 ? 27.927 21.315 40.093 1.00 88.69 716 GLN A O 1
ATOM 5466 N N . CYS A 1 717 ? 25.715 21.594 39.864 1.00 86.31 717 CYS A N 1
ATOM 5467 C CA . CYS A 1 717 ? 25.701 23.009 40.233 1.00 86.31 717 CYS A CA 1
ATOM 5468 C C . CYS A 1 717 ? 25.599 23.145 41.763 1.00 86.31 717 CYS A C 1
ATOM 5470 O O . CYS A 1 717 ? 24.554 23.502 42.304 1.00 86.31 717 CYS A O 1
ATOM 5472 N N . ASP A 1 718 ? 26.674 22.786 42.466 1.00 85.19 718 ASP A N 1
ATOM 5473 C CA . ASP A 1 718 ? 26.746 22.723 43.933 1.00 85.19 718 ASP A CA 1
ATOM 5474 C C . ASP A 1 718 ? 26.753 24.109 44.607 1.00 85.19 718 ASP A C 1
ATOM 5476 O O . ASP A 1 718 ? 26.579 24.199 45.822 1.00 85.19 718 ASP A O 1
ATOM 5480 N N . SER A 1 719 ? 26.957 25.191 43.845 1.00 80.62 719 SER A N 1
ATOM 5481 C CA . SER A 1 719 ? 26.768 26.573 44.301 1.00 80.62 719 SER A CA 1
ATOM 5482 C C . SER A 1 719 ? 26.205 27.481 43.192 1.00 80.62 719 SER A C 1
ATOM 5484 O O . SER A 1 719 ? 26.427 27.207 42.012 1.00 80.62 719 SER A O 1
ATOM 5486 N N . PRO A 1 720 ? 25.520 28.598 43.527 1.00 76.44 720 PRO A N 1
ATOM 5487 C CA . PRO A 1 720 ? 24.931 29.503 42.528 1.00 76.44 720 PRO A CA 1
ATOM 5488 C C . PRO A 1 720 ? 25.932 30.109 41.531 1.00 76.44 720 PRO A C 1
ATOM 5490 O O . PRO A 1 720 ? 25.570 30.400 40.395 1.00 76.44 720 PRO A O 1
ATOM 5493 N N . ASP A 1 721 ? 27.195 30.277 41.930 1.00 81.12 721 ASP A N 1
ATOM 5494 C CA . ASP A 1 721 ? 28.249 30.838 41.072 1.00 81.12 721 ASP A CA 1
ATOM 5495 C C . ASP A 1 721 ? 28.702 29.871 39.958 1.00 81.12 721 ASP A C 1
ATOM 5497 O O . ASP A 1 721 ? 29.405 30.281 39.036 1.00 81.12 721 ASP A O 1
ATOM 5501 N N . GLN A 1 722 ? 28.326 28.588 40.038 1.00 83.56 722 GLN A N 1
ATOM 5502 C CA . GLN A 1 722 ? 28.631 27.566 39.025 1.00 83.56 722 GLN A CA 1
ATOM 5503 C C . GLN A 1 722 ? 27.599 27.526 37.887 1.00 83.56 722 GLN A C 1
ATOM 5505 O O . GLN A 1 722 ? 27.780 26.782 36.919 1.00 83.56 722 GLN A O 1
ATOM 5510 N N . HIS A 1 723 ? 26.535 28.330 37.987 1.00 83.44 723 HIS A N 1
ATOM 5511 C CA . HIS A 1 723 ? 25.488 28.435 36.975 1.00 83.44 723 HIS A CA 1
ATOM 5512 C C . HIS A 1 723 ? 26.049 28.783 35.593 1.00 83.44 723 HIS A C 1
ATOM 5514 O O . HIS A 1 723 ? 26.809 29.740 35.433 1.00 83.44 723 HIS A O 1
ATOM 5520 N N . CYS A 1 724 ? 25.629 28.038 34.578 1.00 84.81 724 CYS A N 1
ATOM 5521 C CA . CYS A 1 724 ? 25.987 28.239 33.184 1.00 84.81 724 CYS A CA 1
ATOM 5522 C C . CYS A 1 724 ? 24.747 28.067 32.302 1.00 84.81 724 CYS A C 1
ATOM 5524 O O . CYS A 1 724 ? 24.054 27.059 32.362 1.00 84.81 724 CYS A O 1
ATOM 5526 N N . ASN A 1 725 ? 24.492 29.021 31.405 1.00 80.12 725 ASN A N 1
ATOM 5527 C CA . ASN A 1 725 ? 23.361 28.904 30.485 1.00 80.12 725 ASN A CA 1
ATOM 5528 C C . ASN A 1 725 ? 23.604 27.789 29.461 1.00 80.12 725 ASN A C 1
ATOM 5530 O O . ASN A 1 725 ? 24.629 27.783 28.771 1.00 80.12 725 ASN A O 1
ATOM 5534 N N . ALA A 1 726 ? 22.634 26.884 29.327 1.00 80.62 726 ALA A N 1
ATOM 5535 C CA . ALA A 1 726 ? 22.695 25.814 28.347 1.00 80.62 726 ALA A CA 1
ATOM 5536 C C . ALA A 1 726 ? 22.587 26.383 26.925 1.00 80.62 726 ALA A C 1
ATOM 5538 O O . ALA A 1 726 ? 21.756 27.250 26.638 1.00 80.62 726 ALA A O 1
ATOM 5539 N N . GLN A 1 727 ? 23.408 25.877 26.006 1.00 77.44 727 GLN A N 1
ATOM 5540 C CA . GLN A 1 727 ? 23.376 26.291 24.602 1.00 77.44 727 GLN A CA 1
ATOM 5541 C C . GLN A 1 727 ? 22.268 25.542 23.845 1.00 77.44 727 GLN A C 1
ATOM 5543 O O . GLN A 1 727 ? 22.533 24.579 23.128 1.00 77.44 727 GLN A O 1
ATOM 5548 N N . VAL A 1 728 ? 21.015 25.967 24.035 1.00 78.12 728 VAL A N 1
ATOM 5549 C CA . VAL A 1 728 ? 19.837 25.405 23.349 1.00 78.12 728 VAL A CA 1
ATOM 5550 C C . VAL A 1 728 ? 19.587 26.129 22.011 1.00 78.12 728 VAL A C 1
ATOM 5552 O O . VAL A 1 728 ? 19.698 27.356 21.973 1.00 78.12 728 VAL A O 1
ATOM 5555 N N . PRO A 1 729 ? 19.208 25.407 20.933 1.00 70.94 729 PRO A N 1
ATOM 5556 C CA . PRO A 1 729 ? 18.860 26.004 19.641 1.00 70.94 729 PRO A CA 1
ATOM 5557 C C . PRO A 1 729 ? 17.764 27.073 19.693 1.00 70.94 729 PRO A C 1
ATOM 5559 O O . PRO A 1 729 ? 16.862 27.000 20.526 1.00 70.94 729 PRO A O 1
ATOM 5562 N N . ASN A 1 730 ? 17.817 28.036 18.764 1.00 69.94 730 ASN A N 1
ATOM 5563 C CA . ASN A 1 730 ? 16.757 29.020 18.528 1.00 69.94 730 ASN A CA 1
ATOM 5564 C C . ASN A 1 730 ? 16.297 28.965 17.052 1.00 69.94 730 ASN A C 1
ATOM 5566 O O . ASN A 1 730 ? 17.111 29.270 16.179 1.00 69.94 730 ASN A O 1
ATOM 5570 N N . PRO A 1 731 ? 15.030 28.619 16.753 1.00 75.62 731 PRO A N 1
ATOM 5571 C CA . PRO A 1 731 ? 13.977 28.252 17.703 1.00 75.62 731 PRO A CA 1
ATOM 5572 C C . PRO A 1 731 ? 14.290 26.945 18.457 1.00 75.62 731 PRO A C 1
ATOM 5574 O O . PRO A 1 731 ? 15.022 26.096 17.939 1.00 75.62 731 PRO A O 1
ATOM 5577 N N . PRO A 1 732 ? 13.757 26.773 19.682 1.00 79.44 732 PRO A N 1
ATOM 5578 C CA . PRO A 1 732 ? 13.972 25.561 20.461 1.00 79.44 732 PRO A CA 1
ATOM 5579 C C . PRO A 1 732 ? 13.435 24.327 19.719 1.00 79.44 732 PRO A C 1
ATOM 5581 O O . PRO A 1 732 ? 12.387 24.402 19.075 1.00 79.44 732 PRO A O 1
ATOM 5584 N N . PRO A 1 733 ? 14.121 23.172 19.815 1.00 80.75 733 PRO A N 1
ATOM 5585 C CA . PRO A 1 733 ? 13.762 21.980 19.048 1.00 80.75 733 PRO A CA 1
ATOM 5586 C C . PRO A 1 733 ? 12.449 21.323 19.494 1.00 80.75 733 PRO A C 1
ATOM 5588 O O . PRO A 1 733 ? 11.899 20.541 18.721 1.00 80.75 733 PRO A O 1
ATOM 5591 N N . PHE A 1 734 ? 11.959 21.655 20.693 1.00 86.56 734 PHE A N 1
ATOM 5592 C CA . PHE A 1 734 ? 10.736 21.119 21.291 1.00 86.56 734 PHE A CA 1
ATOM 5593 C C . PHE A 1 734 ? 9.851 22.251 21.800 1.00 86.56 734 PHE A C 1
ATOM 5595 O O . PHE A 1 734 ? 10.350 23.257 22.315 1.00 86.56 734 PHE A O 1
ATOM 5602 N N . LYS A 1 735 ? 8.532 22.055 21.719 1.00 83.94 735 LYS A N 1
ATOM 5603 C CA . LYS A 1 735 ? 7.538 23.034 22.191 1.00 83.94 735 LYS A CA 1
ATOM 5604 C C . LYS A 1 735 ? 7.557 23.192 23.716 1.00 83.94 735 LYS A C 1
ATOM 5606 O O . LYS A 1 735 ? 7.344 24.292 24.220 1.00 83.94 735 LYS A O 1
ATOM 5611 N N . ALA A 1 736 ? 7.838 22.108 24.441 1.00 85.94 736 ALA A N 1
ATOM 5612 C CA . ALA A 1 736 ? 7.870 22.051 25.901 1.00 85.94 736 ALA A CA 1
ATOM 5613 C C . ALA A 1 736 ? 9.292 21.764 26.421 1.00 85.94 736 ALA A C 1
ATOM 5615 O O . ALA A 1 736 ? 9.577 20.684 26.937 1.00 85.94 736 ALA A O 1
ATOM 5616 N N . LEU A 1 737 ? 10.194 22.744 26.286 1.00 89.44 737 LEU A N 1
ATOM 5617 C CA . LEU A 1 737 ? 11.566 22.675 26.801 1.00 89.44 737 LEU A CA 1
ATOM 5618 C C . LEU A 1 737 ? 11.783 23.690 27.929 1.00 89.44 737 LEU A C 1
ATOM 5620 O O . LEU A 1 737 ? 11.489 24.875 27.767 1.00 89.44 737 LEU A O 1
ATOM 5624 N N . ARG A 1 738 ? 12.345 23.248 29.063 1.00 90.25 738 ARG A N 1
ATOM 5625 C CA . ARG A 1 738 ? 12.799 24.139 30.150 1.00 90.25 738 ARG A CA 1
ATOM 5626 C C . ARG A 1 738 ? 14.240 23.852 30.546 1.00 90.25 738 ARG A C 1
ATOM 5628 O O . ARG A 1 738 ? 14.660 22.700 30.537 1.00 90.25 738 ARG A O 1
ATOM 5635 N N . GLN A 1 739 ? 14.965 24.901 30.919 1.00 90.19 739 GLN A N 1
ATOM 5636 C CA . GLN A 1 739 ? 16.334 24.821 31.429 1.00 90.19 739 GLN A CA 1
ATOM 5637 C C . GLN A 1 739 ? 16.331 25.062 32.938 1.00 90.19 739 GLN A C 1
ATOM 5639 O O . GLN A 1 739 ? 15.607 25.938 33.413 1.00 90.19 739 GLN A O 1
ATOM 5644 N N . LEU A 1 740 ? 17.083 24.251 33.675 1.00 90.38 740 LEU A N 1
ATOM 5645 C CA . LEU A 1 740 ? 17.152 24.256 35.135 1.00 90.38 740 LEU A CA 1
ATOM 5646 C C . LEU A 1 740 ? 18.564 23.881 35.583 1.00 90.38 740 LEU A C 1
ATOM 5648 O O . LEU A 1 740 ? 19.244 23.128 34.889 1.00 90.38 740 LEU A O 1
ATOM 5652 N N . ASP A 1 741 ? 18.932 24.275 36.794 1.00 87.69 741 ASP A N 1
ATOM 5653 C CA . ASP A 1 741 ? 20.210 23.913 37.409 1.00 87.69 741 ASP A CA 1
ATOM 5654 C C . ASP A 1 741 ? 19.937 23.092 38.661 1.00 87.69 741 ASP A C 1
ATOM 5656 O O . ASP A 1 741 ? 19.020 23.390 39.430 1.00 87.69 741 ASP A O 1
ATOM 5660 N N . ILE A 1 742 ? 20.686 22.007 38.838 1.00 86.44 742 ILE A N 1
ATOM 5661 C CA . ILE A 1 742 ? 20.466 21.039 39.909 1.00 86.44 742 ILE A CA 1
ATOM 5662 C C . ILE A 1 742 ? 21.789 20.612 40.550 1.00 86.44 742 ILE A C 1
ATOM 5664 O O . ILE A 1 742 ? 22.763 20.275 39.868 1.00 86.44 742 ILE A O 1
ATOM 5668 N N . SER A 1 743 ? 21.791 20.509 41.879 1.00 85.38 743 SER A N 1
ATOM 5669 C CA . SER A 1 743 ? 22.756 19.691 42.609 1.00 85.38 743 SER A CA 1
ATOM 5670 C C . SER A 1 743 ? 22.079 18.440 43.167 1.00 85.38 743 SER A C 1
ATOM 5672 O O . SER A 1 743 ? 20.972 18.474 43.702 1.00 85.38 743 SER A O 1
ATOM 5674 N N . SER A 1 744 ? 22.755 17.295 43.038 1.00 81.31 744 SER A N 1
ATOM 5675 C CA . SER A 1 744 ? 22.383 16.081 43.781 1.00 81.31 744 SER A CA 1
ATOM 5676 C C . SER A 1 744 ? 23.072 16.007 45.150 1.00 81.31 744 SER A C 1
ATOM 5678 O O . SER A 1 744 ? 22.690 15.163 45.958 1.00 81.31 744 SER A O 1
ATOM 5680 N N . LYS A 1 745 ? 24.069 16.869 45.408 1.00 81.81 745 LYS A N 1
ATOM 5681 C CA . LYS A 1 745 ? 24.909 16.897 46.615 1.00 81.81 745 LYS A CA 1
ATOM 5682 C C . LYS A 1 745 ? 24.427 17.933 47.635 1.00 81.81 745 LYS A C 1
ATOM 5684 O O . LYS A 1 745 ? 24.396 17.629 48.827 1.00 81.81 745 LYS A O 1
ATOM 5689 N N . SER A 1 746 ? 24.029 19.122 47.183 1.00 79.00 746 SER A N 1
ATOM 5690 C CA . SER A 1 746 ? 23.427 20.186 47.996 1.00 79.00 746 SER A CA 1
ATOM 5691 C C . SER A 1 746 ? 21.922 20.326 47.685 1.00 79.00 746 SER A C 1
ATOM 5693 O O . SER A 1 746 ? 21.440 19.774 46.694 1.00 79.00 746 SER A O 1
ATOM 5695 N N . PRO A 1 747 ? 21.125 20.997 48.542 1.00 69.88 747 PRO A N 1
ATOM 5696 C CA . PRO A 1 747 ? 19.722 21.292 48.239 1.00 69.88 747 PRO A CA 1
ATOM 5697 C C . PRO A 1 747 ? 19.542 22.381 47.163 1.00 69.88 747 PRO A C 1
ATOM 5699 O O . PRO A 1 747 ? 18.408 22.633 46.755 1.00 69.88 747 PRO A O 1
ATOM 5702 N N . ASP A 1 748 ? 20.624 23.011 46.695 1.00 70.25 748 ASP A N 1
ATOM 5703 C CA . ASP A 1 748 ? 20.572 24.106 45.728 1.00 70.25 748 ASP A CA 1
ATOM 5704 C C . ASP A 1 748 ? 20.036 23.628 44.364 1.00 70.25 748 ASP A C 1
ATOM 5706 O O . ASP A 1 748 ? 20.303 22.514 43.904 1.00 70.25 748 ASP A O 1
ATOM 5710 N N . GLY A 1 749 ? 19.200 24.457 43.732 1.00 70.31 749 GLY A N 1
ATOM 5711 C CA . GLY A 1 749 ? 18.543 24.148 42.453 1.00 70.31 749 GLY A CA 1
ATOM 5712 C C . GLY A 1 749 ? 17.350 23.183 42.547 1.00 70.31 749 GLY A C 1
ATOM 5713 O O . GLY A 1 749 ? 16.386 23.300 41.784 1.00 70.31 749 GLY A O 1
ATOM 5714 N N . LEU A 1 750 ? 17.320 22.290 43.548 1.00 81.69 750 LEU A N 1
ATOM 5715 C CA . LEU A 1 750 ? 16.214 21.343 43.746 1.00 81.69 750 LEU A CA 1
ATOM 5716 C C . LEU A 1 750 ? 14.870 22.037 44.033 1.00 81.69 750 LEU A C 1
ATOM 5718 O O . LEU A 1 750 ? 13.827 21.540 43.604 1.00 81.69 750 LEU A O 1
ATOM 5722 N N . GLU A 1 751 ? 14.881 23.197 44.694 1.00 82.31 751 GLU A N 1
ATOM 5723 C CA . GLU A 1 751 ? 13.675 23.994 44.975 1.00 82.31 751 GLU A CA 1
ATOM 5724 C C . GLU A 1 751 ? 12.960 24.474 43.700 1.00 82.31 751 GLU A C 1
ATOM 5726 O O . GLU A 1 751 ? 11.732 24.557 43.679 1.00 82.31 751 GLU A O 1
ATOM 5731 N N . GLN A 1 752 ? 13.705 24.741 42.620 1.00 84.50 752 GLN A N 1
ATOM 5732 C CA . GLN A 1 752 ? 13.149 25.127 41.316 1.00 84.50 752 GLN A CA 1
ATOM 5733 C C . GLN A 1 752 ? 12.843 23.905 40.438 1.00 84.50 752 GLN A C 1
ATOM 5735 O O . GLN A 1 752 ? 11.873 23.909 39.673 1.00 84.50 752 GLN A O 1
ATOM 5740 N N . PHE A 1 753 ? 13.628 22.834 40.585 1.00 90.19 753 PHE A N 1
ATOM 5741 C CA . PHE A 1 753 ? 13.451 21.588 39.844 1.00 90.19 753 PHE A CA 1
ATOM 5742 C C . PHE A 1 753 ? 12.119 20.895 40.145 1.00 90.19 753 PHE A C 1
ATOM 5744 O O . PHE A 1 753 ? 11.382 20.586 39.211 1.00 90.19 753 PHE A O 1
ATOM 5751 N N . TYR A 1 754 ? 11.769 20.658 41.418 1.00 91.50 754 TYR A N 1
ATOM 5752 C CA . TYR A 1 754 ? 10.558 19.890 41.749 1.00 91.50 754 TYR A CA 1
ATOM 5753 C C . TYR A 1 754 ? 9.257 20.519 41.211 1.00 91.50 754 TYR A C 1
ATOM 5755 O O . TYR A 1 754 ? 8.441 19.770 40.669 1.00 91.50 754 TYR A O 1
ATOM 5763 N N . PRO A 1 755 ? 9.036 21.850 41.282 1.00 92.12 755 PRO A N 1
ATOM 5764 C CA . PRO A 1 755 ? 7.884 22.491 40.645 1.00 92.12 755 PRO A CA 1
ATOM 5765 C C . PRO A 1 755 ? 7.849 22.316 39.122 1.00 92.12 755 PRO A C 1
ATOM 5767 O O . PRO A 1 755 ? 6.798 21.994 38.565 1.00 92.12 755 PRO A O 1
ATOM 5770 N N . ALA A 1 756 ? 8.986 22.501 38.442 1.00 91.62 756 ALA A N 1
ATOM 5771 C CA . ALA A 1 756 ? 9.076 22.347 36.991 1.00 91.62 756 ALA A CA 1
ATOM 5772 C C . ALA A 1 756 ? 8.873 20.887 36.556 1.00 91.62 756 ALA A C 1
ATOM 5774 O O . ALA A 1 756 ? 8.149 20.627 35.595 1.00 91.62 756 ALA A O 1
ATOM 5775 N N . PHE A 1 757 ? 9.433 19.940 37.310 1.00 93.12 757 PHE A N 1
ATOM 5776 C CA . PHE A 1 757 ? 9.261 18.510 37.086 1.00 93.12 757 PHE A CA 1
ATOM 5777 C C . PHE A 1 757 ? 7.821 18.062 37.324 1.00 93.12 757 PHE A C 1
ATOM 5779 O O . PHE A 1 757 ? 7.242 17.410 36.460 1.00 93.12 757 PHE A O 1
ATOM 5786 N N . LYS A 1 758 ? 7.186 18.500 38.421 1.00 91.88 758 LYS A N 1
ATOM 5787 C CA . LYS A 1 758 ? 5.759 18.245 38.669 1.00 91.88 758 LYS A CA 1
ATOM 5788 C C . LYS A 1 758 ? 4.881 18.800 37.544 1.00 91.88 758 LYS A C 1
ATOM 5790 O O . LYS A 1 758 ? 3.916 18.153 37.152 1.00 91.88 758 LYS A O 1
ATOM 5795 N N . HIS A 1 759 ? 5.208 19.980 37.015 1.00 91.19 759 HIS A N 1
ATOM 5796 C CA . HIS A 1 759 ? 4.475 20.571 35.897 1.00 91.19 759 HIS A CA 1
ATOM 5797 C C . HIS A 1 759 ? 4.625 19.761 34.604 1.00 91.19 759 HIS A C 1
ATOM 5799 O O . HIS A 1 759 ? 3.612 19.453 33.985 1.00 91.19 759 HIS A O 1
ATOM 5805 N N . ALA A 1 760 ? 5.849 19.371 34.232 1.00 90.75 760 ALA A N 1
ATOM 5806 C CA . ALA A 1 760 ? 6.097 18.527 33.061 1.00 90.75 760 ALA A CA 1
ATOM 5807 C C . ALA A 1 760 ? 5.382 17.169 33.182 1.00 90.75 760 ALA A C 1
ATOM 5809 O O . ALA A 1 760 ? 4.729 16.723 32.244 1.00 90.75 760 ALA A O 1
ATOM 5810 N N . LEU A 1 761 ? 5.417 16.556 34.370 1.00 89.81 761 LEU A N 1
ATOM 5811 C CA . LEU A 1 761 ? 4.683 15.325 34.657 1.00 89.81 761 LEU A CA 1
ATOM 5812 C C . LEU A 1 761 ? 3.167 15.510 34.553 1.00 89.81 761 LEU A C 1
ATOM 5814 O O . LEU A 1 761 ? 2.512 14.655 33.975 1.00 89.81 761 LEU A O 1
ATOM 5818 N N . LYS A 1 762 ? 2.594 16.614 35.058 1.00 87.81 762 LYS A N 1
ATOM 5819 C CA . LYS A 1 762 ? 1.158 16.905 34.890 1.00 87.81 762 LYS A CA 1
ATOM 5820 C C . LYS A 1 762 ? 0.786 17.189 33.430 1.00 87.81 762 LYS A C 1
ATOM 5822 O O . LYS A 1 762 ? -0.291 16.791 33.008 1.00 87.81 762 LYS A O 1
ATOM 5827 N N . GLN A 1 763 ? 1.649 17.843 32.650 1.00 85.50 763 GLN A N 1
ATOM 5828 C CA . GLN A 1 763 ? 1.428 18.040 31.210 1.00 85.50 763 GLN A CA 1
ATOM 5829 C C . GLN A 1 763 ? 1.421 16.706 30.457 1.00 85.50 763 GLN A C 1
ATOM 5831 O O . GLN A 1 763 ? 0.511 16.459 29.662 1.00 85.50 763 GLN A O 1
ATOM 5836 N N . GLN A 1 764 ? 2.379 15.826 30.758 1.00 85.50 764 GLN A N 1
ATOM 5837 C CA . GLN A 1 764 ? 2.402 14.474 30.208 1.00 85.50 764 GLN A CA 1
ATOM 5838 C C . GLN A 1 764 ? 1.177 13.672 30.657 1.00 85.50 764 GLN A C 1
ATOM 5840 O O . GLN A 1 764 ? 0.518 13.046 29.838 1.00 85.50 764 GLN A O 1
ATOM 5845 N N . LEU A 1 765 ? 0.825 13.746 31.942 1.00 80.50 765 LEU A N 1
ATOM 5846 C CA . LEU A 1 765 ? -0.340 13.069 32.495 1.00 80.50 765 LEU A CA 1
ATOM 5847 C C . LEU A 1 765 ? -1.632 13.550 31.844 1.00 80.50 765 LEU A C 1
ATOM 5849 O O . LEU A 1 765 ? -2.456 12.721 31.525 1.00 80.50 765 LEU A O 1
ATOM 5853 N N . ASN A 1 766 ? -1.812 14.845 31.592 1.00 79.06 766 ASN A N 1
ATOM 5854 C CA . ASN A 1 766 ? -2.997 15.347 30.892 1.00 79.06 766 ASN A CA 1
ATOM 5855 C C . ASN A 1 766 ? -3.069 14.848 29.445 1.00 79.06 766 ASN A C 1
ATOM 5857 O O . ASN A 1 766 ? -4.158 14.578 28.957 1.00 79.06 766 ASN A O 1
ATOM 5861 N N . SER A 1 767 ? -1.916 14.698 28.788 1.00 73.31 767 SER A N 1
ATOM 5862 C CA . SER A 1 767 ? -1.836 14.125 27.439 1.00 73.31 767 SER A CA 1
ATOM 5863 C C . SER A 1 767 ? -2.165 12.624 27.445 1.00 73.31 767 SER A C 1
ATOM 5865 O O . SER A 1 767 ? -2.809 12.136 26.526 1.00 73.31 767 SER A O 1
ATOM 5867 N N . ASN A 1 768 ? -1.776 11.903 28.505 1.00 69.56 768 ASN A N 1
ATOM 5868 C CA . ASN A 1 768 ? -2.031 10.467 28.671 1.00 69.56 768 ASN A CA 1
ATOM 5869 C C . ASN A 1 768 ? -3.420 10.154 29.281 1.00 69.56 768 ASN A C 1
ATOM 5871 O O . ASN A 1 768 ? -3.976 9.093 29.020 1.00 69.56 768 ASN A O 1
ATOM 5875 N N . ASN A 1 769 ? -3.979 11.045 30.109 1.00 59.12 769 ASN A N 1
ATOM 5876 C CA . ASN A 1 769 ? -5.239 10.876 30.854 1.00 59.12 769 ASN A CA 1
ATOM 5877 C C . ASN A 1 769 ? -6.467 10.894 29.953 1.00 59.12 769 ASN A C 1
ATOM 5879 O O . ASN A 1 769 ? -7.540 10.489 30.397 1.00 59.12 769 ASN A O 1
ATOM 5883 N N . ASP A 1 770 ? -6.318 11.387 28.727 1.00 71.31 770 ASP A N 1
ATOM 5884 C CA . ASP A 1 770 ? -7.380 11.304 27.742 1.00 71.31 770 ASP A CA 1
ATOM 5885 C C . ASP A 1 770 ? -7.671 9.840 27.375 1.00 71.31 770 ASP A C 1
ATOM 5887 O O . ASP A 1 770 ? -8.809 9.513 27.076 1.00 71.31 770 ASP A O 1
ATOM 5891 N N . ILE A 1 771 ? -6.686 8.938 27.498 1.00 81.81 771 ILE A N 1
ATOM 5892 C CA . ILE A 1 771 ? -6.784 7.537 27.074 1.00 81.81 771 ILE A CA 1
ATOM 5893 C C . ILE A 1 771 ? -7.652 6.704 28.030 1.00 81.81 771 ILE A C 1
ATOM 5895 O O . ILE A 1 771 ? -7.395 6.638 29.237 1.00 81.81 771 ILE A O 1
ATOM 5899 N N . TRP A 1 772 ? -8.632 5.984 27.479 1.00 88.06 772 TRP A N 1
ATOM 5900 C CA . TRP A 1 772 ? -9.464 5.040 28.227 1.00 88.06 772 TRP A CA 1
ATOM 5901 C C . TRP A 1 772 ? -8.874 3.626 28.205 1.00 88.06 772 TRP A C 1
ATOM 5903 O O . TRP A 1 772 ? -8.704 3.012 27.148 1.00 88.06 772 TRP A O 1
ATOM 5913 N N . LEU A 1 773 ? -8.602 3.081 29.394 1.00 87.25 773 LEU A N 1
ATOM 5914 C CA . LEU A 1 773 ? -8.163 1.697 29.572 1.00 87.25 773 LEU A CA 1
ATOM 5915 C C . LEU A 1 773 ? -9.317 0.852 30.126 1.00 87.25 773 LEU A C 1
ATOM 5917 O O . LEU A 1 773 ? -9.777 1.132 31.240 1.00 87.25 773 LEU A O 1
ATOM 5921 N N . PRO A 1 774 ? -9.785 -0.179 29.395 1.00 90.81 774 PRO A N 1
ATOM 5922 C CA . PRO A 1 774 ? -10.818 -1.084 29.885 1.00 90.81 774 PRO A CA 1
ATOM 5923 C C . PRO A 1 774 ? -10.422 -1.750 31.205 1.00 90.81 774 PRO A C 1
ATOM 5925 O O . PRO A 1 774 ? -9.267 -2.140 31.402 1.00 90.81 774 PRO A O 1
ATOM 5928 N N . SER A 1 775 ? -11.394 -1.976 32.091 1.00 90.06 775 SER A N 1
ATOM 5929 C CA . SER A 1 775 ? -11.144 -2.650 33.376 1.00 90.06 775 SER A CA 1
ATOM 5930 C C . SER A 1 775 ? -10.523 -4.049 33.216 1.00 90.06 775 SER A C 1
ATOM 5932 O O . SER A 1 775 ? -9.722 -4.462 34.054 1.00 90.06 775 SER A O 1
ATOM 5934 N N . SER A 1 776 ? -10.838 -4.772 32.135 1.00 89.00 776 SER A N 1
ATOM 5935 C CA . SER A 1 776 ? -10.221 -6.070 31.809 1.00 89.00 776 SER A CA 1
ATOM 5936 C C . SER A 1 776 ? -8.739 -5.965 31.456 1.00 89.00 776 SER A C 1
ATOM 5938 O O . SER A 1 776 ? -7.951 -6.792 31.911 1.00 89.00 776 SER A O 1
ATOM 5940 N N . TRP A 1 777 ? -8.335 -4.933 30.709 1.00 89.75 777 TRP A N 1
ATOM 5941 C CA . TRP A 1 777 ? -6.928 -4.684 30.378 1.00 89.75 777 TRP A CA 1
ATOM 5942 C C . TRP A 1 777 ? -6.121 -4.418 31.650 1.00 89.75 777 TRP A C 1
ATOM 5944 O O . TRP A 1 777 ? -5.070 -5.022 31.861 1.00 89.75 777 TRP A O 1
ATOM 5954 N N . LEU A 1 778 ? -6.666 -3.584 32.540 1.00 88.38 778 LEU A N 1
ATOM 5955 C CA . LEU A 1 778 ? -6.063 -3.286 33.840 1.00 88.38 778 LEU A CA 1
ATOM 5956 C C . LEU A 1 778 ? -5.984 -4.528 34.739 1.00 88.38 778 LEU A C 1
ATOM 5958 O O . LEU A 1 778 ? -5.010 -4.690 35.471 1.00 88.38 778 LEU A O 1
ATOM 5962 N N . ALA A 1 779 ? -6.976 -5.422 34.679 1.00 90.25 779 ALA A N 1
ATOM 5963 C CA . ALA A 1 779 ? -6.960 -6.676 35.429 1.00 90.25 779 ALA A CA 1
ATOM 5964 C C . ALA A 1 779 ? -5.853 -7.628 34.945 1.00 90.25 779 ALA A C 1
ATOM 5966 O O . ALA A 1 779 ? -5.126 -8.174 35.775 1.00 90.25 779 ALA A O 1
ATOM 5967 N N . VAL A 1 780 ? -5.679 -7.774 33.624 1.00 91.88 780 VAL A N 1
ATOM 5968 C CA . VAL A 1 780 ? -4.582 -8.564 33.036 1.00 91.88 780 VAL A CA 1
ATOM 5969 C C . VAL A 1 780 ? -3.226 -7.970 33.414 1.00 91.88 780 VAL A C 1
ATOM 5971 O O . VAL A 1 780 ? -2.341 -8.699 33.862 1.00 91.88 780 VAL A O 1
ATOM 5974 N N . GLU A 1 781 ? -3.061 -6.648 33.294 1.00 89.00 781 GLU A N 1
ATOM 5975 C CA . GLU A 1 781 ? -1.829 -5.969 33.704 1.00 89.00 781 GLU A CA 1
ATOM 5976 C C . GLU A 1 781 ? -1.522 -6.223 35.190 1.00 89.00 781 GLU A C 1
ATOM 5978 O O . GLU A 1 781 ? -0.394 -6.570 35.555 1.00 89.00 781 GLU A O 1
ATOM 5983 N N . HIS A 1 782 ? -2.529 -6.083 36.056 1.00 87.44 782 HIS A N 1
ATOM 5984 C CA . HIS A 1 782 ? -2.382 -6.288 37.491 1.00 87.44 782 HIS A CA 1
ATOM 5985 C C . HIS A 1 782 ? -1.970 -7.724 37.834 1.00 87.44 782 HIS A C 1
ATOM 5987 O O . HIS A 1 782 ? -1.043 -7.919 38.619 1.00 87.44 782 HIS A O 1
ATOM 5993 N N . GLU A 1 783 ? -2.607 -8.722 37.221 1.00 91.19 783 GLU A N 1
ATOM 5994 C CA . GLU A 1 783 ? -2.286 -10.140 37.409 1.00 91.19 783 GLU A CA 1
ATOM 5995 C C . GLU A 1 783 ? -0.853 -10.459 36.952 1.00 91.19 783 GLU A C 1
ATOM 5997 O O . GLU A 1 783 ? -0.100 -11.104 37.684 1.00 91.19 783 GLU A O 1
ATOM 6002 N N . ILE A 1 784 ? -0.418 -9.943 35.794 1.00 89.25 784 ILE A N 1
ATOM 6003 C CA . ILE A 1 784 ? 0.970 -10.098 35.322 1.00 89.25 784 ILE A CA 1
ATOM 6004 C C . ILE A 1 784 ? 1.950 -9.529 36.354 1.00 89.25 784 ILE A C 1
ATOM 6006 O O . ILE A 1 784 ? 2.917 -10.194 36.732 1.00 89.25 784 ILE A O 1
ATOM 6010 N N . ARG A 1 785 ? 1.684 -8.329 36.878 1.00 83.25 785 ARG A N 1
ATOM 6011 C CA . ARG A 1 785 ? 2.534 -7.697 37.900 1.00 83.25 785 ARG A CA 1
ATOM 6012 C C . ARG A 1 785 ? 2.551 -8.472 39.216 1.00 83.25 785 ARG A C 1
ATOM 6014 O O . ARG A 1 785 ? 3.612 -8.598 39.836 1.00 83.25 785 ARG A O 1
ATOM 6021 N N . GLN A 1 786 ? 1.410 -9.010 39.644 1.00 86.06 786 GLN A N 1
ATOM 6022 C CA . GLN A 1 786 ? 1.346 -9.872 40.823 1.00 86.06 786 GLN A CA 1
ATOM 6023 C C . GLN A 1 786 ? 2.190 -11.134 40.630 1.00 86.06 786 GLN A C 1
ATOM 6025 O O . GLN A 1 786 ? 2.975 -11.471 41.517 1.00 86.06 786 GLN A O 1
ATOM 6030 N N . ARG A 1 787 ? 2.105 -11.788 39.464 1.00 88.94 787 ARG A N 1
ATOM 6031 C CA . ARG A 1 787 ? 2.926 -12.965 39.140 1.00 88.94 787 ARG A CA 1
ATOM 6032 C C . ARG A 1 787 ? 4.418 -12.649 39.173 1.00 88.94 787 ARG A C 1
ATOM 6034 O O . ARG A 1 787 ? 5.160 -13.389 39.812 1.00 88.94 787 ARG A O 1
ATOM 6041 N N . ILE A 1 788 ? 4.843 -11.529 38.582 1.00 83.38 788 ILE A N 1
ATOM 6042 C CA . ILE A 1 788 ? 6.246 -11.070 38.623 1.00 83.38 788 ILE A CA 1
ATOM 6043 C C . ILE A 1 788 ? 6.711 -10.856 40.073 1.00 83.38 788 ILE A C 1
ATOM 6045 O O . ILE A 1 788 ? 7.803 -11.276 40.452 1.00 83.38 788 ILE A O 1
ATOM 6049 N N . THR A 1 789 ? 5.868 -10.245 40.910 1.00 80.00 789 THR A N 1
ATOM 6050 C CA . THR A 1 789 ? 6.200 -9.945 42.314 1.00 80.00 789 THR A CA 1
ATOM 6051 C C . THR A 1 789 ? 6.278 -11.211 43.173 1.00 80.00 789 THR A C 1
ATOM 6053 O O . THR A 1 789 ? 7.185 -11.356 43.992 1.00 80.00 789 THR A O 1
ATOM 6056 N N . LEU A 1 790 ? 5.332 -12.137 42.997 1.00 85.88 790 LEU A N 1
ATOM 6057 C CA . LEU A 1 790 ? 5.257 -13.393 43.751 1.00 85.88 790 LEU A CA 1
ATOM 6058 C C . LEU A 1 790 ? 6.296 -14.419 43.283 1.00 85.88 790 LEU A C 1
ATOM 6060 O O . LEU A 1 790 ? 6.729 -15.259 44.073 1.00 85.88 790 LEU A O 1
ATOM 6064 N N . GLN A 1 791 ? 6.700 -14.358 42.013 1.00 87.31 791 GLN A N 1
ATOM 6065 C CA . GLN A 1 791 ? 7.666 -15.264 41.400 1.00 87.31 791 GLN A CA 1
ATOM 6066 C C . GLN A 1 791 ? 8.758 -14.477 40.654 1.00 87.31 791 GLN A C 1
ATOM 6068 O O . GLN A 1 791 ? 8.761 -14.452 39.426 1.00 87.31 791 GLN A O 1
ATOM 6073 N N . PRO A 1 792 ? 9.774 -13.935 41.354 1.00 77.62 792 PRO A N 1
ATOM 6074 C CA . PRO A 1 792 ? 10.883 -13.206 40.720 1.00 77.62 792 PRO A CA 1
ATOM 6075 C C . PRO A 1 792 ? 11.726 -14.027 39.723 1.00 77.62 792 PRO A C 1
ATOM 6077 O O . PRO A 1 792 ? 12.605 -13.490 39.060 1.00 77.62 792 PRO A O 1
ATOM 6080 N N . SER A 1 793 ? 11.503 -15.344 39.639 1.00 81.56 793 SER A N 1
ATOM 6081 C CA . SER A 1 793 ? 12.134 -16.227 38.646 1.00 81.56 793 SER A CA 1
ATOM 6082 C C . SER A 1 793 ? 11.380 -16.293 37.310 1.00 81.56 793 SER A C 1
ATOM 6084 O O . SER A 1 793 ? 11.922 -16.827 36.342 1.00 81.56 793 SER A O 1
ATOM 6086 N N . LEU A 1 794 ? 10.157 -15.754 37.238 1.00 84.81 794 LEU A N 1
ATOM 6087 C CA . LEU A 1 794 ? 9.335 -15.718 36.032 1.00 84.81 794 LEU A CA 1
ATOM 6088 C C . LEU A 1 794 ? 9.801 -14.580 35.113 1.00 84.81 794 LEU A C 1
ATOM 6090 O O . LEU A 1 794 ? 9.410 -13.427 35.272 1.00 84.81 794 LEU A O 1
ATOM 6094 N N . LYS A 1 795 ? 10.656 -14.914 34.146 1.00 85.31 795 LYS A N 1
ATOM 6095 C CA . LYS A 1 795 ? 11.282 -13.935 33.241 1.00 85.31 795 LYS A CA 1
ATOM 6096 C C . LYS A 1 795 ? 10.532 -13.725 31.925 1.00 85.31 795 LYS A C 1
ATOM 6098 O O . LYS A 1 795 ? 10.677 -12.680 31.295 1.00 85.31 795 LYS A O 1
ATOM 6103 N N . GLN A 1 796 ? 9.748 -14.716 31.508 1.00 88.56 796 GLN A N 1
ATOM 6104 C CA . GLN A 1 796 ? 9.005 -14.723 30.249 1.00 88.56 796 GLN A CA 1
ATOM 6105 C C . GLN A 1 796 ? 7.671 -15.458 30.408 1.00 88.56 796 GLN A C 1
ATOM 6107 O O . GLN A 1 796 ? 7.524 -16.282 31.313 1.00 88.56 796 GLN A O 1
ATOM 6112 N N . LEU A 1 797 ? 6.731 -15.168 29.513 1.00 89.62 797 LEU A N 1
ATOM 6113 C CA . LEU A 1 797 ? 5.404 -15.772 29.452 1.00 89.62 797 LEU A CA 1
ATOM 6114 C C . LEU A 1 797 ? 5.085 -16.151 27.995 1.00 89.62 797 LEU A C 1
ATOM 6116 O O . LEU A 1 797 ? 5.138 -15.271 27.136 1.00 89.62 797 LEU A O 1
ATOM 6120 N N . PRO A 1 798 ? 4.724 -17.406 27.679 1.00 90.56 798 PRO A N 1
ATOM 6121 C CA . PRO A 1 798 ? 4.317 -17.771 26.324 1.00 90.56 798 PRO A CA 1
ATOM 6122 C C . PRO A 1 798 ? 3.096 -16.971 25.869 1.00 90.56 798 PRO A C 1
ATOM 6124 O O . PRO A 1 798 ? 2.143 -16.810 26.632 1.00 90.56 798 PRO A O 1
ATOM 6127 N N . PHE A 1 799 ? 3.067 -16.535 24.608 1.00 88.25 799 PHE A N 1
ATOM 6128 C CA . PHE A 1 799 ? 1.936 -15.767 24.080 1.00 88.25 799 PHE A CA 1
ATOM 6129 C C . PHE A 1 799 ? 0.620 -16.544 24.162 1.00 88.25 799 PHE A C 1
ATOM 6131 O O . PHE A 1 799 ? -0.396 -15.968 24.516 1.00 88.25 799 PHE A O 1
ATOM 6138 N N . ALA A 1 800 ? 0.633 -17.865 23.968 1.00 86.69 800 ALA A N 1
ATOM 6139 C CA . ALA A 1 800 ? -0.555 -18.703 24.160 1.00 86.69 800 ALA A CA 1
ATOM 6140 C C . ALA A 1 800 ? -1.088 -18.682 25.611 1.00 86.69 800 ALA A C 1
ATOM 6142 O O . ALA A 1 800 ? -2.300 -18.683 25.833 1.00 86.69 800 ALA A O 1
ATOM 6143 N N . GLU A 1 801 ? -0.197 -18.627 26.606 1.00 90.94 801 GLU A N 1
ATOM 6144 C CA . GLU A 1 801 ? -0.595 -18.491 28.012 1.00 90.94 801 GLU A CA 1
ATOM 6145 C C . GLU A 1 801 ? -1.137 -17.083 28.289 1.00 90.94 801 GLU A C 1
ATOM 6147 O O . GLU A 1 801 ? -2.141 -16.931 28.982 1.00 90.94 801 GLU A O 1
ATOM 6152 N N . PHE A 1 802 ? -0.532 -16.054 27.692 1.00 91.50 802 PHE A N 1
ATOM 6153 C CA . PHE A 1 802 ? -1.045 -14.687 27.749 1.00 91.50 802 PHE A CA 1
ATOM 6154 C C . PHE A 1 802 ? -2.421 -14.544 27.079 1.00 91.50 802 PHE A C 1
ATOM 6156 O O . PHE A 1 802 ? -3.289 -13.868 27.623 1.00 91.50 802 PHE A O 1
ATOM 6163 N N . VAL A 1 803 ? -2.660 -15.214 25.948 1.00 87.88 803 VAL A N 1
ATOM 6164 C CA . VAL A 1 803 ? -3.979 -15.289 25.300 1.00 87.88 803 VAL A CA 1
ATOM 6165 C C . VAL A 1 803 ? -4.985 -15.961 26.232 1.00 87.88 803 VAL A C 1
ATOM 6167 O O . VAL A 1 803 ? -6.057 -15.411 26.449 1.00 87.88 803 VAL A O 1
ATOM 6170 N N . SER A 1 804 ? -4.614 -17.073 26.873 1.00 89.12 804 SER A N 1
ATOM 6171 C CA . SER A 1 804 ? -5.478 -17.749 27.856 1.00 89.12 804 SER A CA 1
ATOM 6172 C C . SER A 1 804 ? -5.809 -16.841 29.051 1.00 89.12 804 SER A C 1
ATOM 6174 O O . SER A 1 804 ? -6.935 -16.826 29.547 1.00 89.12 804 SER A O 1
ATOM 6176 N N . LEU A 1 805 ? -4.837 -16.043 29.508 1.00 91.38 805 LEU A N 1
ATOM 6177 C CA . LEU A 1 805 ? -5.040 -15.040 30.554 1.00 91.38 805 LEU A CA 1
ATOM 6178 C C . LEU A 1 805 ? -5.977 -13.914 30.086 1.00 91.38 805 LEU A C 1
ATOM 6180 O O . LEU A 1 805 ? -6.871 -13.506 30.826 1.00 91.38 805 LEU A O 1
ATOM 6184 N N . CYS A 1 806 ? -5.804 -13.436 28.854 1.00 89.88 806 CYS A N 1
ATOM 6185 C CA . CYS A 1 806 ? -6.698 -12.465 28.228 1.00 89.88 806 CYS A CA 1
ATOM 6186 C C . CYS A 1 806 ? -8.133 -13.003 28.163 1.00 89.88 806 CYS A C 1
ATOM 6188 O O . CYS A 1 806 ? -9.055 -12.318 28.595 1.00 89.88 806 CYS A O 1
ATOM 6190 N N . GLU A 1 807 ? -8.324 -14.244 27.714 1.00 86.25 807 GLU A N 1
ATOM 6191 C CA . GLU A 1 807 ? -9.629 -14.911 27.658 1.00 86.25 807 GLU A CA 1
ATOM 6192 C C . GLU A 1 807 ? -10.280 -15.020 29.043 1.00 86.25 807 GLU A C 1
ATOM 6194 O O . GLU A 1 807 ? -11.461 -14.698 29.197 1.00 86.25 807 GLU A O 1
ATOM 6199 N N . GLN A 1 808 ? -9.509 -15.387 30.075 1.00 88.88 808 GLN A N 1
ATOM 6200 C CA . GLN A 1 808 ? -9.987 -15.453 31.461 1.00 88.88 808 GLN A CA 1
ATOM 6201 C C . GLN A 1 808 ? -10.532 -14.101 31.952 1.00 88.88 808 GLN A C 1
ATOM 6203 O O . GLN A 1 808 ? -11.526 -14.060 32.681 1.00 88.88 808 GLN A O 1
ATOM 6208 N N . HIS A 1 809 ? -9.900 -13.000 31.543 1.00 88.06 809 HIS A N 1
ATOM 6209 C CA . HIS A 1 809 ? -10.314 -11.635 31.871 1.00 88.06 809 HIS A CA 1
ATOM 6210 C C . HIS A 1 809 ? -11.213 -10.986 30.804 1.00 88.06 809 HIS A C 1
ATOM 6212 O O . HIS A 1 809 ? -11.507 -9.798 30.914 1.00 88.06 809 HIS A O 1
ATOM 6218 N N . GLN A 1 810 ? -11.696 -11.751 29.817 1.00 83.62 810 GLN A N 1
ATOM 6219 C CA . GLN A 1 810 ? -12.588 -11.288 28.744 1.00 83.62 810 GLN A CA 1
ATOM 6220 C C . GLN A 1 810 ? -11.987 -10.175 27.865 1.00 83.62 810 GLN A C 1
ATOM 6222 O O . GLN A 1 810 ? -12.680 -9.245 27.452 1.00 83.62 810 GLN A O 1
ATOM 6227 N N . VAL A 1 811 ? -10.692 -10.270 27.568 1.00 83.25 811 VAL A N 1
ATOM 6228 C CA . VAL A 1 811 ? -9.993 -9.419 26.599 1.00 83.25 811 VAL A CA 1
ATOM 6229 C C . VAL A 1 811 ? -10.006 -10.107 25.233 1.00 83.25 811 VAL A C 1
ATOM 6231 O O . VAL A 1 811 ? -9.324 -11.109 25.039 1.00 83.25 811 VAL A O 1
ATOM 6234 N N . ALA A 1 812 ? -10.762 -9.560 24.277 1.00 72.50 812 ALA A N 1
ATOM 6235 C CA . ALA A 1 812 ? -10.866 -10.115 22.923 1.00 72.50 812 ALA A CA 1
ATOM 6236 C C . ALA A 1 812 ? -9.614 -9.844 22.062 1.00 72.50 812 ALA A C 1
ATOM 6238 O O . ALA A 1 812 ? -9.126 -10.734 21.371 1.00 72.50 812 ALA A O 1
ATOM 6239 N N . ALA A 1 813 ? -9.051 -8.634 22.143 1.00 76.31 813 ALA A N 1
ATOM 6240 C CA . ALA A 1 813 ? -7.897 -8.211 21.346 1.00 76.31 813 ALA A CA 1
ATOM 6241 C C . ALA A 1 813 ? -6.567 -8.402 22.105 1.00 76.31 813 ALA A C 1
ATOM 6243 O O . ALA A 1 813 ? -5.898 -7.437 22.480 1.00 76.31 813 ALA A O 1
ATOM 6244 N N . SER A 1 814 ? -6.179 -9.657 22.350 1.00 84.50 814 SER A N 1
ATOM 6245 C CA . SER A 1 814 ? -4.960 -10.004 23.103 1.00 84.50 814 SER A CA 1
ATOM 6246 C C . SER A 1 814 ? -3.682 -9.428 22.474 1.00 84.50 814 SER A C 1
ATOM 6248 O O . SER A 1 814 ? -2.882 -8.817 23.177 1.00 84.50 814 SER A O 1
ATOM 6250 N N . ALA A 1 815 ? -3.508 -9.526 21.153 1.00 81.31 815 ALA A N 1
ATOM 6251 C CA . ALA A 1 815 ? -2.349 -8.958 20.453 1.00 81.31 815 ALA A CA 1
ATOM 6252 C C . ALA A 1 815 ? -2.247 -7.430 20.621 1.00 81.31 815 ALA A C 1
ATOM 6254 O O . ALA A 1 815 ? -1.165 -6.897 20.870 1.00 81.31 815 ALA A O 1
ATOM 6255 N N . THR A 1 816 ? -3.378 -6.722 20.560 1.00 80.31 816 THR A N 1
ATOM 6256 C CA . THR A 1 816 ? -3.431 -5.275 20.797 1.00 80.31 816 THR A CA 1
ATOM 6257 C C . THR A 1 816 ? -3.048 -4.933 22.231 1.00 80.31 816 THR A C 1
ATOM 6259 O O . THR A 1 816 ? -2.231 -4.037 22.437 1.00 80.31 816 THR A O 1
ATOM 6262 N N . LEU A 1 817 ? -3.578 -5.662 23.220 1.00 86.25 817 LEU A N 1
ATOM 6263 C CA . LEU A 1 817 ? -3.185 -5.465 24.614 1.00 86.25 817 LEU A CA 1
ATOM 6264 C C . LEU A 1 817 ? -1.687 -5.744 24.808 1.00 86.25 817 LEU A C 1
ATOM 6266 O O . LEU A 1 817 ? -1.015 -4.972 25.482 1.00 86.25 817 LEU A O 1
ATOM 6270 N N . ALA A 1 818 ? -1.133 -6.794 24.198 1.00 85.69 818 ALA A N 1
ATOM 6271 C CA . ALA A 1 818 ? 0.302 -7.076 24.268 1.00 85.69 818 ALA A CA 1
ATOM 6272 C C . ALA A 1 818 ? 1.141 -5.923 23.692 1.00 85.69 818 ALA A C 1
ATOM 6274 O O . ALA A 1 818 ? 2.127 -5.522 24.308 1.00 85.69 818 ALA A O 1
ATOM 6275 N N . ASN A 1 819 ? 0.721 -5.344 22.563 1.00 78.44 819 ASN A N 1
ATOM 6276 C CA . ASN A 1 819 ? 1.368 -4.173 21.967 1.00 78.44 819 ASN A CA 1
ATOM 6277 C C . ASN A 1 819 ? 1.250 -2.926 22.857 1.00 78.44 819 ASN A C 1
ATOM 6279 O O . ASN A 1 819 ? 2.235 -2.208 23.021 1.00 78.44 819 ASN A O 1
ATOM 6283 N N . TYR A 1 820 ? 0.089 -2.700 23.477 1.00 79.94 820 TYR A N 1
ATOM 6284 C CA . TYR A 1 820 ? -0.098 -1.634 24.464 1.00 79.94 820 TYR A CA 1
ATOM 6285 C C . TYR A 1 820 ? 0.824 -1.819 25.676 1.00 79.94 820 TYR A C 1
ATOM 6287 O O . TYR A 1 820 ? 1.536 -0.896 26.058 1.00 79.94 820 TYR A O 1
ATOM 6295 N N . LEU A 1 821 ? 0.882 -3.024 26.253 1.00 81.31 821 LEU A N 1
ATOM 6296 C CA . LEU A 1 821 ? 1.748 -3.332 27.396 1.00 81.31 821 LEU A CA 1
ATOM 6297 C C . LEU A 1 821 ? 3.242 -3.262 27.039 1.00 81.31 821 LEU A C 1
ATOM 6299 O O . LEU A 1 821 ? 4.067 -2.907 27.886 1.00 81.31 821 LEU A O 1
ATOM 6303 N N . HIS A 1 822 ? 3.593 -3.577 25.790 1.00 78.00 822 HIS A N 1
ATOM 6304 C CA . HIS A 1 822 ? 4.933 -3.367 25.257 1.00 78.00 822 HIS A CA 1
ATOM 6305 C C . HIS A 1 822 ? 5.293 -1.879 25.227 1.00 78.00 822 HIS A C 1
ATOM 6307 O O . HIS A 1 822 ? 6.332 -1.479 25.755 1.00 78.00 822 HIS A O 1
ATOM 6313 N N . GLN A 1 823 ? 4.412 -1.053 24.665 1.00 69.88 823 GLN A N 1
ATOM 6314 C CA . GLN A 1 823 ? 4.637 0.384 24.544 1.00 69.88 823 GLN A CA 1
ATOM 6315 C C . GLN A 1 823 ? 4.514 1.122 25.871 1.00 69.88 823 GLN A C 1
ATOM 6317 O O . GLN A 1 823 ? 5.221 2.099 26.060 1.00 69.88 823 GLN A O 1
ATOM 6322 N N . SER A 1 824 ? 3.732 0.648 26.842 1.00 68.62 824 SER A N 1
ATOM 6323 C CA . SER A 1 824 ? 3.715 1.209 28.200 1.00 68.62 824 SER A CA 1
ATOM 6324 C C . SER A 1 824 ? 4.939 0.799 29.029 1.00 68.62 824 SER A C 1
ATOM 6326 O O . SER A 1 824 ? 5.207 1.386 30.078 1.00 68.62 824 SER A O 1
ATOM 6328 N N . GLY A 1 825 ? 5.742 -0.150 28.535 1.00 67.19 825 GLY A N 1
ATOM 6329 C CA . GLY A 1 825 ? 6.956 -0.631 29.192 1.00 67.19 825 GLY A CA 1
ATOM 6330 C C . GLY A 1 825 ? 6.697 -1.622 30.328 1.00 67.19 825 GLY A C 1
ATOM 6331 O O . GLY A 1 825 ? 7.617 -1.897 31.096 1.00 67.19 825 GLY A O 1
ATOM 6332 N N . VAL A 1 826 ? 5.480 -2.165 30.440 1.00 75.38 826 VAL A N 1
ATOM 6333 C CA . VAL A 1 826 ? 5.133 -3.226 31.405 1.00 75.38 826 VAL A CA 1
ATOM 6334 C C . VAL A 1 826 ? 5.872 -4.521 31.066 1.00 75.38 826 VAL A C 1
ATOM 6336 O O . VAL A 1 826 ? 6.371 -5.208 31.954 1.00 75.38 826 VAL A O 1
ATOM 6339 N N . LEU A 1 827 ? 5.944 -4.848 29.778 1.00 82.44 827 LEU A N 1
ATOM 6340 C CA . LEU A 1 827 ? 6.606 -6.030 29.229 1.00 82.44 827 LEU A CA 1
ATOM 6341 C C . LEU A 1 827 ? 7.249 -5.681 27.884 1.00 82.44 827 LEU A C 1
ATOM 6343 O O . LEU A 1 827 ? 7.155 -4.550 27.417 1.00 82.44 827 LEU A O 1
ATOM 6347 N N . PHE A 1 828 ? 7.902 -6.642 27.243 1.00 76.88 828 PHE A N 1
ATOM 6348 C CA . PHE A 1 828 ? 8.391 -6.497 25.878 1.00 76.88 828 PHE A CA 1
ATOM 6349 C C . PHE A 1 828 ? 7.819 -7.607 24.991 1.00 76.88 828 PHE A C 1
ATOM 6351 O O . PHE A 1 828 ? 7.905 -8.787 25.333 1.00 76.88 828 PHE A O 1
ATOM 6358 N N . PHE A 1 829 ? 7.213 -7.224 23.864 1.00 81.31 829 PHE A N 1
ATOM 6359 C CA . PHE A 1 829 ? 6.570 -8.139 22.923 1.00 81.31 829 PHE A CA 1
ATOM 6360 C C . PHE A 1 829 ? 6.784 -7.666 21.484 1.00 81.31 829 PHE A C 1
ATOM 6362 O O . PHE A 1 829 ? 6.652 -6.480 21.185 1.00 81.31 829 PHE A O 1
ATOM 6369 N N . ARG A 1 830 ? 7.098 -8.611 20.597 1.00 72.81 830 ARG A N 1
ATOM 6370 C CA . ARG A 1 830 ? 7.081 -8.434 19.145 1.00 72.81 830 ARG A CA 1
ATOM 6371 C C . ARG A 1 830 ? 6.537 -9.701 18.509 1.00 72.81 830 ARG A C 1
ATOM 6373 O O . ARG A 1 830 ? 6.970 -10.795 18.867 1.00 72.81 830 ARG A O 1
ATOM 6380 N N . ASP A 1 831 ? 5.606 -9.534 17.581 1.00 70.12 831 ASP A N 1
ATOM 6381 C CA . ASP A 1 831 ? 4.976 -10.658 16.899 1.00 70.12 831 ASP A CA 1
ATOM 6382 C C . ASP A 1 831 ? 5.996 -11.457 16.071 1.00 70.12 831 ASP A C 1
ATOM 6384 O O . ASP A 1 831 ? 6.935 -10.887 15.514 1.00 70.12 831 ASP A O 1
ATOM 6388 N N . GLY A 1 832 ? 5.851 -12.784 16.049 1.00 70.38 832 GLY A N 1
ATOM 6389 C CA . GLY A 1 832 ? 6.761 -13.707 15.359 1.00 70.38 832 GLY A CA 1
ATOM 6390 C C . GLY A 1 832 ? 8.175 -13.832 15.950 1.00 70.38 832 GLY A C 1
ATOM 6391 O O . GLY A 1 832 ? 8.992 -14.576 15.407 1.00 70.38 832 GLY A O 1
ATOM 6392 N N . HIS A 1 833 ? 8.478 -13.136 17.050 1.00 74.56 833 HIS A N 1
ATOM 6393 C CA . HIS A 1 833 ? 9.808 -13.095 17.661 1.00 74.56 833 HIS A CA 1
ATOM 6394 C C . HIS A 1 833 ? 9.859 -13.772 19.034 1.00 74.56 833 HIS A C 1
ATOM 6396 O O . HIS A 1 833 ? 8.847 -13.959 19.711 1.00 74.56 833 HIS A O 1
ATOM 6402 N N . PHE A 1 834 ? 11.063 -14.155 19.459 1.00 78.56 834 PHE A N 1
ATOM 6403 C CA . PHE A 1 834 ? 11.361 -14.785 20.750 1.00 78.56 834 PHE A CA 1
ATOM 6404 C C . PHE A 1 834 ? 10.586 -16.085 20.982 1.00 78.56 834 PHE A C 1
ATOM 6406 O O . PHE A 1 834 ? 10.228 -16.403 22.113 1.00 78.56 834 PHE A O 1
ATOM 6413 N N . ASN A 1 835 ? 10.305 -16.845 19.917 1.00 76.19 835 ASN A N 1
ATOM 6414 C CA . ASN A 1 835 ? 9.394 -17.998 19.937 1.00 76.19 835 ASN A CA 1
ATOM 6415 C C . ASN A 1 835 ? 7.993 -17.647 20.484 1.00 76.19 835 ASN A C 1
ATOM 6417 O O . ASN A 1 835 ? 7.413 -18.421 21.252 1.00 76.19 835 ASN A O 1
ATOM 6421 N N . ASN A 1 836 ? 7.475 -16.469 20.118 1.00 79.94 836 ASN A N 1
ATOM 6422 C CA . ASN A 1 836 ? 6.209 -15.905 20.587 1.00 79.94 836 ASN A CA 1
ATOM 6423 C C . ASN A 1 836 ? 6.116 -15.884 22.122 1.00 79.94 836 ASN A C 1
ATOM 6425 O O . ASN A 1 836 ? 5.149 -16.366 22.714 1.00 79.94 836 ASN A O 1
ATOM 6429 N N . GLN A 1 837 ? 7.148 -15.354 22.778 1.00 83.94 837 GLN A N 1
ATOM 6430 C CA . GLN A 1 837 ? 7.188 -15.142 24.227 1.00 83.94 837 GLN A CA 1
ATOM 6431 C C . GLN A 1 837 ? 7.083 -13.646 24.543 1.00 83.94 837 GLN A C 1
ATOM 6433 O O . GLN A 1 837 ? 7.717 -12.816 23.893 1.00 83.94 837 GLN A O 1
ATOM 6438 N N . LEU A 1 838 ? 6.325 -13.302 25.583 1.00 86.62 838 LEU A N 1
ATOM 6439 C CA . LEU A 1 838 ? 6.354 -11.983 26.203 1.00 86.62 838 LEU A CA 1
ATOM 6440 C C . LEU A 1 838 ? 7.493 -11.956 27.222 1.00 86.62 838 LEU A C 1
ATOM 6442 O O . LEU A 1 838 ? 7.548 -12.784 28.132 1.00 86.62 838 LEU A O 1
ATOM 6446 N N . ILE A 1 839 ? 8.393 -10.990 27.090 1.00 85.56 839 ILE A N 1
ATOM 6447 C CA . ILE A 1 839 ? 9.513 -10.791 28.008 1.00 85.56 839 ILE A CA 1
ATOM 6448 C C . ILE A 1 839 ? 9.026 -9.921 29.168 1.00 85.56 839 ILE A C 1
ATOM 6450 O O . ILE A 1 839 ? 8.682 -8.755 28.978 1.00 85.56 839 ILE A O 1
ATOM 6454 N N . LEU A 1 840 ? 8.997 -10.489 30.374 1.00 84.56 840 LEU A N 1
ATOM 6455 C CA . LEU A 1 840 ? 8.569 -9.793 31.592 1.00 84.56 840 LEU A CA 1
ATOM 6456 C C . LEU A 1 840 ? 9.749 -9.091 32.275 1.00 84.56 840 LEU A C 1
ATOM 6458 O O . LEU A 1 840 ? 9.614 -7.970 32.759 1.00 84.56 840 LEU A O 1
ATOM 6462 N N . ASP A 1 841 ? 10.922 -9.729 32.272 1.00 81.94 841 ASP A N 1
ATOM 6463 C CA . ASP A 1 841 ? 12.169 -9.149 32.773 1.00 81.94 841 ASP A CA 1
ATOM 6464 C C . ASP A 1 841 ? 13.000 -8.587 31.608 1.00 81.94 841 ASP A C 1
ATOM 6466 O O . ASP A 1 841 ? 13.825 -9.268 30.990 1.00 81.94 841 ASP A O 1
ATOM 6470 N N . GLN A 1 842 ? 12.759 -7.315 31.290 1.00 75.88 842 GLN A N 1
ATOM 6471 C CA . GLN A 1 842 ? 13.464 -6.605 30.218 1.00 75.88 842 GLN A CA 1
ATOM 6472 C C . GLN A 1 842 ? 14.967 -6.459 30.509 1.00 75.88 842 GLN A C 1
ATOM 6474 O O . GLN A 1 842 ? 15.780 -6.497 29.584 1.00 75.88 842 GLN A O 1
ATOM 6479 N N . GLN A 1 843 ? 15.358 -6.333 31.783 1.00 75.62 843 GLN A N 1
ATOM 6480 C CA . GLN A 1 843 ? 16.762 -6.197 32.168 1.00 75.62 843 GLN A CA 1
ATOM 6481 C C . GLN A 1 843 ? 17.527 -7.492 31.890 1.00 75.62 843 GLN A C 1
ATOM 6483 O O . GLN A 1 843 ? 18.638 -7.446 31.361 1.00 75.62 843 GLN A O 1
ATOM 6488 N N . TRP A 1 844 ? 16.923 -8.643 32.196 1.00 83.00 844 TRP A N 1
ATOM 6489 C CA . TRP A 1 844 ? 17.472 -9.948 31.841 1.00 83.00 844 TRP A CA 1
ATOM 6490 C C . TRP A 1 844 ? 17.633 -10.113 30.329 1.00 83.00 844 TRP A C 1
ATOM 6492 O O . TRP A 1 844 ? 18.703 -10.525 29.885 1.00 83.00 844 TRP A O 1
ATOM 6502 N N . ALA A 1 845 ? 16.628 -9.757 29.526 1.00 79.00 845 ALA A N 1
ATOM 6503 C CA . ALA A 1 845 ? 16.713 -9.928 28.075 1.00 79.00 845 ALA A CA 1
ATOM 6504 C C . ALA A 1 845 ? 17.812 -9.058 27.434 1.00 79.00 845 ALA A C 1
ATOM 6506 O O . ALA A 1 845 ? 18.514 -9.502 26.521 1.00 79.00 845 ALA A O 1
ATOM 6507 N N . LEU A 1 846 ? 18.033 -7.849 27.965 1.00 75.56 846 LEU A N 1
ATOM 6508 C CA . LEU A 1 846 ? 19.094 -6.943 27.515 1.00 75.56 846 LEU A CA 1
ATOM 6509 C C . LEU A 1 846 ? 20.513 -7.412 27.856 1.00 75.56 846 LEU A C 1
ATOM 6511 O O . LEU A 1 846 ? 21.465 -6.924 27.241 1.00 75.56 846 LEU A O 1
ATOM 6515 N N . GLN A 1 847 ? 20.685 -8.379 28.768 1.00 77.38 847 GLN A N 1
ATOM 6516 C CA . GLN A 1 847 ? 22.007 -8.935 29.087 1.00 77.38 847 GLN A CA 1
ATOM 6517 C C . GLN A 1 847 ? 22.712 -9.489 27.847 1.00 77.38 847 GLN A C 1
ATOM 6519 O O . GLN A 1 847 ? 23.933 -9.386 27.753 1.00 77.38 847 GLN A O 1
ATOM 6524 N N . GLY A 1 848 ? 21.958 -10.002 26.868 1.00 76.19 848 GLY A N 1
ATOM 6525 C CA . GLY A 1 848 ? 22.510 -10.409 25.580 1.00 76.19 848 GLY A CA 1
ATOM 6526 C C . GLY A 1 848 ? 23.206 -9.254 24.860 1.00 76.19 848 GLY A C 1
ATOM 6527 O O . GLY A 1 848 ? 24.376 -9.351 24.505 1.00 76.19 848 GLY A O 1
ATOM 6528 N N . VAL A 1 849 ? 22.527 -8.121 24.696 1.00 76.38 849 VAL A N 1
ATOM 6529 C CA . VAL A 1 849 ? 23.106 -6.951 24.020 1.00 76.38 849 VAL A CA 1
ATOM 6530 C C . VAL A 1 849 ? 24.297 -6.396 24.804 1.00 76.38 849 VAL A C 1
ATOM 6532 O O . VAL A 1 849 ? 25.321 -6.059 24.214 1.00 76.38 849 VAL A O 1
ATOM 6535 N N . TYR A 1 850 ? 24.199 -6.355 26.135 1.00 77.19 850 TYR A N 1
ATOM 6536 C CA . TYR A 1 850 ? 25.287 -5.887 26.997 1.00 77.19 850 TYR A CA 1
ATOM 6537 C C . TYR A 1 850 ? 26.505 -6.804 26.994 1.00 77.19 850 TYR A C 1
ATOM 6539 O O . TYR A 1 850 ? 27.613 -6.315 27.200 1.00 77.19 850 TYR A O 1
ATOM 6547 N N . LEU A 1 851 ? 26.339 -8.095 26.698 1.00 82.38 851 LEU A N 1
ATOM 6548 C CA . LEU A 1 851 ? 27.458 -9.022 26.565 1.00 82.38 851 LEU A CA 1
ATOM 6549 C C . LEU A 1 851 ? 28.433 -8.572 25.470 1.00 82.38 851 LEU A C 1
ATOM 6551 O O . LEU A 1 851 ? 29.638 -8.601 25.691 1.00 82.38 851 LEU A O 1
ATOM 6555 N N . LEU A 1 852 ? 27.929 -8.090 24.326 1.00 78.00 852 LEU A N 1
ATOM 6556 C CA . LEU A 1 852 ? 28.768 -7.563 23.236 1.00 78.00 852 LEU A CA 1
ATOM 6557 C C . LEU A 1 852 ? 29.511 -6.271 23.615 1.00 78.00 852 LEU A C 1
ATOM 6559 O O . LEU A 1 852 ? 30.440 -5.867 22.919 1.00 78.00 852 LEU A O 1
ATOM 6563 N N . LEU A 1 853 ? 29.089 -5.620 24.700 1.00 73.00 853 LEU A N 1
ATOM 6564 C CA . LEU A 1 853 ? 29.638 -4.364 25.206 1.00 73.00 853 LEU A CA 1
ATOM 6565 C C . LEU A 1 853 ? 30.501 -4.568 26.469 1.00 73.00 853 LEU A C 1
ATOM 6567 O O . LEU A 1 853 ? 30.996 -3.588 27.032 1.00 73.00 853 LEU A O 1
ATOM 6571 N N . GLU A 1 854 ? 30.689 -5.816 26.914 1.00 80.19 854 GLU A N 1
ATOM 6572 C CA . GLU A 1 854 ? 31.501 -6.171 28.083 1.00 80.19 854 GLU A CA 1
ATOM 6573 C C . GLU A 1 854 ? 32.984 -5.871 27.822 1.00 80.19 854 GLU A C 1
ATOM 6575 O O . GLU A 1 854 ? 33.536 -6.200 26.773 1.00 80.19 854 GLU A O 1
ATOM 6580 N N . ARG A 1 855 ? 33.624 -5.182 28.768 1.00 71.81 855 ARG A N 1
ATOM 6581 C CA . ARG A 1 855 ? 34.816 -4.369 28.503 1.00 71.81 855 ARG A CA 1
ATOM 6582 C C . ARG A 1 855 ? 36.135 -5.091 28.738 1.00 71.81 855 ARG A C 1
ATOM 6584 O O . ARG A 1 855 ? 37.138 -4.672 28.164 1.00 71.81 855 ARG A O 1
ATOM 6591 N N . GLU A 1 856 ? 36.161 -6.111 29.587 1.00 72.75 856 GLU A N 1
ATOM 6592 C CA . GLU A 1 856 ? 37.405 -6.754 30.006 1.00 72.75 856 GLU A CA 1
ATOM 6593 C C . GLU A 1 856 ? 37.812 -7.893 29.075 1.00 72.75 856 GLU A C 1
ATOM 6595 O O . GLU A 1 856 ? 39.001 -8.071 28.810 1.00 72.75 856 GLU A O 1
ATOM 6600 N N . GLN A 1 857 ? 36.844 -8.669 28.581 1.00 79.94 857 GLN A N 1
ATOM 6601 C CA . GLN A 1 857 ? 37.119 -9.907 27.852 1.00 79.94 857 GLN A CA 1
ATOM 6602 C C . GLN A 1 857 ? 36.447 -9.924 26.481 1.00 79.94 857 GLN A C 1
ATOM 6604 O O . GLN A 1 857 ? 37.105 -10.243 25.490 1.00 79.94 857 GLN A O 1
ATOM 6609 N N . VAL A 1 858 ? 35.164 -9.559 26.400 1.00 86.06 858 VAL A N 1
ATOM 6610 C CA . VAL A 1 858 ? 34.385 -9.734 25.163 1.00 86.06 858 VAL A CA 1
ATOM 6611 C C . VAL A 1 858 ? 34.742 -8.693 24.108 1.00 86.06 858 VAL A C 1
ATOM 6613 O O . VAL A 1 858 ? 35.090 -9.054 22.986 1.00 86.06 858 VAL A O 1
ATOM 6616 N N . LEU A 1 859 ? 34.682 -7.403 24.444 1.00 81.81 859 LEU A N 1
ATOM 6617 C CA . LEU A 1 859 ? 34.892 -6.318 23.485 1.00 81.81 859 LEU A CA 1
ATOM 6618 C C . LEU A 1 859 ? 36.311 -6.304 22.878 1.00 81.81 859 LEU A C 1
ATOM 6620 O O . LEU A 1 859 ? 36.410 -6.099 21.665 1.00 81.81 859 LEU A O 1
ATOM 6624 N N . PRO A 1 860 ? 37.407 -6.538 23.637 1.00 83.12 860 PRO A N 1
ATOM 6625 C CA . PRO A 1 860 ? 38.739 -6.692 23.050 1.00 83.12 860 PRO A CA 1
ATOM 6626 C C . PRO A 1 860 ? 38.815 -7.870 22.069 1.00 83.12 860 PRO A C 1
ATOM 6628 O O . PRO A 1 860 ? 39.235 -7.682 20.931 1.00 83.12 860 PRO A O 1
ATOM 6631 N N . GLU A 1 861 ? 38.319 -9.052 22.459 1.00 88.25 861 GLU A N 1
ATOM 6632 C CA . GLU A 1 861 ? 38.315 -10.241 21.593 1.00 88.25 861 GLU A CA 1
ATOM 6633 C C . GLU A 1 861 ? 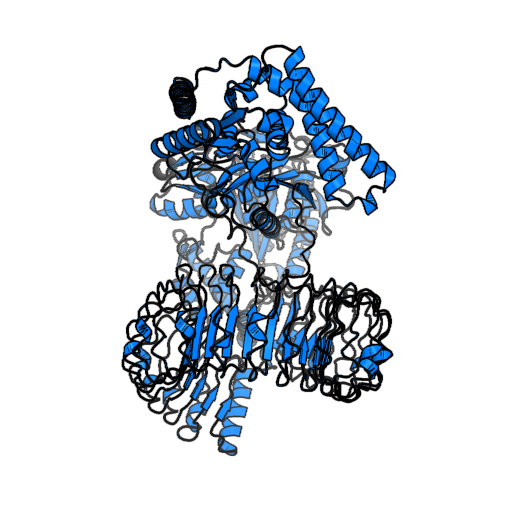37.467 -10.021 20.327 1.00 88.25 861 GLU A C 1
ATOM 6635 O O . GLU A 1 861 ? 37.832 -10.459 19.235 1.00 88.25 861 GLU A O 1
ATOM 6640 N N . LEU A 1 862 ? 36.334 -9.328 20.448 1.00 87.25 862 LEU A N 1
ATOM 6641 C CA . LEU A 1 862 ? 35.455 -9.013 19.326 1.00 87.25 862 LEU A CA 1
ATOM 6642 C C . LEU A 1 862 ? 36.124 -8.043 18.339 1.00 87.25 862 LEU A C 1
ATOM 6644 O O . LEU A 1 862 ? 36.003 -8.232 17.128 1.00 87.25 862 LEU A O 1
ATOM 6648 N N . LYS A 1 863 ? 36.865 -7.043 18.834 1.00 83.75 863 LYS A N 1
ATOM 6649 C CA . LYS A 1 863 ? 37.647 -6.116 17.999 1.00 83.75 863 LYS A CA 1
ATOM 6650 C C . LYS A 1 863 ? 38.810 -6.811 17.299 1.00 83.75 863 LYS A C 1
ATOM 6652 O O . LYS A 1 863 ? 38.981 -6.617 16.098 1.00 83.75 863 LYS A O 1
ATOM 6657 N N . ASP A 1 864 ? 39.545 -7.667 18.007 1.00 86.25 864 ASP A N 1
ATOM 6658 C CA . ASP A 1 864 ? 40.640 -8.459 17.428 1.00 86.25 864 ASP A CA 1
ATOM 6659 C C . ASP A 1 864 ? 40.139 -9.383 16.304 1.00 86.25 864 ASP A C 1
ATOM 6661 O O . ASP A 1 864 ? 40.830 -9.617 15.311 1.00 86.25 864 ASP A O 1
ATOM 6665 N N . ASN A 1 865 ? 38.891 -9.847 16.410 1.00 89.50 865 ASN A N 1
ATOM 6666 C CA . ASN A 1 865 ? 38.216 -10.645 15.389 1.00 89.50 865 ASN A CA 1
ATOM 6667 C C . ASN A 1 865 ? 37.457 -9.810 14.334 1.00 89.50 865 ASN A C 1
ATOM 6669 O O . ASN A 1 865 ? 36.622 -10.356 13.610 1.00 89.50 865 ASN A O 1
ATOM 6673 N N . ASN A 1 866 ? 37.738 -8.507 14.196 1.00 88.56 866 ASN A N 1
ATOM 6674 C CA . ASN A 1 866 ? 37.089 -7.608 13.228 1.00 88.56 866 ASN A CA 1
ATOM 6675 C C . ASN A 1 866 ? 35.551 -7.614 13.329 1.00 88.56 866 ASN A C 1
ATOM 6677 O O . ASN A 1 866 ? 34.855 -7.676 12.314 1.00 88.56 866 ASN A O 1
ATOM 6681 N N . GLY A 1 867 ? 35.014 -7.646 14.548 1.00 88.81 867 GLY A N 1
ATOM 6682 C CA . GLY A 1 867 ? 33.576 -7.653 14.813 1.00 88.81 867 GLY A CA 1
ATOM 6683 C C . GLY A 1 867 ? 32.879 -8.991 14.548 1.00 88.81 867 GLY A C 1
ATOM 6684 O O . GLY A 1 867 ? 31.658 -9.060 14.687 1.00 88.81 867 GLY A O 1
ATOM 6685 N N . LYS A 1 868 ? 33.612 -10.052 14.177 1.00 92.00 868 LYS A N 1
ATOM 6686 C CA . LYS A 1 868 ? 33.058 -11.388 13.899 1.00 92.00 868 LYS A CA 1
ATOM 6687 C C . LYS A 1 868 ? 33.075 -12.276 15.138 1.00 92.00 868 LYS A C 1
ATOM 6689 O O . LYS A 1 868 ? 34.074 -12.347 15.850 1.00 92.00 868 LYS A O 1
ATOM 6694 N N . PHE A 1 869 ? 32.003 -13.033 15.349 1.00 93.94 869 PHE A N 1
ATOM 6695 C CA . PHE A 1 869 ? 31.948 -14.059 16.390 1.00 93.94 869 PHE A CA 1
ATOM 6696 C C . PHE A 1 869 ? 31.066 -15.241 15.982 1.00 93.94 869 PHE A C 1
ATOM 6698 O O . PHE A 1 869 ? 30.176 -15.121 15.143 1.00 93.94 869 PHE A O 1
ATOM 6705 N N . SER A 1 870 ? 31.324 -16.406 16.581 1.00 92.31 870 SER A N 1
ATOM 6706 C CA . SER A 1 870 ? 30.540 -17.624 16.351 1.00 92.31 870 SER A CA 1
ATOM 6707 C C . SER A 1 870 ? 29.579 -17.910 17.504 1.00 92.31 870 SER A C 1
ATOM 6709 O O . SER A 1 870 ? 29.785 -17.443 18.627 1.00 92.31 870 SER A O 1
ATOM 6711 N N . LYS A 1 871 ? 28.583 -18.773 17.283 1.00 89.06 871 LYS A N 1
ATOM 6712 C CA . LYS A 1 871 ? 27.716 -19.288 18.359 1.00 89.06 871 LYS A CA 1
ATOM 6713 C C . LYS A 1 871 ? 28.514 -19.959 19.490 1.00 89.06 871 LYS A C 1
ATOM 6715 O O . LYS A 1 871 ? 28.161 -19.815 20.658 1.00 89.06 871 LYS A O 1
ATOM 6720 N N . ASN A 1 872 ? 29.623 -20.633 19.168 1.00 89.56 872 ASN A N 1
ATOM 6721 C CA . ASN A 1 872 ? 30.517 -21.253 20.158 1.00 89.56 872 ASN A CA 1
ATOM 6722 C C . ASN A 1 872 ? 31.285 -20.207 20.979 1.00 89.56 872 ASN A C 1
ATOM 6724 O O . ASN A 1 872 ? 31.446 -20.358 22.191 1.00 89.56 872 ASN A O 1
ATOM 6728 N N . THR A 1 873 ? 31.740 -19.136 20.325 1.00 90.50 873 THR A N 1
ATOM 6729 C CA . THR A 1 873 ? 32.351 -17.975 20.985 1.00 90.50 873 THR A CA 1
ATOM 6730 C C . THR A 1 873 ? 31.358 -17.336 21.953 1.00 90.50 873 THR A C 1
ATOM 6732 O O . THR A 1 873 ? 31.675 -17.152 23.126 1.00 90.50 873 THR A O 1
ATOM 6735 N N . LEU A 1 874 ? 30.119 -17.119 21.503 1.00 90.06 874 LEU A N 1
ATOM 6736 C CA . LEU A 1 874 ? 29.059 -16.555 22.331 1.00 90.06 874 LEU A CA 1
ATOM 6737 C C . LEU A 1 874 ? 28.742 -17.437 23.551 1.00 90.06 874 LEU A C 1
ATOM 6739 O O . LEU A 1 874 ? 28.657 -16.935 24.667 1.00 90.06 874 LEU A O 1
ATOM 6743 N N . GLN A 1 875 ? 28.644 -18.760 23.377 1.00 90.19 875 GLN A N 1
ATOM 6744 C CA . GLN A 1 875 ? 28.447 -19.705 24.488 1.00 90.19 875 GLN A CA 1
ATOM 6745 C C . GLN A 1 875 ? 29.547 -19.617 25.549 1.00 90.19 875 GLN A C 1
ATOM 6747 O O . GLN A 1 875 ? 29.278 -19.758 26.744 1.00 90.19 875 GLN A O 1
ATOM 6752 N N . ARG A 1 876 ? 30.795 -19.411 25.123 1.00 91.56 876 ARG A N 1
ATOM 6753 C CA . ARG A 1 876 ? 31.928 -19.231 26.031 1.00 91.56 876 ARG A CA 1
ATOM 6754 C C . ARG A 1 876 ? 31.822 -17.916 26.798 1.00 91.56 876 ARG A C 1
ATOM 6756 O O . ARG A 1 876 ? 31.989 -17.953 28.014 1.00 91.56 876 ARG A O 1
ATOM 6763 N N . TRP A 1 877 ? 31.486 -16.811 26.133 1.00 90.94 877 TRP A N 1
ATOM 6764 C CA . TRP A 1 877 ? 31.275 -15.517 26.791 1.00 90.94 877 TRP A CA 1
ATOM 6765 C C . TRP A 1 877 ? 30.142 -15.574 27.821 1.00 90.94 877 TRP A C 1
ATOM 6767 O O . TRP A 1 877 ? 30.329 -15.157 28.960 1.00 90.94 877 TRP A O 1
ATOM 6777 N N . VAL A 1 878 ? 29.010 -16.198 27.474 1.00 88.31 878 VAL A N 1
ATOM 6778 C CA . VAL A 1 878 ? 27.883 -16.433 28.397 1.00 88.31 878 VAL A CA 1
ATOM 6779 C C . VAL A 1 878 ? 28.342 -17.197 29.648 1.00 88.31 878 VAL A C 1
ATOM 6781 O O . VAL A 1 878 ? 28.030 -16.789 30.764 1.00 88.31 878 VAL A O 1
ATOM 6784 N N . ARG A 1 879 ? 29.150 -18.258 29.495 1.00 87.00 879 ARG A N 1
ATOM 6785 C CA . ARG A 1 879 ? 29.707 -19.016 30.634 1.00 87.00 879 ARG A CA 1
ATOM 6786 C C . ARG A 1 879 ? 30.670 -18.192 31.489 1.00 87.00 879 ARG A C 1
ATOM 6788 O O . ARG A 1 879 ? 30.623 -18.297 32.711 1.00 87.00 879 ARG A O 1
ATOM 6795 N N . GLN A 1 880 ? 31.552 -17.413 30.862 1.00 86.06 880 GLN A N 1
ATOM 6796 C CA . GLN A 1 880 ? 32.528 -16.564 31.559 1.00 86.06 880 GLN A CA 1
ATOM 6797 C C . GLN A 1 880 ? 31.837 -15.496 32.412 1.00 86.06 880 GLN A C 1
ATOM 6799 O O . GLN A 1 880 ? 32.261 -15.253 33.538 1.00 86.06 880 GLN A O 1
ATOM 6804 N N . GLN A 1 881 ? 30.729 -14.946 31.913 1.00 84.56 881 GLN A N 1
ATOM 6805 C CA . GLN A 1 881 ? 29.899 -13.965 32.616 1.00 84.56 881 GLN A CA 1
ATOM 6806 C C . GLN A 1 881 ? 28.874 -14.596 33.576 1.00 84.56 881 GLN A C 1
ATOM 6808 O O . GLN A 1 881 ? 28.001 -13.902 34.088 1.00 84.56 881 GLN A O 1
ATOM 6813 N N . GLN A 1 882 ? 28.962 -15.909 33.834 1.00 83.12 882 GLN A N 1
ATOM 6814 C CA . GLN A 1 882 ? 28.055 -16.652 34.723 1.00 83.12 882 GLN A CA 1
ATOM 6815 C C . GLN A 1 882 ? 26.565 -16.548 34.329 1.00 83.12 882 GLN A C 1
ATOM 6817 O O . GLN A 1 882 ? 25.678 -16.709 35.167 1.00 83.12 882 GLN A O 1
ATOM 6822 N N . LEU A 1 883 ? 26.283 -16.309 33.046 1.00 84.94 883 LEU A N 1
ATOM 6823 C CA . LEU A 1 883 ? 24.933 -16.260 32.489 1.00 84.94 883 LEU A CA 1
ATOM 6824 C C . LEU A 1 883 ? 24.436 -17.670 32.126 1.00 84.94 883 LEU A C 1
ATOM 6826 O O . LEU A 1 883 ? 25.219 -18.598 31.892 1.00 84.94 883 LEU A O 1
ATOM 6830 N N . ASN A 1 884 ? 23.114 -17.849 32.064 1.00 84.62 884 ASN A N 1
ATOM 6831 C CA . ASN A 1 884 ? 22.514 -19.144 31.753 1.00 84.62 884 ASN A CA 1
ATOM 6832 C C . ASN A 1 884 ? 22.580 -19.439 30.245 1.00 84.62 884 ASN A C 1
ATOM 6834 O O . ASN A 1 884 ? 22.106 -18.669 29.416 1.00 84.62 884 ASN A O 1
ATOM 6838 N N . ILE A 1 885 ? 23.129 -20.600 29.881 1.00 84.44 885 ILE A N 1
ATOM 6839 C CA . ILE A 1 885 ? 23.272 -21.032 28.481 1.00 84.44 885 ILE A CA 1
ATOM 6840 C C . ILE A 1 885 ? 21.910 -21.302 27.829 1.00 84.44 885 ILE A C 1
ATOM 6842 O O . ILE A 1 885 ? 21.787 -21.165 26.613 1.00 84.44 885 ILE A O 1
ATOM 6846 N N . ALA A 1 886 ? 20.892 -21.670 28.614 1.00 84.31 886 ALA A N 1
ATOM 6847 C CA . ALA A 1 886 ? 19.540 -21.886 28.099 1.00 84.31 886 ALA A CA 1
ATOM 6848 C C . ALA A 1 886 ? 18.943 -20.616 27.462 1.00 84.31 886 ALA A C 1
ATOM 6850 O O . ALA A 1 886 ? 18.127 -20.725 26.552 1.00 84.31 886 ALA A O 1
ATOM 6851 N N . ASP A 1 887 ? 19.416 -19.436 27.875 1.00 84.31 887 ASP A N 1
ATOM 6852 C CA . ASP A 1 887 ? 18.921 -18.133 27.422 1.00 84.31 887 ASP A CA 1
ATOM 6853 C C . ASP A 1 887 ? 19.621 -17.662 26.126 1.00 84.31 887 ASP A C 1
ATOM 6855 O O . ASP A 1 887 ? 19.269 -16.636 25.550 1.00 84.31 887 ASP A O 1
ATOM 6859 N N . LEU A 1 888 ? 20.602 -18.426 25.620 1.00 85.88 888 LEU A N 1
ATOM 6860 C CA . LEU A 1 888 ? 21.395 -18.081 24.435 1.00 85.88 888 LEU A CA 1
ATOM 6861 C C . LEU A 1 888 ? 20.557 -17.761 23.179 1.00 85.88 888 LEU A C 1
ATOM 6863 O O . LEU A 1 888 ? 20.907 -16.792 22.503 1.00 85.88 888 LEU A O 1
ATOM 6867 N N . PRO A 1 889 ? 19.495 -18.522 22.824 1.00 86.62 889 PRO A N 1
ATOM 6868 C CA . PRO A 1 889 ? 18.671 -18.193 21.660 1.00 86.62 889 PRO A CA 1
ATOM 6869 C C . PRO A 1 889 ? 18.002 -16.821 21.794 1.00 86.62 889 PRO A C 1
ATOM 6871 O O . PRO A 1 889 ? 18.047 -16.034 20.856 1.00 86.62 889 PRO A O 1
ATOM 6874 N N . LEU A 1 890 ? 17.474 -16.512 22.984 1.00 85.94 890 LEU A N 1
ATOM 6875 C CA . LEU A 1 890 ? 16.851 -15.225 23.282 1.00 85.94 890 LEU A CA 1
ATOM 6876 C C . LEU A 1 890 ? 17.869 -14.085 23.199 1.00 85.94 890 LEU A C 1
ATOM 6878 O O . LEU A 1 890 ? 17.591 -13.060 22.588 1.00 85.94 890 LEU A O 1
ATOM 6882 N N . TYR A 1 891 ? 19.056 -14.257 23.787 1.00 86.75 891 TYR A N 1
ATOM 6883 C CA . TYR A 1 891 ? 20.108 -13.241 23.736 1.00 86.75 891 TYR A CA 1
ATOM 6884 C C . TYR A 1 891 ? 20.542 -12.936 22.308 1.00 86.75 891 TYR A C 1
ATOM 6886 O O . TYR A 1 891 ? 20.714 -11.769 21.967 1.00 86.75 891 TYR A O 1
ATOM 6894 N N . LEU A 1 892 ? 20.706 -13.968 21.481 1.00 87.75 892 LEU A N 1
ATOM 6895 C CA . LEU A 1 892 ? 21.078 -13.799 20.085 1.00 87.75 892 LEU A CA 1
ATOM 6896 C C . LEU A 1 892 ? 19.982 -13.072 19.299 1.00 87.75 892 LEU A C 1
ATOM 6898 O O . LEU A 1 892 ? 20.275 -12.099 18.607 1.00 87.75 892 LEU A O 1
ATOM 6902 N N . GLU A 1 893 ? 18.731 -13.504 19.450 1.00 84.88 893 GLU A N 1
ATOM 6903 C CA . GLU A 1 893 ? 17.601 -12.862 18.785 1.00 84.88 893 GLU A CA 1
ATOM 6904 C C . GLU A 1 893 ? 17.446 -11.407 19.241 1.00 84.88 893 GLU A C 1
ATOM 6906 O O . GLU A 1 893 ? 17.278 -10.517 18.412 1.00 84.88 893 GLU A O 1
ATOM 6911 N N . MET A 1 894 ? 17.623 -11.127 20.536 1.00 81.25 894 MET A N 1
ATOM 6912 C CA . MET A 1 894 ? 17.610 -9.764 21.066 1.00 81.25 894 MET A CA 1
ATOM 6913 C C . MET A 1 894 ? 18.725 -8.914 20.442 1.00 81.25 894 MET A C 1
ATOM 6915 O O . MET A 1 894 ? 18.458 -7.805 19.988 1.00 81.25 894 MET A O 1
ATOM 6919 N N . MET A 1 895 ? 19.959 -9.425 20.338 1.00 84.50 895 MET A N 1
ATOM 6920 C CA . MET A 1 895 ? 21.053 -8.709 19.663 1.00 84.50 895 MET A CA 1
ATOM 6921 C C . MET A 1 895 ? 20.709 -8.374 18.206 1.00 84.50 895 MET A C 1
ATOM 6923 O O . MET A 1 895 ? 20.974 -7.254 17.765 1.00 84.50 895 MET A O 1
ATOM 6927 N N . GLN A 1 896 ? 20.099 -9.309 17.475 1.00 84.62 896 GLN A N 1
ATOM 6928 C CA . GLN A 1 896 ? 19.704 -9.108 16.080 1.00 84.62 896 GLN A CA 1
ATOM 6929 C C . GLN A 1 896 ? 18.573 -8.083 15.945 1.00 84.62 896 GLN A C 1
ATOM 6931 O O . GLN A 1 896 ? 18.656 -7.173 15.121 1.00 84.62 896 GLN A O 1
ATOM 6936 N N . GLN A 1 897 ? 17.552 -8.174 16.800 1.00 77.31 897 GLN A N 1
ATOM 6937 C CA . GLN A 1 897 ? 16.430 -7.232 16.835 1.00 77.31 897 GLN A CA 1
ATOM 6938 C C . GLN A 1 897 ? 16.866 -5.805 17.173 1.00 77.31 897 GLN A C 1
ATOM 6940 O O . GLN A 1 897 ? 16.296 -4.845 16.657 1.00 77.31 897 GLN A O 1
ATOM 6945 N N . CYS A 1 898 ? 17.910 -5.661 17.991 1.00 72.56 898 CYS A N 1
ATOM 6946 C CA . CYS A 1 898 ? 18.505 -4.372 18.335 1.00 72.56 898 CYS A CA 1
ATOM 6947 C C . CYS A 1 898 ? 19.442 -3.812 17.247 1.00 72.56 898 CYS A C 1
ATOM 6949 O O . CYS A 1 898 ? 20.014 -2.739 17.436 1.00 72.56 898 CYS A O 1
ATOM 6951 N N . GLY A 1 899 ? 19.697 -4.554 16.161 1.00 77.25 899 GLY A N 1
ATOM 6952 C CA . GLY A 1 899 ? 20.747 -4.225 15.191 1.00 77.25 899 GLY A CA 1
ATOM 6953 C C . GLY A 1 899 ? 22.159 -4.246 15.795 1.00 77.25 899 GLY A C 1
ATOM 6954 O O . GLY A 1 899 ? 23.078 -3.645 15.249 1.00 77.25 899 GLY A O 1
ATOM 6955 N N . ALA A 1 900 ? 22.352 -4.892 16.951 1.00 82.12 900 ALA A N 1
ATOM 6956 C CA . ALA A 1 900 ? 23.661 -5.024 17.588 1.00 82.12 900 ALA A CA 1
ATOM 6957 C C . ALA A 1 900 ? 24.526 -6.082 16.888 1.00 82.12 900 ALA A C 1
ATOM 6959 O O . ALA A 1 900 ? 25.754 -6.002 16.930 1.00 82.12 900 ALA A O 1
ATOM 6960 N N . CYS A 1 901 ? 23.895 -7.055 16.226 1.00 89.38 901 CYS A N 1
ATOM 6961 C CA . CYS A 1 901 ? 24.559 -7.967 15.307 1.00 89.38 901 CYS A CA 1
ATOM 6962 C C . CYS A 1 901 ? 23.634 -8.423 14.170 1.00 89.38 901 CYS A C 1
ATOM 6964 O O . CYS A 1 901 ? 22.420 -8.245 14.228 1.00 89.38 901 CYS A O 1
ATOM 6966 N N . PHE A 1 902 ? 24.203 -9.049 13.144 1.00 91.69 902 PHE A N 1
ATOM 6967 C CA . PHE A 1 902 ? 23.455 -9.745 12.099 1.00 91.69 902 PHE A CA 1
ATOM 6968 C C . PHE A 1 902 ? 24.148 -11.055 11.716 1.00 91.69 902 PHE A C 1
ATOM 6970 O O . PHE A 1 902 ? 25.357 -11.216 11.896 1.00 91.69 902 PHE A O 1
ATOM 6977 N N . GLU A 1 903 ? 23.371 -12.016 11.218 1.00 91.94 903 GLU A N 1
ATOM 6978 C CA . GLU A 1 903 ? 23.873 -13.337 10.831 1.00 91.94 903 GLU A CA 1
ATOM 6979 C C . GLU A 1 903 ? 24.398 -13.330 9.397 1.00 91.94 903 GLU A C 1
ATOM 6981 O O . GLU A 1 903 ? 23.673 -12.946 8.475 1.00 91.94 903 GLU A O 1
ATOM 6986 N N . VAL A 1 904 ? 25.625 -13.821 9.205 1.00 90.62 904 VAL A N 1
ATOM 6987 C CA . VAL A 1 904 ? 26.273 -13.901 7.886 1.00 90.62 904 VAL A CA 1
ATOM 6988 C C . VAL A 1 904 ? 26.397 -15.318 7.337 1.00 90.62 904 VAL A C 1
ATOM 6990 O O . VAL A 1 904 ? 26.402 -15.487 6.120 1.00 90.62 904 VAL A O 1
ATOM 6993 N N . SER A 1 905 ? 26.475 -16.328 8.199 1.00 86.94 905 SER A N 1
ATOM 6994 C CA . SER A 1 905 ? 26.463 -17.749 7.834 1.00 86.94 905 SER A CA 1
ATOM 6995 C C . SER A 1 905 ? 25.969 -18.584 9.011 1.00 86.94 905 SER A C 1
ATOM 6997 O O . SER A 1 905 ? 25.847 -18.053 10.118 1.00 86.94 905 SER A O 1
ATOM 6999 N N . ASP A 1 906 ? 25.727 -19.879 8.793 1.00 77.69 906 ASP A N 1
ATOM 7000 C CA . ASP A 1 906 ? 25.275 -20.801 9.838 1.00 77.69 906 ASP A CA 1
ATOM 7001 C C . ASP A 1 906 ? 26.196 -20.719 11.065 1.00 77.69 906 ASP A C 1
ATOM 7003 O O . ASP A 1 906 ? 27.325 -21.213 11.070 1.00 77.69 906 ASP A O 1
ATOM 7007 N N . SER A 1 907 ? 25.691 -20.100 12.137 1.00 85.12 907 SER A N 1
ATOM 7008 C CA . SER A 1 907 ? 26.395 -19.872 13.409 1.00 85.12 907 SER A CA 1
ATOM 7009 C C . SER A 1 907 ? 27.500 -18.801 13.429 1.00 85.12 907 SER A C 1
ATOM 7011 O O . SER A 1 907 ? 28.264 -18.783 14.402 1.00 85.12 907 SER A O 1
ATOM 7013 N N . THR A 1 908 ? 27.589 -17.902 12.438 1.00 92.00 908 THR A N 1
ATOM 7014 C CA . THR A 1 908 ? 28.526 -16.755 12.438 1.00 92.00 908 THR A CA 1
ATOM 7015 C C . THR A 1 908 ? 27.797 -15.419 12.327 1.00 92.00 908 THR A C 1
ATOM 7017 O O . THR A 1 908 ? 26.953 -15.220 11.452 1.00 92.00 908 THR A O 1
ATOM 7020 N N . TYR A 1 909 ? 28.193 -14.472 13.175 1.00 94.06 909 TYR A N 1
ATOM 7021 C CA . TYR A 1 909 ? 27.554 -13.171 13.328 1.00 94.06 909 TYR A CA 1
ATOM 7022 C C . TYR A 1 909 ? 28.579 -12.040 13.237 1.00 94.06 909 TYR A C 1
ATOM 7024 O O . TYR A 1 909 ? 29.757 -12.221 13.561 1.00 94.06 909 TYR A O 1
ATOM 7032 N N . ILE A 1 910 ? 28.114 -10.868 12.809 1.00 93.50 910 ILE A N 1
ATOM 7033 C CA . ILE A 1 910 ? 28.888 -9.624 12.762 1.00 93.50 910 ILE A CA 1
ATOM 7034 C C . ILE A 1 910 ? 28.233 -8.591 13.670 1.00 93.50 910 ILE A C 1
ATOM 7036 O O . ILE A 1 910 ? 27.033 -8.365 13.560 1.00 93.50 910 ILE A O 1
ATOM 7040 N N . ALA A 1 911 ? 29.024 -7.940 14.524 1.00 90.38 911 ALA A N 1
ATOM 7041 C CA . ALA A 1 911 ? 28.632 -6.760 15.289 1.00 90.38 911 ALA A CA 1
ATOM 7042 C C . ALA A 1 911 ? 29.106 -5.477 14.566 1.00 90.38 911 ALA A C 1
ATOM 7044 O O . ALA A 1 911 ? 30.315 -5.218 14.555 1.00 90.38 911 ALA A O 1
ATOM 7045 N N . PRO A 1 912 ? 28.204 -4.662 13.974 1.00 88.44 912 PRO A N 1
ATOM 7046 C CA . PRO A 1 912 ? 28.584 -3.562 13.083 1.00 88.44 912 PRO A CA 1
ATOM 7047 C C . PRO A 1 912 ? 29.519 -2.511 13.697 1.00 88.44 912 PRO A C 1
ATOM 7049 O O . PRO A 1 912 ? 30.434 -2.044 13.026 1.00 88.44 912 PRO A O 1
ATOM 7052 N N . ASP A 1 913 ? 29.332 -2.155 14.974 1.00 81.25 913 ASP A N 1
ATOM 7053 C CA . ASP A 1 913 ? 30.157 -1.127 15.638 1.00 81.25 913 ASP A CA 1
ATOM 7054 C C . ASP A 1 913 ? 31.618 -1.543 15.834 1.00 81.25 913 ASP A C 1
ATOM 7056 O O . ASP A 1 913 ? 32.473 -0.696 16.093 1.00 81.25 913 ASP A O 1
ATOM 7060 N N . ASN A 1 914 ? 31.884 -2.849 15.770 1.00 85.19 914 ASN A N 1
ATOM 7061 C CA . ASN A 1 914 ? 33.197 -3.444 15.999 1.00 85.19 914 ASN A CA 1
ATOM 7062 C C . ASN A 1 914 ? 33.877 -3.868 14.691 1.00 85.19 914 ASN A C 1
ATOM 7064 O O . ASN A 1 914 ? 34.939 -4.491 14.728 1.00 85.19 914 ASN A O 1
ATOM 7068 N N . LEU A 1 915 ? 33.275 -3.545 13.543 1.00 90.25 915 LEU A N 1
ATOM 7069 C CA . LEU A 1 915 ? 33.922 -3.699 12.248 1.00 90.25 915 LEU A CA 1
ATOM 7070 C C . LEU A 1 915 ? 35.100 -2.718 12.114 1.00 90.25 915 LEU A C 1
ATOM 7072 O O . LEU A 1 915 ? 35.061 -1.618 12.673 1.00 90.25 915 LEU A O 1
ATOM 7076 N N . PRO A 1 916 ? 36.147 -3.093 11.361 1.00 89.19 916 PRO A N 1
ATOM 7077 C CA . PRO A 1 916 ? 37.240 -2.187 11.041 1.00 89.19 916 PRO A CA 1
ATOM 7078 C C . PRO A 1 916 ? 36.759 -1.033 10.149 1.00 89.19 916 PRO A C 1
ATOM 7080 O O . PRO A 1 916 ? 35.742 -1.142 9.461 1.00 89.19 916 PRO A O 1
ATOM 7083 N N . GLU A 1 917 ? 37.519 0.061 10.140 1.00 88.56 917 GLU A N 1
ATOM 7084 C CA . GLU A 1 917 ? 37.335 1.149 9.173 1.00 88.56 917 GLU A CA 1
ATOM 7085 C C . GLU A 1 917 ? 37.601 0.654 7.735 1.00 88.56 917 GLU A C 1
ATOM 7087 O O . GLU A 1 917 ? 38.192 -0.411 7.527 1.00 88.56 917 GLU A O 1
ATOM 7092 N N . PHE A 1 918 ? 37.140 1.420 6.745 1.00 87.25 918 PHE A N 1
ATOM 7093 C CA . PHE A 1 918 ? 37.212 1.066 5.325 1.00 87.25 918 PHE A CA 1
ATOM 7094 C C . PHE A 1 918 ? 38.639 0.712 4.853 1.00 87.25 918 PHE A C 1
ATOM 7096 O O . PHE A 1 918 ? 39.581 1.479 5.059 1.00 87.25 918 PHE A O 1
ATOM 7103 N N . ASP A 1 919 ? 38.778 -0.433 4.170 1.00 83.81 919 ASP A N 1
ATOM 7104 C CA . ASP A 1 919 ? 40.008 -0.885 3.505 1.00 83.81 919 ASP A CA 1
ATOM 7105 C C . ASP A 1 919 ? 39.762 -1.046 1.995 1.00 83.81 919 ASP A C 1
ATOM 7107 O O . ASP A 1 919 ? 39.047 -1.949 1.540 1.00 83.81 919 ASP A O 1
ATOM 7111 N N . GLU A 1 920 ? 40.387 -0.165 1.212 1.00 76.62 920 GLU A N 1
ATOM 7112 C CA . GLU A 1 920 ? 40.248 -0.112 -0.243 1.00 76.62 920 GLU A CA 1
ATOM 7113 C C . GLU A 1 920 ? 40.702 -1.411 -0.922 1.00 76.62 920 GLU A C 1
ATOM 7115 O O . GLU A 1 920 ? 40.059 -1.857 -1.871 1.00 76.62 920 GLU A O 1
ATOM 7120 N N . ALA A 1 921 ? 41.752 -2.072 -0.420 1.00 73.31 921 ALA A N 1
ATOM 7121 C CA . ALA A 1 921 ? 42.297 -3.274 -1.050 1.00 73.31 921 ALA A CA 1
ATOM 7122 C C . ALA A 1 921 ? 41.309 -4.450 -1.000 1.00 73.31 921 ALA A C 1
ATOM 7124 O O . ALA A 1 921 ? 41.227 -5.239 -1.942 1.00 73.31 921 ALA A O 1
ATOM 7125 N N . ARG A 1 922 ? 40.528 -4.552 0.081 1.00 73.69 922 ARG A N 1
ATOM 7126 C CA . ARG A 1 922 ? 39.485 -5.577 0.239 1.00 73.69 922 ARG A CA 1
ATOM 7127 C C . ARG A 1 922 ? 38.237 -5.241 -0.565 1.00 73.69 922 ARG A C 1
ATOM 7129 O O . ARG A 1 922 ? 37.699 -6.115 -1.237 1.00 73.69 922 ARG A O 1
ATOM 7136 N N . ALA A 1 923 ? 37.811 -3.979 -0.562 1.00 77.56 923 ALA A N 1
ATOM 7137 C CA . ALA A 1 923 ? 36.682 -3.538 -1.380 1.00 77.56 923 ALA A CA 1
ATOM 7138 C C . ALA A 1 923 ? 36.967 -3.688 -2.886 1.00 77.56 923 ALA A C 1
ATOM 7140 O O . ALA A 1 923 ? 36.072 -4.048 -3.657 1.00 77.56 923 ALA A O 1
ATOM 7141 N N . ALA A 1 924 ? 38.220 -3.487 -3.306 1.00 67.56 924 ALA A N 1
ATOM 7142 C CA . ALA A 1 924 ? 38.663 -3.664 -4.685 1.00 67.56 924 ALA A CA 1
ATOM 7143 C C . ALA A 1 924 ? 38.503 -5.106 -5.198 1.00 67.56 924 ALA A C 1
ATOM 7145 O O . ALA A 1 924 ? 38.351 -5.281 -6.404 1.00 67.56 924 ALA A O 1
ATOM 7146 N N . GLN A 1 925 ? 38.454 -6.118 -4.322 1.00 68.25 925 GLN A N 1
ATOM 7147 C CA . GLN A 1 925 ? 38.196 -7.516 -4.708 1.00 68.25 925 GLN A CA 1
ATOM 7148 C C . GLN A 1 925 ? 36.762 -7.761 -5.197 1.00 68.25 925 GLN A C 1
ATOM 7150 O O . GLN A 1 925 ? 36.509 -8.764 -5.850 1.00 68.25 925 GLN A O 1
ATOM 7155 N N . ILE A 1 926 ? 35.819 -6.872 -4.871 1.00 70.62 926 ILE A N 1
ATOM 7156 C CA . ILE A 1 926 ? 34.418 -6.971 -5.307 1.00 70.62 926 ILE A CA 1
ATOM 7157 C C . ILE A 1 926 ? 34.109 -5.857 -6.318 1.00 70.62 926 ILE A C 1
ATOM 7159 O O . ILE A 1 926 ? 33.538 -6.087 -7.391 1.00 70.62 926 ILE A O 1
ATOM 7163 N N . TRP A 1 927 ? 34.540 -4.629 -6.016 1.00 72.50 927 TRP A N 1
ATOM 7164 C CA . TRP A 1 927 ? 34.242 -3.447 -6.820 1.00 72.50 927 TRP A CA 1
ATOM 7165 C C . TRP A 1 927 ? 35.184 -3.262 -8.027 1.00 72.50 927 TRP A C 1
ATOM 7167 O O . TRP A 1 927 ? 34.764 -2.687 -9.028 1.00 72.50 927 TRP A O 1
ATOM 7177 N N . HIS A 1 928 ? 36.416 -3.790 -8.005 1.00 62.44 928 HIS A N 1
ATOM 7178 C CA . HIS A 1 928 ? 37.398 -3.779 -9.113 1.00 62.44 928 HIS A CA 1
ATOM 7179 C C . HIS A 1 928 ? 37.533 -2.444 -9.881 1.00 62.44 928 HIS A C 1
ATOM 7181 O O . HIS A 1 928 ? 37.557 -2.446 -11.110 1.00 62.44 928 HIS A O 1
ATOM 7187 N N . HIS A 1 929 ? 37.559 -1.297 -9.191 1.00 53.25 929 HIS A N 1
ATOM 7188 C CA . HIS A 1 929 ? 37.589 0.042 -9.816 1.00 53.25 929 HIS A CA 1
ATOM 7189 C C . HIS A 1 929 ? 36.508 0.274 -10.899 1.00 53.25 929 HIS A C 1
ATOM 7191 O O . HIS A 1 929 ? 36.690 1.087 -11.805 1.00 53.25 929 HIS A O 1
ATOM 7197 N N . SER A 1 930 ? 35.377 -0.435 -10.817 1.00 54.31 930 SER A N 1
ATOM 7198 C CA . SER A 1 930 ? 34.260 -0.284 -11.756 1.00 54.31 930 SER A CA 1
ATOM 7199 C C . SER A 1 930 ? 33.627 1.102 -11.580 1.00 54.31 930 SER A C 1
ATOM 7201 O O . SER A 1 930 ? 33.428 1.554 -10.447 1.00 54.31 930 SER A O 1
ATOM 7203 N N . THR A 1 931 ? 33.289 1.777 -12.680 1.00 62.09 931 THR A N 1
ATOM 7204 C CA . THR A 1 931 ? 32.426 2.964 -12.633 1.00 62.09 931 THR A CA 1
ATOM 7205 C C . THR A 1 931 ? 30.997 2.539 -12.284 1.00 62.09 931 THR A C 1
ATOM 7207 O O . THR A 1 931 ? 30.533 1.494 -12.740 1.00 62.09 931 THR A O 1
ATOM 7210 N N . ALA A 1 932 ? 30.314 3.313 -11.437 1.00 69.00 932 ALA A N 1
ATOM 7211 C CA . ALA A 1 932 ? 28.926 3.045 -11.070 1.00 69.00 932 ALA A CA 1
ATOM 7212 C C . ALA A 1 932 ? 27.992 3.376 -12.248 1.00 69.00 932 ALA A C 1
ATOM 7214 O O . ALA A 1 932 ? 28.146 4.430 -12.866 1.00 69.00 932 ALA A O 1
ATOM 7215 N N . ASP A 1 933 ? 27.030 2.499 -12.546 1.00 74.75 933 ASP A N 1
ATOM 7216 C CA . ASP A 1 933 ? 25.937 2.804 -13.481 1.00 74.75 933 ASP A CA 1
ATOM 7217 C C . ASP A 1 933 ? 24.967 3.812 -12.850 1.00 74.75 933 ASP A C 1
ATOM 7219 O O . ASP A 1 933 ? 24.467 4.710 -13.527 1.00 74.75 933 ASP A O 1
ATOM 7223 N N . ILE A 1 934 ? 24.763 3.684 -11.536 1.00 82.81 934 ILE A N 1
ATOM 7224 C CA . ILE A 1 934 ? 23.908 4.551 -10.728 1.00 82.81 934 ILE A CA 1
ATOM 7225 C C . ILE A 1 934 ? 24.655 4.941 -9.463 1.00 82.81 934 ILE A C 1
ATOM 7227 O O . ILE A 1 934 ? 25.179 4.080 -8.752 1.00 82.81 934 ILE A O 1
ATOM 7231 N N . GLU A 1 935 ? 24.669 6.233 -9.167 1.00 90.94 935 GLU A N 1
ATOM 7232 C CA . GLU A 1 935 ? 25.191 6.788 -7.926 1.00 90.94 935 GLU A CA 1
ATOM 7233 C C . GLU A 1 935 ? 24.145 7.711 -7.304 1.00 90.94 935 GLU A C 1
ATOM 7235 O O . GLU A 1 935 ? 23.675 8.662 -7.934 1.00 90.94 935 GLU A O 1
ATOM 7240 N N . ILE A 1 936 ? 23.786 7.417 -6.056 1.00 92.81 936 ILE A N 1
ATOM 7241 C CA . ILE A 1 936 ? 22.761 8.135 -5.300 1.00 92.81 936 ILE A CA 1
ATOM 7242 C C . ILE A 1 936 ? 23.348 8.570 -3.971 1.00 92.81 936 ILE A C 1
ATOM 7244 O O . ILE A 1 936 ? 24.027 7.799 -3.288 1.00 92.81 936 ILE A O 1
ATOM 7248 N N . LYS A 1 937 ? 23.039 9.804 -3.591 1.00 92.88 937 LYS A N 1
ATOM 7249 C CA . LYS A 1 937 ? 23.389 10.390 -2.304 1.00 92.88 937 LYS A CA 1
ATOM 7250 C C . LYS A 1 937 ? 22.128 10.802 -1.567 1.00 92.88 937 LYS A C 1
ATOM 7252 O O . LYS A 1 937 ? 21.393 11.669 -2.035 1.00 92.88 937 LYS A O 1
ATOM 7257 N N . LEU A 1 938 ? 21.887 10.195 -0.412 1.00 91.25 938 LEU A N 1
ATOM 7258 C CA . LEU A 1 938 ? 20.809 10.572 0.494 1.00 91.25 938 LEU A CA 1
ATOM 7259 C C . LEU A 1 938 ? 21.395 11.461 1.591 1.00 91.25 938 LEU A C 1
ATOM 7261 O O . LEU A 1 938 ? 22.186 11.003 2.418 1.00 91.25 938 LEU A O 1
ATOM 7265 N N . SER A 1 939 ? 21.031 12.740 1.570 1.00 88.44 939 SER A N 1
ATOM 7266 C CA . SER A 1 939 ? 21.545 13.755 2.491 1.00 88.44 939 SER A CA 1
ATOM 7267 C C . SER A 1 939 ? 20.599 13.956 3.670 1.00 88.44 939 SER A C 1
ATOM 7269 O O . SER A 1 939 ? 19.434 14.313 3.492 1.00 88.44 939 SER A O 1
ATOM 7271 N N . TYR A 1 940 ? 21.119 13.780 4.882 1.00 83.25 940 TYR A N 1
ATOM 7272 C CA . TYR A 1 940 ? 20.404 14.007 6.134 1.00 83.25 940 TYR A CA 1
ATOM 7273 C C . TYR A 1 940 ? 20.962 15.235 6.846 1.00 83.25 940 TYR A C 1
ATOM 7275 O O . TYR A 1 940 ? 22.180 15.396 6.953 1.00 83.25 940 TYR A O 1
ATOM 7283 N N . THR A 1 941 ? 20.090 16.063 7.435 1.00 77.62 941 THR A N 1
ATOM 7284 C CA . THR A 1 941 ? 20.575 17.122 8.341 1.00 77.62 941 THR A CA 1
ATOM 7285 C C . THR A 1 941 ? 21.051 16.552 9.675 1.00 77.62 941 THR A C 1
ATOM 7287 O O . THR A 1 941 ? 21.899 17.147 10.338 1.00 77.62 941 THR A O 1
ATOM 7290 N N . PHE A 1 942 ? 20.536 15.388 10.076 1.00 78.81 942 PHE A N 1
ATOM 7291 C CA . PHE A 1 942 ? 20.998 14.671 11.256 1.00 78.81 942 PHE A CA 1
ATOM 7292 C C . PHE A 1 942 ? 21.053 13.162 10.988 1.00 78.81 942 PHE A C 1
ATOM 7294 O O . PHE A 1 942 ? 20.017 12.509 10.907 1.00 78.81 942 PHE A O 1
ATOM 7301 N N . LEU A 1 943 ? 22.265 12.610 10.864 1.00 80.69 943 LEU A N 1
ATOM 7302 C CA . LEU A 1 943 ? 22.510 11.168 10.762 1.00 80.69 943 LEU A CA 1
ATOM 7303 C C . LEU A 1 943 ? 23.245 10.685 12.016 1.00 80.69 943 LEU A C 1
ATOM 7305 O O . LEU A 1 943 ? 24.334 11.172 12.336 1.00 80.69 943 LEU A O 1
ATOM 7309 N N . HIS A 1 944 ? 22.662 9.721 12.731 1.00 77.25 944 HIS A N 1
ATOM 7310 C CA . HIS A 1 944 ? 23.247 9.174 13.955 1.00 77.25 944 HIS A CA 1
ATOM 7311 C C . HIS A 1 944 ? 23.708 7.719 13.805 1.00 77.25 944 HIS A C 1
ATOM 7313 O O . HIS A 1 944 ? 23.160 6.937 13.028 1.00 77.25 944 HIS A O 1
ATOM 7319 N N . ASP A 1 945 ? 24.685 7.341 14.634 1.00 75.69 945 ASP A N 1
ATOM 7320 C CA . ASP A 1 945 ? 25.372 6.040 14.626 1.00 75.69 945 ASP A CA 1
ATOM 7321 C C . ASP A 1 945 ? 24.407 4.842 14.661 1.00 75.69 945 ASP A C 1
ATOM 7323 O O . ASP A 1 945 ? 24.595 3.869 13.935 1.00 75.69 945 ASP A O 1
ATOM 7327 N N . ALA A 1 946 ? 23.323 4.930 15.438 1.00 73.31 946 ALA A N 1
ATOM 7328 C CA . ALA A 1 946 ? 22.345 3.845 15.519 1.00 73.31 946 ALA A CA 1
ATOM 7329 C C . ALA A 1 946 ? 21.549 3.601 14.216 1.00 73.31 946 ALA A C 1
ATOM 7331 O O . ALA A 1 946 ? 21.269 2.446 13.911 1.00 73.31 946 ALA A O 1
ATOM 7332 N N . THR A 1 947 ? 21.252 4.630 13.410 1.00 77.38 947 THR A N 1
ATOM 7333 C CA . THR A 1 947 ? 20.594 4.449 12.102 1.00 77.38 947 THR A CA 1
ATOM 7334 C C . THR A 1 947 ? 21.544 3.771 11.132 1.00 77.38 947 THR A C 1
ATOM 7336 O O . THR A 1 947 ? 21.176 2.794 10.488 1.00 77.38 947 THR A O 1
ATOM 7339 N N . MET A 1 948 ? 22.796 4.235 11.083 1.00 84.69 948 MET A N 1
ATOM 7340 C CA . MET A 1 948 ? 23.830 3.642 10.233 1.00 84.69 948 MET A CA 1
ATOM 7341 C C . MET A 1 948 ? 24.055 2.161 10.581 1.00 84.69 948 MET A C 1
ATOM 7343 O O . MET A 1 948 ? 24.103 1.302 9.700 1.00 84.69 948 MET A O 1
ATOM 7347 N N . ARG A 1 949 ? 24.104 1.840 11.881 1.00 83.44 949 ARG A N 1
ATOM 7348 C CA . ARG A 1 949 ? 24.169 0.468 12.404 1.00 83.44 949 ARG A CA 1
ATOM 7349 C C . ARG A 1 949 ? 22.962 -0.376 11.996 1.00 83.44 949 ARG A C 1
ATOM 7351 O O . ARG A 1 949 ? 23.134 -1.519 11.570 1.00 83.44 949 ARG A O 1
ATOM 7358 N N . TYR A 1 950 ? 21.756 0.163 12.158 1.00 81.31 950 TYR A N 1
ATOM 7359 C CA . TYR A 1 950 ? 20.513 -0.532 11.839 1.00 81.31 950 TYR A CA 1
ATOM 7360 C C . TYR A 1 950 ? 20.430 -0.870 10.348 1.00 81.31 950 TYR A C 1
ATOM 7362 O O . TYR A 1 950 ? 20.228 -2.033 9.998 1.00 81.31 950 TYR A O 1
ATOM 7370 N N . LEU A 1 951 ? 20.682 0.112 9.477 1.00 86.75 951 LEU A N 1
ATOM 7371 C CA . LEU A 1 951 ? 20.677 -0.077 8.025 1.00 86.75 951 LEU A CA 1
ATOM 7372 C C . LEU A 1 951 ? 21.716 -1.116 7.591 1.00 86.75 951 LEU A C 1
ATOM 7374 O O . LEU A 1 951 ? 21.377 -2.051 6.865 1.00 86.75 951 LEU A O 1
ATOM 7378 N N . LEU A 1 952 ? 22.950 -1.025 8.103 1.00 90.62 952 LEU A N 1
ATOM 7379 C CA . LEU A 1 952 ? 23.981 -2.025 7.818 1.00 90.62 952 LEU A CA 1
ATOM 7380 C C . LEU A 1 952 ? 23.574 -3.423 8.306 1.00 90.62 952 LEU A C 1
ATOM 7382 O O . LEU A 1 952 ? 23.844 -4.406 7.623 1.00 90.62 952 LEU A O 1
ATOM 7386 N N . SER A 1 953 ? 22.897 -3.531 9.452 1.00 88.81 953 SER A N 1
ATOM 7387 C CA . SER A 1 953 ? 22.421 -4.821 9.967 1.00 88.81 953 SER A CA 1
ATOM 7388 C C . SER A 1 953 ? 21.329 -5.428 9.090 1.00 88.81 953 SER A C 1
ATOM 7390 O O . SER A 1 953 ? 21.350 -6.634 8.849 1.00 88.81 953 SER A O 1
ATOM 7392 N N . LYS A 1 954 ? 20.400 -4.612 8.573 1.00 87.44 954 LYS A N 1
ATOM 7393 C CA . LYS A 1 954 ? 19.346 -5.064 7.651 1.00 87.44 954 LYS A CA 1
ATOM 7394 C C . LYS A 1 954 ? 19.922 -5.507 6.310 1.00 87.44 954 LYS A C 1
ATOM 7396 O O . LYS A 1 954 ? 19.656 -6.626 5.877 1.00 87.44 954 LYS A O 1
ATOM 7401 N N . ILE A 1 955 ? 20.775 -4.682 5.706 1.00 90.19 955 ILE A N 1
ATOM 7402 C CA . ILE A 1 955 ? 21.441 -5.008 4.439 1.00 90.19 955 ILE A CA 1
ATOM 7403 C C . ILE A 1 955 ? 22.347 -6.231 4.616 1.00 90.19 955 ILE A C 1
ATOM 7405 O O . ILE A 1 955 ? 22.296 -7.155 3.810 1.00 90.19 955 ILE A O 1
ATOM 7409 N N . GLY A 1 956 ? 23.130 -6.293 5.694 1.00 90.19 956 GLY A N 1
ATOM 7410 C CA . GLY A 1 956 ? 24.052 -7.394 5.969 1.00 90.19 956 GLY A CA 1
ATOM 7411 C C . GLY A 1 956 ? 23.367 -8.724 6.283 1.00 90.19 956 GLY A C 1
ATOM 7412 O O . GLY A 1 956 ? 23.835 -9.774 5.837 1.00 90.19 956 GLY A O 1
ATOM 7413 N N . ALA A 1 957 ? 22.225 -8.704 6.980 1.00 87.94 957 ALA A N 1
ATOM 7414 C CA . ALA A 1 957 ? 21.418 -9.902 7.217 1.00 87.94 957 ALA A CA 1
ATOM 7415 C C . ALA A 1 957 ? 20.928 -10.542 5.910 1.00 87.94 957 ALA A C 1
ATOM 7417 O O . ALA A 1 957 ? 20.753 -11.761 5.867 1.00 87.94 957 ALA A O 1
ATOM 7418 N N . ILE A 1 958 ? 20.743 -9.735 4.861 1.00 89.31 958 ILE A N 1
ATOM 7419 C CA . ILE A 1 958 ? 20.368 -10.185 3.521 1.00 89.31 958 ILE A CA 1
ATOM 7420 C C . ILE A 1 958 ? 21.613 -10.551 2.712 1.00 89.31 958 ILE A C 1
ATOM 7422 O O . ILE A 1 958 ? 21.643 -11.625 2.127 1.00 89.31 958 ILE A O 1
ATOM 7426 N N . ALA A 1 959 ? 22.653 -9.712 2.708 1.00 88.38 959 ALA A N 1
ATOM 7427 C CA . ALA A 1 959 ? 23.853 -9.894 1.892 1.00 88.38 959 ALA A CA 1
ATOM 7428 C C . ALA A 1 959 ? 24.718 -11.095 2.327 1.00 88.38 959 ALA A C 1
ATOM 7430 O O . ALA A 1 959 ? 25.337 -11.732 1.480 1.00 88.38 959 ALA A O 1
ATOM 7431 N N . LYS A 1 960 ? 24.719 -11.483 3.610 1.00 90.50 960 LYS A N 1
ATOM 7432 C CA . LYS A 1 960 ? 25.405 -12.690 4.127 1.00 90.50 960 LYS A CA 1
ATOM 7433 C C . LYS A 1 960 ? 26.933 -12.695 3.891 1.00 90.50 960 LYS A C 1
ATOM 7435 O O . LYS A 1 960 ? 27.573 -11.650 3.797 1.00 90.50 960 LYS A O 1
ATOM 7440 N N . GLN A 1 961 ? 27.554 -13.876 3.909 1.00 85.75 961 GLN A N 1
ATOM 7441 C CA . GLN A 1 961 ? 29.008 -14.089 4.000 1.00 85.75 961 GLN A CA 1
ATOM 7442 C C . GLN A 1 961 ? 29.855 -13.631 2.801 1.00 85.75 961 GLN A C 1
ATOM 7444 O O . GLN A 1 961 ? 31.060 -13.458 2.970 1.00 85.75 961 GLN A O 1
ATOM 7449 N N . HIS A 1 962 ? 29.273 -13.464 1.607 1.00 85.56 962 HIS A N 1
ATOM 7450 C CA . HIS A 1 962 ? 30.028 -13.094 0.397 1.00 85.56 962 HIS A CA 1
ATOM 7451 C C . HIS A 1 962 ? 30.214 -11.580 0.229 1.00 85.56 962 HIS A C 1
ATOM 7453 O O . HIS A 1 962 ? 30.881 -11.140 -0.705 1.00 85.56 962 HIS A O 1
ATOM 7459 N N . ALA A 1 963 ? 29.657 -10.783 1.139 1.00 88.75 963 ALA A N 1
ATOM 7460 C CA . ALA A 1 963 ? 29.875 -9.349 1.187 1.00 88.75 963 ALA A CA 1
ATOM 7461 C C . ALA A 1 963 ? 31.136 -8.986 1.981 1.00 88.75 963 ALA A C 1
ATOM 7463 O O . ALA A 1 963 ? 31.490 -9.630 2.975 1.00 88.75 963 ALA A O 1
ATOM 7464 N N . TYR A 1 964 ? 31.785 -7.901 1.566 1.00 91.19 964 TYR A N 1
ATOM 7465 C CA . TYR A 1 964 ? 32.805 -7.242 2.366 1.00 91.19 964 TYR A CA 1
ATOM 7466 C C . TYR A 1 964 ? 32.153 -6.151 3.216 1.00 91.19 964 TYR A C 1
ATOM 7468 O O . TYR A 1 964 ? 31.418 -5.312 2.700 1.00 91.19 964 TYR A O 1
ATOM 7476 N N . TYR A 1 965 ? 32.428 -6.177 4.519 1.00 93.00 965 TYR A N 1
ATOM 7477 C CA . TYR A 1 965 ? 31.857 -5.266 5.507 1.00 93.00 965 TYR A CA 1
ATOM 7478 C C . TYR A 1 965 ? 32.954 -4.425 6.154 1.00 93.00 965 TYR A C 1
ATOM 7480 O O . TYR A 1 965 ? 34.002 -4.952 6.542 1.00 93.00 965 TYR A O 1
ATOM 7488 N N . TRP A 1 966 ? 32.668 -3.143 6.337 1.00 93.44 966 TRP A N 1
ATOM 7489 C CA . TRP A 1 966 ? 33.425 -2.220 7.176 1.00 93.44 966 TRP A CA 1
ATOM 7490 C C . TRP A 1 966 ? 32.452 -1.448 8.063 1.00 93.44 966 TRP A C 1
ATOM 7492 O O . TRP A 1 966 ? 31.232 -1.620 7.994 1.00 93.44 966 TRP A O 1
ATOM 7502 N N . ARG A 1 967 ? 32.986 -0.619 8.951 1.00 89.56 967 ARG A N 1
ATOM 7503 C CA . ARG A 1 967 ? 32.168 0.167 9.862 1.00 89.56 967 ARG A CA 1
ATOM 7504 C C . ARG A 1 967 ? 31.199 1.066 9.084 1.00 89.56 967 ARG A C 1
ATOM 7506 O O . ARG A 1 967 ? 31.618 2.004 8.421 1.00 89.56 967 ARG A O 1
ATOM 7513 N N . TYR A 1 968 ? 29.906 0.752 9.196 1.00 88.69 968 TYR A N 1
ATOM 7514 C CA . TYR A 1 968 ? 28.781 1.438 8.541 1.00 88.69 968 TYR A CA 1
ATOM 7515 C C . TYR A 1 968 ? 28.755 1.406 7.004 1.00 88.69 968 TYR A C 1
ATOM 7517 O O . TYR A 1 968 ? 28.068 2.219 6.386 1.00 88.69 968 TYR A O 1
ATOM 7525 N N . GLY A 1 969 ? 29.404 0.418 6.386 1.00 93.50 969 GLY A N 1
ATOM 7526 C CA . GLY A 1 969 ? 29.259 0.179 4.956 1.00 93.50 969 GLY A CA 1
ATOM 7527 C C . GLY A 1 969 ? 29.548 -1.259 4.540 1.00 93.50 969 GLY A C 1
ATOM 7528 O O . GLY A 1 969 ? 30.070 -2.078 5.304 1.00 93.50 969 GLY A O 1
ATOM 7529 N N . CYS A 1 970 ? 29.143 -1.588 3.320 1.00 94.00 970 CYS A N 1
ATOM 7530 C CA . CYS A 1 970 ? 29.415 -2.875 2.706 1.00 94.00 970 CYS A CA 1
ATOM 7531 C C . CYS A 1 970 ? 29.430 -2.790 1.178 1.00 94.00 970 CYS A C 1
ATOM 7533 O O . CYS A 1 970 ? 28.827 -1.901 0.569 1.00 94.00 970 CYS A O 1
ATOM 7535 N N . CYS A 1 971 ? 30.096 -3.755 0.548 1.00 92.31 971 CYS A N 1
ATOM 7536 C CA . CYS A 1 971 ? 29.987 -3.981 -0.885 1.00 92.31 971 CYS A CA 1
ATOM 7537 C C . CYS A 1 971 ? 29.884 -5.474 -1.201 1.00 92.31 971 CYS A C 1
ATOM 7539 O O . CYS A 1 971 ? 30.475 -6.317 -0.520 1.00 92.31 971 CYS A O 1
ATOM 7541 N N . PHE A 1 972 ? 29.089 -5.809 -2.216 1.00 91.06 972 PHE A N 1
ATOM 7542 C CA . PHE A 1 972 ? 28.835 -7.193 -2.609 1.00 91.06 972 PHE A CA 1
ATOM 7543 C C . PHE A 1 972 ? 28.296 -7.314 -4.034 1.00 91.06 972 PHE A C 1
ATOM 7545 O O . PHE A 1 972 ? 27.874 -6.331 -4.640 1.00 91.06 972 PHE A O 1
ATOM 7552 N N . TYR A 1 973 ? 28.310 -8.537 -4.565 1.00 85.81 973 TYR A N 1
ATOM 7553 C CA . TYR A 1 973 ? 27.671 -8.886 -5.831 1.00 85.81 973 TYR A CA 1
ATOM 7554 C C . TYR A 1 973 ? 26.342 -9.599 -5.574 1.00 85.81 973 TYR A C 1
ATOM 7556 O O . TYR A 1 973 ? 26.291 -10.575 -4.827 1.00 85.81 973 TYR A O 1
ATOM 7564 N N . GLN A 1 974 ? 25.270 -9.114 -6.189 1.00 83.94 974 GLN A N 1
ATOM 7565 C CA . GLN A 1 974 ? 23.914 -9.618 -6.029 1.00 83.94 974 GLN A CA 1
ATOM 7566 C C . GLN A 1 974 ? 23.517 -10.402 -7.289 1.00 83.94 974 GLN A C 1
ATOM 7568 O O . GLN A 1 974 ? 23.551 -9.872 -8.399 1.00 83.94 974 GLN A O 1
ATOM 7573 N N . GLN A 1 975 ? 23.143 -11.675 -7.119 1.00 73.88 975 GLN A N 1
ATOM 7574 C CA . GLN A 1 975 ? 22.923 -12.592 -8.244 1.00 73.88 975 GLN A CA 1
ATOM 7575 C C . GLN A 1 975 ? 21.597 -12.379 -8.994 1.00 73.88 975 GLN A C 1
ATOM 7577 O O . GLN A 1 975 ? 21.578 -12.479 -10.217 1.00 73.88 975 GLN A O 1
ATOM 7582 N N . ARG A 1 976 ? 20.492 -12.092 -8.293 1.00 75.44 976 ARG A N 1
ATOM 7583 C CA . ARG A 1 976 ? 19.142 -11.924 -8.879 1.00 75.44 976 ARG A CA 1
ATOM 7584 C C . ARG A 1 976 ? 19.083 -10.801 -9.923 1.00 75.44 976 ARG A C 1
ATOM 7586 O O . ARG A 1 976 ? 18.439 -10.965 -10.946 1.00 75.44 976 ARG A O 1
ATOM 7593 N N . HIS A 1 977 ? 19.750 -9.685 -9.647 1.00 72.94 977 HIS A N 1
ATOM 7594 C CA . HIS A 1 977 ? 19.818 -8.480 -10.480 1.00 72.94 977 HIS A CA 1
ATOM 7595 C C . HIS A 1 977 ? 21.155 -8.372 -11.226 1.00 72.94 977 HIS A C 1
ATOM 7597 O O . HIS A 1 977 ? 21.386 -7.408 -11.956 1.00 72.94 977 HIS A O 1
ATOM 7603 N N . GLN A 1 978 ? 22.045 -9.352 -11.021 1.00 74.69 978 GLN A N 1
ATOM 7604 C CA . GLN A 1 978 ? 23.388 -9.420 -11.595 1.00 74.69 978 GLN A CA 1
ATOM 7605 C C . GLN A 1 978 ? 24.179 -8.112 -11.436 1.00 74.69 978 GLN A C 1
ATOM 7607 O O . GLN A 1 978 ? 24.892 -7.683 -12.345 1.00 74.69 978 GLN A O 1
ATOM 7612 N N . CYS A 1 979 ? 24.061 -7.469 -10.274 1.00 80.88 979 CYS A N 1
ATOM 7613 C CA . CYS A 1 979 ? 24.631 -6.151 -10.022 1.00 80.88 979 CYS A CA 1
ATOM 7614 C C . CYS A 1 979 ? 25.551 -6.141 -8.802 1.00 80.88 979 CYS A C 1
ATOM 7616 O O . CYS A 1 979 ? 25.328 -6.828 -7.804 1.00 80.88 979 CYS A O 1
ATOM 7618 N N . LYS A 1 980 ? 26.586 -5.309 -8.857 1.00 86.69 980 LYS A N 1
ATOM 7619 C CA . LYS A 1 980 ? 27.397 -4.942 -7.699 1.00 86.69 980 LYS A CA 1
ATOM 7620 C C . LYS A 1 980 ? 26.687 -3.833 -6.941 1.00 86.69 980 LYS A C 1
ATOM 7622 O O . LYS A 1 980 ? 26.225 -2.877 -7.558 1.00 86.69 980 LYS A O 1
ATOM 7627 N N . VAL A 1 981 ? 26.642 -3.954 -5.623 1.00 90.62 981 VAL A N 1
ATOM 7628 C CA . VAL A 1 981 ? 26.026 -2.983 -4.719 1.00 90.62 981 VAL A CA 1
ATOM 7629 C C . VAL A 1 981 ? 27.097 -2.444 -3.781 1.00 90.62 981 VAL A C 1
ATOM 7631 O O . VAL A 1 981 ? 27.872 -3.208 -3.204 1.00 90.62 981 VAL A O 1
ATOM 7634 N N . TRP A 1 982 ? 27.135 -1.125 -3.644 1.00 92.56 982 TRP A N 1
ATOM 7635 C CA . TRP A 1 982 ? 27.922 -0.387 -2.669 1.00 92.56 982 TRP A CA 1
ATOM 7636 C C . TRP A 1 982 ? 26.970 0.404 -1.787 1.00 92.56 982 TRP A C 1
ATOM 7638 O O . TRP A 1 982 ? 26.164 1.185 -2.292 1.00 92.56 982 TRP A O 1
ATOM 7648 N N . PHE A 1 983 ? 27.098 0.224 -0.482 1.00 94.38 983 PHE A N 1
ATOM 7649 C CA . PHE A 1 983 ? 26.364 0.970 0.526 1.00 94.38 983 PHE A CA 1
ATOM 7650 C C . PHE A 1 983 ? 27.363 1.518 1.536 1.00 94.38 983 PHE A C 1
ATOM 7652 O O . PHE A 1 983 ? 28.127 0.752 2.120 1.00 94.38 983 PHE A O 1
ATOM 7659 N N . ASP A 1 984 ? 27.359 2.828 1.747 1.00 93.31 984 ASP A N 1
ATOM 7660 C CA . ASP A 1 984 ? 28.248 3.483 2.704 1.00 93.31 984 ASP A CA 1
ATOM 7661 C C . ASP A 1 984 ? 27.529 4.625 3.415 1.00 93.31 984 ASP A C 1
ATOM 7663 O O . ASP A 1 984 ? 26.821 5.407 2.780 1.00 93.31 984 ASP A O 1
ATOM 7667 N N . CYS A 1 985 ? 27.709 4.717 4.730 1.00 91.31 985 CYS A N 1
ATOM 7668 C CA . CYS A 1 985 ? 27.216 5.831 5.529 1.00 91.31 985 CYS A CA 1
ATOM 7669 C C . CYS A 1 985 ? 28.394 6.643 6.067 1.00 91.31 985 CYS A C 1
ATOM 7671 O O . CYS A 1 985 ? 29.246 6.112 6.780 1.00 91.31 985 CYS A O 1
ATOM 7673 N N . ALA A 1 986 ? 28.387 7.948 5.812 1.00 87.38 986 ALA A N 1
ATOM 7674 C CA . ALA A 1 986 ? 29.433 8.855 6.257 1.00 87.38 986 ALA A CA 1
ATOM 7675 C C . ALA A 1 986 ? 28.852 10.069 6.989 1.00 87.38 986 ALA A C 1
ATOM 7677 O O . ALA A 1 986 ? 27.835 10.644 6.602 1.00 87.38 986 ALA A O 1
ATOM 7678 N N . LEU A 1 987 ? 29.535 10.500 8.050 1.00 83.88 987 LEU A N 1
ATOM 7679 C CA . LEU A 1 987 ? 29.251 11.770 8.715 1.00 83.88 987 LEU A CA 1
ATOM 7680 C C . LEU A 1 987 ? 30.020 12.891 8.016 1.00 83.88 987 LEU A C 1
ATOM 7682 O O . LEU A 1 987 ? 31.228 12.775 7.803 1.00 83.88 987 LEU A O 1
ATOM 7686 N N . LEU A 1 988 ? 29.339 13.989 7.696 1.00 81.31 988 LEU A N 1
ATOM 7687 C CA . LEU A 1 988 ? 29.953 15.132 7.029 1.00 81.31 988 LEU A CA 1
ATOM 7688 C C . LEU A 1 988 ? 30.622 16.078 8.047 1.00 81.31 988 LEU A C 1
ATOM 7690 O O . LEU A 1 988 ? 30.171 16.190 9.194 1.00 81.31 988 LEU A O 1
ATOM 7694 N N . PRO A 1 989 ? 31.700 16.790 7.658 1.00 71.94 989 PRO A N 1
ATOM 7695 C CA . PRO A 1 989 ? 32.330 17.788 8.516 1.00 71.94 989 PRO A CA 1
ATOM 7696 C C . PRO A 1 989 ? 31.342 18.901 8.892 1.00 71.94 989 PRO A C 1
ATOM 7698 O O . PRO A 1 989 ? 30.699 19.494 8.029 1.00 71.94 989 PRO A O 1
ATOM 7701 N N . GLN A 1 990 ? 31.245 19.227 10.181 1.00 63.94 990 GLN A N 1
ATOM 7702 C CA . GLN A 1 990 ? 30.388 20.319 10.649 1.00 63.94 990 GLN A CA 1
ATOM 7703 C C . GLN A 1 990 ? 31.003 21.682 10.291 1.00 63.94 990 GLN A C 1
ATOM 7705 O O . GLN A 1 990 ? 32.137 21.967 10.680 1.00 63.94 990 GLN A O 1
ATOM 7710 N N . THR A 1 991 ? 30.257 22.546 9.592 1.00 65.62 991 THR A N 1
ATOM 7711 C CA . THR A 1 991 ? 30.642 23.960 9.399 1.00 65.62 991 THR A CA 1
ATOM 7712 C C . THR A 1 991 ? 30.172 24.830 10.574 1.00 65.62 991 THR A C 1
ATOM 7714 O O . THR A 1 991 ? 29.375 24.393 11.405 1.00 65.62 991 THR A O 1
ATOM 7717 N N . ALA A 1 992 ? 30.634 26.084 10.644 1.00 53.47 992 ALA A N 1
ATOM 7718 C CA . ALA A 1 992 ? 30.219 27.036 11.681 1.00 53.47 992 ALA A CA 1
ATOM 7719 C C . ALA A 1 992 ? 28.693 27.289 11.702 1.00 53.47 992 ALA A C 1
ATOM 7721 O O . ALA A 1 992 ? 28.117 27.460 12.773 1.00 53.47 992 ALA A O 1
ATOM 7722 N N . GLU A 1 993 ? 28.023 27.243 10.546 1.00 54.28 993 GLU A N 1
ATOM 7723 C CA . GLU A 1 993 ? 26.555 27.339 10.448 1.00 54.28 993 GLU A CA 1
ATOM 7724 C C . GLU A 1 993 ? 25.855 26.073 10.973 1.00 54.28 993 GLU A C 1
ATOM 7726 O O . GLU A 1 993 ? 24.849 26.160 11.672 1.00 54.28 993 GLU A O 1
ATOM 7731 N N . HIS A 1 994 ? 26.425 24.886 10.734 1.00 58.06 994 HIS A N 1
ATOM 7732 C CA . HIS A 1 994 ? 25.898 23.617 11.260 1.00 58.06 994 HIS A CA 1
ATOM 7733 C C . HIS A 1 994 ? 26.034 23.521 12.784 1.00 58.06 994 HIS A C 1
ATOM 7735 O O . HIS A 1 994 ? 25.221 22.871 13.439 1.00 58.06 994 HIS A O 1
ATOM 7741 N N . GLN A 1 995 ? 27.046 24.178 13.358 1.00 51.81 995 GLN A N 1
ATOM 7742 C CA . GLN A 1 995 ? 27.214 24.299 14.808 1.00 51.81 995 GLN A CA 1
ATOM 7743 C C . GLN A 1 995 ? 26.167 25.231 15.434 1.00 51.81 995 GLN A C 1
ATOM 7745 O O . GLN A 1 995 ? 25.727 24.962 16.548 1.00 51.81 995 GLN A O 1
ATOM 7750 N N . GLN A 1 996 ? 25.731 26.274 14.717 1.00 49.53 996 GLN A N 1
ATOM 7751 C CA . GLN A 1 996 ? 24.642 27.165 15.147 1.00 49.53 996 GLN A CA 1
ATOM 7752 C C . GLN A 1 996 ? 23.251 26.533 14.982 1.00 49.53 996 GLN A C 1
ATOM 7754 O O . GLN A 1 996 ? 22.363 26.815 15.782 1.00 49.53 996 GLN A O 1
ATOM 7759 N N . ASN A 1 997 ? 23.078 25.654 13.989 1.00 53.34 997 ASN A N 1
ATOM 7760 C CA . ASN A 1 997 ? 21.825 24.933 13.723 1.00 53.34 997 ASN A CA 1
ATOM 7761 C C . ASN A 1 997 ? 21.785 23.520 14.326 1.00 53.34 997 ASN A C 1
ATOM 7763 O O . ASN A 1 997 ? 20.802 22.803 14.153 1.00 53.34 997 ASN A O 1
ATOM 7767 N N . TYR A 1 998 ? 22.832 23.131 15.060 1.00 59.66 998 TYR A N 1
ATOM 7768 C CA . TYR A 1 998 ? 22.878 21.916 15.872 1.00 59.66 998 TYR A CA 1
ATOM 7769 C C . TYR A 1 998 ? 22.628 20.614 15.089 1.00 59.66 998 TYR A C 1
ATOM 7771 O O . TYR A 1 998 ? 22.033 19.659 15.585 1.00 59.66 998 TYR A O 1
ATOM 7779 N N . SER A 1 999 ? 23.133 20.579 13.858 1.00 64.56 999 SER A N 1
ATOM 7780 C CA . SER A 1 999 ? 23.022 19.466 12.914 1.00 64.56 999 SER A CA 1
ATOM 7781 C C . SER A 1 999 ? 24.277 18.584 12.923 1.00 64.56 999 SER A C 1
ATOM 7783 O O . SER A 1 999 ? 25.403 19.089 12.966 1.00 64.56 999 SER A O 1
ATOM 7785 N N . GLN A 1 1000 ? 24.097 17.267 12.814 1.00 72.38 1000 GLN A N 1
ATOM 7786 C CA . GLN A 1 1000 ? 25.162 16.319 12.479 1.00 72.38 1000 GLN A CA 1
ATOM 7787 C C . GLN A 1 1000 ? 24.881 15.807 11.063 1.00 72.38 1000 GLN A C 1
ATOM 7789 O O . GLN A 1 1000 ? 24.298 14.729 10.920 1.00 72.38 1000 GLN A O 1
ATOM 7794 N N . PRO A 1 1001 ? 25.218 16.601 10.029 1.00 81.00 1001 PRO A N 1
ATOM 7795 C CA . PRO A 1 1001 ? 24.907 16.228 8.664 1.00 81.00 1001 PRO A CA 1
ATOM 7796 C C . PRO A 1 1001 ? 25.597 14.909 8.330 1.00 81.00 1001 PRO A C 1
ATOM 7798 O O . PRO A 1 1001 ? 26.740 14.664 8.726 1.00 81.00 1001 PRO A O 1
ATOM 7801 N N . GLY A 1 1002 ? 24.891 14.054 7.612 1.00 87.06 1002 GLY A N 1
ATOM 7802 C CA . GLY A 1 1002 ? 25.433 12.789 7.154 1.00 87.06 1002 GLY A CA 1
ATOM 7803 C C . GLY A 1 1002 ? 24.853 12.410 5.813 1.00 87.06 1002 GLY A C 1
ATOM 7804 O O . GLY A 1 1002 ? 23.819 12.922 5.386 1.00 87.06 1002 GLY A O 1
ATOM 7805 N N . GLU A 1 1003 ? 25.567 11.524 5.149 1.00 91.06 1003 GLU A N 1
ATOM 7806 C CA . GLU A 1 1003 ? 25.285 11.101 3.796 1.00 91.06 1003 GLU A CA 1
ATOM 7807 C C . GLU A 1 1003 ? 25.270 9.579 3.744 1.00 91.06 1003 GLU A C 1
ATOM 7809 O O . GLU A 1 1003 ? 26.148 8.917 4.302 1.00 91.06 1003 GLU A O 1
ATOM 7814 N N . ILE A 1 1004 ? 24.269 9.032 3.062 1.00 92.88 1004 ILE A N 1
ATOM 7815 C CA . ILE A 1 1004 ? 24.250 7.629 2.659 1.00 92.88 1004 ILE A CA 1
ATOM 7816 C C . ILE A 1 1004 ? 24.512 7.592 1.159 1.00 92.88 1004 ILE A C 1
ATOM 7818 O O . ILE A 1 1004 ? 23.774 8.195 0.379 1.00 92.88 1004 ILE A O 1
ATOM 7822 N N . THR A 1 1005 ? 25.574 6.898 0.764 1.00 93.38 1005 THR A N 1
ATOM 7823 C CA . THR A 1 1005 ? 25.966 6.726 -0.634 1.00 93.38 1005 THR A CA 1
ATOM 7824 C C . THR A 1 1005 ? 25.597 5.325 -1.101 1.00 93.38 1005 THR A C 1
ATOM 7826 O O . THR A 1 1005 ? 26.061 4.330 -0.539 1.00 93.38 1005 THR A O 1
ATOM 7829 N N . LEU A 1 1006 ? 24.802 5.257 -2.166 1.00 93.56 1006 LEU A N 1
ATOM 7830 C CA . LEU A 1 1006 ? 24.515 4.033 -2.905 1.00 93.56 1006 LEU A CA 1
ATOM 7831 C C . LEU A 1 1006 ? 25.229 4.083 -4.250 1.00 93.56 1006 LEU A C 1
ATOM 7833 O O . LEU A 1 1006 ? 25.088 5.057 -4.990 1.00 93.56 1006 LEU A O 1
ATOM 7837 N N . ARG A 1 1007 ? 25.967 3.025 -4.591 1.00 91.75 1007 ARG A N 1
ATOM 7838 C CA . ARG A 1 1007 ? 26.485 2.832 -5.953 1.00 91.75 1007 ARG A CA 1
ATOM 7839 C C . ARG A 1 1007 ? 26.093 1.463 -6.457 1.00 91.75 1007 ARG A C 1
ATOM 7841 O O . ARG A 1 1007 ? 26.307 0.467 -5.768 1.00 91.75 1007 ARG A O 1
ATOM 7848 N N . LEU A 1 1008 ? 25.544 1.411 -7.660 1.00 89.50 1008 LEU A N 1
ATOM 7849 C CA . LEU A 1 1008 ? 25.148 0.167 -8.301 1.00 89.50 1008 LEU A CA 1
ATOM 7850 C C . LEU A 1 1008 ? 25.785 0.066 -9.685 1.00 89.50 1008 LEU A C 1
ATOM 7852 O O . LEU A 1 1008 ? 25.906 1.064 -10.395 1.00 89.50 1008 LEU A O 1
ATOM 7856 N N . ALA A 1 1009 ? 26.217 -1.138 -10.056 1.00 82.62 1009 ALA A N 1
ATOM 7857 C CA . ALA A 1 1009 ? 26.761 -1.431 -11.382 1.00 82.62 1009 ALA A CA 1
ATOM 7858 C C . ALA A 1 1009 ? 26.297 -2.816 -11.865 1.00 82.62 1009 ALA A C 1
ATOM 7860 O O . ALA A 1 1009 ? 26.562 -3.810 -11.189 1.00 82.62 1009 ALA A O 1
ATOM 7861 N N . GLY A 1 1010 ? 25.615 -2.902 -13.009 1.00 73.69 1010 GLY A N 1
ATOM 7862 C CA . GLY A 1 1010 ? 25.035 -4.137 -13.556 1.00 73.69 1010 GLY A CA 1
ATOM 7863 C C . GLY A 1 1010 ? 23.779 -3.909 -14.405 1.00 73.69 1010 GLY A C 1
ATOM 7864 O O . GLY A 1 1010 ? 23.289 -2.788 -14.507 1.00 73.69 1010 GLY A O 1
ATOM 7865 N N . GLN A 1 1011 ? 23.253 -4.983 -15.009 1.00 60.72 1011 GLN A N 1
ATOM 7866 C CA . GLN A 1 1011 ? 22.159 -4.916 -15.996 1.00 60.72 1011 GLN A CA 1
ATOM 7867 C C . GLN A 1 1011 ? 20.843 -4.356 -15.425 1.00 60.72 1011 GLN A C 1
ATOM 7869 O O . GLN A 1 1011 ? 20.209 -3.546 -16.090 1.00 60.72 1011 GLN A O 1
ATOM 7874 N N . ASN A 1 1012 ? 20.488 -4.697 -14.179 1.00 68.69 1012 ASN A N 1
ATOM 7875 C CA . ASN A 1 1012 ? 19.228 -4.279 -13.540 1.00 68.69 1012 ASN A CA 1
ATOM 7876 C C . ASN A 1 1012 ? 19.466 -3.326 -12.355 1.00 68.69 1012 ASN A C 1
ATOM 7878 O O . ASN A 1 1012 ? 18.873 -3.472 -11.286 1.00 68.69 1012 ASN A O 1
ATOM 7882 N N . ALA A 1 1013 ? 20.401 -2.383 -12.504 1.00 77.19 1013 ALA A N 1
ATOM 7883 C CA . ALA A 1 1013 ? 20.774 -1.474 -11.422 1.00 77.19 1013 ALA A CA 1
ATOM 7884 C C . ALA A 1 1013 ? 19.643 -0.501 -11.026 1.00 77.19 1013 ALA A C 1
ATOM 7886 O O . ALA A 1 1013 ? 19.558 -0.162 -9.851 1.00 77.19 1013 ALA A O 1
ATOM 7887 N N . VAL A 1 1014 ? 18.790 -0.066 -11.968 1.00 79.81 1014 VAL A N 1
ATOM 7888 C CA . VAL A 1 1014 ? 17.762 0.977 -11.738 1.00 79.81 1014 VAL A CA 1
ATOM 7889 C C . VAL A 1 1014 ? 16.687 0.496 -10.771 1.00 79.81 1014 VAL A C 1
ATOM 7891 O O . VAL A 1 1014 ? 16.518 1.111 -9.721 1.00 79.81 1014 VAL A O 1
ATOM 7894 N N . ASP A 1 1015 ? 16.054 -0.642 -11.061 1.00 76.81 1015 ASP A N 1
ATOM 7895 C CA . ASP A 1 1015 ? 14.978 -1.199 -10.230 1.00 76.81 1015 ASP A CA 1
ATOM 7896 C C . ASP A 1 1015 ? 15.436 -1.441 -8.786 1.00 76.81 1015 ASP A C 1
ATOM 7898 O O . ASP A 1 1015 ? 14.753 -1.086 -7.823 1.00 76.81 1015 ASP A O 1
ATOM 7902 N N . LEU A 1 1016 ? 16.641 -2.003 -8.618 1.00 83.50 1016 LEU A N 1
ATOM 7903 C CA . LEU A 1 1016 ? 17.197 -2.243 -7.290 1.00 83.50 1016 LEU A CA 1
ATOM 7904 C C . LEU A 1 1016 ? 17.553 -0.933 -6.577 1.00 83.50 1016 LEU A C 1
ATOM 7906 O O . LEU A 1 1016 ? 17.412 -0.849 -5.357 1.00 83.50 1016 LEU A O 1
ATOM 7910 N N . ALA A 1 1017 ? 18.030 0.077 -7.307 1.00 85.62 1017 ALA A N 1
ATOM 7911 C CA . ALA A 1 1017 ? 18.378 1.367 -6.731 1.00 85.62 1017 ALA A CA 1
ATOM 7912 C C . ALA A 1 1017 ? 17.140 2.114 -6.221 1.00 85.62 1017 ALA A C 1
ATOM 7914 O O . ALA A 1 1017 ? 17.181 2.640 -5.110 1.00 85.62 1017 ALA A O 1
ATOM 7915 N N . GLU A 1 1018 ? 16.040 2.110 -6.979 1.00 83.94 1018 GLU A N 1
ATOM 7916 C CA . GLU A 1 1018 ? 14.764 2.681 -6.535 1.00 83.94 1018 GLU A CA 1
ATOM 7917 C C . GLU A 1 1018 ? 14.238 1.962 -5.292 1.00 83.94 1018 GLU A C 1
ATOM 7919 O O . GLU A 1 1018 ? 14.025 2.605 -4.264 1.00 83.94 1018 GLU A O 1
ATOM 7924 N N . HIS A 1 1019 ? 14.170 0.625 -5.325 1.00 84.38 1019 HIS A N 1
ATOM 7925 C CA . HIS A 1 1019 ? 13.725 -0.158 -4.168 1.00 84.38 1019 HIS A CA 1
ATOM 7926 C C . HIS A 1 1019 ? 14.588 0.096 -2.925 1.00 84.38 1019 HIS A C 1
ATOM 7928 O O . HIS A 1 1019 ? 14.067 0.157 -1.813 1.00 84.38 1019 HIS A O 1
ATOM 7934 N N . LEU A 1 1020 ? 15.911 0.243 -3.076 1.00 86.81 1020 LEU A N 1
ATOM 7935 C CA . LEU A 1 1020 ? 16.807 0.559 -1.959 1.00 86.81 1020 LEU A CA 1
ATOM 7936 C C . LEU A 1 1020 ? 16.583 1.972 -1.408 1.00 86.81 1020 LEU A C 1
ATOM 7938 O O . LEU A 1 1020 ? 16.634 2.139 -0.191 1.00 86.81 1020 LEU A O 1
ATOM 7942 N N . VAL A 1 1021 ? 16.332 2.971 -2.259 1.00 87.69 1021 VAL A N 1
ATOM 7943 C CA . VAL A 1 1021 ? 16.000 4.336 -1.815 1.00 87.69 1021 VAL A CA 1
ATOM 7944 C C . VAL A 1 1021 ? 14.696 4.335 -1.025 1.00 87.69 1021 VAL A C 1
ATOM 7946 O O . VAL A 1 1021 ? 14.673 4.874 0.084 1.00 87.69 1021 VAL A O 1
ATOM 7949 N N . ASP A 1 1022 ? 13.656 3.687 -1.544 1.00 81.44 1022 ASP A N 1
ATOM 7950 C CA . ASP A 1 1022 ? 12.354 3.599 -0.879 1.00 81.44 1022 ASP A CA 1
ATOM 7951 C C . ASP A 1 1022 ? 12.488 2.837 0.445 1.00 81.44 1022 ASP A C 1
ATOM 7953 O O . ASP A 1 1022 ? 12.111 3.345 1.498 1.00 81.44 1022 ASP A O 1
ATOM 7957 N N . SER A 1 1023 ? 13.187 1.697 0.435 1.00 83.94 1023 SER A N 1
ATOM 7958 C CA . SER A 1 1023 ? 13.447 0.900 1.641 1.00 83.94 1023 SER A CA 1
ATOM 7959 C C . SER A 1 1023 ? 14.223 1.672 2.709 1.00 83.94 1023 SER A C 1
ATOM 7961 O O . SER A 1 1023 ? 13.914 1.547 3.889 1.00 83.94 1023 SER A O 1
ATOM 7963 N N . ILE A 1 1024 ? 15.244 2.454 2.338 1.00 84.81 1024 ILE A N 1
ATOM 7964 C CA . ILE A 1 1024 ? 16.018 3.265 3.296 1.00 84.81 1024 ILE A CA 1
ATOM 7965 C C . ILE A 1 1024 ? 15.169 4.415 3.837 1.00 84.81 1024 ILE A C 1
ATOM 7967 O O . ILE A 1 1024 ? 15.268 4.737 5.021 1.00 84.81 1024 ILE A O 1
ATOM 7971 N N . THR A 1 1025 ? 14.335 5.015 2.990 1.00 79.75 1025 THR A N 1
ATOM 7972 C CA . THR A 1 1025 ? 13.455 6.124 3.365 1.00 79.75 1025 THR A CA 1
ATOM 7973 C C . THR A 1 1025 ? 12.365 5.648 4.328 1.00 79.75 1025 THR A C 1
ATOM 7975 O O . THR A 1 1025 ? 12.201 6.241 5.393 1.00 79.75 1025 THR A O 1
ATOM 7978 N N . GLU A 1 1026 ? 11.710 4.524 4.032 1.00 71.81 1026 GLU A N 1
ATOM 7979 C CA . GLU A 1 1026 ? 10.694 3.899 4.889 1.00 71.81 1026 GLU A CA 1
ATOM 7980 C C . GLU A 1 1026 ? 11.280 3.309 6.179 1.00 71.81 1026 GLU A C 1
ATOM 7982 O O . GLU A 1 1026 ? 10.694 3.439 7.252 1.00 71.81 1026 GLU A O 1
ATOM 7987 N N . ALA A 1 1027 ? 12.457 2.676 6.109 1.00 62.81 1027 ALA A N 1
ATOM 7988 C CA . ALA A 1 1027 ? 13.114 2.077 7.272 1.00 62.81 1027 ALA A CA 1
ATOM 7989 C C . ALA A 1 1027 ? 13.841 3.101 8.158 1.00 62.81 1027 ALA A C 1
ATOM 7991 O O . ALA A 1 1027 ? 14.399 2.729 9.198 1.00 62.81 1027 ALA A O 1
ATOM 7992 N N . SER A 1 1028 ? 13.882 4.377 7.763 1.00 54.28 1028 SER A N 1
ATOM 7993 C CA . SER A 1 1028 ? 14.504 5.411 8.575 1.00 54.28 1028 SER A CA 1
ATOM 7994 C C . SER A 1 1028 ? 13.624 5.718 9.792 1.00 54.28 1028 SER A C 1
ATOM 7996 O O . SER A 1 1028 ? 12.645 6.444 9.727 1.00 54.28 1028 SER A O 1
ATOM 7998 N N . HIS A 1 1029 ? 14.018 5.212 10.965 1.00 52.66 1029 HIS A N 1
ATOM 7999 C CA . HIS A 1 1029 ? 13.492 5.637 12.277 1.00 52.66 1029 HIS A CA 1
ATOM 8000 C C . HIS A 1 1029 ? 13.790 7.115 12.609 1.00 52.66 1029 HIS A C 1
ATOM 8002 O O . HIS A 1 1029 ? 13.638 7.547 13.748 1.00 52.66 1029 HIS A O 1
ATOM 8008 N N . LEU A 1 1030 ? 14.284 7.877 11.634 1.00 52.28 1030 LEU A N 1
ATOM 8009 C CA . LEU A 1 1030 ? 14.511 9.302 11.729 1.00 52.28 1030 LEU A CA 1
ATOM 8010 C C . LEU A 1 1030 ? 13.195 9.949 11.307 1.00 52.28 1030 LEU A C 1
ATOM 8012 O O . LEU A 1 1030 ? 12.780 9.774 10.167 1.00 52.28 1030 LEU A O 1
ATOM 8016 N N . GLY A 1 1031 ? 12.554 10.732 12.175 1.00 50.41 1031 GLY A N 1
ATOM 8017 C CA . GLY A 1 1031 ? 11.383 11.556 11.820 1.00 50.41 1031 GLY A CA 1
ATOM 8018 C C . GLY A 1 1031 ? 11.666 12.657 10.777 1.00 50.41 1031 GLY A C 1
ATOM 8019 O O . GLY A 1 1031 ? 11.026 13.704 10.790 1.00 50.41 1031 GLY A O 1
ATOM 8020 N N . GLN A 1 1032 ? 12.671 12.462 9.920 1.00 62.47 1032 GLN A N 1
ATOM 8021 C CA . GLN A 1 1032 ? 13.136 13.352 8.877 1.00 62.47 1032 GLN A CA 1
ATOM 8022 C C . GLN A 1 1032 ? 13.491 12.543 7.621 1.00 62.47 1032 GLN A C 1
ATOM 8024 O O . GLN A 1 1032 ? 14.410 11.723 7.637 1.00 62.47 1032 GLN A O 1
ATOM 8029 N N . LEU A 1 1033 ? 12.821 12.865 6.514 1.00 69.19 1033 LEU A N 1
ATOM 8030 C CA . LEU A 1 1033 ? 13.124 12.311 5.197 1.00 69.19 1033 LEU A CA 1
ATOM 8031 C C . LEU A 1 1033 ? 14.454 12.874 4.655 1.00 69.19 1033 LEU A C 1
ATOM 8033 O O . LEU A 1 1033 ? 14.718 14.074 4.812 1.00 69.19 1033 LEU A O 1
ATOM 8037 N N . PRO A 1 1034 ? 15.299 12.044 4.017 1.00 81.31 1034 PRO A N 1
ATOM 8038 C CA . PRO A 1 1034 ? 16.504 12.522 3.353 1.00 81.31 1034 PRO A CA 1
ATOM 8039 C C . PRO A 1 1034 ? 16.180 13.329 2.097 1.00 81.31 1034 PRO A C 1
ATOM 8041 O O . PRO A 1 1034 ? 15.187 13.086 1.413 1.00 81.31 1034 PRO A O 1
ATOM 8044 N N . VAL A 1 1035 ? 17.092 14.225 1.725 1.00 84.50 1035 VAL A N 1
ATOM 8045 C CA . VAL A 1 1035 ? 17.113 14.784 0.369 1.00 84.50 1035 VAL A CA 1
ATOM 8046 C C . VAL A 1 1035 ? 17.856 13.803 -0.534 1.00 84.50 1035 VAL A C 1
ATOM 8048 O O . VAL A 1 1035 ? 19.035 13.521 -0.310 1.00 84.50 1035 VAL A O 1
ATOM 8051 N N . VAL A 1 1036 ? 17.165 13.257 -1.534 1.00 87.12 1036 VAL A N 1
ATOM 8052 C CA . VAL A 1 1036 ? 17.717 12.254 -2.454 1.00 87.12 1036 VAL A CA 1
ATOM 8053 C C . VAL A 1 1036 ? 18.305 12.938 -3.687 1.00 87.12 1036 VAL A C 1
ATOM 8055 O O . VAL A 1 1036 ? 17.606 13.640 -4.415 1.00 87.12 1036 VAL A O 1
ATOM 8058 N N . HIS A 1 1037 ? 19.588 12.701 -3.949 1.00 87.38 1037 HIS A N 1
ATOM 8059 C CA . HIS A 1 1037 ? 20.302 13.208 -5.117 1.00 87.38 1037 HIS A CA 1
ATOM 8060 C C . HIS A 1 1037 ? 20.772 12.053 -6.003 1.00 87.38 1037 HIS A C 1
ATOM 8062 O O . HIS A 1 1037 ? 21.675 11.306 -5.626 1.00 87.38 1037 HIS A O 1
ATOM 8068 N N . TRP A 1 1038 ? 20.196 11.936 -7.198 1.00 85.12 1038 TRP A N 1
ATOM 8069 C CA . TRP A 1 1038 ? 20.672 11.030 -8.245 1.00 85.12 1038 TRP A CA 1
ATOM 8070 C C . TRP A 1 1038 ? 21.812 11.713 -9.003 1.00 85.12 1038 TRP A C 1
ATOM 8072 O O . TRP A 1 1038 ? 21.579 12.659 -9.752 1.00 85.12 1038 TRP A O 1
ATOM 8082 N N . LEU A 1 1039 ? 23.052 11.277 -8.778 1.00 83.62 1039 LEU A N 1
ATOM 8083 C CA . LEU A 1 1039 ? 24.218 11.832 -9.468 1.00 83.62 1039 LEU A CA 1
ATOM 8084 C C . LEU A 1 1039 ? 24.383 11.250 -10.874 1.00 83.62 1039 LEU A C 1
ATOM 8086 O O . LEU A 1 1039 ? 24.781 11.961 -11.794 1.00 83.62 1039 LEU A O 1
ATOM 8090 N N . THR A 1 1040 ? 24.082 9.961 -11.040 1.00 76.62 1040 THR A N 1
ATOM 8091 C CA . THR A 1 1040 ? 24.114 9.251 -12.324 1.00 76.62 1040 THR A CA 1
ATOM 8092 C C . THR A 1 1040 ? 22.969 8.244 -12.402 1.00 76.62 1040 THR A C 1
ATOM 8094 O O . THR A 1 1040 ? 22.532 7.718 -11.380 1.00 76.62 1040 THR A O 1
ATOM 8097 N N . GLY A 1 1041 ? 22.475 7.981 -13.617 1.00 66.06 1041 GLY A N 1
ATOM 8098 C CA . GLY A 1 1041 ? 21.456 6.952 -13.855 1.00 66.06 1041 GLY A CA 1
ATOM 8099 C C . GLY A 1 1041 ? 20.074 7.273 -13.277 1.00 66.06 1041 GLY A C 1
ATOM 8100 O O . GLY A 1 1041 ? 19.382 6.362 -12.837 1.00 66.06 1041 GLY A O 1
ATOM 8101 N N . GLN A 1 1042 ? 19.686 8.556 -13.256 1.00 69.19 1042 GLN A N 1
ATOM 8102 C CA . GLN A 1 1042 ? 18.359 8.980 -12.799 1.00 69.19 1042 GLN A CA 1
ATOM 8103 C C . GLN A 1 1042 ? 17.261 8.266 -13.615 1.00 69.19 1042 GLN A C 1
ATOM 8105 O O . GLN A 1 1042 ? 17.351 8.261 -14.849 1.00 69.19 1042 GLN A O 1
ATOM 8110 N N . PRO A 1 1043 ? 16.225 7.700 -12.966 1.00 59.81 1043 PRO A N 1
ATOM 8111 C CA . PRO A 1 1043 ? 15.096 7.125 -13.679 1.00 59.81 1043 PRO A CA 1
ATOM 8112 C C . PRO A 1 1043 ? 14.442 8.210 -14.540 1.00 59.81 1043 PRO A C 1
ATOM 8114 O O . PRO A 1 1043 ? 14.132 9.302 -14.060 1.00 59.81 1043 PRO A O 1
ATOM 8117 N N . THR A 1 1044 ? 14.261 7.945 -15.834 1.00 44.75 1044 THR A N 1
ATOM 8118 C CA . THR A 1 1044 ? 13.470 8.815 -16.713 1.00 44.75 1044 THR A CA 1
ATOM 8119 C C . THR A 1 1044 ? 12.058 8.900 -16.151 1.00 44.75 1044 THR A C 1
ATOM 8121 O O . THR A 1 1044 ? 11.474 7.846 -15.938 1.00 44.75 1044 THR A O 1
ATOM 8124 N N . ASN A 1 1045 ? 11.541 10.114 -15.909 1.00 38.06 1045 ASN A N 1
ATOM 8125 C CA . ASN A 1 1045 ? 10.219 10.433 -15.340 1.00 38.06 1045 ASN A CA 1
ATOM 8126 C C . ASN A 1 1045 ? 9.064 9.537 -15.858 1.00 38.06 1045 ASN A C 1
ATOM 8128 O O . ASN A 1 1045 ? 8.279 9.946 -16.708 1.00 38.06 1045 ASN A O 1
ATOM 8132 N N . GLN A 1 1046 ? 8.959 8.329 -15.311 1.00 35.00 1046 GLN A N 1
ATOM 8133 C CA . GLN A 1 1046 ? 7.868 7.359 -15.442 1.00 35.00 1046 GLN A CA 1
ATOM 8134 C C . GLN A 1 1046 ? 7.179 7.179 -14.075 1.00 35.00 1046 GLN A C 1
ATOM 8136 O O . GLN A 1 1046 ? 6.646 6.119 -13.764 1.00 35.00 1046 GLN A O 1
ATOM 8141 N N . ARG A 1 1047 ? 7.227 8.206 -13.213 1.00 31.61 1047 ARG A N 1
ATOM 8142 C CA . ARG A 1 1047 ? 6.696 8.141 -11.840 1.00 31.61 1047 ARG A CA 1
ATOM 8143 C C . ARG A 1 1047 ? 5.200 8.434 -11.706 1.00 31.61 1047 ARG A C 1
ATOM 8145 O O . ARG A 1 1047 ? 4.692 8.336 -10.598 1.00 31.61 1047 ARG A O 1
ATOM 8152 N N . ASP A 1 1048 ? 4.483 8.664 -12.803 1.00 29.73 1048 ASP A N 1
ATOM 8153 C CA . ASP A 1 1048 ? 3.025 8.855 -12.753 1.00 29.73 1048 ASP A CA 1
ATOM 8154 C C . ASP A 1 1048 ? 2.218 7.551 -12.943 1.00 29.73 1048 ASP A C 1
ATOM 8156 O O . ASP A 1 1048 ? 0.994 7.592 -12.985 1.00 29.73 1048 ASP A O 1
ATOM 8160 N N . GLU A 1 1049 ? 2.863 6.377 -13.037 1.00 31.33 1049 GLU A N 1
ATOM 8161 C CA . GLU A 1 1049 ? 2.198 5.138 -13.500 1.00 31.33 1049 GLU A CA 1
ATOM 8162 C C . GLU A 1 1049 ? 2.244 3.920 -12.576 1.00 31.33 1049 GLU A C 1
ATOM 8164 O O . GLU A 1 1049 ? 1.788 2.845 -12.957 1.00 31.33 1049 GLU A O 1
ATOM 8169 N N . GLN A 1 1050 ? 2.728 4.043 -11.342 1.00 32.16 1050 GLN A N 1
ATOM 8170 C CA . GLN A 1 1050 ? 2.671 2.928 -10.387 1.00 32.16 1050 GLN A CA 1
ATOM 8171 C C . GLN A 1 1050 ? 2.109 3.372 -9.038 1.00 32.16 1050 GLN A C 1
ATOM 8173 O O . GLN A 1 1050 ? 2.768 3.252 -8.013 1.00 32.16 1050 GLN A O 1
ATOM 8178 N N . GLN A 1 1051 ? 0.866 3.863 -9.034 1.00 30.62 1051 GLN A N 1
ATOM 8179 C CA . GLN A 1 1051 ? 0.089 4.021 -7.796 1.00 30.62 1051 GLN A CA 1
ATOM 8180 C C . GLN A 1 1051 ? -0.578 2.711 -7.318 1.00 30.62 1051 GLN A C 1
ATOM 8182 O O . GLN A 1 1051 ? -1.016 2.657 -6.176 1.00 30.62 1051 GLN A O 1
ATOM 8187 N N . ASP A 1 1052 ? -0.559 1.633 -8.118 1.00 29.05 1052 ASP A N 1
ATOM 8188 C CA . ASP A 1 1052 ? -1.185 0.338 -7.772 1.00 29.05 1052 ASP A CA 1
ATOM 8189 C C . ASP A 1 1052 ? -0.208 -0.788 -7.381 1.00 29.05 1052 ASP A C 1
ATOM 8191 O O . ASP A 1 1052 ? -0.617 -1.929 -7.140 1.00 29.05 1052 ASP A O 1
ATOM 8195 N N . ARG A 1 1053 ? 1.100 -0.518 -7.261 1.00 32.88 1053 ARG A N 1
ATOM 8196 C CA . ARG A 1 1053 ? 1.993 -1.511 -6.646 1.00 32.88 1053 ARG A CA 1
ATOM 8197 C C . ARG A 1 1053 ? 1.769 -1.492 -5.137 1.00 32.88 1053 ARG A C 1
ATOM 8199 O O . ARG A 1 1053 ? 2.118 -0.523 -4.470 1.00 32.88 1053 ARG A O 1
ATOM 8206 N N . LYS A 1 1054 ? 1.221 -2.589 -4.595 1.00 33.03 1054 LYS A N 1
ATOM 8207 C CA . LYS A 1 1054 ? 1.278 -2.885 -3.152 1.00 33.03 1054 LYS A CA 1
ATOM 8208 C C . LYS A 1 1054 ? 2.702 -2.571 -2.664 1.00 33.03 1054 LYS A C 1
ATOM 8210 O O . LYS A 1 1054 ? 3.635 -3.102 -3.274 1.00 33.03 1054 LYS A O 1
ATOM 8215 N N . PRO A 1 1055 ? 2.883 -1.749 -1.615 1.00 38.56 1055 PRO A N 1
ATOM 8216 C CA . PRO A 1 1055 ? 4.212 -1.450 -1.102 1.00 38.56 1055 PRO A CA 1
ATOM 8217 C C . PRO A 1 1055 ? 4.889 -2.774 -0.744 1.00 38.56 1055 PRO A C 1
ATOM 8219 O O . PRO A 1 1055 ? 4.375 -3.555 0.061 1.00 38.56 1055 PRO A O 1
ATOM 8222 N N . ALA A 1 1056 ? 5.983 -3.082 -1.438 1.00 49.88 1056 ALA A N 1
ATOM 8223 C CA . ALA A 1 1056 ? 6.787 -4.251 -1.127 1.00 49.88 1056 ALA A CA 1
ATOM 8224 C C . ALA A 1 1056 ? 7.457 -4.016 0.227 1.00 49.88 1056 ALA A C 1
ATOM 8226 O O . ALA A 1 1056 ? 7.864 -2.895 0.519 1.00 49.88 1056 ALA A O 1
ATOM 8227 N N . GLU A 1 1057 ? 7.599 -5.059 1.047 1.00 61.19 1057 GLU A N 1
ATOM 8228 C CA . GLU A 1 1057 ? 8.286 -4.900 2.329 1.00 61.19 1057 GLU A CA 1
ATOM 8229 C C . GLU A 1 1057 ? 9.700 -4.311 2.130 1.00 61.19 1057 GLU A C 1
ATOM 8231 O O . GLU A 1 1057 ? 10.396 -4.670 1.163 1.00 61.19 1057 GLU A O 1
ATOM 8236 N N . PRO A 1 1058 ? 10.166 -3.434 3.039 1.00 73.00 1058 PRO A N 1
ATOM 8237 C CA . PRO A 1 1058 ? 11.493 -2.845 2.949 1.00 73.00 1058 PRO A CA 1
ATOM 8238 C C . PRO A 1 1058 ? 12.580 -3.907 2.748 1.00 73.00 1058 PRO A C 1
ATOM 8240 O O . PRO A 1 1058 ? 12.644 -4.915 3.451 1.00 73.00 1058 PRO A O 1
ATOM 8243 N N . PHE A 1 1059 ? 13.465 -3.666 1.782 1.00 79.88 1059 PHE A N 1
ATOM 8244 C CA . PHE A 1 1059 ? 14.562 -4.544 1.358 1.00 79.88 1059 PHE A CA 1
ATOM 8245 C C . PHE A 1 1059 ? 14.153 -5.905 0.753 1.00 79.88 1059 PHE A C 1
ATOM 8247 O O . PHE A 1 1059 ? 15.043 -6.683 0.417 1.00 79.88 1059 PHE A O 1
ATOM 8254 N N . ALA A 1 1060 ? 12.864 -6.183 0.509 1.00 74.25 1060 ALA A N 1
ATOM 8255 C CA . ALA A 1 1060 ? 12.397 -7.472 -0.027 1.00 74.25 1060 ALA A CA 1
ATOM 8256 C C . ALA A 1 1060 ? 12.961 -7.847 -1.413 1.00 74.25 1060 ALA A C 1
ATOM 8258 O O . ALA A 1 1060 ? 13.071 -9.028 -1.751 1.00 74.25 1060 ALA A O 1
ATOM 8259 N N . GLN A 1 1061 ? 13.331 -6.860 -2.237 1.00 74.62 1061 GLN A N 1
ATOM 8260 C CA . GLN A 1 1061 ? 13.955 -7.125 -3.537 1.00 74.62 1061 GLN A CA 1
ATOM 8261 C C . GLN A 1 1061 ? 15.461 -7.417 -3.427 1.00 74.62 1061 GLN A C 1
ATOM 8263 O O . GLN A 1 1061 ? 16.048 -7.995 -4.346 1.00 74.62 1061 GLN A O 1
ATOM 8268 N N . LEU A 1 1062 ? 16.102 -7.090 -2.301 1.00 78.75 1062 LEU A N 1
ATOM 8269 C CA . LEU A 1 1062 ? 17.507 -7.408 -2.082 1.00 78.75 1062 LEU A CA 1
ATOM 8270 C C . LEU A 1 1062 ? 17.669 -8.915 -1.816 1.00 78.75 1062 LEU A C 1
ATOM 8272 O O . LEU A 1 1062 ? 16.874 -9.535 -1.120 1.00 78.75 1062 LEU A O 1
ATOM 8276 N N . GLY A 1 1063 ? 18.707 -9.524 -2.390 1.00 78.31 1063 GLY A N 1
ATOM 8277 C CA . GLY A 1 1063 ? 18.970 -10.966 -2.278 1.00 78.31 1063 GLY A CA 1
ATOM 8278 C C . GLY A 1 1063 ? 20.374 -11.241 -1.740 1.00 78.31 1063 GLY A C 1
ATOM 8279 O O . GLY A 1 1063 ? 21.173 -10.303 -1.669 1.00 78.31 1063 GLY A O 1
ATOM 8280 N N . PRO A 1 1064 ? 20.692 -12.500 -1.385 1.00 82.94 1064 PRO A N 1
ATOM 8281 C CA . PRO A 1 1064 ? 21.991 -12.852 -0.828 1.00 82.94 1064 PRO A CA 1
ATOM 8282 C C . PRO A 1 1064 ? 23.136 -12.541 -1.784 1.00 82.94 1064 PRO A C 1
ATOM 8284 O O . PRO A 1 1064 ? 22.993 -12.652 -3.006 1.00 82.94 1064 PRO A O 1
ATOM 8287 N N . ALA A 1 1065 ? 24.280 -12.151 -1.217 1.00 82.62 1065 ALA A N 1
ATOM 8288 C CA . ALA A 1 1065 ? 25.479 -11.950 -2.006 1.00 82.62 1065 ALA A CA 1
ATOM 8289 C C . ALA A 1 1065 ? 25.958 -13.290 -2.565 1.00 82.62 1065 ALA A C 1
ATOM 8291 O O . ALA A 1 1065 ? 26.009 -14.297 -1.854 1.00 82.62 1065 ALA A O 1
ATOM 8292 N N . ALA A 1 1066 ? 26.352 -13.282 -3.831 1.00 78.38 1066 ALA A N 1
ATOM 8293 C CA . ALA A 1 1066 ? 27.019 -14.399 -4.475 1.00 78.38 1066 ALA A CA 1
ATOM 8294 C C . ALA A 1 1066 ? 28.530 -14.134 -4.539 1.00 78.38 1066 ALA A C 1
ATOM 8296 O O . ALA A 1 1066 ? 28.951 -12.972 -4.573 1.00 78.38 1066 ALA A O 1
ATOM 8297 N N . PRO A 1 1067 ? 29.366 -15.188 -4.567 1.00 66.06 1067 PRO A N 1
ATOM 8298 C CA . PRO A 1 1067 ? 30.767 -15.011 -4.907 1.00 66.06 1067 PRO A CA 1
ATOM 8299 C C . PRO A 1 1067 ? 30.868 -14.349 -6.293 1.00 66.06 1067 PRO A C 1
ATOM 8301 O O . PRO A 1 1067 ? 30.072 -14.678 -7.180 1.00 66.06 1067 PRO A O 1
ATOM 8304 N N . PRO A 1 1068 ? 31.819 -13.421 -6.504 1.00 56.56 1068 PRO A N 1
ATOM 8305 C CA . PRO A 1 1068 ? 32.080 -12.904 -7.840 1.00 56.56 1068 PRO A CA 1
ATOM 8306 C C . PRO A 1 1068 ? 32.399 -14.080 -8.787 1.00 56.56 1068 PRO A C 1
ATOM 8308 O O . PRO A 1 1068 ? 32.971 -15.080 -8.340 1.00 56.56 1068 PRO A O 1
ATOM 8311 N N . PRO A 1 1069 ? 31.999 -14.015 -10.071 1.00 54.31 1069 PRO A N 1
ATOM 8312 C CA . PRO A 1 1069 ? 32.180 -15.125 -11.003 1.00 54.31 1069 PRO A CA 1
ATOM 8313 C C . PRO A 1 1069 ? 33.651 -15.569 -11.052 1.00 54.31 1069 PRO A C 1
ATOM 8315 O O . PRO A 1 1069 ? 34.547 -14.761 -11.280 1.00 54.31 1069 PRO A O 1
ATOM 8318 N N . ALA A 1 1070 ? 33.891 -16.865 -10.818 1.00 52.66 1070 ALA A N 1
ATOM 8319 C CA . ALA A 1 1070 ? 35.224 -17.446 -10.614 1.00 52.66 1070 ALA A CA 1
ATOM 8320 C C . ALA A 1 1070 ? 36.118 -17.457 -11.871 1.00 52.66 1070 ALA A C 1
ATOM 8322 O O . ALA A 1 1070 ? 37.313 -17.726 -11.779 1.00 52.66 1070 ALA A O 1
ATOM 8323 N N . THR A 1 1071 ? 35.556 -17.177 -13.045 1.00 54.81 1071 THR A N 1
ATOM 8324 C CA . THR A 1 1071 ? 36.270 -17.103 -14.322 1.00 54.81 1071 THR A CA 1
ATOM 8325 C C . THR A 1 1071 ? 36.182 -15.682 -14.876 1.00 54.81 1071 THR A C 1
ATOM 8327 O O . THR A 1 1071 ? 35.076 -15.208 -15.141 1.00 54.81 1071 THR A O 1
ATOM 8330 N N . PRO A 1 1072 ? 37.317 -14.981 -15.062 1.00 60.12 1072 PRO A N 1
ATOM 8331 C CA . PRO A 1 1072 ? 37.310 -13.637 -15.620 1.00 60.12 1072 PRO A CA 1
ATOM 8332 C C . PRO A 1 1072 ? 36.754 -13.671 -17.048 1.00 60.12 1072 PRO A C 1
ATOM 8334 O O . PRO A 1 1072 ? 37.248 -14.408 -17.900 1.00 60.12 1072 PRO A O 1
ATOM 8337 N N . ALA A 1 1073 ? 35.722 -12.867 -17.297 1.00 66.19 1073 ALA A N 1
ATOM 8338 C CA . ALA A 1 1073 ? 35.089 -12.737 -18.602 1.00 66.19 1073 ALA A CA 1
ATOM 8339 C C . ALA A 1 1073 ? 36.086 -12.214 -19.654 1.00 66.19 1073 ALA A C 1
ATOM 8341 O O . ALA A 1 1073 ? 36.713 -11.165 -19.457 1.00 66.19 1073 ALA A O 1
ATOM 8342 N N . ILE A 1 1074 ? 36.210 -12.935 -20.773 1.00 74.88 1074 ILE A N 1
ATOM 8343 C CA . ILE A 1 1074 ? 37.073 -12.574 -21.906 1.00 74.88 1074 ILE A CA 1
ATOM 8344 C C . ILE A 1 1074 ? 36.198 -11.980 -23.008 1.00 74.88 1074 ILE A C 1
ATOM 8346 O O . ILE A 1 1074 ? 35.372 -12.685 -23.580 1.00 74.88 1074 ILE A O 1
ATOM 8350 N N . TYR A 1 1075 ? 36.387 -10.705 -23.332 1.00 79.25 1075 TYR A N 1
ATOM 8351 C CA . TYR A 1 1075 ? 35.620 -10.006 -24.365 1.00 79.25 1075 TYR A CA 1
ATOM 8352 C C . TYR A 1 1075 ? 36.406 -9.904 -25.670 1.00 79.25 1075 TYR A C 1
ATOM 8354 O O . TYR A 1 1075 ? 37.610 -9.641 -25.663 1.00 79.25 1075 TYR A O 1
ATOM 8362 N N . PHE A 1 1076 ? 35.719 -10.083 -26.797 1.00 79.38 1076 PHE A N 1
ATOM 8363 C CA . PHE A 1 1076 ? 36.286 -9.958 -28.138 1.00 79.38 1076 PHE A CA 1
ATOM 8364 C C . PHE A 1 1076 ? 35.813 -8.684 -28.826 1.00 79.38 1076 PHE A C 1
ATOM 8366 O O . PHE A 1 1076 ? 34.618 -8.513 -29.052 1.00 79.38 1076 PHE A O 1
ATOM 8373 N N . SER A 1 1077 ? 36.767 -7.869 -29.269 1.00 82.00 1077 SER A N 1
ATOM 8374 C CA . SER A 1 1077 ? 36.518 -6.720 -30.139 1.00 82.00 1077 SER A CA 1
ATOM 8375 C C . SER A 1 1077 ? 37.259 -6.911 -31.465 1.00 82.00 1077 SER A C 1
ATOM 8377 O O . SER A 1 1077 ? 38.481 -7.108 -31.510 1.00 82.00 1077 SER A O 1
ATOM 8379 N N . TYR A 1 1078 ? 36.500 -6.944 -32.564 1.00 81.06 1078 TYR A N 1
ATOM 8380 C CA . TYR A 1 1078 ? 37.002 -7.214 -33.912 1.00 81.06 1078 TYR A CA 1
ATOM 8381 C C . TYR A 1 1078 ? 36.035 -6.681 -34.984 1.00 81.06 1078 TYR A C 1
ATOM 8383 O O . TYR A 1 1078 ? 34.825 -6.635 -34.781 1.00 81.06 1078 TYR A O 1
ATOM 8391 N N . ALA A 1 1079 ? 36.552 -6.340 -36.167 1.00 73.44 1079 ALA A N 1
ATOM 8392 C CA . ALA A 1 1079 ? 35.717 -5.914 -37.292 1.00 73.44 1079 ALA A CA 1
ATOM 8393 C C . ALA A 1 1079 ? 35.163 -7.117 -38.078 1.00 73.44 1079 ALA A C 1
ATOM 8395 O O . ALA A 1 1079 ? 35.916 -8.022 -38.437 1.00 73.44 1079 ALA A O 1
ATOM 8396 N N . TRP A 1 1080 ? 33.863 -7.112 -38.390 1.00 65.56 1080 TRP A N 1
ATOM 8397 C CA . TRP A 1 1080 ? 33.194 -8.207 -39.109 1.00 65.56 1080 TRP A CA 1
ATOM 8398 C C . TRP A 1 1080 ? 33.665 -8.324 -40.570 1.00 65.56 1080 TRP A C 1
ATOM 8400 O O . TRP A 1 1080 ? 33.896 -7.308 -41.226 1.00 65.56 1080 TRP A O 1
ATOM 8410 N N . GLY A 1 1081 ? 33.751 -9.535 -41.128 1.00 61.97 1081 GLY A N 1
ATOM 8411 C CA . GLY A 1 1081 ? 34.163 -9.780 -42.518 1.00 61.97 1081 GLY A CA 1
ATOM 8412 C C . GLY A 1 1081 ? 33.652 -11.108 -43.088 1.00 61.97 1081 GLY A C 1
ATOM 8413 O O . GLY A 1 1081 ? 33.065 -11.912 -42.368 1.00 61.97 1081 GLY A O 1
ATOM 8414 N N . ASP A 1 1082 ? 33.871 -11.319 -44.390 1.00 57.00 1082 ASP A N 1
ATOM 8415 C CA . ASP A 1 1082 ? 33.442 -12.508 -45.145 1.00 57.00 1082 ASP A CA 1
ATOM 8416 C C . ASP A 1 1082 ? 34.114 -13.794 -44.614 1.00 57.00 1082 ASP A C 1
ATOM 8418 O O . ASP A 1 1082 ? 35.324 -13.817 -44.384 1.00 57.00 1082 ASP A O 1
ATOM 8422 N N . GLU A 1 1083 ? 33.373 -14.901 -44.475 1.00 52.38 1083 GLU A N 1
ATOM 8423 C CA . GLU A 1 1083 ? 33.878 -16.164 -43.885 1.00 52.38 1083 GLU A CA 1
ATOM 8424 C C . GLU A 1 1083 ? 35.040 -16.812 -44.661 1.00 52.38 1083 GLU A C 1
ATOM 8426 O O . GLU A 1 1083 ? 35.739 -17.685 -44.144 1.00 52.38 1083 GLU A O 1
ATOM 8431 N N . ARG A 1 1084 ? 35.267 -16.382 -45.907 1.00 49.44 1084 ARG A N 1
ATOM 8432 C CA . ARG A 1 1084 ? 36.364 -16.851 -46.772 1.00 49.44 1084 ARG A CA 1
ATOM 8433 C C . ARG A 1 1084 ? 37.669 -16.086 -46.552 1.00 49.44 1084 ARG A C 1
ATOM 8435 O O . ARG A 1 1084 ? 38.681 -16.423 -47.166 1.00 49.44 1084 ARG A O 1
ATOM 8442 N N . ASP A 1 1085 ? 37.658 -15.064 -45.702 1.00 60.75 1085 ASP A N 1
ATOM 8443 C CA . ASP A 1 1085 ? 38.846 -14.310 -45.349 1.00 60.75 1085 ASP A CA 1
ATOM 8444 C C . ASP A 1 1085 ? 39.686 -15.078 -44.317 1.00 60.75 1085 ASP A C 1
ATOM 8446 O O . ASP A 1 1085 ? 39.238 -15.381 -43.208 1.00 60.75 1085 ASP A O 1
ATOM 8450 N N . SER A 1 1086 ? 40.948 -15.351 -44.659 1.00 54.19 1086 SER A N 1
ATOM 8451 C CA . SER A 1 1086 ? 41.944 -15.938 -43.748 1.00 54.19 1086 SER A CA 1
ATOM 8452 C C . SER A 1 1086 ? 42.053 -15.218 -42.389 1.00 54.19 1086 SER A C 1
ATOM 8454 O O . SER A 1 1086 ? 42.476 -15.824 -41.406 1.00 54.19 1086 SER A O 1
ATOM 8456 N N . ARG A 1 1087 ? 41.627 -13.948 -42.319 1.00 57.59 1087 ARG A N 1
ATOM 8457 C CA . ARG A 1 1087 ? 41.607 -13.089 -41.125 1.00 57.59 1087 ARG A CA 1
ATOM 8458 C C . ARG A 1 1087 ? 40.437 -13.397 -40.180 1.00 57.59 1087 ARG A C 1
ATOM 8460 O O . ARG A 1 1087 ? 40.636 -13.466 -38.967 1.00 57.59 1087 ARG A O 1
ATOM 8467 N N . GLN A 1 1088 ? 39.250 -13.677 -40.723 1.00 62.84 1088 GLN A N 1
ATOM 8468 C CA . GLN A 1 1088 ? 38.080 -14.119 -39.950 1.00 62.84 1088 GLN A CA 1
ATOM 8469 C C . GLN A 1 1088 ? 38.312 -15.529 -39.382 1.00 62.84 1088 GLN A C 1
ATOM 8471 O O . GLN A 1 1088 ? 37.892 -15.834 -38.266 1.00 62.84 1088 GLN A O 1
ATOM 8476 N N . LEU A 1 1089 ? 39.057 -16.370 -40.113 1.00 63.44 1089 LEU A N 1
ATOM 8477 C CA . LEU A 1 1089 ? 39.434 -17.715 -39.678 1.00 63.44 1089 LEU A CA 1
ATOM 8478 C C . LEU A 1 1089 ? 40.299 -17.693 -38.406 1.00 63.44 1089 LEU A C 1
ATOM 8480 O O . LEU A 1 1089 ? 40.062 -18.500 -37.512 1.00 63.44 1089 LEU A O 1
ATOM 8484 N N . ALA A 1 1090 ? 41.253 -16.763 -38.286 1.00 63.16 1090 ALA A N 1
ATOM 8485 C CA . ALA A 1 1090 ? 42.093 -16.626 -37.091 1.00 63.16 1090 ALA A CA 1
ATOM 8486 C C . ALA A 1 1090 ? 41.284 -16.175 -35.860 1.00 63.16 1090 ALA A C 1
ATOM 8488 O O . ALA A 1 1090 ? 41.409 -16.787 -34.801 1.00 63.16 1090 ALA A O 1
ATOM 8489 N N . SER A 1 1091 ? 40.402 -15.178 -36.015 1.00 68.19 1091 SER A N 1
ATOM 8490 C CA . SER A 1 1091 ? 39.493 -14.712 -34.950 1.00 68.19 1091 SER A CA 1
ATOM 8491 C C . SER A 1 1091 ? 38.510 -15.810 -34.514 1.00 68.19 1091 SER A C 1
ATOM 8493 O O . SER A 1 1091 ? 38.383 -16.102 -33.327 1.00 68.19 1091 SER A O 1
ATOM 8495 N N . ASN A 1 1092 ? 37.889 -16.508 -35.473 1.00 72.44 1092 ASN A N 1
ATOM 8496 C CA . ASN A 1 1092 ? 36.980 -17.626 -35.201 1.00 72.44 1092 ASN A CA 1
ATOM 8497 C C . ASN A 1 1092 ? 37.692 -18.813 -34.534 1.00 72.44 1092 ASN A C 1
ATOM 8499 O O . ASN A 1 1092 ? 37.114 -19.458 -33.664 1.00 72.44 1092 ASN A O 1
ATOM 8503 N N . THR A 1 1093 ? 38.935 -19.105 -34.930 1.00 73.44 1093 THR A N 1
ATOM 8504 C CA . THR A 1 1093 ? 39.736 -20.180 -34.323 1.00 73.44 1093 THR A CA 1
ATOM 8505 C C . THR A 1 1093 ? 40.139 -19.815 -32.896 1.00 73.44 1093 THR A C 1
ATOM 8507 O O . THR A 1 1093 ? 39.974 -20.636 -32.004 1.00 73.44 1093 THR A O 1
ATOM 8510 N N . LEU A 1 1094 ? 40.589 -18.577 -32.655 1.00 73.50 1094 LEU A N 1
ATOM 8511 C CA . LEU A 1 1094 ? 40.886 -18.067 -31.310 1.00 73.50 1094 LEU A CA 1
ATOM 8512 C C . LEU A 1 1094 ? 39.662 -18.118 -30.396 1.00 73.50 1094 LEU A C 1
ATOM 8514 O O . LEU A 1 1094 ? 39.764 -18.582 -29.264 1.00 73.50 1094 LEU A O 1
ATOM 8518 N N . TYR A 1 1095 ? 38.511 -17.680 -30.903 1.00 76.94 1095 TYR A N 1
ATOM 8519 C CA . TYR A 1 1095 ? 37.251 -17.708 -30.174 1.00 76.94 1095 TYR A CA 1
ATOM 8520 C C . TYR A 1 1095 ? 36.841 -19.133 -29.785 1.00 76.94 1095 TYR A C 1
ATOM 8522 O O . TYR A 1 1095 ? 36.566 -19.378 -28.613 1.00 76.94 1095 TYR A O 1
ATOM 8530 N N . ARG A 1 1096 ? 36.855 -20.085 -30.732 1.00 77.00 1096 ARG A N 1
ATOM 8531 C CA . ARG A 1 1096 ? 36.532 -21.497 -30.454 1.00 77.00 1096 ARG A CA 1
ATOM 8532 C C . ARG A 1 1096 ? 37.494 -22.100 -29.437 1.00 77.00 1096 ARG A C 1
ATOM 8534 O O . ARG A 1 1096 ? 37.045 -22.615 -28.427 1.00 77.00 1096 ARG A O 1
ATOM 8541 N N . SER A 1 1097 ? 38.803 -21.942 -29.638 1.00 78.06 1097 SER A N 1
ATOM 8542 C CA . SER A 1 1097 ? 39.806 -22.493 -28.721 1.00 78.06 1097 SER A CA 1
ATOM 8543 C C . SER A 1 1097 ? 39.704 -21.919 -27.303 1.00 78.06 1097 SER A C 1
ATOM 8545 O O . SER A 1 1097 ? 39.901 -22.649 -26.333 1.00 78.06 1097 SER A O 1
ATOM 8547 N N . LEU A 1 1098 ? 39.396 -20.625 -27.154 1.00 74.50 1098 LEU A N 1
ATOM 8548 C CA . LEU A 1 1098 ? 39.176 -20.014 -25.840 1.00 74.50 1098 LEU A CA 1
ATOM 8549 C C . LEU A 1 1098 ? 37.850 -20.458 -25.215 1.00 74.50 1098 LEU A C 1
ATOM 8551 O O . LEU A 1 1098 ? 37.821 -20.733 -24.019 1.00 74.50 1098 LEU A O 1
ATOM 8555 N N . SER A 1 1099 ? 36.788 -20.587 -26.010 1.00 77.56 1099 SER A N 1
ATOM 8556 C CA . SER A 1 1099 ? 35.483 -21.073 -25.542 1.00 77.56 1099 SER A CA 1
ATOM 8557 C C . SER A 1 1099 ? 35.548 -22.539 -25.101 1.00 77.56 1099 SER A C 1
ATOM 8559 O O . SER A 1 1099 ? 35.011 -22.879 -24.053 1.00 77.56 1099 SER A O 1
ATOM 8561 N N . ASP A 1 1100 ? 36.298 -23.381 -25.817 1.00 76.25 1100 ASP A N 1
ATOM 8562 C CA . ASP A 1 1100 ? 36.565 -24.776 -25.438 1.00 76.25 1100 ASP A CA 1
ATOM 8563 C C . ASP A 1 1100 ? 37.376 -24.874 -24.130 1.00 76.25 1100 ASP A C 1
ATOM 8565 O O . ASP A 1 1100 ? 37.219 -25.823 -23.363 1.00 76.25 1100 ASP A O 1
ATOM 8569 N N . THR A 1 1101 ? 38.249 -23.894 -23.862 1.00 72.06 1101 THR A N 1
ATOM 8570 C CA . THR A 1 1101 ? 39.137 -23.887 -22.684 1.00 72.06 1101 THR A CA 1
ATOM 8571 C C . THR A 1 1101 ? 38.469 -23.295 -21.436 1.00 72.06 1101 THR A C 1
ATOM 8573 O O . THR A 1 1101 ? 38.706 -23.784 -20.332 1.00 72.06 1101 THR A O 1
ATOM 8576 N N . TYR A 1 1102 ? 37.648 -22.249 -21.586 1.00 69.19 1102 TYR A N 1
ATOM 8577 C CA . TYR A 1 1102 ? 37.073 -21.473 -20.473 1.00 69.19 1102 TYR A CA 1
ATOM 8578 C C . TYR A 1 1102 ? 35.542 -21.566 -20.357 1.00 69.19 1102 TYR A C 1
ATOM 8580 O O . TYR A 1 1102 ? 34.975 -21.061 -19.387 1.00 69.19 1102 TYR A O 1
ATOM 8588 N N . GLY A 1 1103 ? 34.877 -22.238 -21.299 1.00 66.31 1103 GLY A N 1
ATOM 8589 C CA . GLY A 1 1103 ? 33.422 -22.362 -21.395 1.00 66.31 1103 GLY A CA 1
ATOM 8590 C C . GLY A 1 1103 ? 32.778 -21.217 -22.184 1.00 66.31 1103 GLY A C 1
ATOM 8591 O O . GLY A 1 1103 ? 33.146 -20.053 -22.023 1.00 66.31 1103 GLY A O 1
ATOM 8592 N N . GLU A 1 1104 ? 31.767 -21.535 -23.002 1.00 59.84 1104 GLU A N 1
ATOM 8593 C CA . GLU A 1 1104 ? 31.028 -20.560 -23.831 1.00 59.84 1104 GLU A CA 1
ATOM 8594 C C . GLU A 1 1104 ? 30.377 -19.433 -23.002 1.00 59.84 1104 GLU A C 1
ATOM 8596 O O . GLU A 1 1104 ? 30.247 -18.311 -23.478 1.00 59.84 1104 GLU A O 1
ATOM 8601 N N . GLY A 1 1105 ? 30.056 -19.682 -21.726 1.00 56.50 1105 GLY A N 1
ATOM 8602 C CA . GLY A 1 1105 ? 29.517 -18.677 -20.797 1.00 56.50 1105 GLY A CA 1
ATOM 8603 C C . GLY A 1 1105 ? 30.538 -17.679 -20.229 1.00 56.50 1105 GLY A C 1
ATOM 8604 O O . GLY A 1 1105 ? 30.158 -16.808 -19.454 1.00 56.50 1105 GLY A O 1
ATOM 8605 N N . ASN A 1 1106 ? 31.825 -17.791 -20.573 1.00 64.25 1106 ASN A N 1
ATOM 8606 C CA . ASN A 1 1106 ? 32.895 -16.921 -20.062 1.00 64.25 1106 ASN A CA 1
ATOM 8607 C C . ASN A 1 1106 ? 33.666 -16.179 -21.167 1.00 64.25 1106 ASN A C 1
ATOM 8609 O O . ASN A 1 1106 ? 34.528 -15.349 -20.863 1.00 64.25 1106 ASN A O 1
ATOM 8613 N N . VAL A 1 1107 ? 33.368 -16.461 -22.440 1.00 67.38 1107 VAL A N 1
ATOM 8614 C CA . VAL A 1 1107 ? 34.013 -15.845 -23.605 1.00 67.38 1107 VAL A CA 1
ATOM 8615 C C . VAL A 1 1107 ? 32.960 -15.134 -24.448 1.00 67.38 1107 VAL A C 1
ATOM 8617 O O . VAL A 1 1107 ? 32.166 -15.748 -25.156 1.00 67.38 1107 VAL A O 1
ATOM 8620 N N . TYR A 1 1108 ? 32.962 -13.810 -24.377 1.00 71.19 1108 TYR A N 1
ATOM 8621 C CA . TYR A 1 1108 ? 31.908 -12.964 -24.913 1.00 71.19 1108 TYR A CA 1
ATOM 8622 C C . TYR A 1 1108 ? 32.296 -12.392 -26.273 1.00 71.19 1108 TYR A C 1
ATOM 8624 O O . TYR A 1 1108 ? 33.351 -11.774 -26.442 1.00 71.19 1108 TYR A O 1
ATOM 8632 N N . ARG A 1 1109 ? 31.405 -12.586 -27.248 1.00 71.94 1109 ARG A N 1
ATOM 8633 C CA . ARG A 1 1109 ? 31.523 -12.062 -28.608 1.00 71.94 1109 ARG A CA 1
ATOM 8634 C C . ARG A 1 1109 ? 30.173 -11.537 -29.088 1.00 71.94 1109 ARG A C 1
ATOM 8636 O O . ARG A 1 1109 ? 29.139 -12.165 -28.874 1.00 71.94 1109 ARG A O 1
ATOM 8643 N N . ASP A 1 1110 ? 30.245 -10.436 -29.822 1.00 62.38 1110 ASP A N 1
ATOM 8644 C CA . ASP A 1 1110 ? 29.143 -9.669 -30.414 1.00 62.38 1110 ASP A CA 1
ATOM 8645 C C . ASP A 1 1110 ? 28.065 -10.524 -31.131 1.00 62.38 1110 ASP A C 1
ATOM 8647 O O . ASP A 1 1110 ? 26.876 -10.261 -31.028 1.00 62.38 1110 ASP A O 1
ATOM 8651 N N . GLN A 1 1111 ? 28.454 -11.631 -31.783 1.00 55.16 1111 GLN A N 1
ATOM 8652 C CA . GLN A 1 1111 ? 27.537 -12.508 -32.535 1.00 55.16 1111 GLN A CA 1
ATOM 8653 C C . GLN A 1 1111 ? 26.659 -13.453 -31.693 1.00 55.16 1111 GLN A C 1
ATOM 8655 O O . GLN A 1 1111 ? 25.729 -14.031 -32.249 1.00 55.16 1111 GLN A O 1
ATOM 8660 N N . GLN A 1 1112 ? 26.962 -13.680 -30.409 1.00 51.12 1112 GLN A N 1
ATOM 8661 C CA . GLN A 1 1112 ? 26.240 -14.671 -29.588 1.00 51.12 1112 GLN A CA 1
ATOM 8662 C C . GLN A 1 1112 ? 25.488 -14.077 -28.391 1.00 51.12 1112 GLN A C 1
ATOM 8664 O O . GLN A 1 1112 ? 24.577 -14.725 -27.883 1.00 51.12 1112 GLN A O 1
ATOM 8669 N N . LYS A 1 1113 ? 25.849 -12.868 -27.937 1.00 46.44 1113 LYS A N 1
ATOM 8670 C CA . LYS A 1 1113 ? 25.189 -12.222 -26.792 1.00 46.44 1113 LYS A CA 1
ATOM 8671 C C . LYS A 1 1113 ? 24.078 -11.259 -27.206 1.00 46.44 1113 LYS A C 1
ATOM 8673 O O . LYS A 1 1113 ? 23.071 -11.204 -26.514 1.00 46.44 1113 LYS A O 1
ATOM 8678 N N . MET A 1 1114 ? 24.257 -10.539 -28.316 1.00 45.88 1114 MET A N 1
ATOM 8679 C CA . MET A 1 1114 ? 23.281 -9.549 -28.765 1.00 45.88 1114 MET A CA 1
ATOM 8680 C C . MET A 1 1114 ? 22.108 -10.224 -29.475 1.00 45.88 1114 MET A C 1
ATOM 8682 O O . MET A 1 1114 ? 22.257 -10.834 -30.536 1.00 45.88 1114 MET A O 1
ATOM 8686 N N . ARG A 1 1115 ? 20.931 -10.120 -28.866 1.00 43.28 1115 ARG A N 1
ATOM 8687 C CA . ARG A 1 1115 ? 19.636 -10.447 -29.458 1.00 43.28 1115 ARG A CA 1
ATOM 8688 C C . ARG A 1 1115 ? 19.160 -9.253 -30.299 1.00 43.28 1115 ARG A C 1
ATOM 8690 O O . ARG A 1 1115 ? 19.572 -8.120 -30.049 1.00 43.28 1115 ARG A O 1
ATOM 8697 N N . PRO A 1 1116 ? 18.296 -9.458 -31.304 1.00 34.72 1116 PRO A N 1
ATOM 8698 C CA . PRO A 1 1116 ? 17.637 -8.345 -31.983 1.00 34.72 1116 PRO A CA 1
ATOM 8699 C C . PRO A 1 1116 ? 16.915 -7.458 -30.952 1.00 34.72 1116 PRO A C 1
ATOM 8701 O O . PRO A 1 1116 ? 16.067 -7.962 -30.225 1.00 34.72 1116 PRO A O 1
ATOM 8704 N N . GLY A 1 1117 ? 17.278 -6.174 -30.869 1.00 38.84 1117 GLY A N 1
ATOM 8705 C CA . GLY A 1 1117 ? 16.765 -5.228 -29.863 1.00 38.84 1117 GLY A CA 1
ATOM 8706 C C . GLY A 1 1117 ? 17.788 -4.801 -28.800 1.00 38.84 1117 GLY A C 1
ATOM 8707 O O . GLY A 1 1117 ? 17.624 -3.742 -28.198 1.00 38.84 1117 GLY A O 1
ATOM 8708 N N . ASP A 1 1118 ? 18.883 -5.547 -28.622 1.00 43.59 1118 ASP A N 1
ATOM 8709 C CA . ASP A 1 1118 ? 19.931 -5.183 -27.664 1.00 43.59 1118 ASP A CA 1
ATOM 8710 C C . ASP A 1 1118 ? 20.721 -3.945 -28.125 1.00 43.59 1118 ASP A C 1
ATOM 8712 O O . ASP A 1 1118 ? 21.071 -3.779 -29.298 1.00 43.59 1118 ASP A O 1
ATOM 8716 N N . SER A 1 1119 ? 21.034 -3.053 -27.180 1.00 51.16 1119 SER A N 1
ATOM 8717 C CA . SER A 1 1119 ? 21.795 -1.836 -27.465 1.00 51.16 1119 SER A CA 1
ATOM 8718 C C . SER A 1 1119 ? 23.271 -2.153 -27.709 1.00 51.16 1119 SER A C 1
ATOM 8720 O O . SER A 1 1119 ? 24.007 -2.493 -26.780 1.00 51.16 1119 SER A O 1
ATOM 8722 N N . ILE A 1 1120 ? 23.735 -1.917 -28.939 1.00 56.88 1120 ILE A N 1
ATOM 8723 C CA . ILE A 1 1120 ? 25.161 -1.978 -29.307 1.00 56.88 1120 ILE A CA 1
ATOM 8724 C C . ILE A 1 1120 ? 25.993 -1.099 -28.357 1.00 56.88 1120 ILE A C 1
ATOM 8726 O O . ILE A 1 1120 ? 27.042 -1.515 -27.880 1.00 56.88 1120 ILE A O 1
ATOM 8730 N N . ALA A 1 1121 ? 25.481 0.076 -27.976 1.00 57.00 1121 ALA A N 1
ATOM 8731 C CA . ALA A 1 1121 ? 26.152 0.987 -27.049 1.00 57.00 1121 ALA A CA 1
ATOM 8732 C C . ALA A 1 1121 ? 26.243 0.454 -25.602 1.00 57.00 1121 ALA A C 1
ATOM 8734 O O . ALA A 1 1121 ? 27.110 0.892 -24.839 1.00 57.00 1121 ALA A O 1
ATOM 8735 N N . ALA A 1 1122 ? 25.349 -0.452 -25.188 1.00 54.66 1122 ALA A N 1
ATOM 8736 C CA . ALA A 1 1122 ? 25.434 -1.134 -23.895 1.00 54.66 1122 ALA A CA 1
ATOM 8737 C C . ALA A 1 1122 ? 26.499 -2.239 -23.925 1.00 54.66 1122 ALA A C 1
ATOM 8739 O O . ALA A 1 1122 ? 27.292 -2.343 -22.989 1.00 54.66 1122 ALA A O 1
ATOM 8740 N N . PHE A 1 1123 ? 26.585 -2.990 -25.028 1.00 62.62 1123 PHE A N 1
ATOM 8741 C CA . PHE A 1 1123 ? 27.629 -3.995 -25.231 1.00 62.62 1123 PHE A CA 1
ATOM 8742 C C . PHE A 1 1123 ? 29.027 -3.367 -25.400 1.00 62.62 1123 PHE A C 1
ATOM 8744 O O . PHE A 1 1123 ? 29.980 -3.826 -24.774 1.00 62.62 1123 PHE A O 1
ATOM 8751 N N . GLU A 1 1124 ? 29.157 -2.249 -26.127 1.00 64.62 1124 GLU A N 1
ATOM 8752 C CA . GLU A 1 1124 ? 30.403 -1.462 -26.229 1.00 64.62 1124 GLU A CA 1
ATOM 8753 C C . GLU A 1 1124 ? 30.903 -1.006 -24.843 1.00 64.62 1124 GLU A C 1
ATOM 8755 O O . GLU A 1 1124 ? 32.097 -1.091 -24.528 1.00 64.62 1124 GLU A O 1
ATOM 8760 N N . ARG A 1 1125 ? 29.980 -0.566 -23.972 1.00 64.62 1125 ARG A N 1
ATOM 8761 C CA . ARG A 1 1125 ? 30.278 -0.234 -22.569 1.00 64.62 1125 ARG A CA 1
ATOM 8762 C C . ARG A 1 1125 ? 30.673 -1.466 -21.760 1.00 64.62 1125 ARG A C 1
ATOM 8764 O O . ARG A 1 1125 ? 31.532 -1.357 -20.888 1.00 64.62 1125 ARG A O 1
ATOM 8771 N N . GLU A 1 1126 ? 30.086 -2.624 -22.042 1.00 64.56 1126 GLU A N 1
ATOM 8772 C CA . GLU A 1 1126 ? 30.410 -3.892 -21.388 1.00 64.56 1126 GLU A CA 1
ATOM 8773 C C . GLU A 1 1126 ? 31.815 -4.398 -21.759 1.00 64.56 1126 GLU A C 1
ATOM 8775 O O . GLU A 1 1126 ? 32.579 -4.780 -20.870 1.00 64.56 1126 GLU A O 1
ATOM 8780 N N . ILE A 1 1127 ? 32.218 -4.289 -23.031 1.00 68.69 1127 ILE A N 1
ATOM 8781 C CA . ILE A 1 1127 ? 33.587 -4.590 -23.486 1.00 68.69 1127 ILE A CA 1
ATOM 8782 C C . ILE A 1 1127 ? 34.593 -3.710 -22.747 1.00 68.69 1127 ILE A C 1
ATOM 8784 O O . ILE A 1 1127 ? 35.580 -4.213 -22.209 1.00 68.69 1127 ILE A O 1
ATOM 8788 N N . ALA A 1 1128 ? 34.327 -2.405 -22.640 1.00 63.56 1128 ALA A N 1
ATOM 8789 C CA . ALA A 1 1128 ? 35.188 -1.490 -21.895 1.00 63.56 1128 ALA A CA 1
ATOM 8790 C C . ALA A 1 1128 ? 35.302 -1.842 -20.398 1.00 63.56 1128 ALA A C 1
ATOM 8792 O O . ALA A 1 1128 ? 36.244 -1.404 -19.740 1.00 63.56 1128 ALA A O 1
ATOM 8793 N N . ARG A 1 1129 ? 34.388 -2.650 -19.845 1.00 59.66 1129 ARG A N 1
ATOM 8794 C CA . ARG A 1 1129 ? 34.370 -3.110 -18.443 1.00 59.66 1129 ARG A CA 1
ATOM 8795 C C . ARG A 1 1129 ? 34.970 -4.509 -18.253 1.00 59.66 1129 ARG A C 1
ATOM 8797 O O . ARG A 1 1129 ? 35.223 -4.898 -17.114 1.00 59.66 1129 ARG A O 1
ATOM 8804 N N . GLY A 1 1130 ? 35.227 -5.245 -19.335 1.00 64.94 1130 GLY A N 1
ATOM 8805 C CA . GLY A 1 1130 ? 35.757 -6.607 -19.301 1.00 64.94 1130 GLY A CA 1
ATOM 8806 C C . GLY A 1 1130 ? 37.118 -6.733 -18.612 1.00 64.94 1130 GLY A C 1
ATOM 8807 O O . GLY A 1 1130 ? 37.966 -5.850 -18.737 1.00 64.94 1130 GLY A O 1
ATOM 8808 N N . HIS A 1 1131 ? 37.344 -7.840 -17.894 1.00 66.81 1131 HIS A N 1
ATOM 8809 C CA . HIS A 1 1131 ? 38.629 -8.115 -17.231 1.00 66.81 1131 HIS A CA 1
ATOM 8810 C C . HIS A 1 1131 ? 39.756 -8.373 -18.231 1.00 66.81 1131 HIS A C 1
ATOM 8812 O O . HIS A 1 1131 ? 40.854 -7.847 -18.062 1.00 66.81 1131 HIS A O 1
ATOM 8818 N N . PHE A 1 1132 ? 39.468 -9.119 -19.297 1.00 78.12 1132 PHE A N 1
ATOM 8819 C CA . PHE A 1 1132 ? 40.380 -9.288 -20.419 1.00 78.12 1132 PHE A CA 1
ATOM 8820 C C . PHE A 1 1132 ? 39.669 -8.935 -21.711 1.00 78.12 1132 PHE A C 1
ATOM 8822 O O . PHE A 1 1132 ? 38.617 -9.497 -22.015 1.00 78.12 1132 PHE A O 1
ATOM 8829 N N . VAL A 1 1133 ? 40.259 -8.029 -22.487 1.00 81.12 1133 VAL A N 1
ATOM 8830 C CA . VAL A 1 1133 ? 39.738 -7.663 -23.802 1.00 81.12 1133 VAL A CA 1
ATOM 8831 C C . VAL A 1 1133 ? 40.747 -8.014 -24.874 1.00 81.12 1133 VAL A C 1
ATOM 8833 O O . VAL A 1 1133 ? 41.865 -7.494 -24.904 1.00 81.12 1133 VAL A O 1
ATOM 8836 N N . LEU A 1 1134 ? 40.343 -8.911 -25.763 1.00 82.62 1134 LEU A N 1
ATOM 8837 C CA . LEU A 1 1134 ? 41.132 -9.344 -26.898 1.00 82.62 1134 LEU A CA 1
ATOM 8838 C C . LEU A 1 1134 ? 40.795 -8.456 -28.100 1.00 82.62 1134 LEU A C 1
ATOM 8840 O O . LEU A 1 1134 ? 39.698 -8.528 -28.657 1.00 82.62 1134 LEU A O 1
ATOM 8844 N N . LEU A 1 1135 ? 41.749 -7.598 -28.471 1.00 84.25 1135 LEU A N 1
ATOM 8845 C CA . LEU A 1 1135 ? 41.615 -6.645 -29.574 1.00 84.25 1135 LEU A CA 1
ATOM 8846 C C . LEU A 1 1135 ? 42.238 -7.223 -30.841 1.00 84.25 1135 LEU A C 1
ATOM 8848 O O . LEU A 1 1135 ? 43.463 -7.313 -30.941 1.00 84.25 1135 LEU A O 1
ATOM 8852 N N . VAL A 1 1136 ? 41.420 -7.578 -31.831 1.00 82.19 1136 VAL A N 1
ATOM 8853 C CA . VAL A 1 1136 ? 41.919 -8.057 -33.128 1.00 82.19 1136 VAL A CA 1
ATOM 8854 C C . VAL A 1 1136 ? 42.064 -6.877 -34.088 1.00 82.19 1136 VAL A C 1
ATOM 8856 O O . VAL A 1 1136 ? 41.128 -6.502 -34.798 1.00 82.19 1136 VAL A O 1
ATOM 8859 N N . LEU A 1 1137 ? 43.262 -6.288 -34.117 1.00 82.94 1137 LEU A N 1
ATOM 8860 C CA . LEU A 1 1137 ? 43.560 -5.126 -34.948 1.00 82.94 1137 LEU A CA 1
ATOM 8861 C C . LEU A 1 1137 ? 43.811 -5.547 -36.398 1.00 82.94 1137 LEU A C 1
ATOM 8863 O O . LEU A 1 1137 ? 44.839 -6.143 -36.723 1.00 82.94 1137 LEU A O 1
ATOM 8867 N N . SER A 1 1138 ? 42.872 -5.184 -37.268 1.00 83.25 1138 SER A N 1
ATOM 8868 C CA . SER A 1 1138 ? 42.947 -5.319 -38.726 1.00 83.25 1138 SER A CA 1
ATOM 8869 C C . SER A 1 1138 ? 42.864 -3.950 -39.400 1.00 83.25 1138 SER A C 1
ATOM 8871 O O . SER A 1 1138 ? 42.500 -2.953 -38.770 1.00 83.25 1138 SER A O 1
ATOM 8873 N N . GLN A 1 1139 ? 43.149 -3.886 -40.702 1.00 82.12 1139 GLN A N 1
ATOM 8874 C CA . GLN A 1 1139 ? 42.969 -2.641 -41.449 1.00 82.12 1139 GLN A CA 1
ATOM 8875 C C . GLN A 1 1139 ? 41.504 -2.161 -41.382 1.00 82.12 1139 GLN A C 1
ATOM 8877 O O . GLN A 1 1139 ? 41.252 -0.981 -41.156 1.00 82.12 1139 GLN A O 1
ATOM 8882 N N . LYS A 1 1140 ? 40.538 -3.088 -41.450 1.00 81.00 1140 LYS A N 1
ATOM 8883 C CA . LYS A 1 1140 ? 39.107 -2.779 -41.320 1.00 81.00 1140 LYS A CA 1
ATOM 8884 C C . LYS A 1 1140 ? 38.742 -2.255 -39.926 1.00 81.00 1140 LYS A C 1
ATOM 8886 O O . LYS A 1 1140 ? 37.959 -1.317 -39.813 1.00 81.00 1140 LYS A O 1
ATOM 8891 N N . TYR A 1 1141 ? 39.333 -2.822 -38.871 1.00 86.31 1141 TYR A N 1
ATOM 8892 C CA . TYR A 1 1141 ? 39.159 -2.336 -37.495 1.00 86.31 1141 TYR A CA 1
ATOM 8893 C C . TYR A 1 1141 ? 39.559 -0.861 -37.385 1.00 86.31 1141 TYR A C 1
ATOM 8895 O O . TYR A 1 1141 ? 38.806 -0.059 -36.849 1.00 86.31 1141 TYR A O 1
ATOM 8903 N N . LEU A 1 1142 ? 40.739 -0.508 -37.904 1.00 85.56 1142 LEU A N 1
ATOM 8904 C CA . LEU A 1 1142 ? 41.358 0.799 -37.667 1.00 85.56 1142 LEU A CA 1
ATOM 8905 C C . LEU A 1 1142 ? 40.856 1.919 -38.587 1.00 85.56 1142 LEU A C 1
ATOM 8907 O O . LEU A 1 1142 ? 41.022 3.086 -38.235 1.00 85.56 1142 LEU A O 1
ATOM 8911 N N . PHE A 1 1143 ? 40.278 1.594 -39.746 1.00 85.31 1143 PHE A N 1
ATOM 8912 C CA . PHE A 1 1143 ? 39.858 2.587 -40.747 1.00 85.31 1143 PHE A CA 1
ATOM 8913 C C . PHE A 1 1143 ? 38.351 2.560 -41.062 1.00 85.31 1143 PHE A C 1
ATOM 8915 O O . PHE A 1 1143 ? 37.760 3.606 -41.332 1.00 85.31 1143 PHE A O 1
ATOM 8922 N N . ASP A 1 1144 ? 37.697 1.400 -40.986 1.00 79.88 1144 ASP A N 1
ATOM 8923 C CA . ASP A 1 1144 ? 36.332 1.248 -41.509 1.00 79.88 1144 ASP A CA 1
ATOM 8924 C C . ASP A 1 1144 ? 35.270 1.063 -40.414 1.00 79.88 1144 ASP A C 1
ATOM 8926 O O . ASP A 1 1144 ? 34.111 1.405 -40.637 1.00 79.88 1144 ASP A O 1
ATOM 8930 N N . SER A 1 1145 ? 35.636 0.550 -39.232 1.00 84.00 1145 SER A N 1
ATOM 8931 C CA . SER A 1 1145 ? 34.686 0.252 -38.150 1.00 84.00 1145 SER A CA 1
ATOM 8932 C C . SER A 1 1145 ? 34.663 1.336 -37.071 1.00 84.00 1145 SER A C 1
ATOM 8934 O O . SER A 1 1145 ? 35.563 1.417 -36.234 1.00 84.00 1145 SER A O 1
ATOM 8936 N N . LEU A 1 1146 ? 33.600 2.147 -37.052 1.00 82.38 1146 LEU A N 1
ATOM 8937 C CA . LEU A 1 1146 ? 33.395 3.157 -36.010 1.00 82.38 1146 LEU A CA 1
ATOM 8938 C C . LEU A 1 1146 ? 33.199 2.517 -34.624 1.00 82.38 1146 LEU A C 1
ATOM 8940 O O . LEU A 1 1146 ? 33.811 2.974 -33.666 1.00 82.38 1146 LEU A O 1
ATOM 8944 N N . HIS A 1 1147 ? 32.416 1.439 -34.528 1.00 80.81 1147 HIS A N 1
ATOM 8945 C CA . HIS A 1 1147 ? 32.158 0.706 -33.278 1.00 80.81 1147 HIS A CA 1
ATOM 8946 C C . HIS A 1 1147 ? 33.450 0.176 -32.636 1.00 80.81 1147 HIS A C 1
ATOM 8948 O O . HIS A 1 1147 ? 33.740 0.457 -31.477 1.00 80.81 1147 HIS A O 1
ATOM 8954 N N . CYS A 1 1148 ? 34.321 -0.467 -33.421 1.00 83.94 1148 CYS A N 1
ATOM 8955 C CA . CYS A 1 1148 ? 35.608 -0.970 -32.924 1.00 83.94 1148 CYS A CA 1
ATOM 8956 C C . CYS A 1 1148 ? 36.532 0.152 -32.414 1.00 83.94 1148 CYS A C 1
ATOM 8958 O O . CYS A 1 1148 ? 37.287 -0.021 -31.452 1.00 83.94 1148 CYS A O 1
ATOM 8960 N N . MET A 1 1149 ? 36.493 1.320 -33.059 1.00 86.88 1149 MET A N 1
ATOM 8961 C CA . MET A 1 1149 ? 37.270 2.478 -32.621 1.00 86.88 1149 MET A CA 1
ATOM 8962 C C . MET A 1 1149 ? 36.655 3.167 -31.398 1.00 86.88 1149 MET A C 1
ATOM 8964 O O . MET A 1 1149 ? 37.411 3.642 -30.550 1.00 86.88 1149 MET A O 1
ATOM 8968 N N . LYS A 1 1150 ? 35.321 3.160 -31.251 1.00 82.81 1150 LYS A N 1
ATOM 8969 C CA . LYS A 1 1150 ? 34.628 3.572 -30.019 1.00 82.81 1150 LYS A CA 1
ATOM 8970 C C . LYS A 1 1150 ? 35.026 2.681 -28.846 1.00 82.81 1150 LYS A C 1
ATOM 8972 O O . LYS A 1 1150 ? 35.421 3.201 -27.810 1.00 82.81 1150 LYS A O 1
ATOM 8977 N N . GLU A 1 1151 ? 35.021 1.361 -29.024 1.00 84.38 1151 GLU A N 1
ATOM 8978 C CA . GLU A 1 1151 ? 35.478 0.402 -28.008 1.00 84.38 1151 GLU A CA 1
ATOM 8979 C C . GLU A 1 1151 ? 36.931 0.665 -27.591 1.00 84.38 1151 GLU A C 1
ATOM 8981 O O . GLU A 1 1151 ? 37.236 0.692 -26.400 1.00 84.38 1151 GLU A O 1
ATOM 8986 N N . LEU A 1 1152 ? 37.828 0.930 -28.551 1.00 85.62 1152 LEU A N 1
ATOM 8987 C CA . LEU A 1 1152 ? 39.226 1.272 -28.262 1.00 85.62 1152 LEU A CA 1
ATOM 8988 C C . LEU A 1 1152 ? 39.351 2.583 -27.465 1.00 85.62 1152 LEU A C 1
ATOM 8990 O O . LEU A 1 1152 ? 40.154 2.655 -26.531 1.00 85.62 1152 LEU A O 1
ATOM 8994 N N . ALA A 1 1153 ? 38.560 3.603 -27.813 1.00 83.12 1153 ALA A N 1
ATOM 8995 C CA . ALA A 1 1153 ? 38.525 4.878 -27.099 1.00 83.12 1153 ALA A CA 1
ATOM 8996 C C . ALA A 1 1153 ? 37.995 4.710 -25.666 1.00 83.12 1153 ALA A C 1
ATOM 8998 O O . ALA A 1 1153 ? 38.645 5.144 -24.714 1.00 83.12 1153 ALA A O 1
ATOM 8999 N N . LEU A 1 1154 ? 36.878 3.995 -25.500 1.00 78.12 1154 LEU A N 1
ATOM 9000 C CA . LEU A 1 1154 ? 36.281 3.682 -24.200 1.00 78.12 1154 LEU A CA 1
ATOM 9001 C C . LEU A 1 1154 ? 37.224 2.846 -23.326 1.00 78.12 1154 LEU A C 1
ATOM 9003 O O . LEU A 1 1154 ? 37.353 3.111 -22.132 1.00 78.12 1154 LEU A O 1
ATOM 9007 N N . LEU A 1 1155 ? 37.938 1.872 -23.901 1.00 81.81 1155 LEU A N 1
ATOM 9008 C CA . LEU A 1 1155 ? 38.946 1.086 -23.183 1.00 81.81 1155 LEU A CA 1
ATOM 9009 C C . LEU A 1 1155 ? 40.084 1.960 -22.665 1.00 81.81 1155 LEU A C 1
ATOM 9011 O O . LEU A 1 1155 ? 40.468 1.836 -21.500 1.00 81.81 1155 LEU A O 1
ATOM 9015 N N . TYR A 1 1156 ? 40.598 2.854 -23.509 1.00 81.81 1156 TYR A N 1
ATOM 9016 C CA . TYR A 1 1156 ? 41.661 3.787 -23.148 1.00 81.81 1156 TYR A CA 1
ATOM 9017 C C . TYR A 1 1156 ? 41.230 4.764 -22.041 1.00 81.81 1156 TYR A C 1
ATOM 9019 O O . TYR A 1 1156 ? 42.002 5.049 -21.122 1.00 81.81 1156 TYR A O 1
ATOM 9027 N N . GLU A 1 1157 ? 39.989 5.248 -22.089 1.00 78.50 1157 GLU A N 1
ATOM 9028 C CA . GLU A 1 1157 ? 39.424 6.114 -21.051 1.00 78.50 1157 GLU A CA 1
ATOM 9029 C C . GLU A 1 1157 ? 39.140 5.356 -19.745 1.00 78.50 1157 GLU A C 1
ATOM 9031 O O . GLU A 1 1157 ? 39.434 5.880 -18.668 1.00 78.50 1157 GLU A O 1
ATOM 9036 N N . SER A 1 1158 ? 38.675 4.101 -19.822 1.00 74.56 1158 SER A N 1
ATOM 9037 C CA . SER A 1 1158 ? 38.309 3.276 -18.654 1.00 74.56 1158 SER A CA 1
ATOM 9038 C C . SER A 1 1158 ? 39.458 3.037 -17.671 1.00 74.56 1158 SER A C 1
ATOM 9040 O O . SER A 1 1158 ? 39.227 2.829 -16.485 1.00 74.56 1158 SER A O 1
ATOM 9042 N N . VAL A 1 1159 ? 40.703 3.083 -18.147 1.00 73.44 1159 VAL A N 1
ATOM 9043 C CA . VAL A 1 1159 ? 41.912 2.869 -17.334 1.00 73.44 1159 VAL A CA 1
ATOM 9044 C C . VAL A 1 1159 ? 42.552 4.180 -16.868 1.00 73.44 1159 VAL A C 1
ATOM 9046 O O . VAL A 1 1159 ? 43.726 4.206 -16.503 1.00 73.44 1159 VAL A O 1
ATOM 9049 N N . GLN A 1 1160 ? 41.812 5.294 -16.927 1.00 72.44 1160 GLN A N 1
ATOM 9050 C CA . GLN A 1 1160 ? 42.253 6.629 -16.498 1.00 72.44 1160 GLN A CA 1
ATOM 9051 C C . GLN A 1 1160 ? 43.603 7.056 -17.096 1.00 72.44 1160 GLN A C 1
ATOM 9053 O O . GLN A 1 1160 ? 44.391 7.765 -16.470 1.00 72.44 1160 GLN A O 1
ATOM 9058 N N . ARG A 1 1161 ? 43.882 6.624 -18.332 1.00 72.56 1161 ARG A N 1
ATOM 9059 C CA . ARG A 1 1161 ? 45.137 6.895 -19.048 1.00 72.56 1161 ARG A CA 1
ATOM 9060 C C . ARG A 1 1161 ? 46.394 6.357 -18.336 1.00 72.56 1161 ARG A C 1
ATOM 9062 O O . ARG A 1 1161 ? 47.488 6.889 -18.528 1.00 72.56 1161 ARG A O 1
ATOM 9069 N N . GLN A 1 1162 ? 46.262 5.286 -17.555 1.00 75.38 1162 GLN A N 1
ATOM 9070 C CA . GLN A 1 1162 ? 47.393 4.565 -16.975 1.00 75.38 1162 GLN A CA 1
ATOM 9071 C C . GLN A 1 1162 ? 47.846 3.433 -17.909 1.00 75.38 1162 GLN A C 1
ATOM 9073 O O . GLN A 1 1162 ? 47.128 2.456 -18.120 1.00 75.38 1162 GLN A O 1
ATOM 9078 N N . GLN A 1 1163 ? 49.065 3.544 -18.446 1.00 78.88 1163 GLN A N 1
ATOM 9079 C CA . GLN A 1 1163 ? 49.607 2.592 -19.427 1.00 78.88 1163 GLN A CA 1
ATOM 9080 C C . GLN A 1 1163 ? 49.678 1.150 -18.894 1.00 78.88 1163 GLN A C 1
ATOM 9082 O O . GLN A 1 1163 ? 49.356 0.218 -19.621 1.00 78.88 1163 GLN A O 1
ATOM 9087 N N . LEU A 1 1164 ? 50.061 0.951 -17.627 1.00 76.31 1164 LEU A N 1
ATOM 9088 C CA . LEU A 1 1164 ? 50.161 -0.386 -17.022 1.00 76.31 1164 LEU A CA 1
ATOM 9089 C C . LEU A 1 1164 ? 48.791 -1.078 -16.933 1.00 76.31 1164 LEU A C 1
ATOM 9091 O O . LEU A 1 1164 ? 48.645 -2.194 -17.419 1.00 76.31 1164 LEU A O 1
ATOM 9095 N N . ALA A 1 1165 ? 47.771 -0.376 -16.432 1.00 73.94 1165 ALA A N 1
ATOM 9096 C CA . ALA A 1 1165 ? 46.405 -0.896 -16.350 1.00 73.94 1165 ALA A CA 1
ATOM 9097 C C . ALA A 1 1165 ? 45.811 -1.206 -17.738 1.00 73.94 1165 ALA A C 1
ATOM 9099 O O . ALA A 1 1165 ? 45.099 -2.196 -17.905 1.00 73.94 1165 ALA A O 1
ATOM 9100 N N . PHE A 1 1166 ? 46.143 -0.399 -18.756 1.00 80.50 1166 PHE A N 1
ATOM 9101 C CA . PHE A 1 1166 ? 45.781 -0.688 -20.145 1.00 80.50 1166 PHE A CA 1
ATOM 9102 C C . PHE A 1 1166 ? 46.417 -1.997 -20.635 1.00 80.50 1166 PHE A C 1
ATOM 9104 O O . PHE A 1 1166 ? 45.731 -2.855 -21.189 1.00 80.50 1166 PHE A O 1
ATOM 9111 N N . CYS A 1 1167 ? 47.721 -2.166 -20.406 1.00 76.00 1167 CYS A N 1
ATOM 9112 C CA . CYS A 1 1167 ? 48.483 -3.343 -20.820 1.00 76.00 1167 CYS A CA 1
ATOM 9113 C C . CYS A 1 1167 ? 48.063 -4.625 -20.090 1.00 76.00 1167 CYS A C 1
ATOM 9115 O O . CYS A 1 1167 ? 48.162 -5.710 -20.666 1.00 76.00 1167 CYS A O 1
ATOM 9117 N N . ASP A 1 1168 ? 47.579 -4.524 -18.853 1.00 75.06 1168 ASP A N 1
ATOM 9118 C CA . ASP A 1 1168 ? 47.065 -5.666 -18.095 1.00 75.06 1168 ASP A CA 1
ATOM 9119 C C . ASP A 1 1168 ? 45.707 -6.129 -18.638 1.00 75.06 1168 ASP A C 1
ATOM 9121 O O . ASP A 1 1168 ? 45.518 -7.326 -18.884 1.00 75.06 1168 ASP A O 1
ATOM 9125 N N . LYS A 1 1169 ? 44.821 -5.179 -18.952 1.00 80.12 1169 LYS A N 1
ATOM 9126 C CA . LYS A 1 1169 ? 43.451 -5.414 -19.436 1.00 80.12 1169 LYS A CA 1
ATOM 9127 C C . LYS A 1 1169 ? 43.371 -5.828 -20.909 1.00 80.12 1169 LYS A C 1
ATOM 9129 O O . LYS A 1 1169 ? 42.535 -6.651 -21.283 1.00 80.12 1169 LYS A O 1
ATOM 9134 N N . VAL A 1 1170 ? 44.240 -5.278 -21.758 1.00 83.62 1170 VAL A N 1
ATOM 9135 C CA . VAL A 1 1170 ? 44.196 -5.467 -23.216 1.00 83.62 1170 VAL A CA 1
ATOM 9136 C C . VAL A 1 1170 ? 45.149 -6.573 -23.672 1.00 83.62 1170 VAL A C 1
ATOM 9138 O O . VAL A 1 1170 ? 46.292 -6.687 -23.221 1.00 83.62 1170 VAL A O 1
ATOM 9141 N N . ILE A 1 1171 ? 44.678 -7.403 -24.602 1.00 84.19 1171 ILE A N 1
ATOM 9142 C CA . ILE A 1 1171 ? 45.456 -8.442 -25.281 1.00 84.19 1171 ILE A CA 1
ATOM 9143 C C . ILE A 1 1171 ? 45.402 -8.151 -26.786 1.00 84.19 1171 ILE A C 1
ATOM 9145 O O . ILE A 1 1171 ? 44.419 -8.500 -27.443 1.00 84.19 1171 ILE A O 1
ATOM 9149 N N . PRO A 1 1172 ? 46.419 -7.476 -27.350 1.00 81.38 1172 PRO A N 1
ATOM 9150 C CA . PRO A 1 1172 ? 46.392 -7.101 -28.752 1.00 81.38 1172 PRO A CA 1
ATOM 9151 C C . PRO A 1 1172 ? 46.780 -8.274 -29.655 1.00 81.38 1172 PRO A C 1
ATOM 9153 O O . PRO A 1 1172 ? 47.813 -8.921 -29.476 1.00 81.38 1172 PRO A O 1
ATOM 9156 N N . VAL A 1 1173 ? 45.977 -8.494 -30.689 1.00 79.50 1173 VAL A N 1
ATOM 9157 C CA . VAL A 1 1173 ? 46.254 -9.402 -31.802 1.00 79.50 1173 VAL A CA 1
ATOM 9158 C C . VAL A 1 1173 ? 46.364 -8.550 -33.061 1.00 79.50 1173 VAL A C 1
ATOM 9160 O O . VAL A 1 1173 ? 45.367 -8.215 -33.695 1.00 79.50 1173 VAL A O 1
ATOM 9163 N N . VAL A 1 1174 ? 47.591 -8.146 -33.394 1.00 77.81 1174 VAL A N 1
ATOM 9164 C CA . VAL A 1 1174 ? 47.869 -7.310 -34.571 1.00 77.81 1174 VAL A CA 1
ATOM 9165 C C . VAL A 1 1174 ? 48.010 -8.201 -35.799 1.00 77.81 1174 VAL A C 1
ATOM 9167 O O . VAL A 1 1174 ? 48.913 -9.039 -35.865 1.00 77.81 1174 VAL A O 1
ATOM 9170 N N . LEU A 1 1175 ? 47.114 -8.045 -36.771 1.00 75.44 1175 LEU A N 1
ATOM 9171 C CA . LEU A 1 1175 ? 47.171 -8.802 -38.018 1.00 75.44 1175 LEU A CA 1
ATOM 9172 C C . LEU A 1 1175 ? 48.249 -8.243 -38.961 1.00 75.44 1175 LEU A C 1
ATOM 9174 O O . LEU A 1 1175 ? 48.644 -7.080 -38.886 1.00 75.44 1175 LEU A O 1
ATOM 9178 N N . ALA A 1 1176 ? 48.742 -9.088 -39.871 1.00 70.00 1176 ALA A N 1
ATOM 9179 C CA . ALA A 1 1176 ? 49.859 -8.753 -40.760 1.00 70.00 1176 ALA A CA 1
ATOM 9180 C C . ALA A 1 1176 ? 49.562 -7.617 -41.766 1.00 70.00 1176 ALA A C 1
ATOM 9182 O O . ALA A 1 1176 ? 50.490 -7.086 -42.375 1.00 70.00 1176 ALA A O 1
ATOM 9183 N N . ASP A 1 1177 ? 48.291 -7.251 -41.949 1.00 71.44 1177 ASP A N 1
ATOM 9184 C CA . ASP A 1 1177 ? 47.831 -6.161 -42.816 1.00 71.44 1177 ASP A CA 1
ATOM 9185 C C . ASP A 1 1177 ? 47.857 -4.780 -42.133 1.00 71.44 1177 ASP A C 1
ATOM 9187 O O . ASP A 1 1177 ? 47.536 -3.771 -42.761 1.00 71.44 1177 ASP A O 1
ATOM 9191 N N . VAL A 1 1178 ? 48.293 -4.712 -40.871 1.00 77.12 1178 VAL A N 1
ATOM 9192 C CA . VAL A 1 1178 ? 48.365 -3.486 -40.072 1.00 77.12 1178 VAL A CA 1
ATOM 9193 C C . VAL A 1 1178 ? 49.812 -3.139 -39.720 1.00 77.12 1178 VAL A C 1
ATOM 9195 O O . VAL A 1 1178 ? 50.588 -3.977 -39.267 1.00 77.12 1178 VAL A O 1
ATOM 9198 N N . GLN A 1 1179 ? 50.173 -1.862 -39.873 1.00 79.38 1179 GLN A N 1
ATOM 9199 C CA . GLN A 1 1179 ? 51.443 -1.312 -39.394 1.00 79.38 1179 GLN A CA 1
ATOM 9200 C C . GLN A 1 1179 ? 51.169 -0.218 -38.359 1.00 79.38 1179 GLN A C 1
ATOM 9202 O O . GLN A 1 1179 ? 50.610 0.821 -38.693 1.00 79.38 1179 GLN A O 1
ATOM 9207 N N . ILE A 1 1180 ? 51.568 -0.451 -37.105 1.00 82.00 1180 ILE A N 1
ATOM 9208 C CA . ILE A 1 1180 ? 51.424 0.514 -35.994 1.00 82.00 1180 ILE A CA 1
ATOM 9209 C C . ILE A 1 1180 ? 52.744 0.800 -35.260 1.00 82.00 1180 ILE A C 1
ATOM 9211 O O . ILE A 1 1180 ? 52.769 1.624 -34.348 1.00 82.00 1180 ILE A O 1
ATOM 9215 N N . ASP A 1 1181 ? 53.848 0.168 -35.676 1.00 80.69 1181 ASP A N 1
ATOM 9216 C CA . ASP A 1 1181 ? 55.146 0.257 -34.982 1.00 80.69 1181 ASP A CA 1
ATOM 9217 C C . ASP A 1 1181 ? 55.783 1.635 -35.087 1.00 80.69 1181 ASP A C 1
ATOM 9219 O O . ASP A 1 1181 ? 56.449 2.121 -34.173 1.00 80.69 1181 ASP A O 1
ATOM 9223 N N . LYS A 1 1182 ? 55.611 2.273 -36.246 1.00 83.44 1182 LYS A N 1
ATOM 9224 C CA . LYS A 1 1182 ? 56.210 3.571 -36.523 1.00 83.44 1182 LYS A CA 1
ATOM 9225 C C . LYS A 1 1182 ? 55.198 4.666 -36.200 1.00 83.44 1182 LYS A C 1
ATOM 9227 O O . LYS A 1 1182 ? 54.044 4.567 -36.622 1.00 83.44 1182 LYS A O 1
ATOM 9232 N N . PRO A 1 1183 ? 55.633 5.775 -35.572 1.00 81.12 1183 PRO A N 1
ATOM 9233 C CA . PRO A 1 1183 ? 54.773 6.933 -35.338 1.00 81.12 1183 PRO A CA 1
ATOM 9234 C C . PRO A 1 1183 ? 54.063 7.425 -36.606 1.00 81.12 1183 PRO A C 1
ATOM 9236 O O . PRO A 1 1183 ? 52.894 7.788 -36.554 1.00 81.12 1183 PRO A O 1
ATOM 9239 N N . VAL A 1 1184 ? 54.740 7.373 -37.760 1.00 82.56 1184 VAL A N 1
ATOM 9240 C CA . VAL A 1 1184 ? 54.177 7.777 -39.060 1.00 82.56 1184 VAL A CA 1
ATOM 9241 C C . VAL A 1 1184 ? 52.949 6.949 -39.442 1.00 82.56 1184 VAL A C 1
ATOM 9243 O O . VAL A 1 1184 ? 52.002 7.504 -39.990 1.00 82.56 1184 VAL A O 1
ATOM 9246 N N . ASP A 1 1185 ? 52.937 5.649 -39.156 1.00 84.56 1185 ASP A N 1
ATOM 9247 C CA . ASP A 1 1185 ? 51.821 4.780 -39.532 1.00 84.56 1185 ASP A CA 1
ATOM 9248 C C . ASP A 1 1185 ? 50.630 4.947 -38.574 1.00 84.56 1185 ASP A C 1
ATOM 9250 O O . ASP A 1 1185 ? 49.491 5.026 -39.031 1.00 84.56 1185 ASP A O 1
ATOM 9254 N N . ARG A 1 1186 ? 50.885 5.178 -37.276 1.00 87.94 1186 ARG A N 1
ATOM 9255 C CA . ARG A 1 1186 ? 49.843 5.570 -36.304 1.00 87.94 1186 ARG A CA 1
ATOM 9256 C C . ARG A 1 1186 ? 49.198 6.911 -36.655 1.00 87.94 1186 ARG A C 1
ATOM 9258 O O . ARG A 1 1186 ? 47.979 7.047 -36.621 1.00 87.94 1186 ARG A O 1
ATOM 9265 N N . LEU A 1 1187 ? 50.002 7.894 -37.061 1.00 84.75 1187 LEU A N 1
ATOM 9266 C CA . LEU A 1 1187 ? 49.506 9.218 -37.448 1.00 84.75 1187 LEU A CA 1
ATOM 9267 C C . LEU A 1 1187 ? 48.647 9.189 -38.722 1.00 84.75 1187 LEU A C 1
ATOM 9269 O O . LEU A 1 1187 ? 47.769 10.036 -38.868 1.00 84.75 1187 LEU A O 1
ATOM 9273 N N . LYS A 1 1188 ? 48.835 8.215 -39.627 1.00 87.12 1188 LYS A N 1
ATOM 9274 C CA . LYS A 1 1188 ? 47.925 8.019 -40.773 1.00 87.12 1188 LYS A CA 1
ATOM 9275 C C . LYS A 1 1188 ? 46.516 7.621 -40.322 1.00 87.12 1188 LYS A C 1
ATOM 9277 O O . LYS A 1 1188 ? 45.551 8.086 -40.920 1.00 87.12 1188 LYS A O 1
ATOM 9282 N N . ILE A 1 1189 ? 46.403 6.806 -39.271 1.00 88.19 1189 ILE A N 1
ATOM 9283 C CA . ILE A 1 1189 ? 45.116 6.389 -38.689 1.00 88.19 1189 ILE A CA 1
ATOM 9284 C C . ILE A 1 1189 ? 44.440 7.582 -38.006 1.00 88.19 1189 ILE A C 1
ATOM 9286 O O . ILE A 1 1189 ? 43.275 7.862 -38.265 1.00 88.19 1189 ILE A O 1
ATOM 9290 N N . VAL A 1 1190 ? 45.189 8.344 -37.202 1.00 86.44 1190 VAL A N 1
ATOM 9291 C CA . VAL A 1 1190 ? 44.678 9.568 -36.554 1.00 86.44 1190 VAL A CA 1
ATOM 9292 C C . VAL A 1 1190 ? 44.164 10.562 -37.598 1.00 86.44 1190 VAL A C 1
ATOM 9294 O O . VAL A 1 1190 ? 43.043 11.050 -37.485 1.00 86.44 1190 VAL A O 1
ATOM 9297 N N . ARG A 1 1191 ? 44.939 10.798 -38.665 1.00 89.00 1191 ARG A N 1
ATOM 9298 C CA . ARG A 1 1191 ? 44.547 11.692 -39.762 1.00 89.00 1191 ARG A CA 1
ATOM 9299 C C . ARG A 1 1191 ? 43.250 11.253 -40.448 1.00 89.00 1191 ARG A C 1
ATOM 9301 O O . ARG A 1 1191 ? 42.459 12.111 -40.824 1.00 89.00 1191 ARG A O 1
ATOM 9308 N N . HIS A 1 1192 ? 43.032 9.949 -40.617 1.00 90.75 1192 HIS A N 1
ATOM 9309 C CA . HIS A 1 1192 ? 41.805 9.422 -41.216 1.00 90.75 1192 HIS A CA 1
ATOM 9310 C C . HIS A 1 1192 ? 40.562 9.788 -40.387 1.00 90.75 1192 HIS A C 1
ATOM 9312 O O . HIS A 1 1192 ? 39.599 10.331 -40.926 1.00 90.75 1192 HIS A O 1
ATOM 9318 N N . TRP A 1 1193 ? 40.599 9.558 -39.071 1.00 90.56 1193 TRP A N 1
ATOM 9319 C CA . TRP A 1 1193 ? 39.476 9.878 -38.181 1.00 90.56 1193 TRP A CA 1
ATOM 9320 C C . TRP A 1 1193 ? 39.287 11.386 -37.975 1.00 90.56 1193 TRP A C 1
ATOM 9322 O O . TRP A 1 1193 ? 38.151 11.844 -37.882 1.00 90.56 1193 TRP A O 1
ATOM 9332 N N . GLN A 1 1194 ? 40.370 12.171 -38.010 1.00 89.31 1194 GLN A N 1
ATOM 9333 C CA . GLN A 1 1194 ? 40.301 13.637 -38.034 1.00 89.31 1194 GLN A CA 1
ATOM 9334 C C . GLN A 1 1194 ? 39.543 14.169 -39.253 1.00 89.31 1194 GLN A C 1
ATOM 9336 O O . GLN A 1 1194 ? 38.756 15.102 -39.118 1.00 89.31 1194 GLN A O 1
ATOM 9341 N N . GLN A 1 1195 ? 39.759 13.577 -40.433 1.00 90.06 1195 GLN A N 1
ATOM 9342 C CA . GLN A 1 1195 ? 39.031 13.956 -41.646 1.00 90.06 1195 GLN A CA 1
ATOM 9343 C C . GLN A 1 1195 ? 37.543 13.601 -41.544 1.00 90.06 1195 GLN A C 1
ATOM 9345 O O . GLN A 1 1195 ? 36.719 14.482 -41.756 1.00 90.06 1195 GLN A O 1
ATOM 9350 N N . LYS A 1 1196 ? 37.195 12.379 -41.106 1.00 89.31 1196 LYS A N 1
ATOM 9351 C CA . LYS A 1 1196 ? 35.789 11.982 -40.882 1.00 89.31 1196 LYS A CA 1
ATOM 9352 C C . LYS A 1 1196 ? 35.068 12.883 -39.874 1.00 89.31 1196 LYS A C 1
ATOM 9354 O O . LYS A 1 1196 ? 33.918 13.250 -40.092 1.00 89.31 1196 LYS A O 1
ATOM 9359 N N . ARG A 1 1197 ? 35.741 13.266 -38.781 1.00 92.38 1197 ARG A N 1
ATOM 9360 C CA . ARG A 1 1197 ? 35.187 14.211 -37.801 1.00 92.38 1197 ARG A CA 1
ATOM 9361 C C . ARG A 1 1197 ? 34.948 15.579 -38.426 1.00 92.38 1197 ARG A C 1
ATOM 9363 O O . ARG A 1 1197 ? 33.880 16.136 -38.224 1.00 92.38 1197 ARG A O 1
ATOM 9370 N N . ALA A 1 1198 ? 35.939 16.121 -39.135 1.00 88.88 1198 ALA A N 1
ATOM 9371 C CA . ALA A 1 1198 ? 35.835 17.439 -39.754 1.00 88.88 1198 ALA A CA 1
ATOM 9372 C C . ALA A 1 1198 ? 34.691 17.497 -40.780 1.00 88.88 1198 ALA A C 1
ATOM 9374 O O . ALA A 1 1198 ? 33.937 18.461 -40.771 1.00 88.88 1198 ALA A O 1
ATOM 9375 N N . GLU A 1 1199 ? 34.522 16.443 -41.585 1.00 90.94 1199 GLU A N 1
ATOM 9376 C CA . GLU A 1 1199 ? 33.408 16.310 -42.533 1.00 90.94 1199 GLU A CA 1
ATOM 9377 C C . GLU A 1 1199 ? 32.041 16.313 -41.820 1.00 90.94 1199 GLU A C 1
ATOM 9379 O O . GLU A 1 1199 ? 31.136 17.033 -42.237 1.00 90.94 1199 GLU A O 1
ATOM 9384 N N . LEU A 1 1200 ? 31.885 15.567 -40.716 1.00 88.12 1200 LEU A N 1
ATOM 9385 C CA . LEU A 1 1200 ? 30.624 15.530 -39.960 1.00 88.12 1200 LEU A CA 1
ATOM 9386 C C . LEU A 1 1200 ? 30.340 16.842 -39.202 1.00 88.12 1200 LEU A C 1
ATOM 9388 O O . LEU A 1 1200 ? 29.200 17.293 -39.162 1.00 88.12 1200 LEU A O 1
ATOM 9392 N N . ASP A 1 1201 ? 31.367 17.466 -38.619 1.00 89.88 1201 ASP A N 1
ATOM 9393 C CA . ASP A 1 1201 ? 31.284 18.748 -37.895 1.00 89.88 1201 ASP A CA 1
ATOM 9394 C C . ASP A 1 1201 ? 30.844 19.884 -38.840 1.00 89.88 1201 ASP A C 1
ATOM 9396 O O . ASP A 1 1201 ? 29.992 20.701 -38.486 1.00 89.88 1201 ASP A O 1
ATOM 9400 N N . GLU A 1 1202 ? 31.370 19.900 -40.071 1.00 91.00 1202 GLU A N 1
ATOM 9401 C CA . GLU A 1 1202 ? 30.991 20.849 -41.126 1.00 91.00 1202 GLU A CA 1
ATOM 9402 C C . GLU A 1 1202 ? 29.530 20.649 -41.559 1.00 91.00 1202 GLU A C 1
ATOM 9404 O O . GLU A 1 1202 ? 28.763 21.612 -41.567 1.00 91.00 1202 GLU A O 1
ATOM 9409 N N . LEU A 1 1203 ? 29.113 19.399 -41.796 1.00 88.50 1203 LEU A N 1
ATOM 9410 C CA . LEU A 1 1203 ? 27.729 19.057 -42.143 1.00 88.50 1203 LEU A CA 1
ATOM 9411 C C . LEU A 1 1203 ? 26.728 19.430 -41.039 1.00 88.50 1203 LEU A C 1
ATOM 9413 O O . LEU A 1 1203 ? 25.685 20.007 -41.335 1.00 88.50 1203 LEU A O 1
ATOM 9417 N N . ILE A 1 1204 ? 27.042 19.153 -39.768 1.00 88.12 1204 ILE A N 1
ATOM 9418 C CA . ILE A 1 1204 ? 26.186 19.513 -38.622 1.00 88.12 1204 ILE A CA 1
ATOM 9419 C C . ILE A 1 1204 ? 26.098 21.035 -38.461 1.00 88.12 1204 ILE A C 1
ATOM 9421 O O . ILE A 1 1204 ? 25.033 21.563 -38.138 1.00 88.12 1204 ILE A O 1
ATOM 9425 N N . THR A 1 1205 ? 27.195 21.751 -38.715 1.00 86.94 1205 THR A N 1
ATOM 9426 C CA . THR A 1 1205 ? 27.218 23.219 -38.675 1.00 86.94 1205 THR A CA 1
ATOM 9427 C C . THR A 1 1205 ? 26.371 23.828 -39.799 1.00 86.94 1205 THR A C 1
ATOM 9429 O O . THR A 1 1205 ? 25.725 24.852 -39.582 1.00 86.94 1205 THR A O 1
ATOM 9432 N N . GLU A 1 1206 ? 26.329 23.195 -40.975 1.00 87.25 1206 GLU A N 1
ATOM 9433 C CA . GLU A 1 1206 ? 25.543 23.647 -42.130 1.00 87.25 1206 GLU A CA 1
ATOM 9434 C C . GLU A 1 1206 ? 24.026 23.464 -41.934 1.00 87.25 1206 GLU A C 1
ATOM 9436 O O . GLU A 1 1206 ? 23.256 24.355 -42.297 1.00 87.25 1206 GLU A O 1
ATOM 9441 N N . VAL A 1 1207 ? 23.583 22.353 -41.326 1.00 85.12 1207 VAL A N 1
ATOM 9442 C CA . VAL A 1 1207 ? 22.147 22.068 -41.105 1.00 85.12 1207 VAL A CA 1
ATOM 9443 C C . VAL A 1 1207 ? 21.613 22.513 -39.735 1.00 85.12 1207 VAL A C 1
ATOM 9445 O O . VAL A 1 1207 ? 20.403 22.665 -39.577 1.00 85.12 1207 VAL A O 1
ATOM 9448 N N . GLY A 1 1208 ? 22.489 22.764 -38.756 1.00 81.06 1208 GLY A N 1
ATOM 9449 C CA . GLY A 1 1208 ? 22.143 23.126 -37.377 1.00 81.06 1208 GLY A CA 1
ATOM 9450 C C . GLY A 1 1208 ? 21.886 21.914 -36.465 1.00 81.06 1208 GLY A C 1
ATOM 9451 O O . GLY A 1 1208 ? 21.291 20.919 -36.875 1.00 81.06 1208 GLY A O 1
ATOM 9452 N N . ALA A 1 1209 ? 22.311 22.002 -35.196 1.00 73.75 1209 ALA A N 1
ATOM 9453 C CA . ALA A 1 1209 ? 22.324 20.872 -34.253 1.00 73.75 1209 ALA A CA 1
ATOM 9454 C C . ALA A 1 1209 ? 20.936 20.267 -33.948 1.00 73.75 1209 ALA A C 1
ATOM 9456 O O . ALA A 1 1209 ? 20.834 19.058 -33.754 1.00 73.75 1209 ALA A O 1
ATOM 9457 N N . GLU A 1 1210 ? 19.868 21.074 -33.945 1.00 73.31 1210 GLU A N 1
ATOM 9458 C CA . GLU A 1 1210 ? 18.494 20.574 -33.760 1.00 73.31 1210 GLU A CA 1
ATOM 9459 C C . GLU A 1 1210 ? 18.003 19.757 -34.964 1.00 73.31 1210 GLU A C 1
ATOM 9461 O O . GLU A 1 1210 ? 17.362 18.725 -34.783 1.00 73.31 1210 GLU A O 1
ATOM 9466 N N . ALA A 1 1211 ? 18.343 20.171 -36.190 1.00 73.31 1211 ALA A N 1
ATOM 9467 C CA . ALA A 1 1211 ? 17.929 19.480 -37.413 1.00 73.31 1211 ALA A CA 1
ATOM 9468 C C . ALA A 1 1211 ? 18.796 18.250 -37.728 1.00 73.31 1211 ALA A C 1
ATOM 9470 O O . ALA A 1 1211 ? 18.308 17.291 -38.321 1.00 73.31 1211 ALA A O 1
ATOM 9471 N N . ALA A 1 1212 ? 20.067 18.250 -37.306 1.00 75.06 1212 ALA A N 1
ATOM 9472 C CA . ALA A 1 1212 ? 20.967 17.101 -37.433 1.00 75.06 1212 ALA A CA 1
ATOM 9473 C C . ALA A 1 1212 ? 20.540 15.899 -36.567 1.00 75.06 1212 ALA A C 1
ATOM 9475 O O . ALA A 1 1212 ? 20.948 14.766 -36.837 1.00 75.06 1212 ALA A O 1
ATOM 9476 N N . GLY A 1 1213 ? 19.720 16.139 -35.538 1.00 79.50 1213 GLY A N 1
ATOM 9477 C CA . GLY A 1 1213 ? 19.252 15.128 -34.596 1.00 79.50 1213 GLY A CA 1
ATOM 9478 C C . GLY A 1 1213 ? 20.317 14.705 -33.577 1.00 79.50 1213 GLY A C 1
ATOM 9479 O O . GLY A 1 1213 ? 21.522 14.741 -33.833 1.00 79.50 1213 GLY A O 1
ATOM 9480 N N . LYS A 1 1214 ? 19.858 14.254 -32.401 1.00 72.62 1214 LYS A N 1
ATOM 9481 C CA . LYS A 1 1214 ? 20.721 13.872 -31.268 1.00 72.62 1214 LYS A CA 1
ATOM 9482 C C . LYS A 1 1214 ? 21.764 12.805 -31.635 1.00 72.62 1214 LYS A C 1
ATOM 9484 O O . LYS A 1 1214 ? 22.916 12.933 -31.249 1.00 72.62 1214 LYS A O 1
ATOM 9489 N N . SER A 1 1215 ? 21.394 11.821 -32.459 1.00 72.56 1215 SER A N 1
ATOM 9490 C CA . SER A 1 1215 ? 22.303 10.749 -32.902 1.00 72.56 1215 SER A CA 1
ATOM 9491 C C . SER A 1 1215 ? 23.551 11.271 -33.625 1.00 72.56 1215 SER A C 1
ATOM 9493 O O . SER A 1 1215 ? 24.638 10.741 -33.415 1.00 72.56 1215 SER A O 1
ATOM 9495 N N . SER A 1 1216 ? 23.415 12.302 -34.463 1.00 76.62 1216 SER A N 1
ATOM 9496 C CA . SER A 1 1216 ? 24.539 12.872 -35.221 1.00 76.62 1216 SER A CA 1
ATOM 9497 C C . SER A 1 1216 ? 25.465 13.692 -34.319 1.00 76.62 1216 SER A C 1
ATOM 9499 O O . SER A 1 1216 ? 26.683 13.685 -34.498 1.00 76.62 1216 SER A O 1
ATOM 9501 N N . VAL A 1 1217 ? 24.892 14.374 -33.320 1.00 79.25 1217 VAL A N 1
ATOM 9502 C CA . VAL A 1 1217 ? 25.643 15.112 -32.292 1.00 79.25 1217 VAL A CA 1
ATOM 9503 C C . VAL A 1 1217 ? 26.425 14.143 -31.400 1.00 79.25 1217 VAL A C 1
ATOM 9505 O O . VAL A 1 1217 ? 27.622 14.341 -31.195 1.00 79.25 1217 VAL A O 1
ATOM 9508 N N . ASP A 1 1218 ? 25.791 13.057 -30.956 1.00 76.56 1218 ASP A N 1
ATOM 9509 C CA . ASP A 1 1218 ? 26.437 12.002 -30.169 1.00 76.56 1218 ASP A CA 1
ATOM 9510 C C . ASP A 1 1218 ? 27.568 11.325 -30.980 1.00 76.56 1218 ASP A C 1
ATOM 9512 O O . ASP A 1 1218 ? 28.666 11.081 -30.474 1.00 76.56 1218 ASP A O 1
ATOM 9516 N N . GLU A 1 1219 ? 27.363 11.074 -32.281 1.00 80.38 1219 GLU A N 1
ATOM 9517 C CA . GLU A 1 1219 ? 28.393 10.518 -33.171 1.00 80.38 1219 GLU A CA 1
ATOM 9518 C C . GLU A 1 1219 ? 29.603 11.454 -33.349 1.00 80.38 1219 GLU A C 1
ATOM 9520 O O . GLU A 1 1219 ? 30.751 10.993 -33.336 1.00 80.38 1219 GLU A O 1
ATOM 9525 N N . LEU A 1 1220 ? 29.376 12.770 -33.423 1.00 83.75 1220 LEU A N 1
ATOM 9526 C CA . LEU A 1 1220 ? 30.438 13.778 -33.439 1.00 83.75 1220 LEU A CA 1
ATOM 9527 C C . LEU A 1 1220 ? 31.251 13.782 -32.132 1.00 83.75 1220 LEU A C 1
ATOM 9529 O O . LEU A 1 1220 ? 32.483 13.895 -32.176 1.00 83.75 1220 LEU A O 1
ATOM 9533 N N . GLU A 1 1221 ? 30.602 13.630 -30.974 1.00 81.88 1221 GLU A N 1
ATOM 9534 C CA . GLU A 1 1221 ? 31.291 13.493 -29.683 1.00 81.88 1221 GLU A CA 1
ATOM 9535 C C . GLU A 1 1221 ? 32.145 12.221 -29.621 1.00 81.88 1221 GLU A C 1
ATOM 9537 O O . GLU A 1 1221 ? 33.309 12.270 -29.208 1.00 81.88 1221 GLU A O 1
ATOM 9542 N N . HIS A 1 1222 ? 31.633 11.097 -30.123 1.00 81.44 1222 HIS A N 1
ATOM 9543 C CA . HIS A 1 1222 ? 32.403 9.858 -30.212 1.00 81.44 1222 HIS A CA 1
ATOM 9544 C C . HIS A 1 1222 ? 33.633 9.983 -31.123 1.00 81.44 1222 HIS A C 1
ATOM 9546 O O . HIS A 1 1222 ? 34.714 9.504 -30.772 1.00 81.44 1222 HIS A O 1
ATOM 9552 N N . LEU A 1 1223 ? 33.514 10.662 -32.269 1.00 85.56 1223 LEU A N 1
ATOM 9553 C CA . LEU A 1 1223 ? 34.651 10.923 -33.159 1.00 85.56 1223 LEU A CA 1
ATOM 9554 C C . LEU A 1 1223 ? 35.717 11.811 -32.493 1.00 85.56 1223 LEU A C 1
ATOM 9556 O O . LEU A 1 1223 ? 36.912 11.580 -32.692 1.00 85.56 1223 LEU A O 1
ATOM 9560 N N . ARG A 1 1224 ? 35.313 12.774 -31.650 1.00 84.00 1224 ARG A N 1
ATOM 9561 C CA . ARG A 1 1224 ? 36.242 13.561 -30.814 1.00 84.00 1224 ARG A CA 1
ATOM 9562 C C . ARG A 1 1224 ? 36.970 12.681 -29.794 1.00 84.00 1224 ARG A C 1
ATOM 9564 O O . ARG A 1 1224 ? 38.181 12.825 -29.623 1.00 84.00 1224 ARG A O 1
ATOM 9571 N N . ALA A 1 1225 ? 36.267 11.757 -29.139 1.00 80.44 1225 ALA A N 1
ATOM 9572 C CA . ALA A 1 1225 ? 36.876 10.822 -28.190 1.00 80.44 1225 ALA A CA 1
ATOM 9573 C C . ALA A 1 1225 ? 37.908 9.902 -28.871 1.00 80.44 1225 ALA A C 1
ATOM 9575 O O . ALA A 1 1225 ? 39.016 9.721 -28.356 1.00 80.44 1225 ALA A O 1
ATOM 9576 N N . ILE A 1 1226 ? 37.598 9.388 -30.068 1.00 85.62 1226 ILE A N 1
ATOM 9577 C CA . ILE A 1 1226 ? 38.524 8.576 -30.876 1.00 85.62 1226 ILE A CA 1
ATOM 9578 C C . ILE A 1 1226 ? 39.773 9.382 -31.248 1.00 85.62 1226 ILE A C 1
ATOM 9580 O O . ILE A 1 1226 ? 40.885 8.893 -31.057 1.00 85.62 1226 ILE A O 1
ATOM 9584 N N . GLU A 1 1227 ? 39.627 10.620 -31.729 1.00 82.62 1227 GLU A N 1
ATOM 9585 C CA . GLU A 1 1227 ? 40.765 11.488 -32.068 1.00 82.62 1227 GLU A CA 1
ATOM 9586 C C . GLU A 1 1227 ? 41.717 11.683 -30.873 1.00 82.62 1227 GLU A C 1
ATOM 9588 O O . GLU A 1 1227 ? 42.936 11.543 -31.012 1.00 82.62 1227 GLU A O 1
ATOM 9593 N N . ASN A 1 1228 ? 41.158 11.942 -29.688 1.00 78.38 1228 ASN A N 1
ATOM 9594 C CA . ASN A 1 1228 ? 41.922 12.238 -28.475 1.00 78.38 1228 ASN A CA 1
ATOM 9595 C C . ASN A 1 1228 ? 42.640 11.016 -27.874 1.00 78.38 1228 ASN A C 1
ATOM 9597 O O . ASN A 1 1228 ? 43.668 11.164 -27.206 1.00 78.38 1228 ASN A O 1
ATOM 9601 N N . SER A 1 1229 ? 42.100 9.812 -28.076 1.00 81.56 1229 SER A N 1
ATOM 9602 C CA . SER A 1 1229 ? 42.576 8.574 -27.439 1.00 81.56 1229 SER A CA 1
ATOM 9603 C C . SER A 1 1229 ? 43.420 7.693 -28.369 1.00 81.56 1229 SER A C 1
ATOM 9605 O O . SER A 1 1229 ? 44.405 7.096 -27.925 1.00 81.56 1229 SER A O 1
ATOM 9607 N N . CYS A 1 1230 ? 43.096 7.652 -29.666 1.00 83.44 1230 CYS A N 1
ATOM 9608 C CA . CYS A 1 1230 ? 43.629 6.698 -30.644 1.00 83.44 1230 CYS A CA 1
ATOM 9609 C C . CYS A 1 1230 ? 45.162 6.707 -30.742 1.00 83.44 1230 CYS A C 1
ATOM 9611 O O . CYS A 1 1230 ? 45.793 5.649 -30.717 1.00 83.44 1230 CYS A O 1
ATOM 9613 N N . ALA A 1 1231 ? 45.788 7.887 -30.794 1.00 81.25 1231 ALA A N 1
ATOM 9614 C CA . ALA A 1 1231 ? 47.241 8.000 -30.945 1.00 81.25 1231 ALA A CA 1
ATOM 9615 C C . ALA A 1 1231 ? 48.008 7.334 -29.788 1.00 81.25 1231 ALA A C 1
ATOM 9617 O O . ALA A 1 1231 ? 48.986 6.618 -30.017 1.00 81.25 1231 ALA A O 1
ATOM 9618 N N . ASN A 1 1232 ? 47.546 7.564 -28.557 1.00 82.75 1232 ASN A N 1
ATOM 9619 C CA . ASN A 1 1232 ? 48.175 7.055 -27.342 1.00 82.75 1232 ASN A CA 1
ATOM 9620 C C . ASN A 1 1232 ? 47.837 5.578 -27.118 1.00 82.75 1232 ASN A C 1
ATOM 9622 O O . ASN A 1 1232 ? 48.735 4.795 -26.821 1.00 82.75 1232 ASN A O 1
ATOM 9626 N N . ALA A 1 1233 ? 46.583 5.175 -27.354 1.00 84.88 1233 ALA A N 1
ATOM 9627 C CA . ALA A 1 1233 ? 46.171 3.776 -27.277 1.00 84.88 1233 ALA A CA 1
ATOM 9628 C C . ALA A 1 1233 ? 46.982 2.896 -28.245 1.00 84.88 1233 ALA A C 1
ATOM 9630 O O . ALA A 1 1233 ? 47.543 1.880 -27.843 1.00 84.88 1233 ALA A O 1
ATOM 9631 N N . LEU A 1 1234 ? 47.138 3.316 -29.507 1.00 85.88 1234 LEU A N 1
ATOM 9632 C CA . LEU A 1 1234 ? 47.939 2.583 -30.496 1.00 85.88 1234 LEU A CA 1
ATOM 9633 C C . LEU A 1 1234 ? 49.441 2.605 -30.190 1.00 85.88 1234 LEU A C 1
ATOM 9635 O O . LEU A 1 1234 ? 50.144 1.662 -30.551 1.00 85.88 1234 LEU A O 1
ATOM 9639 N N . ALA A 1 1235 ? 49.948 3.658 -29.543 1.00 83.62 1235 ALA A N 1
ATOM 9640 C CA . ALA A 1 1235 ? 51.330 3.690 -29.075 1.00 83.62 1235 ALA A CA 1
ATOM 9641 C C . ALA A 1 1235 ? 51.560 2.649 -27.969 1.00 83.62 1235 ALA A C 1
ATOM 9643 O O . ALA A 1 1235 ? 52.508 1.878 -28.064 1.00 83.62 1235 ALA A O 1
ATOM 9644 N N . TRP A 1 1236 ? 50.653 2.549 -26.995 1.00 86.81 1236 TRP A N 1
ATOM 9645 C CA . TRP A 1 1236 ? 50.741 1.540 -25.935 1.00 86.81 1236 TRP A CA 1
ATOM 9646 C C . TRP A 1 1236 ? 50.580 0.119 -26.466 1.00 86.81 1236 TRP A C 1
ATOM 9648 O O . TRP A 1 1236 ? 51.301 -0.775 -26.039 1.00 86.81 1236 TRP A O 1
ATOM 9658 N N . ILE A 1 1237 ? 49.696 -0.090 -27.448 1.00 84.75 1237 ILE A N 1
ATOM 9659 C CA . ILE A 1 1237 ? 49.565 -1.388 -28.122 1.00 84.75 1237 ILE A CA 1
ATOM 9660 C C . ILE A 1 1237 ? 50.842 -1.742 -28.894 1.00 84.75 1237 ILE A C 1
ATOM 9662 O O . ILE A 1 1237 ? 51.259 -2.895 -28.890 1.00 84.75 1237 ILE A O 1
ATOM 9666 N N . SER A 1 1238 ? 51.485 -0.764 -29.536 1.00 80.31 1238 SER A N 1
ATOM 9667 C CA . SER A 1 1238 ? 52.752 -0.970 -30.246 1.00 80.31 1238 SER A CA 1
ATOM 9668 C C . SER A 1 1238 ? 53.917 -1.326 -29.319 1.00 80.31 1238 SER A C 1
ATOM 9670 O O . SER A 1 1238 ? 54.878 -1.934 -29.789 1.00 80.31 1238 SER A O 1
ATOM 9672 N N . ASP A 1 1239 ? 53.851 -0.945 -28.044 1.00 77.94 1239 ASP A N 1
ATOM 9673 C CA . ASP A 1 1239 ? 54.853 -1.306 -27.036 1.00 77.94 1239 ASP A CA 1
ATOM 9674 C C . ASP A 1 1239 ? 54.655 -2.746 -26.509 1.00 77.94 1239 ASP A C 1
ATOM 9676 O O . ASP A 1 1239 ? 55.536 -3.290 -25.839 1.00 77.94 1239 ASP A O 1
ATOM 9680 N N . LEU A 1 1240 ? 53.530 -3.401 -26.837 1.00 74.12 1240 LEU A N 1
ATOM 9681 C CA . LEU A 1 1240 ? 53.245 -4.797 -26.496 1.00 74.12 1240 LEU A CA 1
ATOM 9682 C C . LEU A 1 1240 ? 53.764 -5.750 -27.590 1.00 74.12 1240 LEU A C 1
ATOM 9684 O O . LEU A 1 1240 ? 53.418 -5.643 -28.768 1.00 74.12 1240 LEU A O 1
ATOM 9688 N N . VAL A 1 1241 ? 54.587 -6.732 -27.202 1.00 58.84 1241 VAL A N 1
ATOM 9689 C CA . VAL A 1 1241 ? 55.146 -7.738 -28.125 1.00 58.84 1241 VAL A CA 1
ATOM 9690 C C . VAL A 1 1241 ? 54.027 -8.649 -28.650 1.00 58.84 1241 VAL A C 1
ATOM 9692 O O . VAL A 1 1241 ? 53.404 -9.367 -27.871 1.00 58.84 1241 VAL A O 1
ATOM 9695 N N . SER A 1 1242 ? 53.794 -8.659 -29.968 1.00 59.88 1242 SER A N 1
ATOM 9696 C CA . SER A 1 1242 ? 52.810 -9.531 -30.637 1.00 59.88 1242 SER A CA 1
ATOM 9697 C C . SER A 1 1242 ? 53.436 -10.334 -31.788 1.00 59.88 1242 SER A C 1
ATOM 9699 O O . SER A 1 1242 ? 54.227 -9.812 -32.575 1.00 59.88 1242 SER A O 1
ATOM 9701 N N . GLU A 1 1243 ? 53.090 -11.624 -31.884 1.00 63.38 1243 GLU A N 1
ATOM 9702 C CA . GLU A 1 1243 ? 53.538 -12.532 -32.952 1.00 63.38 1243 GLU A CA 1
ATOM 9703 C C . GLU A 1 1243 ? 52.771 -12.243 -34.252 1.00 63.38 1243 GLU A C 1
ATOM 9705 O O . GLU A 1 1243 ? 51.542 -12.171 -34.242 1.00 63.38 1243 GLU A O 1
ATOM 9710 N N . ARG A 1 1244 ? 53.485 -12.082 -35.376 1.00 61.62 1244 ARG A N 1
ATOM 9711 C CA . ARG A 1 1244 ? 52.891 -11.655 -36.664 1.00 61.62 1244 ARG A CA 1
ATOM 9712 C C . ARG A 1 1244 ? 52.708 -12.778 -37.676 1.00 61.62 1244 ARG A C 1
ATOM 9714 O O . ARG A 1 1244 ? 52.091 -12.571 -38.721 1.00 61.62 1244 ARG A O 1
ATOM 9721 N N . GLN A 1 1245 ? 53.251 -13.964 -37.406 1.00 60.00 1245 GLN A N 1
ATOM 9722 C CA . GLN A 1 1245 ? 53.028 -15.129 -38.257 1.00 60.00 1245 GLN A CA 1
ATOM 9723 C C . GLN A 1 1245 ? 51.694 -15.802 -37.913 1.00 60.00 1245 GLN A C 1
ATOM 9725 O O . GLN A 1 1245 ? 51.559 -16.415 -36.859 1.00 60.00 1245 GLN A O 1
ATOM 9730 N N . ALA A 1 1246 ? 50.738 -15.777 -38.848 1.00 56.78 1246 ALA A N 1
ATOM 9731 C CA . ALA A 1 1246 ? 49.369 -16.274 -38.649 1.00 56.78 1246 ALA A CA 1
ATOM 9732 C C . ALA A 1 1246 ? 49.263 -17.709 -38.079 1.00 56.78 1246 ALA A C 1
ATOM 9734 O O . ALA A 1 1246 ? 48.331 -18.004 -37.338 1.00 56.78 1246 ALA A O 1
ATOM 9735 N N . LYS A 1 1247 ? 50.218 -18.604 -38.390 1.00 57.50 1247 LYS A N 1
ATOM 9736 C CA . LYS A 1 1247 ? 50.246 -19.987 -37.866 1.00 57.50 1247 LYS A CA 1
ATOM 9737 C C . LYS A 1 1247 ? 50.695 -20.097 -36.403 1.00 57.50 1247 LYS A C 1
ATOM 9739 O O . LYS A 1 1247 ? 50.273 -21.030 -35.735 1.00 57.50 1247 LYS A O 1
ATOM 9744 N N . LEU A 1 1248 ? 51.542 -19.184 -35.927 1.00 59.16 1248 LEU A N 1
ATOM 9745 C CA . LEU A 1 1248 ? 52.072 -19.168 -34.553 1.00 59.16 1248 LEU A CA 1
ATOM 9746 C C . LEU A 1 1248 ? 51.278 -18.218 -33.641 1.00 59.16 1248 LEU A C 1
ATOM 9748 O O . LEU A 1 1248 ? 51.292 -18.371 -32.424 1.00 59.16 1248 LEU A O 1
ATOM 9752 N N . GLN A 1 1249 ? 50.552 -17.264 -34.232 1.00 70.50 1249 GLN A N 1
ATOM 9753 C CA . GLN A 1 1249 ? 49.794 -16.231 -33.530 1.00 70.50 1249 GLN A CA 1
ATOM 9754 C C . GLN A 1 1249 ? 48.678 -16.810 -32.648 1.00 70.50 1249 GLN A C 1
ATOM 9756 O O . GLN A 1 1249 ? 48.551 -16.406 -31.500 1.00 70.50 1249 GLN A O 1
ATOM 9761 N N . VAL A 1 1250 ? 47.918 -17.800 -33.133 1.00 67.31 1250 VAL A N 1
ATOM 9762 C CA . VAL A 1 1250 ? 46.835 -18.427 -32.349 1.00 67.31 1250 VAL A CA 1
ATOM 9763 C C . VAL A 1 1250 ? 47.381 -19.119 -31.095 1.00 67.31 1250 VAL A C 1
ATOM 9765 O O . VAL A 1 1250 ? 46.862 -18.912 -30.001 1.00 67.31 1250 VAL A O 1
ATOM 9768 N N . GLU A 1 1251 ? 48.454 -19.900 -31.233 1.00 70.06 1251 GLU A N 1
ATOM 9769 C CA . GLU A 1 1251 ? 49.064 -20.642 -30.123 1.00 70.06 1251 GLU A CA 1
ATOM 9770 C C . GLU A 1 1251 ? 49.740 -19.703 -29.110 1.00 70.06 1251 GLU A C 1
ATOM 9772 O O . GLU A 1 1251 ? 49.549 -19.853 -27.902 1.00 70.06 1251 GLU A O 1
ATOM 9777 N N . ALA A 1 1252 ? 50.453 -18.676 -29.585 1.00 70.00 1252 ALA A N 1
ATOM 9778 C CA . ALA A 1 1252 ? 51.072 -17.663 -28.732 1.00 70.00 1252 ALA A CA 1
ATOM 9779 C C . ALA A 1 1252 ? 50.031 -16.828 -27.963 1.00 70.00 1252 ALA A C 1
ATOM 9781 O O . ALA A 1 1252 ? 50.197 -16.583 -26.766 1.00 70.00 1252 ALA A O 1
ATOM 9782 N N . THR A 1 1253 ? 48.934 -16.425 -28.617 1.00 73.12 1253 THR A N 1
ATOM 9783 C CA . THR A 1 1253 ? 47.835 -15.695 -27.971 1.00 73.12 1253 THR A CA 1
ATOM 9784 C C . THR A 1 1253 ? 47.116 -16.570 -26.943 1.00 73.12 1253 THR A C 1
ATOM 9786 O O . THR A 1 1253 ? 46.859 -16.095 -25.841 1.00 73.12 1253 THR A O 1
ATOM 9789 N N . LEU A 1 1254 ? 46.864 -17.852 -27.234 1.00 73.00 1254 LEU A N 1
ATOM 9790 C CA . LEU A 1 1254 ? 46.285 -18.789 -26.262 1.00 73.00 1254 LEU A CA 1
ATOM 9791 C C . LEU A 1 1254 ? 47.185 -18.968 -25.034 1.00 73.00 1254 LEU A C 1
ATOM 9793 O O . LEU A 1 1254 ? 46.693 -18.907 -23.909 1.00 73.00 1254 LEU A O 1
ATOM 9797 N N . GLN A 1 1255 ? 48.500 -19.121 -25.216 1.00 75.31 1255 GLN A N 1
ATOM 9798 C CA . GLN A 1 1255 ? 49.450 -19.205 -24.100 1.00 75.31 1255 GLN A CA 1
ATOM 9799 C C . GLN A 1 1255 ? 49.490 -17.916 -23.268 1.00 75.31 1255 GLN A C 1
ATOM 9801 O O . GLN A 1 1255 ? 49.583 -17.982 -22.041 1.00 75.31 1255 GLN A O 1
ATOM 9806 N N . LEU A 1 1256 ? 49.405 -16.748 -23.914 1.00 75.06 1256 LEU A N 1
ATOM 9807 C CA . LEU A 1 1256 ? 49.380 -15.450 -23.240 1.00 75.06 1256 LEU A CA 1
ATOM 9808 C C . LEU A 1 1256 ? 48.095 -15.254 -22.428 1.00 75.06 1256 LEU A C 1
ATOM 9810 O O . LEU A 1 1256 ? 48.177 -14.866 -21.265 1.00 75.06 1256 LEU A O 1
ATOM 9814 N N . VAL A 1 1257 ? 46.932 -15.560 -23.013 1.00 72.75 1257 VAL A N 1
ATOM 9815 C CA . VAL A 1 1257 ? 45.635 -15.526 -22.318 1.00 72.75 1257 VAL A CA 1
ATOM 9816 C C . VAL A 1 1257 ? 45.651 -16.513 -21.153 1.00 72.75 1257 VAL A C 1
ATOM 9818 O O . VAL A 1 1257 ? 45.321 -16.135 -20.036 1.00 72.75 1257 VAL A O 1
ATOM 9821 N N . THR A 1 1258 ? 46.149 -17.734 -21.370 1.00 75.12 1258 THR A N 1
ATOM 9822 C CA . THR A 1 1258 ? 46.256 -18.752 -20.315 1.00 75.12 1258 THR A CA 1
ATOM 9823 C C . THR A 1 1258 ? 47.145 -18.304 -19.168 1.00 75.12 1258 THR A C 1
ATOM 9825 O O . THR A 1 1258 ? 46.786 -18.493 -18.009 1.00 75.12 1258 THR A O 1
ATOM 9828 N N . ARG A 1 1259 ? 48.279 -17.661 -19.465 1.00 76.06 1259 ARG A N 1
ATOM 9829 C CA . ARG A 1 1259 ? 49.161 -17.094 -18.444 1.00 76.06 1259 ARG A CA 1
ATOM 9830 C C . ARG A 1 1259 ? 48.486 -15.948 -17.691 1.00 76.06 1259 ARG A C 1
ATOM 9832 O O . ARG A 1 1259 ? 48.473 -15.989 -16.471 1.00 76.06 1259 ARG A O 1
ATOM 9839 N N . LYS A 1 1260 ? 47.884 -14.978 -18.389 1.00 71.00 1260 LYS A N 1
ATOM 9840 C CA . LYS A 1 1260 ? 47.191 -13.838 -17.763 1.00 71.00 1260 LYS A CA 1
ATOM 9841 C C . LYS A 1 1260 ? 46.012 -14.277 -16.889 1.00 71.00 1260 LYS A C 1
ATOM 9843 O O . LYS A 1 1260 ? 45.873 -13.793 -15.772 1.00 71.00 1260 LYS A O 1
ATOM 9848 N N . VAL A 1 1261 ? 45.208 -15.232 -17.357 1.00 67.88 1261 VAL A N 1
ATOM 9849 C CA . VAL A 1 1261 ? 44.102 -15.809 -16.581 1.00 67.88 1261 VAL A CA 1
ATOM 9850 C C . VAL A 1 1261 ? 44.638 -16.592 -15.377 1.00 67.88 1261 VAL A C 1
ATOM 9852 O O . VAL A 1 1261 ? 44.126 -16.425 -14.276 1.00 67.88 1261 VAL A O 1
ATOM 9855 N N . ALA A 1 1262 ? 45.702 -17.387 -15.536 1.00 65.81 1262 ALA A N 1
ATOM 9856 C CA . ALA A 1 1262 ? 46.321 -18.117 -14.425 1.00 65.81 1262 ALA A CA 1
ATOM 9857 C C . ALA A 1 1262 ? 46.994 -17.197 -13.391 1.00 65.81 1262 ALA A C 1
ATOM 9859 O O . ALA A 1 1262 ? 46.966 -17.504 -12.202 1.00 65.81 1262 ALA A O 1
ATOM 9860 N N . ASP A 1 1263 ? 47.595 -16.087 -13.820 1.00 65.19 1263 ASP A N 1
ATOM 9861 C CA . ASP A 1 1263 ? 48.192 -15.089 -12.930 1.00 65.19 1263 ASP A CA 1
ATOM 9862 C C . ASP A 1 1263 ? 47.100 -14.294 -12.189 1.00 65.19 1263 ASP A C 1
ATOM 9864 O O . ASP A 1 1263 ? 47.233 -14.075 -10.987 1.00 65.19 1263 ASP A O 1
ATOM 9868 N N . SER A 1 1264 ? 45.976 -13.976 -12.848 1.00 61.41 1264 SER A N 1
ATOM 9869 C CA . SER A 1 1264 ? 44.783 -13.393 -12.207 1.00 61.41 1264 SER A CA 1
ATOM 9870 C C . SER A 1 1264 ? 44.174 -14.336 -11.166 1.00 61.41 1264 SER A C 1
ATOM 9872 O O . SER A 1 1264 ? 43.886 -13.916 -10.053 1.00 61.41 1264 SER A O 1
ATOM 9874 N N . LEU A 1 1265 ? 44.049 -15.629 -11.485 1.00 55.22 1265 LEU A N 1
ATOM 9875 C CA . LEU A 1 1265 ? 43.534 -16.657 -10.570 1.00 55.22 1265 LEU A CA 1
ATOM 9876 C C . LEU A 1 1265 ? 44.474 -16.974 -9.394 1.00 55.22 1265 LEU A C 1
ATOM 9878 O O . LEU A 1 1265 ? 44.034 -17.588 -8.433 1.00 55.22 1265 LEU A O 1
ATOM 9882 N N . LYS A 1 1266 ? 45.762 -16.608 -9.471 1.00 50.53 1266 LYS A N 1
ATOM 9883 C CA . LYS A 1 1266 ? 46.722 -16.706 -8.352 1.00 50.53 1266 LYS A CA 1
ATOM 9884 C C . LYS A 1 1266 ? 46.747 -15.457 -7.467 1.00 50.53 1266 LYS A C 1
ATOM 9886 O O . LYS A 1 1266 ? 47.305 -15.512 -6.374 1.00 50.53 1266 LYS A O 1
ATOM 9891 N N . GLN A 1 1267 ? 46.259 -14.328 -7.983 1.00 46.09 1267 GLN A N 1
ATOM 9892 C CA . GLN A 1 1267 ? 46.083 -13.078 -7.238 1.00 46.09 1267 GLN A CA 1
ATOM 9893 C C . GLN A 1 1267 ? 44.710 -13.004 -6.542 1.00 46.09 1267 GLN A C 1
ATOM 9895 O O . GLN A 1 1267 ? 44.554 -12.208 -5.615 1.00 46.09 1267 GLN A O 1
ATOM 9900 N N . HIS A 1 1268 ? 43.743 -13.811 -6.991 1.00 38.22 1268 HIS A N 1
ATOM 9901 C CA . HIS A 1 1268 ? 42.488 -14.149 -6.306 1.00 38.22 1268 HIS A CA 1
ATOM 9902 C C . HIS A 1 1268 ? 42.699 -15.292 -5.308 1.00 38.22 1268 HIS A C 1
ATOM 9904 O O . HIS A 1 1268 ? 41.920 -15.348 -4.330 1.00 38.22 1268 HIS A O 1
#

Secondary structure (DSSP, 8-state):
----S---HHHHHHHHHHHHHHHHHT-SEEE-TT---SS--GGGGGGTTT-SEEE-TT-TT----TTGGG-TT--EEE-TT-TT----TTGGG-TT--EEE-TT-TT----GGGGG-TT--EEE-TT-TT--S----TT-TT--EEE-TT-TT----TTGGG-TT--EEEE-SS---S-SGGGTT-TT--EEEEE--TT--B-TT-TT-TT--EEEEES-TT--B-GGGTT-TT--EEEEES-TT----TTGGG-TT--EEEEES-TT----GGGTT-TT--EEEEES-TT----TT-TT-TT--EEE-TT-TT----TTGGG-TT--EEE-TT-TT----TTGGG-TT--EEE-TT-TT----GGGGG-TT-SEEE-TT-TT----GGGGG-TT--EEE-TT-TT----TT-TT-TT--EEE-TT-TT----TT-TT-TT--EEE-TT-TT----GGGTT-TT--EEE-TT-TT----TT-TT-TT--EEE-TT-TT----TTGGG-TT--EEEEES----B-HHHHHIIIII-TT-EEEEES---BTT--HHHHTTT-HHHHHHHHHHHHHH-EEE--EEEEEEESSTTSSHHHHHHHHTTPPP-TTPPPPPSEEEEEEEHHHHHTTTS---GGGTT-EEEEEEE--SGGGHHHHTTT--TTEEEEEEE-GGGSS--EEEETTEEEEP--HHHHHHHHHHHH-SSSEEEEEE----SGGG-------SS-SSSEEEEEE--SSSSTTHHHHHHHHHHHHHHHHHHHTT-EEEHHHHHHHHHHHHHHHH-TT--EEEHHHHHHHHHHTT-S-HHHHHHHHHHTTSSB--TT-TTTEEES-HHHHHHHHHHTT-TTTHHHHHHHTTTEEEHHHHHHHHHHTT--GGGHHHHHHHHHHTTS-EEEETTEEE-GGGSPPP-HHHHHHHHTTPPPSEEEEEEESB--HHHHHHHHHHHHHHHGGGSEEETTEEEEEETTTTEEEEEEEEEPPPPHHHHHTT-B-EEEEEEEEETTHHHHHHHHHHHHHHT--SSSPPEEEEEE-PPPS-TTS-SSS-PPPTTTT--PEEPPPSS--EEEEE----TT-HHHHHHHHHHHHHHHHH-GGGEEEHHHH--TT--HHHHHHHHHH-SEEEEEE-HHHHHT-HHHHHHHHHHHHHTTT-HHHHHHHEEEEE-TT---SSHHHHHHHHHHHHHHHHHHHHHHHHH-HHHH-HHHHHHHHHHHHHHHHHHHHHHHHHTS-----HHHHHHHHHHHHHHHHHHHHHH-

Radius of gyration: 36.91 Å; chains: 1; bounding box: 98×68×99 Å

Foldseek 3Di:
DPPLDDFQQQLLVVLVVQLVVCVVVLDQEGESDLFCGCEHDLSNLVCQPRHQEYHHANNCNHAADPNCLSNQNHQYYAHHNVQNHAAHPNCLSNQNHAYYHQAQNQNHAAHPSCPNNLNHAYDAHHNNQNHADDNPCLSNLNHAEYHPAANPHDADPPSVLSNLNYAEYEHHYQHQDLADQSCLNNANHAEYAYEHNQNDQEHPNCLNNLNHAYYAYYHNCNHADDVSCLNNQNHAEYHDENNQNHQDPPSVLSNLNHAEYAHYQNQNDQEDQNCLNNQNHQYYHDELNCNHAEHPNNLNNLNHQEYAYENNCNHQDHPSCLNNLNHQYYHYANVCNHQDPPSCLNNLNHQEYHHALNQNHQDPLSCLNNQNHQYYAHHNNCNDQDQLSQLSNLNHAYYHHHQNQNHADPPNCLNNLNHAEYAHAQNCNHADPPSCLNNQNHQYYEHANNQNHADQQSQLNNLNHAYYEPHNNQNHAAPPSCLNNLNHAEYEHEQNQNHEAHPSVLSNLNYQEYEYENYPYAAEPVVLCSQLSNNRRHDYHYDQFHHYWQADSLCTRRPDSVLVSLQVVLCVPQNWAFDQEAEEEEEFAWPLCLVLVVCVQQVHADDPPDAIDQAKDKDKDFPCNRPVVQHDDDPVNRRHMYIYIRGRRFLLNLLVVLLQDEQLHAYEYEDEPVLQDQAFDDRPQDTGGRDHPLLVQQSNCQQYNQAHAYEYEHEPCQDPVRDDDHLAAVVGSHPHYDYFYDYSNDCPRVSVVVVSVVVSRVVSSVVRRSHIDRPLLVVLLVVLVVCCVVCVVCFKAALVVQVVSSVVSSNPCSVSSLVVCCNSVCWNADPPPPNRIIGRNPVLLCVLLSLCVDRPPNVVVCLVVQQKDFLVRSLVSCVVVVHDSVCSVSSVRSCLVSLQWAAQDDGMIGGQQSHAADDPVVLCLACVLDDFQWKKKWKDQADDLSLLSNLCRVLNNFAHDQWDGGRSWIWFQADVQRKIKTWHKAFDDQDPVSVNVSTRMIMIMIGMDGDRRPVLVVLQLVLSQVPSSGPDGTDMDIPHDDPDPPVVPPPPPDNDHRCPPGHYGDHDPLFFAEEEQDDDDDPPDPLVVLVVLLQVVVCVVRNPVRYDYPVPPDDVPDDLVVVLLVLLVGQAYEYEDDPCLLQPDLSSLLSLLSNCVSQVNDLVSSVLRYDYAYELRADLLDLVRLVVSLVNLVVVLVVLVVVCVVQDVVRCDPVSVVSSVSSVSSNVRSSSSSVSVSVDDADHPSVCRSVVSVVVVVVSRVVVSVVD

pLDDT: mean 82.2, std 11.68, range [29.05, 98.0]